Protein AF-A0A9N8PX74-F1 (afdb_monomer_lite)

pLDDT: mean 72.25, std 22.5, range [23.7, 98.75]

Structure (mmCIF, N/CA/C/O backbone):
data_AF-A0A9N8PX74-F1
#
_entry.id   AF-A0A9N8PX74-F1
#
loop_
_atom_site.group_PDB
_atom_site.id
_atom_site.type_symbol
_atom_site.label_atom_id
_atom_site.label_alt_id
_atom_site.label_comp_id
_atom_site.label_asym_id
_atom_site.label_entity_id
_atom_site.label_seq_id
_atom_site.pdbx_PDB_ins_code
_atom_site.Cartn_x
_atom_site.Cartn_y
_atom_site.Cartn_z
_atom_site.occupancy
_atom_site.B_iso_or_equiv
_atom_site.auth_seq_id
_atom_site.auth_comp_id
_atom_site.auth_asym_id
_atom_site.auth_atom_id
_atom_site.pdbx_PDB_model_num
ATOM 1 N N . MET A 1 1 ? -2.919 45.185 1.665 1.00 31.80 1 MET A N 1
ATOM 2 C CA . MET A 1 1 ? -4.069 45.362 0.752 1.00 31.80 1 MET A CA 1
ATOM 3 C C . MET A 1 1 ? -5.081 44.240 0.942 1.00 31.80 1 MET A C 1
ATOM 5 O O . MET A 1 1 ? -6.237 44.562 1.164 1.00 31.80 1 MET A O 1
ATOM 9 N N . GLU A 1 2 ? -4.642 42.977 1.008 1.00 32.75 2 GLU A N 1
ATOM 10 C CA . GLU A 1 2 ? -5.472 41.812 1.395 1.00 32.75 2 GLU A CA 1
ATOM 11 C C . GLU A 1 2 ? -6.277 42.047 2.682 1.00 32.75 2 GLU A C 1
ATOM 13 O O . GLU A 1 2 ? -7.500 42.002 2.663 1.00 32.75 2 GLU A O 1
ATOM 18 N N . ARG A 1 3 ? -5.615 42.475 3.766 1.00 35.84 3 ARG A N 1
ATOM 19 C CA . ARG A 1 3 ? -6.284 42.761 5.052 1.00 35.84 3 ARG A CA 1
ATOM 20 C C . ARG A 1 3 ? -7.354 43.858 5.002 1.00 35.84 3 ARG A C 1
ATOM 22 O O . ARG A 1 3 ? -8.230 43.873 5.848 1.00 35.84 3 ARG A O 1
ATOM 29 N N . PHE A 1 4 ? -7.278 44.791 4.050 1.00 37.41 4 PHE A N 1
ATOM 30 C CA . PHE A 1 4 ? -8.268 45.869 3.921 1.00 37.41 4 PHE A CA 1
ATOM 31 C C . PHE A 1 4 ? -9.503 45.402 3.137 1.00 37.41 4 PHE A C 1
ATOM 33 O O . PHE A 1 4 ? -10.595 45.912 3.358 1.00 37.41 4 PHE A O 1
ATOM 40 N N . CYS A 1 5 ? -9.343 44.415 2.249 1.00 35.28 5 CYS A N 1
ATOM 41 C CA . CYS A 1 5 ? -10.441 43.869 1.454 1.00 35.28 5 CYS A CA 1
ATOM 42 C C . CYS A 1 5 ? -11.320 42.913 2.274 1.00 35.28 5 CYS A C 1
ATOM 44 O O . CYS A 1 5 ? -12.542 43.008 2.165 1.00 35.28 5 CYS A O 1
ATOM 46 N N . CYS A 1 6 ? -10.734 42.092 3.158 1.00 37.28 6 CYS A N 1
ATOM 47 C CA . CYS A 1 6 ? -11.496 41.233 4.077 1.00 37.28 6 CYS A CA 1
ATOM 48 C C . CYS A 1 6 ? -12.407 42.064 4.995 1.00 37.28 6 CYS A C 1
ATOM 50 O O . CYS A 1 6 ? -13.613 41.838 5.050 1.00 37.28 6 CYS A O 1
ATOM 52 N N . SER A 1 7 ? -11.875 43.112 5.634 1.00 38.06 7 SER A N 1
ATOM 53 C CA . SER A 1 7 ? -12.630 43.876 6.637 1.00 38.06 7 SER A CA 1
ATOM 54 C C . SER A 1 7 ? -13.854 44.613 6.075 1.00 38.06 7 SER A C 1
ATOM 56 O O . SER A 1 7 ? -14.869 44.737 6.755 1.00 38.06 7 SER A O 1
ATOM 58 N N . VAL A 1 8 ? -13.794 45.104 4.832 1.00 38.81 8 VAL A N 1
ATOM 59 C CA . VAL A 1 8 ? -14.907 45.845 4.206 1.00 38.81 8 VAL A CA 1
ATOM 60 C C . VAL A 1 8 ? -16.024 44.892 3.750 1.00 38.81 8 VAL A C 1
ATOM 62 O O . VAL A 1 8 ? -17.206 45.238 3.833 1.00 38.81 8 VAL A O 1
ATOM 65 N N . PHE A 1 9 ? -15.670 43.677 3.326 1.00 38.34 9 PHE A N 1
ATOM 66 C CA . PHE A 1 9 ? -16.625 42.632 2.951 1.00 38.34 9 PHE A CA 1
ATOM 67 C C . PHE A 1 9 ? -17.341 42.054 4.184 1.00 38.34 9 PHE A C 1
ATOM 69 O O . PHE A 1 9 ? -18.561 41.916 4.190 1.00 38.34 9 PHE A O 1
ATOM 76 N N . ILE A 1 10 ? -16.613 41.858 5.283 1.00 38.50 10 ILE A N 1
ATOM 77 C CA . ILE A 1 10 ? -17.133 41.285 6.533 1.00 38.50 10 ILE A CA 1
ATOM 78 C C . ILE A 1 10 ? -18.126 42.229 7.228 1.00 38.50 10 ILE A C 1
ATOM 80 O O . ILE A 1 10 ? -19.206 41.803 7.630 1.00 38.50 10 ILE A O 1
ATOM 84 N N . ILE A 1 11 ? -17.851 43.539 7.269 1.00 39.53 11 ILE A N 1
ATOM 85 C CA . ILE A 1 11 ? -18.791 44.542 7.816 1.00 39.53 11 ILE A CA 1
ATOM 86 C C . ILE A 1 11 ? -20.099 44.597 7.004 1.00 39.53 11 ILE A C 1
ATOM 88 O O . ILE A 1 11 ? -21.171 44.856 7.551 1.00 39.53 11 ILE A O 1
ATOM 92 N N . SER A 1 12 ? -20.011 44.331 5.702 1.00 38.03 12 SER A N 1
ATOM 93 C CA . SER A 1 12 ? -21.141 44.346 4.772 1.00 38.03 12 SER A CA 1
ATOM 94 C C . SER A 1 12 ? -22.050 43.121 4.937 1.00 38.03 12 SER A C 1
ATOM 96 O O . SER A 1 12 ? -23.269 43.249 4.837 1.00 38.03 12 SER A O 1
ATOM 98 N N . VAL A 1 13 ? -21.468 41.956 5.238 1.00 37.12 13 VAL A N 1
ATOM 99 C CA . VAL A 1 13 ? -22.177 40.681 5.449 1.00 37.12 13 VAL A CA 1
ATOM 100 C C . VAL A 1 13 ? -22.794 40.602 6.852 1.00 37.12 13 VAL A C 1
ATOM 102 O O . VAL A 1 13 ? -23.963 40.237 6.995 1.00 37.12 13 VAL A O 1
ATOM 105 N N . LEU A 1 14 ? -22.075 41.065 7.881 1.00 34.44 14 LEU A N 1
ATOM 106 C CA . LEU A 1 14 ? -22.550 41.081 9.273 1.00 34.44 14 LEU A CA 1
ATOM 107 C C . LEU A 1 14 ? -23.781 41.981 9.488 1.00 34.44 14 LEU A C 1
ATOM 109 O O . LEU A 1 14 ? -24.584 41.721 10.380 1.00 34.44 14 LEU A O 1
ATOM 113 N N . PHE A 1 15 ? -23.971 43.018 8.663 1.00 34.53 15 PHE A N 1
ATOM 114 C CA . PHE A 1 15 ? -25.145 43.899 8.744 1.00 34.53 15 PHE A CA 1
ATOM 115 C C . PHE A 1 15 ? -26.389 43.345 8.023 1.00 34.53 15 PHE A C 1
ATOM 117 O O . PHE A 1 15 ? -27.497 43.819 8.272 1.00 34.53 15 PHE A O 1
ATOM 124 N N . VAL A 1 16 ? -26.220 42.355 7.137 1.00 37.19 16 VAL A N 1
ATOM 125 C CA . VAL A 1 16 ? -27.307 41.727 6.363 1.00 37.19 16 VAL A CA 1
ATOM 126 C C . VAL A 1 16 ? -27.861 40.478 7.066 1.00 37.19 16 VAL A C 1
ATOM 128 O O . VAL A 1 16 ? -29.045 40.183 6.928 1.00 37.19 16 VAL A O 1
ATOM 131 N N . LEU A 1 17 ? -27.054 39.779 7.874 1.00 32.44 17 LEU A N 1
ATOM 132 C CA . LEU A 1 17 ? -27.395 38.485 8.490 1.00 32.44 17 LEU A CA 1
ATOM 133 C C . LEU A 1 17 ? -28.037 38.565 9.888 1.00 32.44 17 LEU A C 1
ATOM 135 O O . LEU A 1 17 ? -27.903 37.641 10.687 1.00 32.44 17 LEU A O 1
ATOM 139 N N . ASN A 1 18 ? -28.772 39.633 10.203 1.00 35.78 18 ASN A N 1
ATOM 140 C CA . ASN A 1 18 ? -29.476 39.743 11.484 1.00 35.78 18 ASN A CA 1
ATOM 141 C C . ASN A 1 18 ? -30.714 38.812 11.515 1.00 35.78 18 ASN A C 1
ATOM 143 O O . ASN A 1 18 ? -31.849 39.251 11.329 1.00 35.78 18 ASN A O 1
ATOM 147 N N . VAL A 1 19 ? -30.479 37.510 11.714 1.00 32.84 19 VAL A N 1
ATOM 148 C CA . VAL A 1 19 ? -31.488 36.478 11.989 1.00 32.84 19 VAL A CA 1
ATOM 149 C C . VAL A 1 19 ? -31.222 35.907 13.380 1.00 32.84 19 VAL A C 1
ATOM 151 O O . VAL A 1 19 ? -30.162 35.362 13.676 1.00 32.84 19 VAL A O 1
ATOM 154 N N . HIS A 1 20 ? -32.216 36.112 14.236 1.00 29.89 20 HIS A N 1
ATOM 155 C CA . HIS A 1 20 ? -32.304 35.700 15.629 1.00 29.89 20 HIS A CA 1
ATOM 156 C C . HIS A 1 20 ? -32.335 34.161 15.775 1.00 29.89 20 HIS A C 1
ATOM 158 O O . HIS A 1 20 ? -33.000 33.488 14.996 1.00 29.89 20 HIS A O 1
ATOM 164 N N . GLU A 1 21 ? -31.690 33.661 16.838 1.00 29.67 21 GLU A N 1
ATOM 165 C CA . GLU A 1 21 ? -31.829 32.318 17.446 1.00 29.67 21 GLU A CA 1
ATOM 166 C C . GLU A 1 21 ? -31.378 31.074 16.649 1.00 29.67 21 GLU A C 1
ATOM 168 O O . GLU A 1 21 ? -32.186 30.323 16.118 1.00 29.67 21 GLU A O 1
ATOM 173 N N . SER A 1 22 ? -30.082 30.751 16.737 1.00 26.17 22 SER A N 1
ATOM 174 C CA . SER A 1 22 ? -29.598 29.392 17.063 1.00 26.17 22 SER A CA 1
ATOM 175 C C . SER A 1 22 ? -28.087 29.441 17.307 1.00 26.17 22 SER A C 1
ATOM 177 O O . SER A 1 22 ? -27.290 29.552 16.378 1.00 26.17 22 SER A O 1
ATOM 179 N N . VAL A 1 23 ? -27.705 29.428 18.580 1.00 27.89 23 VAL A N 1
ATOM 180 C CA . VAL A 1 23 ? -26.344 29.665 19.071 1.00 27.89 23 VAL A CA 1
ATOM 181 C C . VAL A 1 23 ? -25.590 28.336 19.259 1.00 27.89 23 VAL A C 1
ATOM 183 O O . VAL A 1 23 ? -26.138 27.377 19.795 1.00 27.89 23 VAL A O 1
ATOM 186 N N . GLU A 1 24 ? -24.317 28.353 18.840 1.00 30.34 24 GLU A N 1
ATOM 187 C CA . GLU A 1 24 ? -23.173 27.523 19.275 1.00 30.34 24 GLU A CA 1
ATOM 188 C C . GLU A 1 24 ? -23.105 26.029 18.901 1.00 30.34 24 GLU A C 1
ATOM 190 O O . GLU A 1 24 ? -23.370 25.159 19.726 1.00 30.34 24 GLU A O 1
ATOM 195 N N . ARG A 1 25 ? -22.524 25.714 17.727 1.00 27.33 25 ARG A N 1
ATOM 196 C CA . ARG A 1 25 ? -21.591 24.572 17.561 1.00 27.33 25 ARG A CA 1
ATOM 197 C C . ARG A 1 25 ? -20.491 24.913 16.549 1.00 27.33 25 ARG A C 1
ATOM 199 O O . ARG A 1 25 ? -20.783 25.320 15.432 1.00 27.33 25 ARG A O 1
ATOM 206 N N . ILE A 1 26 ? -19.232 24.745 16.958 1.00 27.89 26 ILE A N 1
ATOM 207 C CA . ILE A 1 26 ? -18.034 24.967 16.130 1.00 27.89 26 ILE A CA 1
ATOM 208 C C . ILE A 1 26 ? -17.554 23.608 15.597 1.00 27.89 26 ILE A C 1
ATOM 210 O O . ILE A 1 26 ? -17.363 22.671 16.378 1.00 27.89 26 ILE A O 1
ATOM 214 N N . TRP A 1 27 ? -17.376 23.513 14.279 1.00 27.97 27 TRP A N 1
ATOM 215 C CA . TRP A 1 27 ? -17.007 22.304 13.532 1.00 27.97 27 TRP A CA 1
ATOM 216 C C . TRP A 1 27 ? -15.508 22.272 13.206 1.00 27.97 27 TRP A C 1
ATOM 218 O O . TRP A 1 27 ? -14.866 23.315 13.134 1.00 27.97 27 TRP A O 1
ATOM 228 N N . VAL A 1 28 ? -14.971 21.072 12.978 1.00 27.69 28 VAL A N 1
ATOM 229 C CA . VAL A 1 28 ? -13.633 20.838 12.411 1.00 27.69 28 VAL A CA 1
ATOM 230 C C . VAL A 1 28 ? -13.795 19.970 11.161 1.00 27.69 28 VAL A C 1
ATOM 232 O O . VAL A 1 28 ? -14.595 19.032 11.174 1.00 27.69 28 VAL A O 1
ATOM 235 N N . THR A 1 29 ? -13.084 20.313 10.085 1.00 34.44 29 THR A N 1
ATOM 236 C CA . THR A 1 29 ? -13.167 19.674 8.764 1.00 34.44 29 THR A CA 1
ATOM 237 C C . THR A 1 29 ? -12.302 18.415 8.671 1.00 34.44 29 THR A C 1
ATOM 239 O O . THR A 1 29 ? -11.352 18.212 9.425 1.00 34.44 29 THR A O 1
ATOM 242 N N . THR A 1 30 ? -12.658 17.538 7.735 1.00 31.67 30 THR A N 1
ATOM 243 C CA . THR A 1 30 ? -12.052 16.219 7.520 1.00 31.67 30 THR A CA 1
ATOM 244 C C . THR A 1 30 ? -10.575 16.261 7.113 1.00 31.67 30 THR A C 1
ATOM 246 O O . THR A 1 30 ? -9.841 15.341 7.465 1.00 31.67 30 THR A O 1
ATOM 249 N N . ASP A 1 31 ? -10.118 17.355 6.498 1.00 30.84 31 ASP 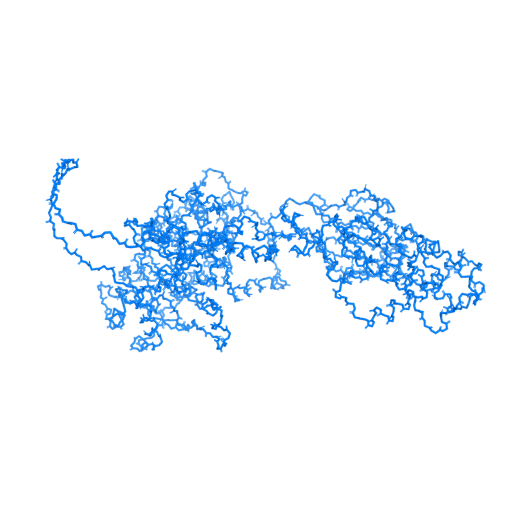A N 1
ATOM 250 C CA . ASP A 1 31 ? -8.719 17.573 6.095 1.00 30.84 31 ASP A CA 1
ATOM 251 C C . ASP A 1 31 ? -7.732 17.549 7.283 1.00 30.84 31 ASP A C 1
ATOM 253 O O . ASP A 1 31 ? -6.542 17.282 7.110 1.00 30.84 31 ASP A O 1
ATOM 257 N N . GLU A 1 32 ? -8.211 17.784 8.514 1.00 33.53 32 GLU A N 1
ATOM 258 C CA . GLU A 1 32 ? -7.386 17.749 9.730 1.00 33.53 32 GLU A CA 1
ATOM 259 C C . GLU A 1 32 ? -7.148 16.326 10.281 1.00 33.53 32 GLU A C 1
ATOM 261 O O . GLU A 1 32 ? -6.253 16.138 11.109 1.00 33.53 32 GLU A O 1
ATOM 266 N N . LEU A 1 33 ? -7.898 15.311 9.819 1.00 32.16 33 LEU A N 1
ATOM 267 C CA . LEU A 1 33 ? -7.675 13.895 10.165 1.00 32.16 33 LEU A CA 1
ATOM 268 C C . LEU A 1 33 ? -6.811 13.148 9.133 1.00 32.16 33 LEU A C 1
ATOM 270 O O . LEU A 1 33 ? -6.265 12.090 9.442 1.00 32.16 33 LEU A O 1
ATOM 274 N N . GLU A 1 34 ? -6.679 13.688 7.920 1.00 31.06 34 GLU A N 1
ATOM 275 C CA . GLU A 1 34 ? -6.103 12.987 6.761 1.00 31.06 34 GLU A CA 1
ATOM 276 C C . GLU A 1 34 ? -4.573 12.997 6.699 1.00 31.06 34 GLU A C 1
ATOM 278 O O . GLU A 1 34 ? -3.979 12.327 5.859 1.00 31.06 34 GLU A O 1
ATOM 283 N N . ASN A 1 35 ? -3.904 13.678 7.629 1.00 32.53 35 ASN A N 1
ATOM 284 C CA . ASN A 1 35 ? -2.449 13.707 7.705 1.00 32.53 35 ASN A CA 1
ATOM 285 C C . ASN A 1 35 ? -1.977 13.454 9.140 1.00 32.53 35 ASN A C 1
ATOM 287 O O . ASN A 1 35 ? -1.768 14.380 9.916 1.00 32.53 35 ASN A O 1
ATOM 291 N N . HIS A 1 36 ? -1.851 12.183 9.518 1.00 34.81 36 HIS A N 1
ATOM 292 C CA . HIS A 1 36 ? -0.575 11.517 9.821 1.00 34.81 36 HIS A CA 1
ATOM 293 C C . HIS A 1 36 ? -0.843 10.213 10.585 1.00 34.81 36 HIS A C 1
ATOM 295 O O . HIS A 1 36 ? -1.468 10.195 11.645 1.00 34.81 36 HIS A O 1
ATOM 301 N N . ILE A 1 37 ? -0.296 9.129 10.045 1.00 34.06 37 ILE A N 1
ATOM 302 C CA . ILE A 1 37 ? -0.317 7.783 10.617 1.00 34.06 37 ILE A CA 1
ATOM 303 C C . ILE A 1 37 ? 0.953 7.608 11.449 1.00 34.06 37 ILE A C 1
ATOM 305 O O . ILE A 1 37 ? 2.027 8.079 11.066 1.00 34.06 37 ILE A O 1
ATOM 309 N N . ASN A 1 38 ? 0.826 6.950 12.597 1.00 38.91 38 ASN A N 1
ATOM 310 C CA . ASN A 1 38 ? 1.926 6.639 13.503 1.00 38.91 38 ASN A CA 1
ATOM 311 C C . ASN A 1 38 ? 3.029 5.823 12.787 1.00 38.91 38 ASN A C 1
ATOM 313 O O . ASN A 1 38 ? 2.722 4.787 12.195 1.00 38.91 38 ASN A O 1
ATOM 317 N N . PRO A 1 39 ? 4.310 6.227 12.866 1.00 35.94 39 PRO A N 1
ATOM 318 C CA . PRO A 1 39 ? 5.424 5.471 12.298 1.00 35.94 39 PRO A CA 1
ATOM 319 C C . PRO A 1 39 ? 5.575 4.062 12.872 1.00 35.94 39 PRO A C 1
ATOM 321 O O . PRO A 1 39 ? 6.116 3.209 12.187 1.00 35.94 39 PRO A O 1
ATOM 324 N N . GLU A 1 40 ? 5.129 3.808 14.106 1.00 39.44 40 GLU A N 1
ATOM 325 C CA . GLU A 1 40 ? 5.239 2.492 14.757 1.00 39.44 40 GLU A CA 1
ATOM 326 C C . GLU A 1 40 ? 4.182 1.506 14.238 1.00 39.44 40 GLU A C 1
ATOM 328 O O . GLU A 1 40 ? 4.522 0.361 13.956 1.00 39.44 40 GLU A O 1
ATOM 333 N N . ASP A 1 41 ? 2.955 1.976 13.986 1.00 38.22 41 ASP A N 1
ATOM 334 C CA . ASP A 1 41 ? 1.903 1.190 13.321 1.00 38.22 41 ASP A CA 1
ATOM 335 C C . ASP A 1 41 ? 2.235 0.990 11.829 1.00 38.22 41 ASP A C 1
ATOM 337 O O . ASP A 1 41 ? 2.017 -0.084 11.270 1.00 38.22 41 ASP A O 1
ATOM 341 N N . LEU A 1 42 ? 2.865 1.992 11.197 1.00 38.34 42 LEU A N 1
ATOM 342 C CA . LEU A 1 42 ? 3.440 1.879 9.855 1.00 38.34 42 LEU A CA 1
ATOM 343 C C . LEU A 1 42 ? 4.642 0.916 9.828 1.00 38.34 42 LEU A C 1
ATOM 345 O O . LEU A 1 42 ? 4.816 0.203 8.852 1.00 38.34 42 LEU A O 1
ATOM 349 N N . LEU A 1 43 ? 5.455 0.849 10.886 1.00 37.78 43 LEU A N 1
ATOM 350 C CA . LEU A 1 43 ? 6.577 -0.088 11.020 1.00 37.78 43 LEU A CA 1
ATOM 351 C C . LEU A 1 43 ? 6.106 -1.514 11.315 1.00 37.78 43 LEU A C 1
ATOM 353 O O . LEU A 1 43 ? 6.722 -2.445 10.810 1.00 37.78 43 LEU A O 1
ATOM 357 N N . GLU A 1 44 ? 5.032 -1.716 12.085 1.00 38.94 44 GLU A N 1
ATOM 358 C CA . GLU A 1 44 ? 4.387 -3.029 12.255 1.00 38.94 44 GLU A CA 1
ATOM 359 C C . GLU A 1 44 ? 3.787 -3.493 10.914 1.00 38.94 44 GLU A C 1
ATOM 361 O O . GLU A 1 44 ? 4.052 -4.614 10.476 1.00 38.94 44 GLU A O 1
ATOM 366 N N . PHE A 1 45 ? 3.123 -2.587 10.185 1.00 34.62 45 PHE A N 1
ATOM 367 C CA . PHE A 1 45 ? 2.651 -2.798 8.812 1.00 34.62 45 PHE A CA 1
ATOM 368 C C . PHE A 1 45 ? 3.796 -3.110 7.820 1.00 34.62 45 PHE A C 1
ATOM 370 O O . PHE A 1 45 ? 3.710 -4.063 7.045 1.00 34.62 45 PHE A O 1
ATOM 377 N N . MET A 1 46 ? 4.913 -2.376 7.871 1.00 33.00 46 MET A N 1
ATOM 378 C CA . MET A 1 46 ? 6.084 -2.583 7.004 1.00 33.00 46 MET A CA 1
ATOM 379 C C . MET A 1 46 ? 6.889 -3.844 7.370 1.00 33.00 46 MET A C 1
ATOM 381 O O . MET A 1 46 ? 7.390 -4.529 6.477 1.00 33.00 46 MET A O 1
ATOM 385 N N . ASN A 1 47 ? 6.997 -4.198 8.656 1.00 37.06 47 ASN A N 1
ATOM 386 C CA . ASN A 1 47 ? 7.719 -5.391 9.120 1.00 37.06 47 ASN A CA 1
ATOM 387 C C . ASN A 1 47 ? 6.976 -6.692 8.800 1.00 37.06 47 ASN A C 1
ATOM 389 O O . ASN A 1 47 ? 7.625 -7.716 8.587 1.00 37.06 47 ASN A O 1
ATOM 393 N N . ILE A 1 48 ? 5.643 -6.676 8.716 1.00 38.22 48 ILE A N 1
ATOM 394 C CA . ILE A 1 48 ? 4.866 -7.823 8.217 1.00 38.22 48 ILE A CA 1
ATOM 395 C C . ILE A 1 48 ? 5.214 -8.095 6.746 1.00 38.22 48 ILE A C 1
ATOM 397 O O . ILE A 1 48 ? 5.406 -9.251 6.364 1.00 38.22 48 ILE A O 1
ATOM 401 N N . HIS A 1 49 ? 5.409 -7.044 5.943 1.00 34.38 49 HIS A N 1
ATOM 402 C CA . HIS A 1 49 ? 5.837 -7.185 4.551 1.00 34.38 49 HIS A CA 1
ATOM 403 C C . HIS A 1 49 ? 7.305 -7.602 4.377 1.00 34.38 49 HIS A C 1
ATOM 405 O O . HIS A 1 49 ? 7.632 -8.204 3.359 1.00 34.38 49 HIS A O 1
ATOM 411 N N . GLN A 1 50 ? 8.177 -7.364 5.364 1.00 32.81 50 GLN A N 1
ATOM 412 C CA . GLN A 1 50 ? 9.569 -7.840 5.336 1.00 32.81 50 GLN A CA 1
ATOM 413 C C . GLN A 1 50 ? 9.767 -9.243 5.945 1.00 32.81 50 GLN A C 1
ATOM 415 O O . GLN A 1 50 ? 10.670 -9.965 5.523 1.00 32.81 50 GLN A O 1
ATOM 420 N N . ASN A 1 51 ? 8.924 -9.677 6.890 1.00 29.22 51 ASN A N 1
ATOM 421 C CA . ASN A 1 51 ? 9.066 -10.982 7.557 1.00 29.22 51 ASN A CA 1
ATOM 422 C C . ASN A 1 51 ? 8.225 -12.113 6.943 1.00 29.22 51 ASN A C 1
ATOM 424 O O . ASN A 1 51 ? 8.445 -13.276 7.283 1.00 29.22 51 ASN A O 1
ATOM 428 N N . ALA A 1 52 ? 7.346 -11.824 5.979 1.00 32.09 52 ALA A N 1
ATOM 429 C CA . ALA A 1 52 ? 6.727 -12.858 5.143 1.00 32.09 52 ALA A CA 1
ATOM 430 C C . ALA A 1 52 ? 7.741 -13.579 4.221 1.00 32.09 52 ALA A C 1
ATOM 432 O O . ALA A 1 52 ? 7.436 -14.637 3.676 1.00 32.09 52 ALA A O 1
ATOM 433 N N . THR A 1 53 ? 8.970 -13.060 4.084 1.00 32.78 53 THR A N 1
ATOM 434 C CA . THR A 1 53 ? 10.035 -13.653 3.254 1.00 32.78 53 THR A CA 1
ATOM 435 C C . THR A 1 53 ? 11.003 -14.598 3.972 1.00 32.78 53 THR A C 1
ATOM 437 O O . THR A 1 53 ? 11.932 -15.093 3.335 1.00 32.78 53 THR A O 1
ATOM 440 N N . THR A 1 54 ? 10.803 -14.952 5.249 1.00 30.73 54 THR A N 1
ATOM 441 C CA . THR A 1 54 ? 11.678 -15.951 5.897 1.00 30.73 54 THR A CA 1
ATOM 442 C C . THR A 1 54 ? 10.950 -16.938 6.812 1.00 30.73 54 THR A C 1
ATOM 444 O O . THR A 1 54 ? 10.669 -16.643 7.967 1.00 30.73 54 THR A O 1
ATOM 447 N N . LYS A 1 55 ? 10.794 -18.163 6.284 1.00 31.06 55 LYS A N 1
ATOM 448 C CA . LYS A 1 55 ? 10.575 -19.463 6.954 1.00 31.06 55 LYS A CA 1
ATOM 449 C C . LYS A 1 55 ? 9.318 -19.627 7.827 1.00 31.06 55 LYS A C 1
ATOM 451 O O . LYS A 1 55 ? 9.367 -19.440 9.037 1.00 31.06 55 LYS A O 1
ATOM 456 N N . ALA A 1 56 ? 8.295 -20.249 7.240 1.00 25.00 56 ALA A N 1
ATOM 457 C CA . ALA A 1 56 ? 7.539 -21.319 7.894 1.00 25.00 56 ALA A CA 1
ATOM 458 C C . ALA A 1 56 ? 7.050 -22.324 6.835 1.00 25.00 56 ALA A C 1
ATOM 460 O O . ALA A 1 56 ? 6.317 -21.972 5.918 1.00 25.00 56 ALA A O 1
ATOM 461 N N . ASP A 1 57 ? 7.514 -23.563 6.957 1.00 30.64 57 ASP A N 1
ATOM 462 C CA . ASP A 1 57 ? 7.062 -24.730 6.205 1.00 30.64 57 ASP A CA 1
ATOM 463 C C . ASP A 1 57 ? 5.752 -25.216 6.839 1.00 30.64 57 ASP A C 1
ATOM 465 O O . ASP A 1 57 ? 5.789 -25.845 7.892 1.00 30.64 57 ASP A O 1
ATOM 469 N N . TYR A 1 58 ? 4.605 -24.841 6.268 1.00 24.06 58 TYR A N 1
ATOM 470 C CA . TYR A 1 58 ? 3.298 -25.440 6.555 1.00 24.06 58 TYR A CA 1
ATOM 471 C C . TYR A 1 58 ? 2.407 -25.323 5.315 1.00 24.06 58 TYR A C 1
ATOM 473 O O . TYR A 1 58 ? 2.071 -24.234 4.857 1.00 24.06 58 TYR A O 1
ATOM 481 N N . THR A 1 59 ? 2.017 -26.472 4.775 1.00 29.78 59 THR A N 1
ATOM 482 C CA . THR A 1 59 ? 0.970 -26.605 3.764 1.00 29.78 59 THR A CA 1
ATOM 483 C C . THR A 1 59 ? -0.386 -26.279 4.399 1.00 29.78 59 THR A C 1
ATOM 485 O O . THR A 1 59 ? -0.826 -26.976 5.311 1.00 29.78 59 THR A O 1
ATOM 488 N N . ALA A 1 60 ? -1.052 -25.221 3.926 1.00 23.88 60 ALA A N 1
ATOM 489 C CA . ALA A 1 60 ? -2.436 -24.895 4.277 1.00 23.88 60 ALA A CA 1
ATOM 490 C C . ALA A 1 60 ? -3.283 -24.682 3.003 1.00 23.88 60 ALA A C 1
ATOM 492 O O . ALA A 1 60 ? -2.735 -24.263 1.980 1.00 23.88 60 ALA A O 1
ATOM 493 N N . PRO A 1 61 ? -4.584 -25.031 3.023 1.00 27.91 61 PRO A N 1
ATOM 494 C CA . PRO A 1 61 ? -5.408 -25.201 1.829 1.00 27.91 61 PRO A CA 1
ATOM 495 C C . PRO A 1 61 ? -5.960 -23.870 1.297 1.00 27.91 61 PRO A C 1
ATOM 497 O O . PRO A 1 61 ? -6.150 -22.919 2.043 1.00 27.91 61 PRO A O 1
ATOM 500 N N . THR A 1 62 ? -6.256 -23.865 -0.001 1.00 29.52 62 THR A N 1
ATOM 501 C CA . THR A 1 62 ? -6.929 -22.830 -0.808 1.00 29.52 62 THR A CA 1
ATOM 502 C C . THR A 1 62 ? -8.029 -22.043 -0.069 1.00 29.52 62 THR A C 1
ATOM 504 O O . THR A 1 62 ? -9.055 -22.622 0.290 1.00 29.52 62 THR A O 1
ATOM 507 N N . GLU A 1 63 ? -7.832 -20.730 0.107 1.00 32.66 63 GLU A N 1
ATOM 508 C CA . GLU A 1 63 ? -8.789 -19.789 0.714 1.00 32.66 63 GLU A CA 1
ATOM 509 C C . GLU A 1 63 ? -9.956 -19.465 -0.240 1.00 32.66 63 GLU A C 1
ATOM 511 O O . GLU A 1 63 ? -9.754 -18.948 -1.339 1.00 32.66 63 GLU A O 1
ATOM 516 N N . ALA A 1 64 ? -11.184 -19.763 0.193 1.00 35.38 64 ALA A N 1
ATOM 517 C CA . ALA A 1 64 ? -12.426 -19.340 -0.452 1.00 35.38 64 ALA A CA 1
ATOM 518 C C . ALA A 1 64 ? -12.833 -17.931 0.028 1.00 35.38 64 ALA A C 1
ATOM 520 O O . ALA A 1 64 ? -12.704 -17.604 1.210 1.00 35.38 64 ALA A O 1
ATOM 521 N N . GLY A 1 65 ? -13.324 -17.091 -0.889 1.00 35.72 65 GLY A N 1
ATOM 522 C CA . GLY A 1 65 ? -13.716 -15.705 -0.616 1.00 35.72 65 GLY A CA 1
ATOM 523 C C . GLY A 1 65 ? -15.083 -15.575 0.071 1.00 35.72 65 GLY A C 1
ATOM 524 O O . GLY A 1 65 ? -16.036 -16.275 -0.259 1.00 35.72 65 GLY A O 1
ATOM 525 N N . TYR A 1 66 ? -15.197 -14.612 0.992 1.00 40.75 66 TYR A N 1
ATOM 526 C CA . TYR A 1 66 ? -16.391 -14.292 1.797 1.00 40.75 66 TYR A CA 1
ATOM 527 C C . TYR A 1 66 ? -17.686 -14.080 0.980 1.00 40.75 66 TYR A C 1
ATOM 529 O O . TYR A 1 66 ? -18.785 -14.381 1.445 1.00 40.75 66 TYR A O 1
ATOM 537 N N . ALA A 1 67 ? -17.563 -13.568 -0.247 1.00 37.62 67 ALA A N 1
ATOM 538 C CA . ALA A 1 67 ? -18.686 -13.199 -1.108 1.00 37.62 67 ALA A CA 1
ATOM 539 C C . ALA A 1 67 ? -19.394 -14.388 -1.780 1.00 37.62 67 ALA A C 1
ATOM 541 O O . ALA A 1 67 ? -20.566 -14.274 -2.133 1.00 37.62 67 ALA A O 1
ATOM 542 N N . GLU A 1 68 ? -18.710 -15.523 -1.956 1.00 38.44 68 GLU A N 1
ATOM 543 C CA . GLU A 1 68 ? -19.260 -16.689 -2.668 1.00 38.44 68 GLU A CA 1
ATOM 544 C C . GLU A 1 68 ? -20.192 -17.545 -1.794 1.00 38.44 68 GLU A C 1
ATOM 546 O O . GLU A 1 68 ? -20.858 -18.448 -2.295 1.00 38.44 68 GLU A O 1
ATOM 551 N N . LEU A 1 69 ? -20.261 -17.262 -0.488 1.00 44.38 69 LEU A N 1
ATOM 552 C CA . LEU A 1 69 ? -20.916 -18.123 0.504 1.00 44.38 69 LEU A CA 1
ATOM 553 C C . LEU A 1 69 ? -22.191 -17.522 1.118 1.00 44.38 69 LEU A C 1
ATOM 555 O O . LEU A 1 69 ? -22.873 -18.203 1.885 1.00 44.38 69 LEU A O 1
ATOM 559 N N . MET A 1 70 ? -22.533 -16.270 0.794 1.00 39.09 70 MET A N 1
ATOM 560 C CA . MET A 1 70 ? -23.721 -15.590 1.322 1.00 39.09 70 MET A CA 1
ATOM 561 C C . MET A 1 70 ? -24.965 -15.867 0.467 1.00 39.09 70 MET A C 1
ATOM 563 O O . MET A 1 70 ? -25.056 -15.416 -0.673 1.00 39.09 70 MET A O 1
ATOM 567 N N . ASP A 1 71 ? -25.971 -16.523 1.052 1.00 38.44 71 ASP A N 1
ATOM 568 C CA . ASP A 1 71 ? -27.319 -16.549 0.479 1.00 38.44 71 ASP A CA 1
ATOM 569 C C . ASP A 1 71 ? -27.974 -15.155 0.611 1.00 38.44 71 ASP A C 1
ATOM 571 O O . ASP A 1 71 ? -28.004 -14.584 1.707 1.00 38.44 71 ASP A O 1
ATOM 575 N N . PRO A 1 72 ? -28.565 -14.591 -0.459 1.00 36.78 72 PRO A N 1
ATOM 576 C CA . PRO A 1 72 ? -29.026 -13.196 -0.516 1.00 36.78 72 PRO A CA 1
ATOM 577 C C . PRO A 1 72 ? -30.229 -12.845 0.387 1.00 36.78 72 PRO A C 1
ATOM 579 O O . PRO A 1 72 ? -30.730 -11.724 0.332 1.00 36.78 72 PRO A O 1
ATOM 582 N N . VAL A 1 73 ? -30.716 -13.766 1.224 1.00 36.00 73 VAL A N 1
ATOM 583 C CA . VAL A 1 73 ? -31.997 -13.638 1.949 1.00 36.00 73 VAL A CA 1
ATOM 584 C C . VAL A 1 73 ? -31.836 -13.122 3.396 1.00 36.00 73 VAL A C 1
ATOM 586 O O . VAL A 1 73 ? -32.825 -12.746 4.020 1.00 36.00 73 VAL A O 1
ATOM 589 N N . THR A 1 74 ? -30.617 -13.045 3.950 1.00 40.59 74 THR A N 1
ATOM 590 C CA . THR A 1 74 ? -30.389 -12.753 5.389 1.00 40.59 74 THR A CA 1
ATOM 591 C C . THR A 1 74 ? -29.721 -11.410 5.716 1.00 40.59 74 THR A C 1
ATOM 593 O O . THR A 1 74 ? -29.656 -11.051 6.896 1.00 40.59 74 THR A O 1
ATOM 596 N N . ALA A 1 75 ? -29.259 -10.640 4.725 1.00 50.22 75 ALA A N 1
ATOM 597 C CA . ALA A 1 75 ? -28.575 -9.367 4.968 1.00 50.22 75 ALA A CA 1
ATOM 598 C C . ALA A 1 75 ? -29.555 -8.268 5.425 1.00 50.22 75 ALA A C 1
ATOM 600 O O . ALA A 1 75 ? -30.566 -8.003 4.772 1.00 50.22 75 ALA A O 1
ATOM 601 N N . LEU A 1 76 ? -29.252 -7.607 6.549 1.00 51.97 76 LEU A N 1
ATOM 602 C CA . LEU A 1 76 ? -30.029 -6.458 7.020 1.00 51.97 76 LEU A CA 1
ATOM 603 C C . LEU A 1 76 ? -29.929 -5.290 6.019 1.00 51.97 76 LEU A C 1
ATOM 605 O O . LEU A 1 76 ? -28.862 -5.074 5.439 1.00 51.97 76 LEU A O 1
ATOM 609 N N . PRO A 1 77 ? -31.002 -4.497 5.834 1.00 50.38 77 PRO A N 1
ATOM 610 C CA . PRO A 1 77 ? -30.912 -3.255 5.081 1.00 50.38 77 PRO A CA 1
ATOM 611 C C . PRO A 1 77 ? -29.936 -2.312 5.792 1.00 50.38 77 PRO A C 1
ATOM 613 O O . PRO A 1 77 ? -30.179 -1.901 6.926 1.00 50.38 77 PRO A O 1
ATOM 616 N N . VAL A 1 78 ? -28.830 -1.975 5.130 1.00 55.97 78 VAL A N 1
ATOM 617 C CA . VAL A 1 78 ? -27.860 -1.002 5.641 1.00 55.97 78 VAL A CA 1
ATOM 618 C C . VAL A 1 78 ? -28.344 0.399 5.244 1.00 55.97 78 VAL A C 1
ATOM 620 O O . VAL A 1 78 ? -28.561 0.632 4.051 1.00 55.97 78 VAL A O 1
ATOM 623 N N . PRO A 1 79 ? -28.535 1.336 6.191 1.00 56.09 79 PRO A N 1
ATOM 624 C CA . PRO A 1 79 ? -28.887 2.715 5.867 1.00 56.09 79 PRO A CA 1
ATOM 625 C C . PRO A 1 79 ? -27.868 3.327 4.897 1.00 56.09 79 PRO A C 1
ATOM 627 O O . PRO A 1 79 ? -26.660 3.190 5.080 1.00 56.09 79 PRO A O 1
ATOM 630 N N . GLY A 1 80 ? -28.354 3.997 3.851 1.00 50.97 80 GLY A N 1
ATOM 631 C CA . GLY A 1 80 ? -27.521 4.498 2.752 1.00 50.97 80 GLY A CA 1
ATOM 632 C C . GLY A 1 80 ? -26.691 5.750 3.061 1.00 50.97 80 GLY A C 1
ATOM 633 O O . GLY A 1 80 ? -26.103 6.300 2.136 1.00 50.97 80 GLY A O 1
ATOM 634 N N . SER A 1 81 ? -26.666 6.241 4.301 1.00 53.81 81 SER A N 1
ATOM 635 C CA . SER A 1 81 ? -25.963 7.473 4.681 1.00 53.81 81 SER A CA 1
ATOM 636 C C . SER A 1 81 ? -25.696 7.520 6.189 1.00 53.81 81 SER A C 1
ATOM 638 O O . SER A 1 81 ? -26.563 7.118 6.962 1.00 53.81 81 SER A O 1
ATOM 640 N N . VAL A 1 82 ? -24.531 8.031 6.605 1.00 55.38 82 VAL A N 1
ATOM 641 C CA . VAL A 1 82 ? -24.198 8.311 8.019 1.00 55.38 82 VAL A CA 1
ATOM 642 C C . VAL A 1 82 ? -24.006 9.813 8.214 1.00 55.38 82 VAL A C 1
ATOM 644 O O . VAL A 1 82 ? -23.203 10.422 7.509 1.00 55.38 82 VAL A O 1
ATOM 647 N N . GLU A 1 83 ? -24.755 10.425 9.135 1.00 54.03 83 GLU A N 1
ATOM 648 C CA . GLU A 1 83 ? -24.821 11.882 9.295 1.00 54.03 83 GLU A CA 1
ATOM 649 C C . GLU A 1 83 ? -23.614 12.451 10.071 1.00 54.03 83 GLU A C 1
ATOM 651 O O . GLU A 1 83 ? -23.681 12.769 11.253 1.00 54.03 83 GLU A O 1
ATOM 656 N N . CYS A 1 84 ? -22.483 12.635 9.385 1.00 52.66 84 CYS A N 1
ATOM 657 C CA . CYS A 1 84 ? -21.256 13.175 9.991 1.00 52.66 84 CYS A CA 1
ATOM 658 C C . CYS A 1 84 ? -21.343 14.649 10.449 1.00 52.66 84 CYS A C 1
ATOM 660 O O . CYS A 1 84 ? -20.539 15.067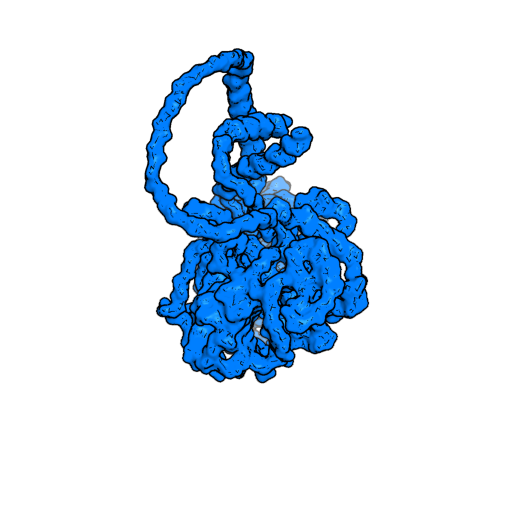 11.285 1.00 52.66 84 CYS A O 1
ATOM 662 N N . PHE A 1 85 ? -22.269 15.447 9.896 1.00 51.28 85 PHE A N 1
ATOM 663 C CA . PHE A 1 85 ? -22.258 16.918 10.007 1.00 51.28 85 PHE A CA 1
ATOM 664 C C . PHE A 1 85 ? -23.444 17.532 10.768 1.00 51.28 85 PHE A C 1
ATOM 666 O O . PHE A 1 85 ? -23.500 18.750 10.892 1.00 51.28 85 PHE A O 1
ATOM 673 N N . GLY A 1 86 ? -24.394 16.735 11.271 1.00 45.28 86 GLY A N 1
ATOM 674 C CA . GLY A 1 86 ? -25.523 17.230 12.079 1.00 45.28 86 GLY A CA 1
ATOM 675 C C . GLY A 1 86 ? -26.398 18.298 11.400 1.00 45.28 86 GLY A C 1
ATOM 676 O O . GLY A 1 86 ? -26.881 19.208 12.072 1.00 45.28 86 GLY A O 1
ATOM 677 N N . LEU A 1 87 ? -26.558 18.221 10.073 1.00 43.75 87 LEU A N 1
ATOM 678 C CA . LEU A 1 87 ? -27.290 19.194 9.246 1.00 43.75 87 LEU A CA 1
ATOM 679 C C . LEU A 1 87 ? -28.761 18.801 8.993 1.00 43.75 87 LEU A C 1
ATOM 681 O O . LEU A 1 87 ? -29.467 19.478 8.240 1.00 43.75 87 LEU A O 1
ATOM 685 N N . GLY A 1 88 ? -29.248 17.715 9.594 1.00 49.56 88 GLY A N 1
ATOM 686 C CA . GLY A 1 88 ? -30.613 17.220 9.443 1.00 49.56 88 GLY A CA 1
ATOM 687 C C . GLY A 1 88 ? -30.976 16.918 7.985 1.00 49.56 88 GLY A C 1
ATOM 688 O O . GLY A 1 88 ? -30.139 16.512 7.183 1.00 49.56 88 GLY A O 1
ATOM 689 N N . SER A 1 89 ? -32.235 17.139 7.598 1.00 40.28 89 SER A N 1
ATOM 690 C CA . SER A 1 89 ? -32.753 16.812 6.252 1.00 40.28 89 SER A CA 1
ATOM 691 C C . SER A 1 89 ? -32.091 17.571 5.085 1.00 40.28 89 SER A C 1
ATOM 693 O O . SER A 1 89 ? -32.121 17.077 3.952 1.00 40.28 89 SER A O 1
ATOM 695 N N . LEU A 1 90 ? -31.424 18.707 5.347 1.00 40.56 90 LEU A N 1
ATOM 696 C CA . LEU A 1 90 ? -30.611 19.429 4.355 1.00 40.56 90 LEU A CA 1
ATOM 697 C C . LEU A 1 90 ? -29.353 18.641 3.938 1.00 40.56 90 LEU A C 1
ATOM 699 O O . LEU A 1 90 ? -28.801 18.885 2.863 1.00 40.56 90 LEU A O 1
ATOM 703 N N . SER A 1 91 ? -28.918 17.679 4.760 1.00 45.31 91 SER A N 1
ATOM 704 C CA . SER A 1 91 ? -27.744 16.839 4.509 1.00 45.31 91 SER A CA 1
ATOM 705 C C . SER A 1 91 ? -27.915 15.923 3.299 1.00 45.31 91 SER A C 1
ATOM 707 O O . SER A 1 91 ? -26.948 15.707 2.583 1.00 45.31 91 SER A O 1
ATOM 709 N N . SER A 1 92 ? -29.125 15.448 2.986 1.00 42.94 92 SER A N 1
ATOM 710 C CA . SER A 1 92 ? -29.350 14.479 1.898 1.00 42.94 92 SER A CA 1
ATOM 711 C C . SER A 1 92 ? -28.834 14.957 0.528 1.00 42.94 92 SER A C 1
ATOM 713 O O . SER A 1 92 ? -28.289 14.166 -0.245 1.00 42.94 92 SER A O 1
ATOM 715 N N . THR A 1 93 ? -28.913 16.263 0.260 1.00 40.62 93 THR A N 1
ATOM 716 C CA . THR A 1 93 ? -28.416 16.889 -0.974 1.00 40.62 93 THR A CA 1
ATOM 717 C C . THR A 1 93 ? -26.890 17.047 -0.963 1.00 40.62 93 THR A C 1
ATOM 719 O O . THR A 1 93 ? -26.237 16.747 -1.962 1.00 40.62 93 THR A O 1
ATOM 722 N N . ILE A 1 94 ? -26.300 17.434 0.176 1.00 41.91 94 ILE A N 1
ATOM 723 C CA . ILE A 1 94 ? -24.847 17.634 0.353 1.00 41.91 94 ILE A CA 1
ATOM 724 C C . ILE A 1 94 ? -24.100 16.289 0.467 1.00 41.91 94 ILE A C 1
ATOM 726 O O . ILE A 1 94 ? -23.004 16.129 -0.054 1.00 41.91 94 ILE A O 1
ATOM 730 N N . MET A 1 95 ? -24.710 15.268 1.069 1.00 43.91 95 MET A N 1
ATOM 731 C CA . MET A 1 95 ? -24.147 13.922 1.242 1.00 43.91 95 MET A CA 1
ATOM 732 C C . MET A 1 95 ? -24.023 13.146 -0.074 1.00 43.91 95 MET A C 1
ATOM 734 O O . MET A 1 95 ? -23.191 12.242 -0.177 1.00 43.91 95 MET A O 1
ATOM 738 N N . SER A 1 96 ? -24.809 13.518 -1.092 1.00 44.91 96 SER A N 1
ATOM 739 C CA . SER A 1 96 ? -24.655 12.988 -2.452 1.00 44.91 96 SER A CA 1
ATOM 740 C C . SER A 1 96 ? -23.339 13.430 -3.112 1.00 44.91 96 SER A C 1
ATOM 742 O O . SER A 1 96 ? -22.774 12.660 -3.886 1.00 44.91 96 SER A O 1
ATOM 744 N N . LEU A 1 97 ? -22.809 14.606 -2.739 1.00 40.78 97 LEU A N 1
ATOM 745 C CA . LEU A 1 97 ? -21.541 15.152 -3.243 1.00 40.78 97 LEU A CA 1
ATOM 746 C C . LEU A 1 97 ? -20.309 14.468 -2.620 1.00 40.78 97 LEU A C 1
ATOM 748 O O . LEU A 1 97 ? -19.301 14.317 -3.297 1.00 40.78 97 LEU A O 1
ATOM 752 N N . PHE A 1 98 ? -20.392 13.989 -1.372 1.00 44.72 98 PHE A N 1
ATOM 753 C CA . PHE A 1 98 ? -19.264 13.367 -0.649 1.00 44.72 98 PHE A CA 1
ATOM 754 C C . PHE A 1 98 ? -19.210 11.826 -0.717 1.00 44.72 98 PHE A C 1
ATOM 756 O O . PHE A 1 98 ? -18.353 11.214 -0.077 1.00 44.72 98 PHE A O 1
ATOM 763 N N . GLN A 1 99 ? -20.122 11.181 -1.462 1.00 51.94 99 GLN A N 1
ATOM 764 C CA . GLN A 1 99 ? -20.254 9.713 -1.549 1.00 51.94 99 GLN A CA 1
ATOM 765 C C . GLN A 1 99 ? -20.232 9.012 -0.171 1.00 51.94 99 GLN A C 1
ATOM 767 O O . GLN A 1 99 ? -19.538 8.018 0.024 1.00 51.94 99 GLN A O 1
ATOM 772 N N . MET A 1 100 ? -21.014 9.499 0.800 1.00 58.69 100 MET A N 1
ATOM 773 C CA . MET A 1 100 ? -21.078 8.946 2.171 1.00 58.69 100 MET A CA 1
ATOM 774 C C . MET A 1 100 ? -21.884 7.636 2.289 1.00 58.69 100 MET A C 1
ATOM 776 O O . MET A 1 100 ? -22.551 7.386 3.295 1.00 58.69 100 MET A O 1
ATOM 780 N N . LYS A 1 101 ? -21.850 6.806 1.243 1.00 67.50 101 LYS A N 1
ATOM 781 C CA . LYS A 1 101 ? -22.485 5.487 1.217 1.00 67.50 101 LYS A CA 1
ATOM 782 C C . LYS A 1 101 ? -21.505 4.437 1.746 1.00 67.50 101 LYS A C 1
ATOM 784 O O . LYS A 1 101 ? -20.338 4.490 1.365 1.00 67.50 101 LYS A O 1
ATOM 789 N N . PRO A 1 102 ? -21.960 3.483 2.578 1.00 73.50 102 PRO A N 1
ATOM 790 C CA . PRO A 1 102 ? -21.140 2.340 2.951 1.00 73.50 102 PRO A CA 1
ATOM 791 C C . PRO A 1 102 ? -20.723 1.550 1.711 1.00 73.50 102 PRO A C 1
ATOM 793 O O . PRO A 1 102 ? -21.504 1.387 0.768 1.00 73.50 102 PRO A O 1
ATOM 796 N N . ASP A 1 103 ? -19.504 1.037 1.742 1.00 77.19 103 ASP A N 1
ATOM 797 C CA . ASP A 1 103 ? -18.958 0.186 0.702 1.00 77.19 103 ASP A CA 1
ATOM 798 C C . ASP A 1 103 ? -19.705 -1.146 0.592 1.00 77.19 103 ASP A C 1
ATOM 800 O O . ASP A 1 103 ? -20.402 -1.603 1.506 1.00 77.19 103 ASP A O 1
ATOM 804 N N . SER A 1 104 ? -19.560 -1.786 -0.569 1.00 77.31 104 SER A N 1
ATOM 805 C CA . SER A 1 104 ? -20.106 -3.126 -0.787 1.00 77.31 104 SER A CA 1
ATOM 806 C C . SER A 1 104 ? -19.458 -4.156 0.147 1.00 77.31 104 SER A C 1
ATOM 808 O O . SER A 1 104 ? -18.327 -3.972 0.597 1.00 77.31 104 SER A O 1
ATOM 810 N N . VAL A 1 105 ? -20.149 -5.280 0.375 1.00 74.12 105 VAL A N 1
ATOM 811 C CA . VAL A 1 105 ? -19.628 -6.428 1.147 1.00 74.12 105 VAL A CA 1
ATOM 812 C C . VAL A 1 105 ? -18.225 -6.821 0.705 1.00 74.12 105 VAL A C 1
ATOM 814 O O . VAL A 1 105 ? -17.348 -7.010 1.537 1.00 74.12 105 VAL A O 1
ATOM 817 N N . ASN A 1 106 ? -18.017 -6.903 -0.609 1.00 72.62 106 ASN A N 1
ATOM 818 C CA . ASN A 1 106 ? -16.771 -7.385 -1.197 1.00 72.62 106 ASN A CA 1
ATOM 819 C C . ASN A 1 106 ? -15.627 -6.385 -1.012 1.00 72.62 106 ASN A C 1
ATOM 821 O O . ASN A 1 106 ? -14.474 -6.787 -0.952 1.00 72.62 106 ASN A O 1
ATOM 825 N N . ALA A 1 107 ? -15.949 -5.093 -0.924 1.00 70.50 107 ALA A N 1
ATOM 826 C CA . ALA A 1 107 ? -14.964 -4.040 -0.707 1.00 70.50 107 ALA A CA 1
ATOM 827 C C . ALA A 1 107 ? -14.572 -3.919 0.775 1.00 70.50 107 ALA A C 1
ATOM 829 O O . ALA A 1 107 ? -13.402 -3.721 1.079 1.00 70.50 107 ALA A O 1
ATOM 830 N N . VAL A 1 108 ? -15.526 -4.077 1.701 1.00 80.88 108 VAL A N 1
ATOM 831 C CA . VAL A 1 108 ? -15.229 -4.092 3.145 1.00 80.88 108 VAL A CA 1
ATOM 832 C C . VAL A 1 108 ? -14.535 -5.392 3.561 1.00 80.88 108 VAL A C 1
ATOM 834 O O . VAL A 1 108 ? -13.616 -5.351 4.377 1.00 80.88 108 VAL A O 1
ATOM 837 N N . ASN A 1 109 ? -14.973 -6.516 2.982 1.00 82.81 109 ASN A N 1
ATOM 838 C CA . ASN A 1 109 ? -14.448 -7.869 3.160 1.00 82.81 109 ASN A CA 1
ATOM 839 C C . ASN A 1 109 ? -14.204 -8.238 4.639 1.00 82.81 109 ASN A C 1
ATOM 841 O O . ASN A 1 109 ? -13.075 -8.456 5.071 1.00 82.81 109 ASN A O 1
ATOM 845 N N . THR A 1 110 ? -15.279 -8.259 5.434 1.00 90.38 110 THR A N 1
ATOM 846 C CA . THR A 1 110 ? -15.209 -8.534 6.878 1.00 90.38 110 THR A CA 1
ATOM 847 C C . THR A 1 110 ? -14.833 -9.998 7.159 1.00 90.38 110 THR A C 1
ATOM 849 O O . THR A 1 110 ? -15.598 -10.901 6.831 1.00 90.38 110 THR A O 1
ATOM 852 N N . HIS A 1 111 ? -13.715 -10.261 7.841 1.00 92.31 111 HIS A N 1
ATOM 853 C CA . HIS A 1 111 ? -13.299 -11.609 8.258 1.00 92.31 111 HIS A CA 1
ATOM 854 C C . HIS A 1 111 ? -13.531 -11.868 9.753 1.00 92.31 111 HIS A C 1
ATOM 856 O O . HIS A 1 111 ? -13.462 -10.958 10.581 1.00 92.31 111 HIS A O 1
ATOM 862 N N . PHE A 1 112 ? -13.746 -13.138 10.115 1.00 94.81 112 PHE A N 1
ATOM 863 C CA . PHE A 1 112 ? -13.931 -13.584 11.498 1.00 94.81 112 PHE A CA 1
ATOM 864 C C . PHE A 1 112 ? -12.901 -14.655 11.858 1.00 94.81 112 PHE A C 1
ATOM 866 O O . PHE A 1 112 ? -12.804 -15.689 11.197 1.00 94.81 112 PHE A O 1
ATOM 873 N N . TYR A 1 113 ? -12.151 -14.432 12.934 1.00 95.12 113 TYR A N 1
ATOM 874 C CA . TYR A 1 113 ? -11.125 -15.358 13.410 1.00 95.12 113 TYR A CA 1
ATOM 875 C C . TYR A 1 113 ? -11.465 -15.869 14.804 1.00 95.12 113 TYR A C 1
ATOM 877 O O . TYR A 1 113 ? -11.568 -15.092 15.750 1.00 95.12 113 TYR A O 1
ATOM 885 N N . PHE A 1 114 ? -11.616 -17.182 14.937 1.00 96.44 114 PHE A N 1
ATOM 886 C CA . PHE A 1 114 ? -11.944 -17.859 16.182 1.00 96.44 114 PHE A CA 1
ATOM 887 C C . PHE A 1 114 ? -10.691 -18.294 16.951 1.00 96.44 114 PHE A C 1
ATOM 889 O O . PHE A 1 114 ? -9.690 -18.707 16.362 1.00 96.44 114 PHE A O 1
ATOM 896 N N . SER A 1 115 ? -10.754 -18.254 18.281 1.00 96.25 115 SER A N 1
ATOM 897 C CA . SER A 1 115 ? -9.759 -18.833 19.188 1.00 96.25 115 SER A CA 1
ATOM 898 C C . SER A 1 115 ? -10.414 -19.365 20.466 1.00 96.25 115 SER A C 1
ATOM 900 O O . SER A 1 115 ? -11.405 -18.819 20.958 1.00 96.25 115 SER A O 1
ATOM 902 N N . SER A 1 116 ? -9.834 -20.422 21.037 1.00 96.38 116 SER A N 1
ATOM 903 C CA . SER A 1 116 ? -10.230 -20.989 22.332 1.00 96.38 116 SER A CA 1
ATOM 904 C C . SER A 1 116 ? -9.002 -21.428 23.130 1.00 96.38 116 SER A C 1
ATOM 906 O O . SER A 1 116 ? -7.884 -21.476 22.622 1.00 96.38 116 SER A O 1
ATOM 908 N N . ARG A 1 117 ? -9.190 -21.812 24.395 1.00 94.31 117 ARG A N 1
ATOM 909 C CA . ARG A 1 117 ? -8.090 -22.320 25.230 1.00 94.31 117 ARG A CA 1
ATOM 910 C C . ARG A 1 117 ? -7.438 -23.582 24.655 1.00 94.31 117 ARG A C 1
ATOM 912 O O . ARG A 1 117 ? -6.242 -23.780 24.836 1.00 94.31 117 ARG A O 1
ATOM 919 N N . ASN A 1 118 ? -8.221 -24.421 23.977 1.00 91.75 118 ASN A N 1
ATOM 920 C CA . ASN A 1 118 ? -7.724 -25.642 23.340 1.00 91.75 118 ASN A CA 1
ATOM 921 C C . ASN A 1 118 ? -7.236 -25.391 21.905 1.00 91.75 118 ASN A C 1
ATOM 923 O O . ASN A 1 118 ? -6.553 -26.237 21.338 1.00 91.75 118 ASN A O 1
ATOM 927 N N . MET A 1 119 ? -7.577 -24.237 21.328 1.00 90.94 119 MET A N 1
ATOM 928 C CA . MET A 1 119 ? -7.217 -23.827 19.975 1.00 90.94 119 MET A CA 1
ATOM 929 C C . MET A 1 119 ? -6.732 -22.375 20.001 1.00 90.94 119 MET A C 1
ATOM 931 O O . MET A 1 119 ? -7.449 -21.448 19.629 1.00 90.94 119 MET A O 1
ATOM 935 N N . ILE A 1 120 ? -5.515 -22.189 20.520 1.00 85.44 120 ILE A N 1
ATOM 936 C CA . ILE A 1 120 ? -4.921 -20.859 20.737 1.00 85.44 120 ILE A CA 1
ATOM 937 C C . ILE A 1 120 ? -4.586 -20.186 19.400 1.00 85.44 120 ILE A C 1
ATOM 939 O O . ILE A 1 120 ? -4.681 -18.968 19.281 1.00 85.44 120 ILE A O 1
ATOM 943 N N . ASN A 1 121 ? -4.206 -20.976 18.391 1.00 85.06 121 ASN A N 1
ATOM 944 C CA . ASN A 1 121 ? -3.969 -20.462 17.049 1.00 85.06 121 ASN A CA 1
ATOM 945 C C . ASN A 1 121 ? -5.297 -20.054 16.415 1.00 85.06 121 ASN A C 1
ATOM 947 O O . ASN A 1 121 ? -6.221 -20.867 16.309 1.00 85.06 121 ASN A O 1
ATOM 951 N N . ARG A 1 122 ? -5.364 -18.798 15.969 1.00 86.00 122 ARG A N 1
ATOM 952 C CA . ARG A 1 122 ? -6.556 -18.257 15.325 1.00 86.00 122 ARG A CA 1
ATOM 953 C C . ARG A 1 122 ? -6.916 -19.071 14.086 1.00 86.00 122 ARG A C 1
ATOM 955 O O . ARG A 1 122 ? -6.054 -19.371 13.264 1.00 86.00 122 ARG A O 1
ATOM 962 N N . THR A 1 123 ? -8.190 -19.404 13.955 1.00 89.69 123 THR A N 1
ATOM 963 C CA . THR A 1 123 ? -8.724 -20.134 12.804 1.00 89.69 123 THR A CA 1
ATOM 964 C C . THR A 1 123 ? -9.844 -19.318 12.201 1.00 89.69 123 THR A C 1
ATOM 966 O O . THR A 1 123 ? -10.734 -18.870 12.922 1.00 89.69 123 THR A O 1
ATOM 969 N N . GLN A 1 124 ? -9.792 -19.087 10.895 1.00 90.75 124 GLN A N 1
ATOM 970 C CA . GLN A 1 124 ? -10.847 -18.345 10.225 1.00 90.75 124 GLN A CA 1
ATOM 971 C C . GLN A 1 124 ? -12.142 -19.161 10.216 1.00 90.75 124 GLN A C 1
ATOM 973 O O . GLN A 1 124 ? -12.142 -20.365 9.954 1.00 90.75 124 GLN A O 1
ATOM 978 N N . VAL A 1 125 ? -13.242 -18.484 10.519 1.00 88.81 125 VAL A N 1
ATOM 979 C CA . VAL A 1 125 ? -14.604 -18.999 10.395 1.00 88.81 125 VAL A CA 1
ATOM 980 C C . VAL A 1 125 ? -15.346 -18.103 9.412 1.00 88.81 125 VAL A C 1
ATOM 982 O O . VAL A 1 125 ? -15.169 -16.883 9.409 1.00 88.81 125 VAL A O 1
ATOM 985 N N . PHE A 1 126 ? -16.139 -18.702 8.535 1.00 84.25 126 PHE A N 1
ATOM 986 C CA . PHE A 1 126 ? -16.841 -17.979 7.477 1.00 84.25 126 PHE A CA 1
ATOM 987 C C . PHE A 1 126 ? -18.323 -17.903 7.830 1.00 84.25 126 PHE A C 1
ATOM 989 O O . PHE A 1 126 ? -18.811 -18.786 8.516 1.00 84.25 126 PHE A O 1
ATOM 996 N N . PRO A 1 127 ? -19.074 -16.880 7.412 1.00 76.19 127 PRO A N 1
ATOM 997 C CA . PRO A 1 127 ? -20.529 -16.975 7.347 1.00 76.19 127 PRO A CA 1
ATOM 998 C C . PRO A 1 127 ? -20.970 -17.836 6.149 1.00 76.19 127 PRO A C 1
ATOM 1000 O O . PRO A 1 127 ? -20.181 -18.129 5.252 1.00 76.19 127 PRO A O 1
ATOM 1003 N N . GLY A 1 128 ? -22.245 -18.223 6.111 1.00 77.00 128 GLY A N 1
ATOM 1004 C CA . GLY A 1 128 ? -22.818 -18.971 4.990 1.00 77.00 128 GLY A CA 1
ATOM 1005 C C . GLY A 1 128 ? -22.682 -20.490 5.108 1.00 77.00 128 GLY A C 1
ATOM 1006 O O . GLY A 1 128 ? -22.563 -21.034 6.205 1.00 77.00 128 GLY A O 1
ATOM 1007 N N . SER A 1 129 ? -22.738 -21.200 3.981 1.00 69.00 129 SER A N 1
ATOM 1008 C CA . SER A 1 129 ? -22.765 -22.675 3.957 1.00 69.00 129 SER A CA 1
ATOM 1009 C C . SER A 1 129 ? -21.489 -23.328 4.507 1.00 69.00 129 SER A C 1
ATOM 1011 O O . SER A 1 129 ? -21.555 -24.408 5.091 1.00 69.00 129 SER A O 1
ATOM 1013 N N . GLN A 1 130 ? -20.339 -22.657 4.396 1.00 65.31 130 GLN A N 1
ATOM 1014 C CA . GLN A 1 130 ? -19.054 -23.103 4.945 1.00 65.31 130 GLN A CA 1
ATOM 1015 C C . GLN A 1 130 ? -18.775 -22.483 6.318 1.00 65.31 130 GLN A C 1
ATOM 1017 O O . GLN A 1 130 ? -17.704 -21.936 6.560 1.00 65.31 130 GLN A O 1
ATOM 1022 N N . PHE A 1 131 ? -19.743 -22.574 7.236 1.00 78.75 131 PHE A N 1
ATOM 1023 C CA . PHE A 1 131 ? -19.694 -21.846 8.508 1.00 78.75 131 PHE A CA 1
ATOM 1024 C C . PHE A 1 131 ? -18.441 -22.146 9.358 1.00 78.75 131 PHE A C 1
ATOM 1026 O O . PHE A 1 131 ? -17.978 -21.325 10.149 1.00 78.75 131 PHE A O 1
ATOM 1033 N N . GLY A 1 132 ? -17.872 -23.343 9.183 1.00 72.25 132 GLY A N 1
ATOM 1034 C CA . GLY A 1 132 ? -16.576 -23.706 9.752 1.00 72.25 132 GLY A CA 1
ATOM 1035 C C . GLY A 1 132 ? -16.575 -23.931 11.261 1.00 72.25 132 GLY A C 1
ATOM 1036 O O . GLY A 1 132 ? -15.515 -24.125 11.849 1.00 72.25 132 GLY A O 1
ATOM 1037 N N . LEU A 1 133 ? -17.742 -23.939 11.915 1.00 80.31 133 LEU A N 1
ATOM 1038 C CA . LEU A 1 133 ? -17.808 -24.218 13.350 1.00 80.31 133 LEU A CA 1
ATOM 1039 C C . LEU A 1 133 ? -17.461 -25.668 13.708 1.00 80.31 133 LEU A C 1
ATOM 1041 O O . LEU A 1 133 ? -17.004 -25.912 14.820 1.00 80.31 133 LEU A O 1
ATOM 1045 N N . ASP A 1 134 ? -17.618 -26.610 12.775 1.00 80.00 134 ASP A N 1
ATOM 1046 C CA . ASP A 1 134 ? -17.348 -28.035 13.010 1.00 80.00 134 ASP A CA 1
ATOM 1047 C C . ASP A 1 134 ? -15.851 -28.353 13.176 1.00 80.00 134 ASP A C 1
ATOM 1049 O O . ASP A 1 134 ? -15.498 -29.374 13.766 1.00 80.00 134 ASP A O 1
ATOM 1053 N N . TRP A 1 135 ? -14.960 -27.492 12.667 1.00 83.00 135 TRP A N 1
ATOM 1054 C CA . TRP A 1 135 ? -13.505 -27.674 12.757 1.00 83.00 135 TRP A CA 1
ATOM 1055 C C . TRP A 1 135 ? -12.841 -26.815 13.841 1.00 83.00 135 TRP A C 1
ATOM 1057 O O . TRP A 1 135 ? -11.616 -26.843 13.977 1.00 83.00 135 TRP A O 1
ATOM 1067 N N . VAL A 1 136 ? -13.620 -26.055 14.617 1.00 90.81 136 VAL A N 1
ATOM 1068 C CA . VAL A 1 136 ? -13.124 -25.260 15.750 1.00 90.81 136 VAL A CA 1
ATOM 1069 C C . VAL A 1 136 ? -13.723 -25.736 17.075 1.00 90.81 136 VAL A C 1
ATOM 1071 O O . VAL A 1 136 ? -14.815 -26.289 17.132 1.00 90.81 136 VAL A O 1
ATOM 1074 N N . ASP A 1 137 ? -13.031 -25.483 18.189 1.00 93.31 137 ASP A N 1
ATOM 1075 C CA . ASP A 1 137 ? -13.506 -25.820 19.545 1.00 93.31 137 ASP A CA 1
ATOM 1076 C C . ASP A 1 137 ? -14.518 -24.782 20.083 1.00 93.31 137 ASP A C 1
ATOM 1078 O O . ASP A 1 137 ? -14.368 -24.262 21.195 1.00 93.31 137 ASP A O 1
ATOM 1082 N N . PHE A 1 138 ? -15.543 -24.438 19.295 1.00 94.56 138 PHE A N 1
ATOM 1083 C CA . PHE A 1 138 ? -16.625 -23.562 19.749 1.00 94.56 138 PHE A CA 1
ATOM 1084 C C . PHE A 1 138 ? -17.566 -24.323 20.689 1.00 94.56 138 PHE A C 1
ATOM 1086 O O . PHE A 1 138 ? -18.047 -25.408 20.364 1.00 94.56 138 PHE A O 1
ATOM 1093 N N . LYS A 1 139 ? -17.894 -23.737 21.849 1.00 94.31 139 LYS A N 1
ATOM 1094 C CA . LYS A 1 139 ? -18.917 -24.300 22.751 1.00 94.31 139 LYS A CA 1
ATOM 1095 C C . LYS A 1 139 ? -19.957 -23.261 23.135 1.00 94.31 139 LYS A C 1
ATOM 1097 O O . LYS A 1 139 ? -19.620 -22.227 23.704 1.00 94.31 139 LYS A O 1
ATOM 1102 N N . ALA A 1 140 ? -21.229 -23.573 22.895 1.00 94.50 140 ALA A N 1
ATOM 1103 C CA . ALA A 1 140 ? -22.354 -22.662 23.122 1.00 94.50 140 ALA A CA 1
ATOM 1104 C C . ALA A 1 140 ? -22.566 -22.259 24.592 1.00 94.50 140 ALA A C 1
ATOM 1106 O O . ALA A 1 140 ? -23.162 -21.223 24.866 1.00 94.50 140 ALA A O 1
ATOM 1107 N N . ASN A 1 141 ? -22.085 -23.070 25.539 1.00 93.94 141 ASN A N 1
ATOM 1108 C CA . ASN A 1 141 ? -22.172 -22.793 26.974 1.00 93.94 141 ASN A CA 1
ATOM 1109 C C . ASN A 1 141 ? -21.024 -21.914 27.505 1.00 93.94 141 ASN A C 1
ATOM 1111 O O . ASN A 1 141 ? -21.044 -21.542 28.680 1.00 93.94 141 ASN A O 1
ATOM 1115 N N . ARG A 1 142 ? -20.016 -21.604 26.678 1.00 95.69 142 ARG A N 1
ATOM 1116 C CA . ARG A 1 142 ? -18.942 -20.664 27.016 1.00 95.69 142 ARG A CA 1
ATOM 1117 C C . ARG A 1 142 ? -19.391 -19.242 26.705 1.00 95.69 142 ARG A C 1
ATOM 1119 O O . ARG A 1 142 ? -20.081 -18.998 25.715 1.00 95.69 142 ARG A O 1
ATOM 1126 N N . LYS A 1 143 ? -18.918 -18.282 27.507 1.00 96.62 143 LYS A N 1
ATOM 1127 C CA . LYS A 1 143 ? -19.028 -16.866 27.134 1.00 96.62 143 LYS A CA 1
ATOM 1128 C C . LYS A 1 143 ? -18.314 -16.647 25.803 1.00 96.62 143 LYS A C 1
ATOM 1130 O O . LYS A 1 143 ? -17.228 -17.192 25.599 1.00 96.62 143 LYS A O 1
ATOM 1135 N N . THR A 1 144 ? -18.916 -15.854 24.924 1.00 98.19 144 THR A N 1
ATOM 1136 C CA . THR A 1 144 ? -18.318 -15.509 23.629 1.00 98.19 144 THR A CA 1
ATOM 1137 C C . THR A 1 144 ? -17.946 -14.038 23.615 1.00 98.19 144 THR A C 1
ATOM 1139 O O . THR A 1 144 ? -18.797 -13.176 23.830 1.00 98.19 144 THR A O 1
ATOM 1142 N N . VAL A 1 145 ? -16.665 -13.766 23.390 1.00 98.50 145 VAL A N 1
ATOM 1143 C CA . VAL A 1 145 ? -16.100 -12.424 23.335 1.00 98.50 145 VAL A CA 1
ATOM 1144 C C . VAL A 1 145 ? -15.850 -12.052 21.883 1.00 98.50 145 VAL A C 1
ATOM 1146 O O . VAL A 1 145 ? -15.135 -12.766 21.183 1.00 98.50 145 VAL A O 1
ATOM 1149 N N . LEU A 1 146 ? -16.422 -10.935 21.440 1.00 98.56 146 LEU A N 1
ATOM 1150 C CA . LEU A 1 146 ? -16.149 -10.357 20.127 1.00 98.56 146 LEU A CA 1
ATOM 1151 C C . LEU A 1 146 ? -15.175 -9.190 20.295 1.00 98.56 146 LEU A C 1
ATOM 1153 O O . LEU A 1 146 ? -15.483 -8.267 21.044 1.00 98.56 146 LEU A O 1
ATOM 1157 N N . ILE A 1 147 ? -14.035 -9.211 19.607 1.00 98.50 147 ILE A N 1
ATOM 1158 C CA . ILE A 1 147 ? -13.057 -8.113 19.611 1.00 98.50 147 ILE A CA 1
ATOM 1159 C C . ILE A 1 147 ? -13.116 -7.407 18.256 1.00 98.50 147 ILE A C 1
ATOM 1161 O O . ILE A 1 147 ? -12.894 -8.038 17.222 1.00 98.50 147 ILE A O 1
ATOM 1165 N N . VAL A 1 148 ? -13.408 -6.105 18.260 1.00 98.19 148 VAL A N 1
ATOM 1166 C CA . VAL A 1 148 ? -13.553 -5.283 17.049 1.00 98.19 148 VAL A CA 1
ATOM 1167 C C . VAL A 1 148 ? -12.563 -4.117 17.084 1.00 98.19 148 VAL A C 1
ATOM 1169 O O . VAL A 1 148 ? -12.614 -3.273 17.983 1.00 98.19 148 VAL A O 1
ATOM 1172 N N . HIS A 1 149 ? -11.656 -4.069 16.106 1.00 92.50 149 HIS A N 1
ATOM 1173 C CA . HIS A 1 149 ? -10.657 -3.002 15.989 1.00 92.50 149 HIS A CA 1
ATOM 1174 C C . HIS A 1 149 ? -11.237 -1.693 15.424 1.00 92.50 149 HIS A C 1
ATOM 1176 O O . HIS A 1 149 ? -12.385 -1.643 14.984 1.00 92.50 149 HIS A O 1
ATOM 1182 N N . GLY A 1 150 ? -10.427 -0.632 15.441 1.00 84.88 150 GLY A N 1
ATOM 1183 C CA . GLY A 1 150 ? -10.783 0.713 14.990 1.00 84.88 150 GLY A CA 1
ATOM 1184 C C . GLY A 1 150 ? -10.289 1.093 13.591 1.00 84.88 150 GLY A C 1
ATOM 1185 O O . GLY A 1 150 ? -9.902 0.234 12.798 1.00 84.88 150 GLY A O 1
ATOM 1186 N N . PHE A 1 151 ? -10.294 2.405 13.330 1.00 74.56 151 PHE A N 1
ATOM 1187 C CA . PHE A 1 151 ? -9.721 3.040 12.137 1.00 74.56 151 PHE A CA 1
ATOM 1188 C C . PHE A 1 151 ? -8.228 2.716 12.004 1.00 74.56 151 PHE A C 1
ATOM 1190 O O . PHE A 1 151 ? -7.514 2.766 13.005 1.00 74.56 151 PHE A O 1
ATOM 1197 N N . MET A 1 152 ? -7.760 2.420 10.787 1.00 66.00 152 MET A N 1
ATOM 1198 C CA . MET A 1 152 ? -6.340 2.143 10.504 1.00 66.00 152 MET A CA 1
ATOM 1199 C C . MET A 1 152 ? -5.724 1.046 11.385 1.00 66.00 152 MET A C 1
ATOM 1201 O O . MET A 1 152 ? -4.592 1.154 11.848 1.00 66.00 152 MET A O 1
ATOM 1205 N N . SER A 1 153 ? -6.491 -0.012 11.635 1.00 72.06 153 SER A N 1
ATOM 1206 C CA . SER A 1 153 ? -6.080 -1.167 12.430 1.00 72.06 153 SER A CA 1
ATOM 1207 C C . SER A 1 153 ? -6.541 -2.459 11.750 1.00 72.06 153 SER A C 1
ATOM 1209 O O . SER A 1 153 ? -7.177 -2.430 10.698 1.00 72.06 153 SER A O 1
ATOM 1211 N N . HIS A 1 154 ? -6.192 -3.607 12.319 1.00 81.50 154 HIS A N 1
ATOM 1212 C CA . HIS A 1 154 ? -6.538 -4.917 11.766 1.00 81.50 154 HIS A CA 1
ATOM 1213 C C . HIS A 1 154 ? -6.544 -5.991 12.855 1.00 81.50 154 HIS A C 1
ATOM 1215 O O . HIS A 1 154 ? -5.905 -5.838 13.900 1.00 81.50 154 HIS A O 1
ATOM 1221 N N . SER A 1 155 ? -7.192 -7.128 12.592 1.00 85.56 155 SER A N 1
ATOM 1222 C CA . SER A 1 155 ? -7.274 -8.238 13.558 1.00 85.56 155 SER A CA 1
ATOM 1223 C C . SER A 1 155 ? -5.916 -8.870 13.892 1.00 85.56 155 SER A C 1
ATOM 1225 O O . SER A 1 155 ? -5.773 -9.523 14.922 1.00 85.56 155 SER A O 1
ATOM 1227 N N . ASN A 1 156 ? -4.910 -8.687 13.029 1.00 81.44 156 ASN A N 1
ATOM 1228 C CA . ASN A 1 156 ? -3.560 -9.208 13.237 1.00 81.44 156 ASN A CA 1
ATOM 1229 C C . ASN A 1 156 ? -2.663 -8.301 14.099 1.00 81.44 156 ASN A C 1
ATOM 1231 O O . ASN A 1 156 ? -1.478 -8.586 14.232 1.00 81.44 156 ASN A O 1
ATOM 1235 N N . ALA A 1 157 ? -3.191 -7.197 14.637 1.00 74.12 157 ALA A N 1
ATOM 1236 C CA . ALA A 1 157 ? -2.393 -6.251 15.408 1.00 74.12 157 ALA A CA 1
ATOM 1237 C C . ALA A 1 157 ? -2.002 -6.874 16.748 1.00 74.12 157 ALA A C 1
ATOM 1239 O O . ALA A 1 157 ? -2.804 -7.593 17.356 1.00 74.12 157 ALA A O 1
ATOM 1240 N N . SER A 1 158 ? -0.791 -6.573 17.215 1.00 79.75 158 SER A N 1
ATOM 1241 C CA . SER A 1 158 ? -0.259 -7.044 18.500 1.00 79.75 158 SER A CA 1
ATOM 1242 C C . SER A 1 158 ? -1.277 -6.947 19.647 1.00 79.75 158 SER A C 1
ATOM 1244 O O . SER A 1 158 ? -1.529 -7.935 20.336 1.00 79.75 158 SER A O 1
ATOM 1246 N N . TRP A 1 159 ? -1.970 -5.814 19.779 1.00 84.88 159 TRP A N 1
ATOM 1247 C CA . TRP A 1 159 ? -2.957 -5.602 20.840 1.00 84.88 159 TRP A CA 1
ATOM 1248 C C . TRP A 1 159 ? -4.177 -6.541 20.776 1.00 84.88 159 TRP A C 1
ATOM 1250 O O . TRP A 1 159 ? -4.698 -6.933 21.822 1.00 84.88 159 TRP A O 1
ATOM 1260 N N . VAL A 1 160 ? -4.635 -6.932 19.578 1.00 90.44 160 VAL A N 1
ATOM 1261 C CA . VAL A 1 160 ? -5.764 -7.868 19.404 1.00 90.44 160 VAL A CA 1
ATOM 1262 C C . VAL A 1 160 ? -5.339 -9.271 19.826 1.00 90.44 160 VAL A C 1
ATOM 1264 O O . VAL A 1 160 ? -6.085 -9.968 20.521 1.00 90.44 160 VAL A O 1
ATOM 1267 N N . HIS A 1 161 ? -4.119 -9.675 19.459 1.00 89.44 161 HIS A N 1
ATOM 1268 C CA . HIS A 1 161 ? -3.524 -10.944 19.886 1.00 89.44 161 HIS A CA 1
ATOM 1269 C C . HIS A 1 161 ? -3.315 -10.991 21.398 1.00 89.44 161 HIS A C 1
ATOM 1271 O O . HIS A 1 161 ? -3.669 -11.978 22.045 1.00 89.44 161 HIS A O 1
ATOM 1277 N N . ASP A 1 162 ? -2.779 -9.921 21.979 1.00 90.38 162 ASP A N 1
ATOM 1278 C CA . ASP A 1 162 ? -2.539 -9.812 23.417 1.00 90.38 162 ASP A CA 1
ATOM 1279 C C . ASP A 1 162 ? -3.841 -9.885 24.207 1.00 90.38 162 ASP A C 1
ATOM 1281 O O . ASP A 1 162 ? -3.949 -10.674 25.149 1.00 90.38 162 ASP A O 1
ATOM 1285 N N . MET A 1 163 ? -4.868 -9.154 23.771 1.00 95.31 163 MET A N 1
ATOM 1286 C CA . MET A 1 163 ? -6.192 -9.202 24.383 1.00 95.31 163 MET A CA 1
ATOM 1287 C C . MET A 1 163 ? -6.849 -10.579 24.229 1.00 95.31 163 MET A C 1
ATOM 1289 O O . MET A 1 163 ? -7.423 -11.097 25.188 1.00 95.31 163 MET A O 1
ATOM 1293 N N . THR A 1 164 ? -6.724 -11.214 23.060 1.00 97.06 164 THR A N 1
ATOM 1294 C CA . THR A 1 164 ? -7.223 -12.579 22.831 1.00 97.06 164 THR A CA 1
ATOM 1295 C C . THR A 1 164 ? -6.582 -13.555 23.813 1.00 97.06 164 THR A C 1
ATOM 1297 O O . THR A 1 164 ? -7.285 -14.265 24.533 1.00 97.06 164 THR A O 1
ATOM 1300 N N . ARG A 1 165 ? -5.248 -13.546 23.926 1.00 95.19 165 ARG A N 1
ATOM 1301 C CA . ARG A 1 165 ? -4.520 -14.385 24.890 1.00 95.19 165 ARG A CA 1
ATOM 1302 C C . ARG A 1 165 ? -4.936 -14.091 26.329 1.00 95.19 165 ARG A C 1
ATOM 1304 O O . ARG A 1 165 ? -5.131 -15.028 27.103 1.00 95.19 165 ARG A O 1
ATOM 1311 N N . ALA A 1 166 ? -5.121 -12.818 26.675 1.00 95.56 166 ALA A N 1
ATOM 1312 C CA . ALA A 1 166 ? -5.574 -12.401 27.996 1.00 95.56 166 ALA A CA 1
ATOM 1313 C C . ALA A 1 166 ? -6.956 -12.976 28.344 1.00 95.56 166 ALA A C 1
ATOM 1315 O O . ALA A 1 166 ? -7.138 -13.512 29.435 1.00 95.56 166 ALA A O 1
ATOM 1316 N N . PHE A 1 167 ? -7.910 -12.949 27.411 1.00 97.38 167 PHE A N 1
ATOM 1317 C CA . PHE A 1 167 ? -9.232 -13.551 27.600 1.00 97.38 167 PHE A CA 1
ATOM 1318 C C . PHE A 1 167 ? -9.177 -15.073 27.775 1.00 97.38 167 PHE A C 1
ATOM 1320 O O . PHE A 1 167 ? -9.825 -15.611 28.676 1.00 97.38 167 PHE A O 1
ATOM 1327 N N . LEU A 1 168 ? -8.375 -15.766 26.960 1.00 96.25 168 LEU A N 1
ATOM 1328 C CA . LEU A 1 168 ? -8.204 -17.222 27.047 1.00 96.25 168 LEU A CA 1
ATOM 1329 C C . LEU A 1 168 ? -7.533 -17.661 28.361 1.00 96.25 168 LEU A C 1
ATOM 1331 O O . LEU A 1 168 ? -7.853 -18.726 28.910 1.00 96.25 168 LEU A O 1
ATOM 1335 N N . ALA A 1 169 ? -6.624 -16.831 28.881 1.00 94.31 169 ALA A N 1
ATOM 1336 C CA . ALA A 1 169 ? -6.011 -17.010 30.193 1.00 94.31 169 ALA A CA 1
ATOM 1337 C C . ALA A 1 169 ? -7.000 -16.715 31.334 1.00 94.31 169 ALA A C 1
ATOM 1339 O O . ALA A 1 169 ? -7.033 -17.444 32.326 1.00 94.31 169 ALA A O 1
ATOM 1340 N N . TRP A 1 170 ? -7.836 -15.686 31.179 1.00 93.50 170 TRP A N 1
ATOM 1341 C CA . TRP A 1 170 ? -8.816 -15.258 32.178 1.00 93.50 170 TRP A CA 1
ATOM 1342 C C . TRP A 1 170 ? -9.939 -16.283 32.403 1.00 93.50 170 TRP A C 1
ATOM 1344 O O . TRP A 1 170 ? -10.321 -16.540 33.546 1.00 93.50 170 TRP A O 1
ATOM 1354 N N . GLY A 1 171 ? -10.460 -16.905 31.341 1.00 92.06 171 GLY A N 1
ATOM 1355 C CA . GLY A 1 171 ? -11.599 -17.823 31.433 1.00 92.06 171 GLY A CA 1
ATOM 1356 C C . GLY A 1 171 ? -11.669 -18.839 30.294 1.00 92.06 171 GLY A C 1
ATOM 1357 O O . GLY A 1 171 ? -10.935 -18.746 29.315 1.00 92.06 171 GLY A O 1
ATOM 1358 N N . ASP A 1 172 ? -12.528 -19.854 30.438 1.00 95.81 172 ASP A N 1
ATOM 1359 C CA . ASP A 1 172 ? -12.854 -20.767 29.333 1.00 95.81 172 ASP A CA 1
ATOM 1360 C C . ASP A 1 172 ? -13.915 -20.095 28.452 1.00 95.81 172 ASP A C 1
ATOM 1362 O O . ASP A 1 172 ? -15.115 -20.176 28.720 1.00 95.81 172 ASP A O 1
ATOM 1366 N N . VAL A 1 173 ? -13.446 -19.342 27.460 1.00 97.44 173 VAL A N 1
ATOM 1367 C CA . VAL A 1 173 ? -14.266 -18.494 26.588 1.00 97.44 173 VAL A CA 1
ATOM 1368 C C . VAL A 1 173 ? -14.024 -18.821 25.117 1.00 97.44 173 VAL A C 1
ATOM 1370 O O . VAL A 1 173 ? -12.970 -19.341 24.746 1.00 97.44 173 VAL A O 1
ATOM 1373 N N . ASN A 1 174 ? -15.007 -18.494 24.285 1.00 97.88 174 ASN A N 1
ATOM 1374 C CA . ASN A 1 174 ? -14.844 -18.388 22.840 1.00 97.88 174 ASN A CA 1
ATOM 1375 C C . ASN A 1 174 ? -14.393 -16.954 22.532 1.00 97.88 174 ASN A C 1
ATOM 1377 O O . ASN A 1 174 ? -15.060 -16.020 22.977 1.00 97.88 174 ASN A O 1
ATOM 1381 N N . VAL A 1 175 ? -13.312 -16.750 21.782 1.00 98.31 175 VAL A N 1
ATOM 1382 C CA . VAL A 1 175 ? -12.916 -15.412 21.309 1.00 98.31 175 VAL A CA 1
ATOM 1383 C C . VAL A 1 175 ? -13.051 -15.352 19.796 1.00 98.31 175 VAL A C 1
ATOM 1385 O O . VAL A 1 175 ? -12.611 -16.264 19.101 1.00 98.31 175 VAL A O 1
ATOM 1388 N N . ILE A 1 176 ? -13.675 -14.287 19.299 1.00 97.88 176 ILE A N 1
ATOM 1389 C CA . ILE A 1 176 ? -13.846 -14.011 17.875 1.00 97.88 176 ILE A CA 1
ATOM 1390 C C . ILE A 1 176 ? -13.283 -12.616 17.600 1.00 97.88 176 ILE A C 1
ATOM 1392 O O . ILE A 1 176 ? -13.827 -11.621 18.076 1.00 97.88 176 ILE A O 1
ATOM 1396 N N . ALA A 1 177 ? -12.191 -12.536 16.847 1.00 97.56 177 ALA A N 1
ATOM 1397 C CA . ALA A 1 177 ? -11.638 -11.274 16.371 1.00 97.56 177 ALA A CA 1
ATOM 1398 C C . ALA A 1 177 ? -12.237 -10.932 15.001 1.00 97.56 177 ALA A C 1
ATOM 1400 O O . ALA A 1 177 ? -12.227 -11.766 14.093 1.00 97.56 177 ALA A O 1
ATOM 1401 N N . VAL A 1 178 ? -12.762 -9.714 14.863 1.00 97.38 178 VAL A N 1
ATOM 1402 C CA . VAL A 1 178 ? -13.338 -9.200 13.614 1.00 97.38 178 VAL A CA 1
ATOM 1403 C C . VAL A 1 178 ? -12.285 -8.381 12.889 1.00 97.38 178 VAL A C 1
ATOM 1405 O O . VAL A 1 178 ? -11.779 -7.405 13.443 1.00 97.38 178 VAL A O 1
ATOM 1408 N N . ASP A 1 179 ? -11.975 -8.764 11.656 1.00 94.94 179 ASP A N 1
ATOM 1409 C CA . ASP A 1 179 ? -11.133 -7.984 10.756 1.00 94.94 179 ASP A CA 1
ATOM 1410 C C . ASP A 1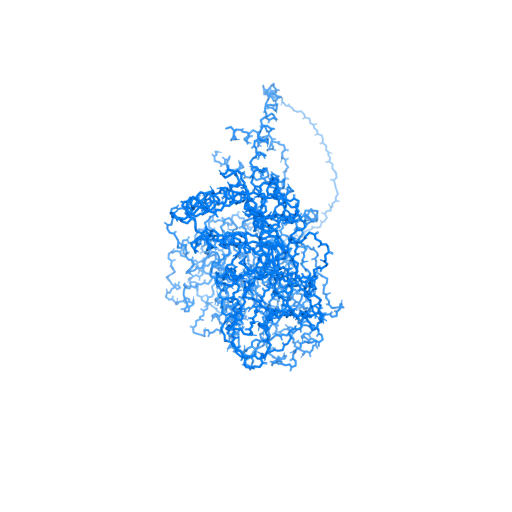 179 ? -12.000 -7.269 9.733 1.00 94.94 179 ASP A C 1
ATOM 1412 O O . ASP A 1 179 ? -12.695 -7.905 8.947 1.00 94.94 179 ASP A O 1
ATOM 1416 N N . TRP A 1 180 ? -11.956 -5.947 9.742 1.00 93.69 180 TRP A N 1
ATOM 1417 C CA . TRP A 1 180 ? -12.621 -5.110 8.750 1.00 93.69 180 TRP A CA 1
ATOM 1418 C C . TRP A 1 180 ? -11.643 -4.099 8.148 1.00 93.69 180 TRP A C 1
ATOM 1420 O O . TRP A 1 180 ? -12.041 -3.029 7.686 1.00 93.69 180 TRP A O 1
ATOM 1430 N N . SER A 1 181 ? -10.347 -4.431 8.152 1.00 85.19 181 SER A N 1
ATOM 1431 C CA . SER A 1 181 ? -9.284 -3.586 7.603 1.00 85.19 181 SER A CA 1
ATOM 1432 C C . SER A 1 181 ? -9.528 -3.179 6.145 1.00 85.19 181 SER A C 1
ATOM 1434 O O . SER A 1 181 ? -9.194 -2.052 5.788 1.00 85.19 181 SER A O 1
ATOM 1436 N N . GLY A 1 182 ? -10.212 -4.006 5.342 1.00 79.50 182 GLY A N 1
ATOM 1437 C CA . GLY A 1 182 ? -10.637 -3.658 3.977 1.00 79.50 182 GLY A CA 1
ATOM 1438 C C . GLY A 1 182 ? -11.539 -2.416 3.899 1.00 79.50 182 GLY A C 1
ATOM 1439 O O . GLY A 1 182 ? -11.381 -1.594 3.002 1.00 79.50 182 GLY A O 1
ATOM 1440 N N . GLY A 1 183 ? -12.428 -2.216 4.879 1.00 77.94 183 GLY A N 1
ATOM 1441 C CA . GLY A 1 183 ? -13.283 -1.025 4.974 1.00 77.94 183 GLY A CA 1
ATOM 1442 C C . GLY A 1 183 ? -12.776 0.067 5.926 1.00 77.94 183 GLY A C 1
ATOM 1443 O O . GLY A 1 183 ? -13.258 1.200 5.856 1.00 77.94 183 GLY A O 1
ATOM 1444 N N . GLY A 1 184 ? -11.849 -0.266 6.831 1.00 67.19 184 GLY A N 1
ATOM 1445 C CA . GLY A 1 184 ? -11.354 0.614 7.897 1.00 67.19 184 GLY A CA 1
ATOM 1446 C C . GLY A 1 184 ? -10.002 1.277 7.632 1.00 67.19 184 GLY A C 1
ATOM 1447 O O . GLY A 1 184 ? -9.717 2.310 8.241 1.00 67.19 184 GLY A O 1
ATOM 1448 N N . ASN A 1 185 ? -9.195 0.740 6.712 1.00 74.44 185 ASN A N 1
ATOM 1449 C CA . ASN A 1 185 ? -7.874 1.273 6.352 1.00 74.44 185 ASN A CA 1
ATOM 1450 C C . ASN A 1 185 ? -7.958 2.143 5.093 1.00 74.44 185 ASN A C 1
ATOM 1452 O O . ASN A 1 185 ? -7.267 1.927 4.101 1.00 74.44 185 ASN A O 1
ATOM 1456 N N . THR A 1 186 ? -8.838 3.138 5.144 1.00 60.34 186 THR A N 1
ATOM 1457 C CA . THR A 1 186 ? -9.020 4.150 4.098 1.00 60.34 186 THR A CA 1
ATOM 1458 C C . THR A 1 186 ? -8.517 5.496 4.601 1.00 60.34 186 THR A C 1
ATOM 1460 O O . THR A 1 186 ? -8.694 5.826 5.768 1.00 60.34 186 THR A O 1
ATOM 1463 N N . TRP A 1 187 ? -7.939 6.310 3.719 1.00 54.06 187 TRP A N 1
ATOM 1464 C CA . TRP A 1 187 ? -7.569 7.686 4.063 1.00 54.06 187 TRP A CA 1
ATOM 1465 C C . TRP A 1 187 ? -8.804 8.560 4.348 1.00 54.06 187 TRP A C 1
ATOM 1467 O O . TRP A 1 187 ? -8.765 9.431 5.209 1.00 54.06 187 TRP A O 1
ATOM 1477 N N . LYS A 1 188 ? -9.937 8.253 3.701 1.00 60.44 188 LYS A N 1
ATOM 1478 C CA . LYS A 1 188 ? -11.222 8.942 3.890 1.00 60.44 188 LYS A CA 1
ATOM 1479 C C . LYS A 1 188 ? -11.894 8.499 5.191 1.00 60.44 188 LYS A C 1
ATOM 1481 O O . LYS A 1 188 ? -12.636 7.512 5.194 1.00 60.44 188 LYS A O 1
ATOM 1486 N N . TYR A 1 189 ? -11.688 9.228 6.286 1.00 60.22 189 TYR A N 1
ATOM 1487 C CA . TYR A 1 189 ? -12.254 8.872 7.597 1.00 60.22 189 TYR A CA 1
ATOM 1488 C C . TYR A 1 189 ? -13.788 8.725 7.582 1.00 60.22 189 TYR A C 1
ATOM 1490 O O . TYR A 1 189 ? -14.329 7.770 8.136 1.00 60.22 189 TYR A O 1
ATOM 1498 N N . TRP A 1 190 ? -14.509 9.612 6.887 1.00 65.50 190 TRP A N 1
ATOM 1499 C CA . TRP A 1 190 ? -15.974 9.530 6.766 1.00 65.50 190 TRP A CA 1
ATOM 1500 C C . TRP A 1 190 ? -16.448 8.260 6.049 1.00 65.50 190 TRP A C 1
ATOM 1502 O O . TRP A 1 190 ? -17.541 7.767 6.321 1.00 65.50 190 TRP A O 1
ATOM 1512 N N . ARG A 1 191 ? -15.626 7.695 5.156 1.00 71.19 191 ARG A N 1
ATOM 1513 C CA . ARG A 1 191 ? -15.914 6.416 4.500 1.00 71.19 191 ARG A CA 1
ATOM 1514 C C . ARG A 1 191 ? -15.739 5.255 5.473 1.00 71.19 191 ARG A C 1
ATOM 1516 O O . ARG A 1 191 ? -16.613 4.399 5.535 1.00 71.19 191 ARG A O 1
ATOM 1523 N N . ALA A 1 192 ? -14.689 5.270 6.298 1.00 72.19 192 ALA A N 1
ATOM 1524 C CA . ALA A 1 192 ? -14.539 4.301 7.386 1.00 72.19 192 ALA A CA 1
ATOM 1525 C C . ALA A 1 192 ? -15.717 4.381 8.375 1.00 72.19 192 ALA A C 1
ATOM 1527 O O . ALA A 1 192 ? -16.248 3.351 8.784 1.00 72.19 192 ALA A O 1
ATOM 1528 N N . VAL A 1 193 ? -16.179 5.597 8.695 1.00 77.12 193 VAL A N 1
ATOM 1529 C CA . VAL A 1 193 ? -17.391 5.826 9.498 1.00 77.12 193 VAL A CA 1
ATOM 1530 C C . VAL A 1 193 ? -18.621 5.216 8.824 1.00 77.12 193 VAL A C 1
ATOM 1532 O O . VAL A 1 193 ? -19.346 4.463 9.471 1.00 77.12 193 VAL A O 1
ATOM 1535 N N . ALA A 1 194 ? -18.850 5.468 7.532 1.00 80.25 194 ALA A N 1
ATOM 1536 C CA . ALA A 1 194 ? -19.961 4.864 6.794 1.00 80.25 194 ALA A CA 1
ATOM 1537 C C . ALA A 1 194 ? -19.885 3.324 6.803 1.00 80.25 194 ALA A C 1
ATOM 1539 O O . ALA A 1 194 ? -20.884 2.642 7.053 1.00 80.25 194 ALA A O 1
ATOM 1540 N N . ASN A 1 195 ? -18.682 2.775 6.627 1.00 86.25 195 ASN A N 1
ATOM 1541 C CA . ASN A 1 195 ? -18.420 1.339 6.637 1.00 86.25 195 ASN A CA 1
ATOM 1542 C C . ASN A 1 195 ? -18.714 0.681 7.991 1.00 86.25 195 ASN A C 1
ATOM 1544 O O . ASN A 1 195 ? -19.061 -0.498 8.003 1.00 86.25 195 ASN A O 1
ATOM 1548 N N . THR A 1 196 ? -18.707 1.413 9.114 1.00 87.62 196 THR A N 1
ATOM 1549 C CA . THR A 1 196 ? -19.098 0.840 10.419 1.00 87.62 196 THR A CA 1
ATOM 1550 C C . THR A 1 196 ? -20.495 0.212 10.399 1.00 87.62 196 THR A C 1
ATOM 1552 O O . THR A 1 196 ? -20.707 -0.835 11.010 1.00 87.62 196 THR A O 1
ATOM 1555 N N . ARG A 1 197 ? -21.445 0.783 9.643 1.00 86.25 197 ARG A N 1
ATOM 1556 C CA . ARG A 1 197 ? -22.802 0.231 9.495 1.00 86.25 197 ARG A CA 1
ATOM 1557 C C . ARG A 1 197 ? -22.803 -1.061 8.677 1.00 86.25 197 ARG A C 1
ATOM 1559 O O . ARG A 1 197 ? -23.508 -2.008 9.024 1.00 86.25 197 ARG A O 1
ATOM 1566 N N . ARG A 1 198 ? -21.990 -1.120 7.616 1.00 87.50 198 ARG A N 1
ATOM 1567 C CA . ARG A 1 198 ? -21.808 -2.326 6.789 1.00 87.50 198 ARG A CA 1
ATOM 1568 C C . ARG A 1 198 ? -21.191 -3.455 7.609 1.00 87.50 198 ARG A C 1
ATOM 1570 O O . ARG A 1 198 ? -21.786 -4.525 7.686 1.00 87.50 198 ARG A O 1
ATOM 1577 N N . VAL A 1 199 ? -20.070 -3.187 8.278 1.00 92.62 199 VAL A N 1
ATOM 1578 C CA . VAL A 1 199 ? -19.390 -4.161 9.146 1.00 92.62 199 VAL A CA 1
ATOM 1579 C C . VAL A 1 199 ? -20.319 -4.612 10.268 1.00 92.62 199 VAL A C 1
ATOM 1581 O O . VAL A 1 199 ? -20.432 -5.801 10.541 1.00 92.62 199 VAL A O 1
ATOM 1584 N N . GLY A 1 200 ? -21.052 -3.684 10.886 1.00 91.81 200 GLY A N 1
ATOM 1585 C CA . GLY A 1 200 ? -22.055 -4.014 11.891 1.00 91.81 200 GLY A CA 1
ATOM 1586 C C . GLY A 1 200 ? -23.117 -4.986 11.364 1.00 91.81 200 GLY A C 1
ATOM 1587 O O . GLY A 1 200 ? -23.445 -5.958 12.040 1.00 91.81 200 GLY A O 1
ATOM 1588 N N . SER A 1 201 ? -23.609 -4.791 10.137 1.00 89.50 201 SER A N 1
ATOM 1589 C CA . SER A 1 201 ? -24.535 -5.728 9.484 1.00 89.50 201 SER A CA 1
ATOM 1590 C C . SER A 1 201 ? -23.899 -7.097 9.210 1.00 89.50 201 SER A C 1
ATOM 1592 O O . SER A 1 201 ? -24.550 -8.129 9.408 1.00 89.50 201 SER A O 1
ATOM 1594 N N . ASP A 1 202 ? -22.639 -7.133 8.780 1.00 90.75 202 ASP A N 1
ATOM 1595 C CA . ASP A 1 202 ? -21.895 -8.378 8.550 1.00 90.75 202 ASP A CA 1
ATOM 1596 C C . ASP A 1 202 ? -21.729 -9.167 9.862 1.00 90.75 202 ASP A C 1
ATOM 1598 O O . ASP A 1 202 ? -22.011 -10.367 9.913 1.00 90.75 202 ASP A O 1
ATOM 1602 N N . VAL A 1 203 ? -21.374 -8.478 10.954 1.00 95.00 203 VAL A N 1
ATOM 1603 C CA . VAL A 1 203 ? -21.292 -9.048 12.307 1.00 95.00 203 VAL A CA 1
ATOM 1604 C C . VAL A 1 203 ? -22.649 -9.598 12.745 1.00 95.00 203 VAL A C 1
ATOM 1606 O O . VAL A 1 203 ? -22.718 -10.723 13.232 1.00 95.00 203 VAL A O 1
ATOM 1609 N N . VAL A 1 204 ? -23.748 -8.860 12.555 1.00 94.12 204 VAL A N 1
ATOM 1610 C CA . VAL A 1 204 ? -25.092 -9.346 12.923 1.00 94.12 204 VAL A CA 1
ATOM 1611 C C . VAL A 1 204 ? -25.444 -10.617 12.164 1.00 94.12 204 VAL A C 1
ATOM 1613 O O . VAL A 1 204 ? -25.979 -11.555 12.755 1.00 94.12 204 VAL A O 1
ATOM 1616 N N . THR A 1 205 ? -25.140 -10.658 10.869 1.00 90.81 205 THR A N 1
ATOM 1617 C CA . THR A 1 205 ? -25.419 -11.814 10.010 1.00 90.81 205 THR A CA 1
ATOM 1618 C C . THR A 1 205 ? -24.670 -13.045 10.515 1.00 90.81 205 THR A C 1
ATOM 1620 O O . THR A 1 205 ? -25.291 -14.073 10.798 1.00 90.81 205 THR A O 1
ATOM 1623 N N . PHE A 1 206 ? -23.361 -12.909 10.741 1.00 93.69 206 PHE A N 1
ATOM 1624 C CA . PHE A 1 206 ? -22.523 -13.967 11.299 1.00 93.69 206 PHE A CA 1
ATOM 1625 C C . PHE A 1 206 ? -23.012 -14.427 12.684 1.00 93.69 206 PHE A C 1
ATOM 1627 O O . PHE A 1 206 ? -23.203 -15.620 12.922 1.00 93.69 206 PHE A O 1
ATOM 1634 N N . MET A 1 207 ? -23.296 -13.491 13.594 1.00 95.12 207 MET A N 1
ATOM 1635 C CA . MET A 1 207 ? -23.719 -13.814 14.960 1.00 95.12 207 MET A CA 1
ATOM 1636 C C . MET A 1 207 ? -25.108 -14.465 15.011 1.00 95.12 207 MET A C 1
ATOM 1638 O O . MET A 1 207 ? -25.3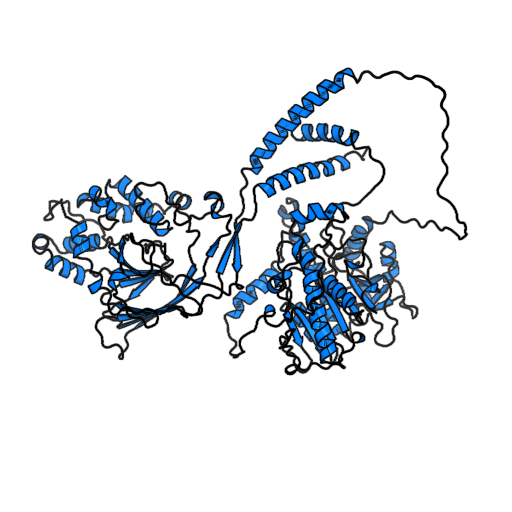28 -15.362 15.823 1.00 95.12 207 MET A O 1
ATOM 1642 N N . ARG A 1 208 ? -26.048 -14.078 14.136 1.00 93.69 208 ARG A N 1
ATOM 1643 C CA . ARG A 1 208 ? -27.359 -14.747 14.020 1.00 93.69 208 ARG A CA 1
ATOM 1644 C C . ARG A 1 208 ? -27.210 -16.190 13.568 1.00 93.69 208 ARG A C 1
ATOM 1646 O O . ARG A 1 208 ? -27.842 -17.069 14.151 1.00 93.69 208 ARG A O 1
ATOM 1653 N N . GLN A 1 209 ? -26.358 -16.437 12.576 1.00 91.88 209 GLN A N 1
ATOM 1654 C CA . GLN A 1 209 ? -26.055 -17.793 12.137 1.00 91.88 209 GLN A CA 1
ATOM 1655 C C . GLN A 1 209 ? -25.387 -18.607 13.253 1.00 91.88 209 GLN A C 1
ATOM 1657 O O . GLN A 1 209 ? -25.770 -19.756 13.482 1.00 91.88 209 GLN A O 1
ATOM 1662 N N . LEU A 1 210 ? -24.465 -17.998 14.006 1.00 93.69 210 LEU A N 1
ATOM 1663 C CA . LEU A 1 210 ? -23.813 -18.615 15.162 1.00 93.69 210 LEU A CA 1
ATOM 1664 C C . LEU A 1 210 ? -24.828 -19.049 16.220 1.00 93.69 210 LEU A C 1
ATOM 1666 O O . LEU A 1 210 ? -24.808 -20.199 16.658 1.00 93.69 210 LEU A O 1
ATOM 1670 N N . ILE A 1 211 ? -25.747 -18.157 16.594 1.00 93.75 211 ILE A N 1
ATOM 1671 C CA . ILE A 1 211 ? -26.826 -18.444 17.549 1.00 93.75 211 ILE A CA 1
ATOM 1672 C C . ILE A 1 211 ? -27.717 -19.574 17.025 1.00 93.75 211 ILE A C 1
ATOM 1674 O O . ILE A 1 211 ? -27.973 -20.532 17.750 1.00 93.75 211 ILE A O 1
ATOM 1678 N N . ALA A 1 212 ? -28.166 -19.481 15.770 1.00 91.69 212 ALA A N 1
ATOM 1679 C CA . ALA A 1 212 ? -29.075 -20.455 15.172 1.00 91.69 212 ALA A CA 1
ATOM 1680 C C . ALA A 1 212 ? -28.456 -21.859 15.088 1.00 91.69 212 ALA A C 1
ATOM 1682 O O . ALA A 1 212 ? -29.136 -22.846 15.351 1.00 91.69 212 ALA A O 1
ATOM 1683 N N . THR A 1 213 ? -27.164 -21.942 14.764 1.00 89.94 213 THR A N 1
ATOM 1684 C CA . THR A 1 213 ? -26.454 -23.217 14.574 1.00 89.94 213 THR A CA 1
ATOM 1685 C C . THR A 1 213 ? -26.074 -23.867 15.903 1.00 89.94 213 THR A C 1
ATOM 1687 O O . THR A 1 213 ? -26.119 -25.086 16.036 1.00 89.94 213 THR A O 1
ATOM 1690 N N . THR A 1 214 ? -25.697 -23.069 16.904 1.00 92.00 214 THR A N 1
ATOM 1691 C CA . THR A 1 214 ? -25.094 -23.590 18.144 1.00 92.00 214 THR A CA 1
ATOM 1692 C C . THR A 1 214 ? -26.034 -23.569 19.345 1.00 92.00 214 THR A C 1
ATOM 1694 O O . THR A 1 214 ? -25.764 -24.228 20.348 1.00 92.00 214 THR A O 1
ATOM 1697 N N . GLY A 1 215 ? -27.115 -22.788 19.287 1.00 92.50 215 GLY A N 1
ATOM 1698 C CA . GLY A 1 215 ? -27.974 -22.515 20.438 1.00 92.50 215 GLY A CA 1
ATOM 1699 C C . GLY A 1 215 ? -27.333 -21.601 21.491 1.00 92.50 215 GLY A C 1
ATOM 1700 O O . GLY A 1 215 ? -27.848 -21.514 22.608 1.00 92.50 215 GLY A O 1
ATOM 1701 N N . ALA A 1 216 ? -26.217 -20.930 21.176 1.00 94.62 216 ALA A N 1
ATOM 1702 C CA . ALA A 1 216 ? -25.590 -19.965 22.076 1.00 94.62 216 ALA A CA 1
ATOM 1703 C C . ALA A 1 216 ? -26.569 -18.839 22.438 1.00 94.62 216 ALA A C 1
ATOM 1705 O O . ALA A 1 216 ? -27.280 -18.306 21.584 1.00 94.62 216 ALA A O 1
ATOM 1706 N N . ARG A 1 217 ? -26.613 -18.452 23.715 1.00 95.56 217 ARG A N 1
ATOM 1707 C CA . ARG A 1 217 ? -27.530 -17.401 24.167 1.00 95.56 217 ARG A CA 1
ATOM 1708 C C . ARG A 1 217 ? -26.886 -16.039 23.941 1.00 95.56 217 ARG A C 1
ATOM 1710 O O . ARG A 1 217 ? -25.755 -15.809 24.351 1.00 95.56 217 ARG A O 1
ATOM 1717 N N . ILE A 1 218 ? -27.655 -15.089 23.410 1.00 94.62 218 ILE A N 1
ATOM 1718 C CA . ILE A 1 218 ? -27.229 -13.685 23.234 1.00 94.62 218 ILE A CA 1
ATOM 1719 C C . ILE A 1 218 ? -26.726 -13.071 24.556 1.00 94.62 218 ILE A C 1
ATOM 1721 O O . ILE A 1 218 ? -25.822 -12.238 24.576 1.00 94.62 218 ILE A O 1
ATOM 1725 N N . LYS A 1 219 ? -27.278 -13.529 25.686 1.00 95.69 219 LYS A N 1
ATOM 1726 C CA . LYS A 1 219 ? -26.902 -13.107 27.043 1.00 95.69 219 LYS A CA 1
ATOM 1727 C C . LYS A 1 219 ? -25.594 -13.719 27.569 1.00 95.69 219 LYS A C 1
ATOM 1729 O O . LYS A 1 219 ? -25.215 -13.442 28.700 1.00 95.69 219 LYS A O 1
ATOM 1734 N N . ASP A 1 220 ? -24.890 -14.505 26.758 1.00 96.25 220 ASP A N 1
ATOM 1735 C CA . ASP A 1 220 ? -23.531 -14.982 27.040 1.00 96.25 220 ASP A CA 1
ATOM 1736 C C . ASP A 1 220 ? -22.468 -14.221 26.215 1.00 96.25 220 ASP A C 1
ATOM 1738 O O . ASP A 1 220 ? -21.283 -14.568 26.256 1.00 96.25 220 ASP A O 1
ATOM 1742 N N . PHE A 1 221 ? -22.868 -13.184 25.465 1.00 98.12 221 PHE A N 1
ATOM 1743 C CA . PHE A 1 221 ? -21.979 -12.418 24.588 1.00 98.12 221 PHE A CA 1
ATOM 1744 C C . PHE A 1 221 ? -21.454 -11.133 25.235 1.00 98.12 221 PHE A C 1
ATOM 1746 O O . PHE A 1 221 ? -22.212 -10.358 25.828 1.00 98.12 221 PHE A O 1
ATOM 1753 N N . HIS A 1 222 ? -20.150 -10.898 25.072 1.00 98.38 222 HIS A N 1
ATOM 1754 C CA . HIS A 1 222 ? -19.447 -9.678 25.469 1.00 98.38 222 HIS A CA 1
ATOM 1755 C C . HIS A 1 222 ? -18.736 -9.091 24.252 1.00 98.38 222 HIS A C 1
ATOM 1757 O O . HIS A 1 222 ? -17.814 -9.699 23.717 1.00 98.38 222 HIS A O 1
ATOM 1763 N N . PHE A 1 223 ? -19.163 -7.922 23.791 1.00 98.62 223 PHE A N 1
ATOM 1764 C CA . PHE A 1 223 ? -18.505 -7.238 22.681 1.00 98.62 223 PHE A CA 1
ATOM 1765 C C . PHE A 1 223 ? -17.521 -6.196 23.209 1.00 98.62 223 PHE A C 1
ATOM 1767 O O . PHE A 1 223 ? -17.852 -5.413 24.094 1.00 98.62 223 PHE A O 1
ATOM 1774 N N . VAL A 1 224 ? -16.309 -6.181 22.669 1.00 98.75 224 VAL A N 1
ATOM 1775 C CA . VAL A 1 224 ? -15.240 -5.244 23.010 1.00 98.75 224 VAL A CA 1
ATOM 1776 C C . VAL A 1 224 ? -14.841 -4.522 21.733 1.00 98.75 224 VAL A C 1
ATOM 1778 O O . VAL A 1 224 ? -14.366 -5.148 20.788 1.00 98.75 224 VAL A O 1
ATOM 1781 N N . GLY A 1 225 ? -15.058 -3.212 21.689 1.00 97.94 225 GLY A N 1
ATOM 1782 C CA . GLY A 1 225 ? -14.782 -2.401 20.506 1.00 97.94 225 GLY A CA 1
ATOM 1783 C C . GLY A 1 225 ? -13.861 -1.235 20.830 1.00 97.94 225 GLY A C 1
ATOM 1784 O O . GLY A 1 225 ? -14.120 -0.502 21.783 1.00 97.94 225 GLY A O 1
ATOM 1785 N N . HIS A 1 226 ? -12.803 -1.050 20.039 1.00 95.62 226 HIS A N 1
ATOM 1786 C CA . HIS A 1 226 ? -11.892 0.097 20.150 1.00 95.62 226 HIS A CA 1
ATOM 1787 C C . HIS A 1 226 ? -12.170 1.135 19.064 1.00 95.62 226 HIS A C 1
ATOM 1789 O O . HIS A 1 226 ? -12.361 0.767 17.904 1.00 95.62 226 HIS A O 1
ATOM 1795 N N . SER A 1 227 ? -12.177 2.426 19.417 1.00 90.94 227 SER A N 1
ATOM 1796 C CA . SER A 1 227 ? -12.376 3.523 18.456 1.00 90.94 227 SER A CA 1
ATOM 1797 C C . SER A 1 227 ? -13.677 3.347 17.642 1.00 90.94 227 SER A C 1
ATOM 1799 O O . SER A 1 227 ? -14.745 3.181 18.232 1.00 90.94 227 SER A O 1
ATOM 1801 N N . LEU A 1 228 ? -13.620 3.327 16.300 1.00 89.94 228 LEU A N 1
ATOM 1802 C CA . LEU A 1 228 ? -14.764 3.005 15.424 1.00 89.94 228 LEU A CA 1
ATOM 1803 C C . LEU A 1 228 ? -15.391 1.625 15.714 1.00 89.94 228 LEU A C 1
ATOM 1805 O O . LEU A 1 228 ? -16.601 1.452 15.559 1.00 89.94 228 LEU A O 1
ATOM 1809 N N . GLY A 1 229 ? -14.605 0.661 16.200 1.00 95.44 229 GLY A N 1
ATOM 1810 C CA . GLY A 1 229 ? -15.071 -0.669 16.591 1.00 95.44 229 GLY A CA 1
ATOM 1811 C C . GLY A 1 229 ? -16.082 -0.656 17.738 1.00 95.44 229 GLY A C 1
ATOM 1812 O O . GLY A 1 229 ? -16.937 -1.537 17.810 1.00 95.44 229 GLY A O 1
ATOM 1813 N N . ALA A 1 230 ? -16.050 0.364 18.604 1.00 96.12 230 ALA A N 1
ATOM 1814 C CA . ALA A 1 230 ? -17.040 0.542 19.668 1.00 96.12 230 ALA A CA 1
ATOM 1815 C C . ALA A 1 230 ? -18.449 0.789 19.099 1.00 96.12 230 ALA A C 1
ATOM 1817 O O . ALA A 1 230 ? -19.432 0.225 19.584 1.00 96.12 230 ALA A O 1
ATOM 1818 N N . HIS A 1 231 ? -18.543 1.575 18.023 1.00 94.25 231 HIS A N 1
ATOM 1819 C CA . HIS A 1 231 ? -19.802 1.854 17.331 1.00 94.25 231 HIS A CA 1
ATOM 1820 C C . HIS A 1 231 ? -20.288 0.654 16.508 1.00 94.25 231 HIS A C 1
ATOM 1822 O O . HIS A 1 231 ? -21.486 0.383 16.470 1.00 94.25 231 HIS A O 1
ATOM 1828 N N . ILE A 1 232 ? -19.370 -0.128 15.929 1.00 95.50 232 ILE A N 1
ATOM 1829 C CA . ILE A 1 232 ? -19.697 -1.402 15.265 1.00 95.50 232 ILE A CA 1
ATOM 1830 C C . ILE A 1 232 ? -20.300 -2.397 16.271 1.00 95.50 232 ILE A C 1
ATOM 1832 O O . ILE A 1 232 ? -21.326 -3.019 15.988 1.00 95.50 232 ILE A O 1
ATOM 1836 N N . ALA A 1 233 ? -19.698 -2.524 17.459 1.00 96.81 233 ALA A N 1
ATOM 1837 C CA . ALA A 1 233 ? -20.196 -3.385 18.531 1.00 96.81 233 ALA A CA 1
ATOM 1838 C C . ALA A 1 233 ? -21.595 -2.962 19.019 1.00 96.81 233 ALA A C 1
ATOM 1840 O O . ALA A 1 233 ? -22.467 -3.817 19.189 1.00 96.81 233 ALA A O 1
ATOM 1841 N N . SER A 1 234 ? -21.817 -1.655 19.195 1.00 94.06 234 SER A N 1
ATOM 1842 C CA . SER A 1 234 ? -23.130 -1.063 19.500 1.00 94.06 234 SER A CA 1
ATOM 1843 C C . SER A 1 234 ? -24.176 -1.444 18.452 1.00 94.06 234 SER A C 1
ATOM 1845 O O . SER A 1 234 ? -25.164 -2.106 18.783 1.00 94.06 234 SER A O 1
ATOM 1847 N N . TYR A 1 235 ? -23.904 -1.144 17.177 1.00 93.06 235 TYR A N 1
ATOM 1848 C CA . TYR A 1 235 ? -24.807 -1.452 16.070 1.00 93.06 235 TYR A CA 1
ATOM 1849 C C . TYR A 1 235 ? -25.165 -2.940 16.031 1.00 93.06 235 TYR A C 1
ATOM 1851 O O . TYR A 1 235 ? -26.338 -3.312 15.941 1.00 93.06 235 TYR A O 1
ATOM 1859 N N . ALA A 1 236 ? -24.160 -3.810 16.147 1.00 94.88 236 ALA A N 1
ATOM 1860 C CA . ALA A 1 236 ? -24.384 -5.243 16.111 1.00 94.88 236 ALA A CA 1
ATOM 1861 C C . ALA A 1 236 ? -25.246 -5.724 17.287 1.00 94.88 236 ALA A C 1
ATOM 1863 O O . ALA A 1 236 ? -26.190 -6.491 17.093 1.00 94.88 236 ALA A O 1
ATOM 1864 N N . SER A 1 237 ? -24.965 -5.252 18.502 1.00 95.50 237 SER A N 1
ATOM 1865 C CA . SER A 1 237 ? -25.741 -5.613 19.690 1.00 95.50 237 SER A CA 1
ATOM 1866 C C . SER A 1 237 ? -27.198 -5.163 19.595 1.00 95.50 237 SER A C 1
ATOM 1868 O O . SER A 1 237 ? -28.107 -5.957 19.865 1.00 95.50 237 SER A O 1
ATOM 1870 N N . PHE A 1 238 ? -27.429 -3.922 19.160 1.00 89.69 238 PHE A N 1
ATOM 1871 C CA . PHE A 1 238 ? -28.766 -3.369 18.968 1.00 89.69 238 PHE A CA 1
ATOM 1872 C C . PHE A 1 238 ? -29.608 -4.272 18.053 1.00 89.69 238 PHE A C 1
ATOM 1874 O O . PHE A 1 238 ? -30.703 -4.704 18.423 1.00 89.69 238 PHE A O 1
ATOM 1881 N N . HIS A 1 239 ? -29.056 -4.670 16.903 1.00 89.56 239 HIS A N 1
ATOM 1882 C CA . HIS A 1 239 ? -29.746 -5.517 15.925 1.00 89.56 239 HIS A CA 1
ATOM 1883 C C . HIS A 1 239 ? -29.824 -7.013 16.293 1.00 89.56 239 HIS A C 1
ATOM 1885 O O . HIS A 1 239 ? -30.616 -7.751 15.690 1.00 89.56 239 HIS A O 1
ATOM 1891 N N . LEU A 1 240 ? -29.046 -7.478 17.274 1.00 90.94 240 LEU A N 1
ATOM 1892 C CA . LEU A 1 240 ? -29.132 -8.835 17.830 1.00 90.94 240 LEU A CA 1
ATOM 1893 C C . LEU A 1 240 ? -30.157 -8.961 18.967 1.00 90.94 240 LEU A C 1
ATOM 1895 O O . LEU A 1 240 ? -30.460 -10.079 19.373 1.00 90.94 240 LEU A O 1
ATOM 1899 N N . GLY A 1 241 ? -30.709 -7.852 19.472 1.00 88.62 241 GLY A N 1
ATOM 1900 C CA . GLY A 1 241 ? -31.612 -7.865 20.628 1.00 88.62 241 GLY A CA 1
ATOM 1901 C C . GLY A 1 241 ? -30.892 -7.743 21.976 1.00 88.62 241 GLY A C 1
ATOM 1902 O O . GLY A 1 241 ? -31.338 -8.334 22.960 1.00 88.62 241 GLY A O 1
ATOM 1903 N N . LYS A 1 242 ? -29.811 -6.949 22.017 1.00 92.81 242 LYS A N 1
ATOM 1904 C CA . LYS A 1 242 ? -28.973 -6.604 23.181 1.00 92.81 242 LYS A CA 1
ATOM 1905 C C . LYS A 1 242 ? -28.168 -7.764 23.762 1.00 92.81 242 LYS A C 1
ATOM 1907 O O . LYS A 1 242 ? -28.710 -8.643 24.441 1.00 92.81 242 LYS A O 1
ATOM 1912 N N . VAL A 1 243 ? -26.852 -7.707 23.584 1.00 97.19 243 VAL A N 1
ATOM 1913 C CA . VAL A 1 243 ? -25.906 -8.614 24.249 1.00 97.19 243 VAL A CA 1
ATOM 1914 C C . VAL A 1 243 ? -25.808 -8.332 25.751 1.00 97.19 243 VAL A C 1
ATOM 1916 O O . VAL A 1 243 ? -26.362 -7.355 26.260 1.00 97.19 243 VAL A O 1
ATOM 1919 N N . ALA A 1 244 ? -25.102 -9.199 26.479 1.00 97.00 244 ALA A N 1
ATOM 1920 C CA . ALA A 1 244 ? -24.929 -9.041 27.921 1.00 97.00 244 ALA A CA 1
ATOM 1921 C C . ALA A 1 244 ? -24.056 -7.835 28.272 1.00 97.00 244 ALA A C 1
ATOM 1923 O O . ALA A 1 244 ? -24.353 -7.103 29.213 1.00 97.00 244 ALA A O 1
ATOM 1924 N N . ARG A 1 245 ? -22.964 -7.635 27.525 1.00 97.94 245 ARG A N 1
ATOM 1925 C CA . ARG A 1 245 ? -22.012 -6.564 27.808 1.00 97.94 245 ARG A CA 1
ATOM 1926 C C . ARG A 1 245 ? -21.391 -5.979 26.548 1.00 97.94 245 ARG A C 1
ATOM 1928 O O . ARG A 1 245 ? -20.972 -6.734 25.673 1.00 97.94 245 ARG A O 1
ATOM 1935 N N . ILE A 1 246 ? -21.256 -4.657 26.507 1.00 98.69 246 ILE A N 1
ATOM 1936 C CA . ILE A 1 246 ? -20.371 -3.959 25.570 1.00 98.69 246 ILE A CA 1
ATOM 1937 C C . ILE A 1 246 ? -19.313 -3.207 26.370 1.00 98.69 246 ILE A C 1
ATOM 1939 O O . ILE A 1 246 ? -19.652 -2.460 27.282 1.00 98.69 246 ILE A O 1
ATOM 1943 N N . THR A 1 247 ? -18.045 -3.373 26.008 1.00 98.62 247 THR A N 1
ATOM 1944 C CA . THR A 1 247 ? -16.964 -2.523 26.502 1.00 98.62 247 THR A CA 1
ATOM 1945 C C . THR A 1 247 ? -16.455 -1.630 25.375 1.00 98.62 247 THR A C 1
ATOM 1947 O O . THR A 1 247 ? -15.911 -2.122 24.385 1.00 98.62 247 THR A O 1
ATOM 1950 N N . GLY A 1 248 ? -16.640 -0.319 25.529 1.00 98.00 248 GLY A N 1
ATOM 1951 C CA . GLY A 1 248 ? -16.130 0.699 24.613 1.00 98.00 248 GLY A CA 1
ATOM 1952 C C . GLY A 1 248 ? -14.737 1.161 25.034 1.00 98.00 248 GLY A C 1
ATOM 1953 O O . GLY A 1 248 ? -14.565 1.741 26.104 1.00 98.00 248 GLY A O 1
ATOM 1954 N N . LEU A 1 249 ? -13.732 0.915 24.201 1.00 97.25 249 LEU A N 1
ATOM 1955 C CA . LEU A 1 249 ? -12.352 1.322 24.448 1.00 97.25 249 LEU A CA 1
ATOM 1956 C C . LEU A 1 249 ? -12.069 2.594 23.649 1.00 97.25 249 LEU A C 1
ATOM 1958 O O . LEU A 1 249 ? -11.852 2.531 22.442 1.00 97.25 249 LEU A O 1
ATOM 1962 N N . ASP A 1 250 ? -12.121 3.734 24.333 1.00 93.31 250 ASP A N 1
ATOM 1963 C CA . ASP A 1 250 ? -11.998 5.087 23.781 1.00 93.31 250 ASP A CA 1
ATOM 1964 C C . ASP A 1 250 ? -12.807 5.276 22.473 1.00 93.31 250 ASP A C 1
ATOM 1966 O O . ASP A 1 250 ? -12.214 5.446 21.407 1.00 93.31 250 ASP A O 1
ATOM 1970 N N . PRO A 1 251 ? -14.158 5.180 22.513 1.00 91.69 251 PRO A N 1
ATOM 1971 C CA . PRO A 1 251 ? -15.017 5.259 21.323 1.00 91.69 251 PRO A CA 1
ATOM 1972 C C . PRO A 1 251 ? -14.742 6.516 20.495 1.00 91.69 251 PRO A C 1
ATOM 1974 O O . PRO A 1 251 ? -14.464 7.565 21.065 1.00 91.69 251 PRO A O 1
ATOM 1977 N N . ALA A 1 252 ? -14.821 6.442 19.168 1.00 81.06 252 ALA A N 1
ATOM 1978 C CA . ALA A 1 252 ? -14.429 7.560 18.310 1.00 81.06 252 ALA A CA 1
ATOM 1979 C C . ALA A 1 252 ? -15.360 8.784 18.441 1.00 81.06 252 ALA A C 1
ATOM 1981 O O . ALA A 1 252 ? -16.581 8.666 18.494 1.00 81.06 252 ALA A O 1
ATOM 1982 N N . GLN A 1 253 ? -14.785 9.989 18.452 1.00 71.62 253 GLN A N 1
ATOM 1983 C CA . GLN A 1 253 ? -15.544 11.239 18.545 1.00 71.62 253 GLN A CA 1
ATOM 1984 C C . GLN A 1 253 ? -16.067 11.784 17.205 1.00 71.62 253 GLN A C 1
ATOM 1986 O O . GLN A 1 253 ? -17.239 12.178 17.145 1.00 71.62 253 GLN A O 1
ATOM 1991 N N . PRO A 1 254 ? -15.236 11.915 16.150 1.00 66.81 254 PRO A N 1
ATOM 1992 C CA . PRO A 1 254 ? -15.663 12.571 14.915 1.00 66.81 254 PRO A CA 1
ATOM 1993 C C . PRO A 1 254 ? -16.791 11.785 14.228 1.00 66.81 254 PRO A C 1
ATOM 1995 O O . PRO A 1 254 ? -16.776 10.562 14.229 1.00 66.81 254 PRO A O 1
ATOM 1998 N N . CYS A 1 255 ? -17.783 12.486 13.669 1.00 67.56 255 CYS A N 1
ATOM 1999 C CA . CYS A 1 255 ? -19.026 11.926 13.109 1.00 67.56 255 CYS A CA 1
ATOM 2000 C C . CYS A 1 255 ? -19.989 11.211 14.080 1.00 67.56 255 CYS A C 1
ATOM 2002 O O . CYS A 1 255 ? -21.080 10.851 13.657 1.00 67.56 255 CYS A O 1
ATOM 2004 N N . PHE A 1 256 ? -19.649 11.042 15.364 1.00 69.62 256 PHE A N 1
ATOM 2005 C CA . PHE A 1 256 ? -20.525 10.396 16.359 1.00 69.62 256 PHE A CA 1
ATOM 2006 C C . PHE A 1 256 ? -21.077 11.372 17.408 1.00 69.62 256 PHE A C 1
ATOM 2008 O O . PHE A 1 256 ? -21.773 10.970 18.336 1.00 69.62 256 PHE A O 1
ATOM 2015 N N . ARG A 1 257 ? -20.824 12.683 17.259 1.00 65.06 257 ARG A N 1
ATOM 2016 C CA . ARG A 1 257 ? -21.467 13.763 18.042 1.00 65.06 257 ARG A CA 1
ATOM 2017 C C . ARG A 1 257 ? -22.880 14.070 17.540 1.00 65.06 257 ARG A C 1
ATOM 2019 O O . ARG A 1 257 ? -23.213 15.209 17.214 1.00 65.06 257 ARG A O 1
ATOM 2026 N N . THR A 1 258 ? -23.703 13.035 17.492 1.00 60.78 258 THR A N 1
ATOM 2027 C CA . THR A 1 258 ? -25.089 13.077 17.031 1.00 60.78 258 THR A CA 1
ATOM 2028 C C . THR A 1 258 ? -26.028 13.200 18.236 1.00 60.78 258 THR A C 1
ATOM 2030 O O . THR A 1 258 ? -25.710 12.776 19.353 1.00 60.78 258 THR A O 1
ATOM 2033 N N . SER A 1 259 ? -27.193 13.824 18.042 1.00 56.00 259 SER A N 1
ATOM 2034 C CA . SER A 1 259 ? -28.269 13.801 19.046 1.00 56.00 259 SER A CA 1
ATOM 2035 C C . SER A 1 259 ? -29.030 12.475 19.054 1.00 56.00 259 SER A C 1
ATOM 2037 O O . SER A 1 259 ? -29.696 12.166 20.038 1.00 56.00 259 SER A O 1
ATOM 2039 N N . ASP A 1 260 ? -28.935 11.702 17.971 1.00 68.56 260 ASP A N 1
ATOM 2040 C CA . ASP A 1 260 ? -29.543 10.383 17.852 1.00 68.56 260 ASP A CA 1
ATOM 2041 C C . ASP A 1 260 ? -28.611 9.310 18.436 1.00 68.56 260 ASP A C 1
ATOM 2043 O O . ASP A 1 260 ? -27.535 9.022 17.906 1.00 68.56 260 ASP A O 1
ATOM 2047 N N . SER A 1 261 ? -29.030 8.711 19.552 1.00 74.19 261 SER A N 1
ATOM 2048 C CA . SER A 1 261 ? -28.273 7.663 20.238 1.00 74.19 261 SER A CA 1
ATOM 2049 C C . SER A 1 261 ? -28.180 6.363 19.439 1.00 74.19 261 SER A C 1
ATOM 2051 O O . SER A 1 261 ? -27.297 5.569 19.725 1.00 74.19 261 SER A O 1
ATOM 2053 N N . THR A 1 262 ? -29.025 6.142 18.425 1.00 73.56 262 THR A N 1
ATOM 2054 C CA . THR A 1 262 ? -28.954 4.952 17.550 1.00 73.56 262 THR A CA 1
ATOM 2055 C C . THR A 1 262 ? -27.770 4.994 16.575 1.00 73.56 262 THR A C 1
ATOM 2057 O O . THR A 1 262 ? -27.464 4.017 15.877 1.00 73.56 262 THR A O 1
ATOM 2060 N N . GLU A 1 263 ? -27.086 6.136 16.504 1.00 70.00 263 GLU A N 1
ATOM 2061 C CA . GLU A 1 263 ? -25.943 6.335 15.622 1.00 70.00 263 GLU A CA 1
ATOM 2062 C C . GLU A 1 263 ? -24.587 6.140 16.276 1.00 70.00 263 GLU A C 1
ATOM 2064 O O . GLU A 1 263 ? -23.589 6.025 15.570 1.00 70.00 263 GLU A O 1
ATOM 2069 N N . ARG A 1 264 ? -24.543 6.038 17.602 1.00 83.75 264 ARG A N 1
ATOM 2070 C CA . ARG A 1 264 ? -23.314 5.933 18.386 1.00 83.75 264 ARG A CA 1
ATOM 2071 C C . ARG A 1 264 ? -23.467 4.875 19.474 1.00 83.75 264 ARG A C 1
ATOM 2073 O O . ARG A 1 264 ? -24.543 4.339 19.677 1.00 83.75 264 ARG A O 1
ATOM 2080 N N . LEU A 1 265 ? -22.378 4.604 20.192 1.00 90.62 265 LEU A N 1
ATOM 2081 C CA . LEU A 1 265 ? -22.443 3.740 21.367 1.00 90.62 265 LEU A CA 1
ATOM 2082 C C . LEU A 1 265 ? -23.270 4.436 22.453 1.00 90.62 265 LEU A C 1
ATOM 2084 O O . LEU A 1 265 ? -23.057 5.622 22.734 1.00 90.62 265 LEU A O 1
ATOM 2088 N N . ASP A 1 266 ? -24.191 3.691 23.052 1.00 92.56 266 ASP A N 1
ATOM 2089 C CA . ASP A 1 266 ? -25.064 4.168 24.111 1.00 92.56 266 ASP A CA 1
ATOM 2090 C C . ASP A 1 266 ? -25.351 3.073 25.151 1.00 92.56 266 ASP A C 1
ATOM 2092 O O . ASP A 1 266 ? -25.333 1.874 24.864 1.00 92.56 266 ASP A O 1
ATOM 2096 N N . ALA A 1 267 ? -25.657 3.481 26.384 1.00 94.19 267 ALA A N 1
ATOM 2097 C CA . ALA A 1 267 ? -25.999 2.584 27.480 1.00 94.19 267 ALA A CA 1
ATOM 2098 C C . ALA A 1 267 ? -27.165 1.651 27.124 1.00 94.19 267 ALA A C 1
ATOM 2100 O O . ALA A 1 267 ? -27.238 0.532 27.622 1.00 94.19 267 ALA A O 1
ATOM 2101 N N . THR A 1 268 ? -28.069 2.078 26.242 1.00 93.75 268 THR A N 1
ATOM 2102 C CA . THR A 1 268 ? -29.222 1.275 25.830 1.00 93.75 268 THR A CA 1
ATOM 2103 C C . THR A 1 268 ? -28.880 0.068 24.948 1.00 93.75 268 THR A C 1
ATOM 2105 O O . THR A 1 268 ? -29.741 -0.809 24.806 1.00 93.75 268 THR A O 1
ATOM 2108 N N . ASP A 1 269 ? -27.656 -0.044 24.423 1.00 94.25 269 ASP A N 1
ATOM 2109 C CA . ASP A 1 269 ? -27.273 -1.061 23.432 1.00 94.25 269 ASP A CA 1
ATOM 2110 C C . ASP A 1 269 ? -27.016 -2.459 24.011 1.00 94.25 269 ASP A C 1
ATOM 2112 O O . ASP A 1 269 ? -27.048 -3.443 23.271 1.00 94.25 269 ASP A O 1
ATOM 2116 N N . ALA A 1 270 ? -26.791 -2.593 25.320 1.00 97.06 270 ALA A N 1
ATOM 2117 C CA . ALA A 1 270 ? -26.584 -3.876 26.000 1.00 97.06 270 ALA A CA 1
ATOM 2118 C C . ALA A 1 270 ? -27.127 -3.853 27.433 1.00 97.06 270 ALA A C 1
ATOM 2120 O O . ALA A 1 270 ? -27.502 -2.800 27.943 1.00 97.06 270 ALA A O 1
ATOM 2121 N N . ASP A 1 271 ? -27.161 -5.009 28.103 1.00 96.12 271 ASP A N 1
ATOM 2122 C CA . ASP A 1 271 ? -27.576 -5.061 29.516 1.00 96.12 271 ASP A CA 1
ATOM 2123 C C . ASP A 1 271 ? -26.583 -4.318 30.429 1.00 96.12 271 ASP A C 1
ATOM 2125 O O . ASP A 1 271 ? -26.963 -3.782 31.471 1.00 96.12 271 ASP A O 1
ATOM 2129 N N . PHE A 1 272 ? -25.311 -4.262 30.022 1.00 97.44 272 PHE A N 1
ATOM 2130 C CA . PHE A 1 272 ? -24.268 -3.480 30.669 1.00 97.44 272 PHE A CA 1
ATOM 2131 C C . PHE A 1 272 ? -23.308 -2.889 29.630 1.00 97.44 272 PHE A C 1
ATOM 2133 O O . PHE A 1 272 ? -22.846 -3.587 28.731 1.00 97.44 272 PHE A O 1
ATOM 2140 N N . VAL A 1 273 ? -22.998 -1.598 29.748 1.00 98.12 273 VAL A N 1
ATOM 2141 C CA . VAL A 1 273 ? -22.090 -0.888 28.834 1.00 98.12 273 VAL A CA 1
ATOM 2142 C C . VAL A 1 273 ? -21.068 -0.148 29.675 1.00 98.12 273 VAL A C 1
ATOM 2144 O O . VAL A 1 273 ? -21.447 0.734 30.443 1.00 98.12 273 VAL A O 1
ATOM 2147 N N . ASP A 1 274 ? -19.796 -0.506 29.554 1.00 97.94 274 ASP A N 1
ATOM 2148 C CA . ASP A 1 274 ? -18.702 0.162 30.252 1.00 97.94 274 ASP A CA 1
ATOM 2149 C C . ASP A 1 274 ? -17.714 0.786 29.266 1.00 97.94 274 ASP A C 1
ATOM 2151 O O . ASP A 1 274 ? -17.297 0.148 28.303 1.00 97.94 274 ASP A O 1
ATOM 2155 N N . ILE A 1 275 ? -17.353 2.047 29.490 1.00 97.81 275 ILE A N 1
ATOM 2156 C CA . ILE A 1 275 ? -16.513 2.816 28.571 1.00 97.81 275 ILE A CA 1
ATOM 2157 C C . ILE A 1 275 ? -15.237 3.254 29.281 1.00 97.81 275 ILE A C 1
ATOM 2159 O O . ILE A 1 275 ? -15.280 3.719 30.419 1.00 97.81 275 ILE A O 1
ATOM 2163 N N . ILE A 1 276 ? -14.095 3.105 28.613 1.00 97.69 276 ILE A N 1
ATOM 2164 C CA . ILE A 1 276 ? -12.794 3.585 29.085 1.00 97.69 276 ILE A CA 1
ATOM 2165 C C . ILE A 1 276 ? -12.356 4.738 28.186 1.00 97.69 276 ILE A C 1
ATOM 2167 O O . ILE A 1 276 ? -11.982 4.522 27.037 1.00 97.69 276 ILE A O 1
ATOM 2171 N N . HIS A 1 277 ? -12.381 5.952 28.728 1.00 94.25 277 HIS A N 1
ATOM 2172 C CA . HIS A 1 277 ? -12.023 7.197 28.052 1.00 94.25 277 HIS A CA 1
ATOM 2173 C C . HIS A 1 277 ? -10.555 7.519 28.296 1.00 94.25 277 HIS A C 1
ATOM 2175 O O . HIS A 1 277 ? -10.162 7.754 29.438 1.00 94.25 277 HIS A O 1
ATOM 2181 N N . THR A 1 278 ? -9.726 7.560 27.258 1.00 87.31 278 THR A N 1
ATOM 2182 C CA . THR A 1 278 ? -8.289 7.846 27.395 1.00 87.31 278 THR A CA 1
ATOM 2183 C C . THR A 1 278 ? -7.806 9.015 26.544 1.00 87.31 278 THR A C 1
ATOM 2185 O O . THR A 1 278 ? -6.770 9.600 26.894 1.00 87.31 278 THR A O 1
ATOM 2188 N N . ASN A 1 279 ? -8.558 9.416 25.509 1.00 80.56 279 ASN A N 1
ATOM 2189 C CA . ASN A 1 279 ? -8.238 10.553 24.643 1.00 80.56 279 ASN A CA 1
ATOM 2190 C C . ASN A 1 279 ? -9.438 11.469 24.304 1.00 80.56 279 ASN A C 1
ATOM 2192 O O . ASN A 1 279 ? -9.513 12.035 23.214 1.00 80.56 279 ASN A O 1
ATOM 2196 N N . GLY A 1 280 ? -10.330 11.703 25.267 1.00 61.59 280 GLY A N 1
ATOM 2197 C CA . GLY A 1 280 ? -11.506 12.578 25.170 1.00 61.59 280 GLY A CA 1
ATOM 2198 C C . GLY A 1 280 ? -11.223 14.087 25.216 1.00 61.59 280 GLY A C 1
ATOM 2199 O O . GLY A 1 280 ? -11.868 14.825 25.960 1.00 61.59 280 GLY A O 1
ATOM 2200 N N . ARG A 1 281 ? -10.220 14.597 24.491 1.00 63.59 281 ARG A N 1
ATOM 2201 C CA . ARG A 1 281 ? -9.997 16.055 24.389 1.00 63.59 281 ARG A CA 1
ATOM 2202 C C . ARG A 1 281 ? -10.952 16.678 23.359 1.00 63.59 281 ARG A C 1
ATOM 2204 O O . ARG A 1 281 ? -11.152 16.123 22.290 1.00 63.59 281 ARG A O 1
ATOM 2211 N N . LEU A 1 282 ? -11.495 17.867 23.655 1.00 48.91 282 LEU A N 1
ATOM 2212 C CA . LEU A 1 282 ? -12.261 18.674 22.687 1.00 48.91 282 LEU A CA 1
ATOM 2213 C C . LEU A 1 282 ? -11.438 18.924 21.410 1.00 48.91 282 LEU A C 1
ATOM 2215 O O . LEU A 1 282 ? -10.243 19.180 21.507 1.00 48.91 282 LEU A O 1
ATOM 2219 N N . LEU A 1 283 ? -12.096 18.929 20.242 1.00 42.25 283 LEU A N 1
ATOM 2220 C CA . LEU A 1 283 ? -11.482 19.038 18.902 1.00 42.25 283 LEU A CA 1
ATOM 2221 C C . LEU A 1 283 ? -10.470 20.189 18.741 1.00 42.25 283 LEU A C 1
ATOM 2223 O O . LEU A 1 283 ? -9.477 20.025 18.044 1.00 42.25 283 LEU A O 1
ATOM 2227 N N . SER A 1 284 ? -10.623 21.300 19.473 1.00 37.28 284 SER A N 1
ATOM 2228 C CA . SER A 1 284 ? -9.631 22.393 19.526 1.00 37.28 284 SER A CA 1
ATOM 2229 C C . SER A 1 284 ? -8.254 21.981 20.094 1.00 37.28 284 SER A C 1
ATOM 2231 O O . SER A 1 284 ? -7.288 22.748 20.056 1.00 37.28 284 SER A O 1
ATOM 2233 N N . ARG A 1 285 ? -8.136 20.761 20.635 1.00 48.09 285 ARG A N 1
ATOM 2234 C CA . ARG A 1 285 ? -6.915 20.088 21.088 1.00 48.09 285 ARG A CA 1
ATOM 2235 C C . ARG A 1 285 ? -7.001 18.596 20.730 1.00 48.09 285 ARG A C 1
ATOM 2237 O O . ARG A 1 285 ? -7.451 17.841 21.575 1.00 48.09 285 ARG A O 1
ATOM 2244 N N . ILE A 1 286 ? -6.531 18.192 19.542 1.00 50.97 286 ILE A N 1
ATOM 2245 C CA . ILE A 1 286 ? -6.445 16.801 19.015 1.00 50.97 286 ILE A CA 1
ATOM 2246 C C . ILE A 1 286 ? -6.794 15.716 20.061 1.00 50.97 286 ILE A C 1
ATOM 2248 O O . ILE A 1 286 ? -5.961 15.350 20.902 1.00 50.97 286 ILE A O 1
ATOM 2252 N N . GLY A 1 287 ? -8.048 15.263 20.020 1.00 54.84 287 GLY A N 1
ATOM 2253 C CA . GLY A 1 287 ? -8.608 14.185 20.830 1.00 54.84 287 GLY A CA 1
ATOM 2254 C C . GLY A 1 287 ? -9.516 13.318 19.966 1.00 54.84 287 GLY A C 1
ATOM 2255 O O . GLY A 1 287 ? -10.375 13.841 19.256 1.00 54.84 287 GLY A O 1
ATOM 2256 N N . PHE A 1 288 ? -9.277 12.011 19.987 1.00 64.44 288 PHE A N 1
ATOM 2257 C CA . PHE A 1 288 ? -9.980 11.035 19.158 1.00 64.44 288 PHE A CA 1
ATOM 2258 C C . PHE A 1 288 ? -11.159 10.376 19.868 1.00 64.44 288 PHE A C 1
ATOM 2260 O O . PHE A 1 288 ? -12.076 9.922 19.189 1.00 64.44 288 PHE A O 1
ATOM 2267 N N . GLY A 1 289 ? -11.145 10.338 21.203 1.00 67.00 289 GLY A N 1
ATOM 2268 C CA . GLY A 1 289 ? -12.164 9.681 22.022 1.00 67.00 289 GLY A CA 1
ATOM 2269 C C . GLY A 1 289 ? -13.395 10.555 22.279 1.00 67.00 289 GLY A C 1
ATOM 2270 O O . GLY A 1 289 ? -13.286 11.774 22.400 1.00 67.00 289 GLY A O 1
ATOM 2271 N N . PHE A 1 290 ? -14.573 9.943 22.382 1.00 75.12 290 PHE A N 1
ATOM 2272 C CA . PHE A 1 290 ? -15.843 10.594 22.689 1.00 75.12 290 PHE A CA 1
ATOM 2273 C C . PHE A 1 290 ? -15.896 10.961 24.181 1.00 75.12 290 PHE A C 1
ATOM 2275 O O . PHE A 1 290 ? -15.936 10.060 25.001 1.00 75.12 290 PHE A O 1
ATOM 2282 N N . PRO A 1 291 ? -15.889 12.246 24.578 1.00 75.25 291 PRO A N 1
ATOM 2283 C CA . PRO A 1 291 ? -15.637 12.632 25.970 1.00 75.25 291 PRO A CA 1
ATOM 2284 C C . PRO A 1 291 ? -16.847 12.482 26.895 1.00 75.25 291 PRO A C 1
ATOM 2286 O O . PRO A 1 291 ? -16.690 12.424 28.120 1.00 75.25 291 PRO A O 1
ATOM 2289 N N . ASP A 1 292 ? -18.051 12.488 26.328 1.00 82.50 292 ASP A N 1
ATOM 2290 C CA . ASP A 1 292 ? -19.279 12.505 27.109 1.00 82.50 292 ASP A CA 1
ATOM 2291 C C . ASP A 1 292 ? -19.597 11.102 27.650 1.00 82.50 292 ASP A C 1
ATOM 2293 O O . ASP A 1 292 ? -19.386 10.106 26.947 1.00 82.50 292 ASP A O 1
ATOM 2297 N N . PRO A 1 293 ? -20.109 11.003 28.891 1.00 87.69 293 PRO A N 1
ATOM 2298 C CA . PRO A 1 293 ? -20.453 9.720 29.478 1.00 87.69 293 PRO A CA 1
ATOM 2299 C C . PRO A 1 293 ? -21.667 9.137 28.752 1.00 87.69 293 PRO A C 1
ATOM 2301 O O . PRO A 1 293 ? -22.752 9.722 28.773 1.00 87.69 293 PRO A O 1
ATOM 2304 N N . THR A 1 294 ? -21.474 8.003 28.086 1.00 89.25 294 THR A N 1
ATOM 2305 C CA . THR A 1 294 ? -22.501 7.368 27.237 1.00 89.25 294 THR A CA 1
ATOM 2306 C C . THR A 1 294 ? -22.781 5.924 27.623 1.00 89.25 294 THR A C 1
ATOM 2308 O O . THR A 1 294 ? -23.692 5.320 27.065 1.00 89.25 294 THR A O 1
ATOM 2311 N N . GLY A 1 295 ? -22.047 5.367 28.588 1.00 93.38 295 GLY A N 1
ATOM 2312 C CA . GLY A 1 295 ? -22.242 4.013 29.080 1.00 93.38 295 GLY A CA 1
ATOM 2313 C C . GLY A 1 295 ? -23.143 3.943 30.312 1.00 93.38 295 GLY A C 1
ATOM 2314 O O . GLY A 1 295 ? -23.611 4.937 30.866 1.00 93.38 295 GLY A O 1
ATOM 2315 N N . HIS A 1 296 ? -23.351 2.719 30.792 1.00 96.25 296 HIS A N 1
ATOM 2316 C CA . HIS A 1 296 ? -23.801 2.512 32.164 1.00 96.25 296 HIS A CA 1
ATOM 2317 C C . HIS A 1 296 ? -22.715 2.932 33.154 1.00 96.25 296 HIS A C 1
ATOM 2319 O O . HIS A 1 296 ? -23.048 3.470 34.208 1.00 96.25 296 HIS A O 1
ATOM 2325 N N . ALA A 1 297 ? -21.444 2.693 32.819 1.00 96.00 297 ALA A N 1
ATOM 2326 C CA . ALA A 1 297 ? -20.273 3.132 33.566 1.00 96.00 297 ALA A CA 1
ATOM 2327 C C . ALA A 1 297 ? -19.240 3.763 32.628 1.00 96.00 297 ALA A C 1
ATOM 2329 O O . ALA A 1 297 ? -18.915 3.191 31.591 1.00 96.00 297 ALA A O 1
ATOM 2330 N N . ASP A 1 298 ? -18.672 4.895 33.031 1.00 95.88 298 ASP A N 1
ATOM 2331 C CA . ASP A 1 298 ? -17.681 5.625 32.241 1.00 95.88 298 ASP A CA 1
ATOM 2332 C C . ASP A 1 298 ? -16.444 5.878 33.097 1.00 95.88 298 ASP A C 1
ATOM 2334 O O . ASP A 1 298 ? -16.493 6.573 34.112 1.00 95.88 298 ASP A O 1
ATOM 2338 N N . PHE A 1 299 ? -15.319 5.297 32.708 1.00 96.56 299 PHE A N 1
ATOM 2339 C CA . PHE A 1 299 ? -14.058 5.406 33.421 1.00 96.56 299 PHE A CA 1
ATOM 2340 C C . PHE A 1 299 ? -13.127 6.365 32.693 1.00 96.56 299 PHE A C 1
ATOM 2342 O O . PHE A 1 299 ? -12.881 6.223 31.499 1.00 96.56 299 PHE A O 1
ATOM 2349 N N . TYR A 1 300 ? -12.548 7.301 33.439 1.00 93.69 300 TYR A N 1
ATOM 2350 C CA . TYR A 1 300 ? -11.649 8.328 32.927 1.00 93.69 300 TYR A CA 1
ATOM 2351 C C . TYR A 1 300 ? -10.251 8.193 33.554 1.00 93.69 300 TYR A C 1
ATOM 2353 O O . TYR A 1 300 ? -9.900 8.968 34.456 1.00 93.69 300 TYR A O 1
ATOM 2361 N N . PRO A 1 301 ? -9.428 7.220 33.108 1.00 92.88 301 PRO A N 1
ATOM 2362 C CA . PRO A 1 301 ? -8.009 7.143 33.435 1.00 92.88 301 PRO A CA 1
ATOM 2363 C C . PRO A 1 301 ? -7.307 8.485 33.288 1.00 92.88 301 PRO A C 1
ATOM 2365 O O . PRO A 1 301 ? -7.256 9.065 32.202 1.00 92.88 301 PRO A O 1
ATOM 2368 N N . ASN A 1 302 ? -6.764 8.992 34.390 1.00 89.06 302 ASN A N 1
ATOM 2369 C CA . ASN A 1 302 ? -6.021 10.246 34.448 1.00 89.06 302 ASN A CA 1
ATOM 2370 C C . ASN A 1 302 ? -6.840 11.446 33.930 1.00 89.06 302 ASN A C 1
ATOM 2372 O O . ASN A 1 302 ? -6.298 12.381 33.342 1.00 89.06 302 ASN A O 1
ATOM 2376 N N . GLY A 1 303 ? -8.164 11.400 34.118 1.00 83.31 303 GLY A N 1
ATOM 2377 C CA . GLY A 1 303 ? -9.124 12.385 33.611 1.00 83.31 303 GLY A CA 1
ATOM 2378 C C . GLY A 1 303 ? -9.531 12.191 32.152 1.00 83.31 303 GLY A C 1
ATOM 2379 O O . GLY A 1 303 ? -10.216 13.043 31.603 1.00 83.31 303 GLY A O 1
ATOM 2380 N N . GLY A 1 304 ? -9.096 11.099 31.523 1.00 83.50 304 GLY A N 1
ATOM 2381 C CA . GLY A 1 304 ? -9.546 10.626 30.217 1.00 83.50 304 GLY A CA 1
ATOM 2382 C C . GLY A 1 304 ? -9.137 11.462 29.011 1.00 83.50 304 GLY A C 1
ATOM 2383 O O . GLY A 1 304 ? -9.731 11.334 27.951 1.00 83.50 304 GLY A O 1
ATOM 2384 N N . MET A 1 305 ? -8.113 12.310 29.145 1.00 78.56 305 MET A N 1
ATOM 2385 C CA . MET A 1 305 ? -7.666 13.214 28.074 1.00 78.56 305 MET A CA 1
ATOM 2386 C C . MET A 1 305 ? -6.285 12.862 27.513 1.00 78.56 305 MET A C 1
ATOM 2388 O O . MET A 1 305 ? -6.077 12.846 26.300 1.00 78.56 305 MET A O 1
ATOM 2392 N N . LYS A 1 306 ? -5.301 12.679 28.395 1.00 82.62 306 LYS A N 1
ATOM 2393 C CA . LYS A 1 306 ? -3.915 12.366 28.039 1.00 82.62 306 LYS A CA 1
ATOM 2394 C C . LYS A 1 306 ? -3.351 11.431 29.081 1.00 82.62 306 LYS A C 1
ATOM 2396 O O . LYS A 1 306 ? -3.474 11.688 30.276 1.00 82.62 306 LYS A O 1
ATOM 2401 N N . GLN A 1 307 ? -2.682 10.397 28.601 1.00 85.44 307 GLN A N 1
ATOM 2402 C CA . GLN A 1 307 ? -2.221 9.320 29.455 1.00 85.44 307 GLN A CA 1
ATOM 2403 C C . GLN A 1 307 ? -0.744 9.503 29.835 1.00 85.44 307 GLN A C 1
ATOM 2405 O O . GLN A 1 307 ? 0.052 9.974 29.011 1.00 85.44 307 GLN A O 1
ATOM 2410 N N . PRO A 1 308 ? -0.349 9.156 31.074 1.00 85.19 308 PRO A N 1
ATOM 2411 C CA . PRO A 1 308 ? 1.053 9.085 31.465 1.00 85.19 308 PRO A CA 1
ATOM 2412 C C . PRO A 1 308 ? 1.848 8.197 30.493 1.00 85.19 308 PRO A C 1
ATOM 2414 O O . PRO A 1 308 ? 1.332 7.210 29.963 1.00 85.19 308 PRO A O 1
ATOM 2417 N N . GLY A 1 309 ? 3.095 8.575 30.202 1.00 79.62 309 GLY A N 1
ATOM 2418 C CA . GLY A 1 309 ? 3.930 7.884 29.208 1.00 79.62 309 GLY A CA 1
ATOM 2419 C C . GLY A 1 309 ? 3.792 8.416 27.779 1.00 79.62 309 GLY A C 1
ATOM 2420 O O . GLY A 1 309 ? 4.724 8.278 26.993 1.00 79.62 309 GLY A O 1
ATOM 2421 N N . CYS A 1 310 ? 2.696 9.107 27.450 1.00 77.50 310 CYS A N 1
ATOM 2422 C CA . CYS A 1 310 ? 2.477 9.696 26.126 1.00 77.50 310 CYS A CA 1
ATOM 2423 C C . CYS A 1 310 ? 3.034 11.135 26.055 1.00 77.50 310 CYS A C 1
ATOM 2425 O O . CYS A 1 310 ? 2.296 12.124 26.166 1.00 77.50 310 CYS A O 1
ATOM 2427 N N . TYR A 1 311 ? 4.359 11.279 25.923 1.00 70.38 311 TYR A N 1
ATOM 2428 C CA . TYR A 1 311 ? 5.067 12.571 25.968 1.00 70.38 311 TYR A CA 1
ATOM 2429 C C . TYR A 1 311 ? 5.346 13.189 24.582 1.00 70.38 311 TYR A C 1
ATOM 2431 O O . TYR A 1 311 ? 5.538 12.488 23.596 1.00 70.38 311 TYR A O 1
ATOM 2439 N N . ASN A 1 312 ? 5.457 14.526 24.521 1.00 58.78 312 ASN A N 1
ATOM 2440 C CA . ASN A 1 312 ? 5.882 15.260 23.318 1.00 58.78 312 ASN A CA 1
ATOM 2441 C C . ASN A 1 312 ? 7.416 15.311 23.251 1.00 58.78 312 ASN A C 1
ATOM 2443 O O . ASN A 1 312 ? 8.016 16.305 23.664 1.00 58.78 312 ASN A O 1
ATOM 2447 N N . ASN A 1 313 ? 8.076 14.267 22.756 1.00 46.72 313 ASN A N 1
ATOM 2448 C CA . ASN A 1 313 ? 9.538 14.260 22.678 1.00 46.72 313 ASN A CA 1
ATOM 2449 C C . ASN A 1 313 ? 10.068 14.810 21.345 1.00 46.72 313 ASN A C 1
ATOM 2451 O O . ASN A 1 313 ? 10.696 14.097 20.578 1.00 46.72 313 ASN A O 1
ATOM 2455 N N . THR A 1 314 ? 9.907 16.118 21.109 1.00 40.94 314 THR A N 1
ATOM 2456 C CA . THR A 1 314 ? 10.880 16.869 20.291 1.00 40.94 314 THR A CA 1
ATOM 2457 C C . THR A 1 314 ? 11.059 18.285 20.838 1.00 40.94 314 THR A C 1
ATOM 2459 O O . THR A 1 314 ? 10.089 19.030 20.962 1.00 40.94 314 THR A O 1
ATOM 2462 N N . LYS A 1 315 ? 12.302 18.696 21.116 1.00 37.75 315 LYS A N 1
ATOM 2463 C CA . LYS A 1 315 ? 12.670 20.093 21.434 1.00 37.75 315 LYS A CA 1
ATOM 2464 C C . LYS A 1 315 ? 13.093 20.872 20.178 1.00 37.75 315 LYS A C 1
ATOM 2466 O O . LYS A 1 315 ? 13.975 21.723 20.242 1.00 37.75 315 LYS A O 1
ATOM 2471 N N . SER A 1 316 ? 12.509 20.559 19.020 1.00 37.91 316 SER A N 1
ATOM 2472 C CA . SER A 1 316 ? 12.839 21.248 17.770 1.00 37.91 316 SER A CA 1
ATOM 2473 C C . SER A 1 316 ? 12.145 22.608 17.716 1.00 37.91 316 SER A C 1
ATOM 2475 O O . SER A 1 316 ? 10.921 22.683 17.843 1.00 37.91 316 SER A O 1
ATOM 2477 N N . LEU A 1 317 ? 12.913 23.679 17.492 1.00 39.84 317 LEU A N 1
ATOM 2478 C CA . LEU A 1 317 ? 12.393 25.035 17.271 1.00 39.84 317 LEU A CA 1
ATOM 2479 C C . LEU A 1 317 ? 11.396 25.076 16.092 1.00 39.84 317 LEU A C 1
ATOM 2481 O O . LEU A 1 317 ? 10.430 25.833 16.132 1.00 39.84 317 LEU A O 1
ATOM 2485 N N . TRP A 1 318 ? 11.586 24.197 15.100 1.00 31.78 318 TRP A N 1
ATOM 2486 C CA . TRP A 1 318 ? 10.749 24.061 13.904 1.00 31.78 318 TRP A CA 1
ATOM 2487 C C . TRP A 1 318 ? 9.338 23.526 14.196 1.00 31.78 318 TRP A C 1
ATOM 2489 O O . TRP A 1 318 ? 8.395 23.869 13.493 1.00 31.78 318 TRP A O 1
ATOM 2499 N N . SER A 1 319 ? 9.151 22.773 15.288 1.00 37.50 319 SER A N 1
ATOM 2500 C CA . SER A 1 319 ? 7.836 22.238 15.695 1.00 37.50 319 SER A CA 1
ATOM 2501 C C . SER A 1 319 ? 6.835 23.305 16.168 1.00 37.50 319 SER A C 1
ATOM 2503 O O . SER A 1 319 ? 5.653 23.001 16.323 1.00 37.50 319 SER A O 1
ATOM 2505 N N . LYS A 1 320 ? 7.304 24.541 16.410 1.00 36.75 320 LYS A N 1
ATOM 2506 C CA . LYS A 1 320 ? 6.483 25.714 16.761 1.00 36.75 320 LYS A CA 1
ATOM 2507 C C . LYS A 1 320 ? 6.067 26.556 15.549 1.00 36.75 320 LYS A C 1
ATOM 2509 O O . LYS A 1 320 ? 5.237 27.441 15.719 1.00 36.75 320 LYS A O 1
ATOM 2514 N N . LEU A 1 321 ? 6.667 26.327 14.378 1.00 32.88 321 LEU A N 1
ATOM 2515 C CA . LEU A 1 321 ? 6.501 27.176 13.193 1.00 32.88 321 LEU A CA 1
ATOM 2516 C C . LEU A 1 321 ? 5.466 26.630 12.186 1.00 32.88 321 LEU A C 1
ATOM 2518 O O . LEU A 1 321 ? 5.142 27.319 11.228 1.00 32.88 321 LEU A O 1
ATOM 2522 N N . LEU A 1 322 ? 4.952 25.412 12.403 1.00 31.62 322 LEU A N 1
ATOM 2523 C CA . LEU A 1 322 ? 3.914 24.770 11.587 1.00 31.62 322 LEU A CA 1
ATOM 2524 C C . LEU A 1 322 ? 2.542 24.844 12.293 1.00 31.62 322 LEU A C 1
ATOM 2526 O O . LEU A 1 322 ? 2.502 24.704 13.520 1.00 31.62 322 LEU A O 1
ATOM 2530 N N . PRO A 1 323 ? 1.423 25.022 11.558 1.00 33.12 323 PRO A N 1
ATOM 2531 C CA . PRO A 1 323 ? 0.079 25.151 12.140 1.00 33.12 323 PRO A CA 1
ATOM 2532 C C . PRO A 1 323 ? -0.413 23.886 12.871 1.00 33.12 323 PRO A C 1
ATOM 2534 O O . PRO A 1 323 ? -1.266 23.989 13.750 1.00 33.12 323 PRO A O 1
ATOM 2537 N N . PHE A 1 324 ? 0.199 22.720 12.624 1.00 41.41 324 PHE A N 1
ATOM 2538 C CA . PHE A 1 324 ? -0.014 21.485 13.385 1.00 41.41 324 PHE A CA 1
ATOM 2539 C C . PHE A 1 324 ? 1.331 20.829 13.728 1.00 41.41 324 PHE A C 1
ATOM 2541 O O . PHE A 1 324 ? 2.262 20.824 12.926 1.00 41.41 324 PHE A O 1
ATOM 2548 N N . SER A 1 325 ? 1.463 20.298 14.949 1.00 43.59 325 SER A N 1
ATOM 2549 C CA . SER A 1 325 ? 2.699 19.650 15.406 1.00 43.59 325 SER A CA 1
ATOM 2550 C C . SER A 1 325 ? 2.548 18.126 15.326 1.00 43.59 325 SER A C 1
ATOM 2552 O O . SER A 1 325 ? 1.723 17.597 16.077 1.00 43.59 325 SER A O 1
ATOM 2554 N N . PRO A 1 326 ? 3.376 17.406 14.539 1.00 49.44 326 PRO A N 1
ATOM 2555 C CA . PRO A 1 326 ? 3.385 15.935 14.475 1.00 49.44 326 PRO A CA 1
ATOM 2556 C C . PRO A 1 326 ? 3.465 15.273 15.861 1.00 49.44 326 PRO A C 1
ATOM 2558 O O . PRO A 1 326 ? 2.901 14.215 16.114 1.00 49.44 326 PRO A O 1
ATOM 2561 N N . THR A 1 327 ? 4.102 15.955 16.817 1.00 56.22 327 THR A N 1
ATOM 2562 C CA . THR A 1 327 ? 4.231 15.485 18.202 1.00 56.22 327 THR A CA 1
ATOM 2563 C C . THR A 1 327 ? 2.924 15.448 18.993 1.00 56.22 327 THR A C 1
ATOM 2565 O O . THR A 1 327 ? 2.781 14.617 19.886 1.00 56.22 327 THR A O 1
ATOM 2568 N N . LYS A 1 328 ? 1.965 16.336 18.694 1.00 56.81 328 LYS A N 1
ATOM 2569 C CA . LYS A 1 328 ? 0.650 16.333 19.355 1.00 56.81 328 LYS A CA 1
ATOM 2570 C C . LYS A 1 328 ? -0.217 15.182 18.851 1.00 56.81 328 LYS A C 1
ATOM 2572 O O . LYS A 1 328 ? -0.979 14.626 19.636 1.00 56.81 328 LYS A O 1
ATOM 2577 N N . LEU A 1 329 ? -0.060 14.821 17.581 1.00 57.66 329 LEU A N 1
ATOM 2578 C CA . LEU A 1 329 ? -0.755 13.709 16.947 1.00 57.66 329 LEU A CA 1
ATOM 2579 C C . LEU A 1 329 ? -0.230 12.359 17.456 1.00 57.66 329 LEU A C 1
ATOM 2581 O O . LEU A 1 329 ? -1.019 11.553 17.937 1.00 57.66 329 LEU A O 1
ATOM 2585 N N . GLN A 1 330 ? 1.094 12.178 17.534 1.00 57.31 330 GLN A N 1
ATOM 2586 C CA . GLN A 1 330 ? 1.695 10.989 18.162 1.00 57.31 330 GLN A CA 1
ATOM 2587 C C . GLN A 1 330 ? 1.225 10.791 19.615 1.00 57.31 330 GLN A C 1
ATOM 2589 O O . GLN A 1 330 ? 0.916 9.682 20.048 1.00 57.31 330 GLN A O 1
ATOM 2594 N N . GLN A 1 331 ? 1.131 11.881 20.384 1.00 65.12 331 GLN A N 1
ATOM 2595 C CA . GLN A 1 331 ? 0.597 11.839 21.747 1.00 65.12 331 GLN A CA 1
ATOM 2596 C C . GLN A 1 331 ? -0.878 11.413 21.792 1.00 65.12 331 GLN A C 1
ATOM 2598 O O . GLN A 1 331 ? -1.267 10.708 22.730 1.00 65.12 331 GLN A O 1
ATOM 2603 N N . ALA A 1 332 ? -1.692 11.863 20.834 1.00 63.28 332 ALA A N 1
ATOM 2604 C CA . ALA A 1 332 ? -3.101 11.501 20.743 1.00 63.28 332 ALA A CA 1
ATOM 2605 C C . ALA A 1 332 ? -3.268 10.013 20.406 1.00 63.28 332 ALA A C 1
ATOM 2607 O O . ALA A 1 332 ? -3.998 9.336 21.118 1.00 63.28 332 ALA A O 1
ATOM 2608 N N . ILE A 1 333 ? -2.502 9.476 19.447 1.00 64.88 333 ILE A N 1
ATOM 2609 C CA . ILE A 1 333 ? -2.512 8.043 19.091 1.00 64.88 333 ILE A CA 1
ATOM 2610 C C . ILE A 1 333 ? -2.099 7.177 20.292 1.00 64.88 333 ILE A C 1
ATOM 2612 O O . ILE A 1 333 ? -2.832 6.268 20.677 1.00 64.88 333 ILE A O 1
ATOM 2616 N N . CYS A 1 334 ? -0.997 7.522 20.970 1.00 75.56 334 CYS A N 1
ATOM 2617 C CA . CYS A 1 334 ? -0.569 6.837 22.198 1.00 75.56 334 CYS A CA 1
ATOM 2618 C C . CYS A 1 334 ? -1.651 6.868 23.291 1.00 75.56 334 CYS A C 1
ATOM 2620 O O . CYS A 1 334 ? -1.921 5.862 23.949 1.00 75.56 334 CYS A O 1
ATOM 2622 N N . SER A 1 335 ? -2.297 8.024 23.492 1.00 79.50 335 SER A N 1
ATOM 2623 C CA . SER A 1 335 ? -3.360 8.158 24.497 1.00 79.50 335 SER A CA 1
ATOM 2624 C C . SER A 1 335 ? -4.622 7.389 24.095 1.00 79.50 335 SER A C 1
ATOM 2626 O O . SER A 1 335 ? -5.279 6.839 24.969 1.00 79.50 335 SER A O 1
ATOM 2628 N N . HIS A 1 336 ? -4.939 7.312 22.802 1.00 81.00 336 HIS A N 1
ATOM 2629 C CA . HIS A 1 336 ? -6.082 6.579 22.253 1.00 81.00 336 HIS A CA 1
ATOM 2630 C C . HIS A 1 336 ? -5.899 5.058 22.370 1.00 81.00 336 HIS A C 1
ATOM 2632 O O . HIS A 1 336 ? -6.824 4.340 22.747 1.00 81.00 336 HIS A O 1
ATOM 2638 N N . GLY A 1 337 ? -4.680 4.559 22.141 1.00 81.69 337 GLY A N 1
ATOM 2639 C CA . GLY A 1 337 ? -4.349 3.142 22.313 1.00 81.69 337 GLY A CA 1
ATOM 2640 C C . GLY A 1 337 ? -4.251 2.685 23.774 1.00 81.69 337 GLY A C 1
ATOM 2641 O O . GLY A 1 337 ? -4.359 1.498 24.080 1.00 81.69 337 GLY A O 1
ATOM 2642 N N . ARG A 1 338 ? -4.117 3.614 24.731 1.00 89.75 338 ARG A N 1
ATOM 2643 C CA . ARG A 1 338 ? -4.021 3.260 26.155 1.00 89.75 338 ARG A CA 1
ATOM 2644 C C . ARG A 1 338 ? -5.259 2.510 26.666 1.00 89.75 338 ARG A C 1
ATOM 2646 O O . ARG A 1 338 ? -5.110 1.679 27.559 1.00 89.75 338 ARG A O 1
ATOM 2653 N N . ALA A 1 339 ? -6.451 2.754 26.115 1.00 93.56 339 ALA A N 1
ATOM 2654 C CA . ALA A 1 339 ? -7.677 2.090 26.560 1.00 93.56 339 ALA A CA 1
ATOM 2655 C C . ALA A 1 339 ? -7.611 0.559 26.435 1.00 93.56 339 ALA A C 1
ATOM 2657 O O . ALA A 1 339 ? -7.932 -0.138 27.401 1.00 93.56 339 ALA A O 1
ATOM 2658 N N . TYR A 1 340 ? -7.140 0.021 25.300 1.00 92.94 340 TYR A N 1
ATOM 2659 C CA . TYR A 1 340 ? -7.027 -1.432 25.132 1.00 92.94 340 TYR A CA 1
ATOM 2660 C C . TYR A 1 340 ? -5.915 -2.037 25.993 1.00 92.94 340 TYR A C 1
ATOM 2662 O O . TYR A 1 340 ? -6.077 -3.160 26.470 1.00 92.94 340 TYR A O 1
ATOM 2670 N N . LEU A 1 341 ? -4.832 -1.298 26.266 1.00 92.06 341 LEU A N 1
ATOM 2671 C CA . LEU A 1 341 ? -3.758 -1.755 27.158 1.00 92.06 341 LEU A CA 1
ATOM 2672 C C . LEU A 1 341 ? -4.262 -1.898 28.597 1.00 92.06 341 LEU A C 1
ATOM 2674 O O . LEU A 1 341 ? -4.080 -2.943 29.218 1.00 92.06 341 LEU A O 1
ATOM 2678 N N . LEU A 1 342 ? -4.961 -0.879 29.108 1.00 94.69 342 LEU A N 1
ATOM 2679 C CA . LEU A 1 342 ? -5.526 -0.899 30.460 1.00 94.69 342 LEU A CA 1
ATOM 2680 C C . LEU A 1 342 ? -6.579 -2.004 30.617 1.00 94.69 342 LEU A C 1
ATOM 2682 O O . LEU A 1 342 ? -6.596 -2.711 31.626 1.00 94.69 342 LEU A O 1
ATOM 2686 N N . PHE A 1 343 ? -7.438 -2.192 29.611 1.00 96.75 343 PHE A N 1
ATOM 2687 C CA . PHE A 1 343 ? -8.416 -3.276 29.633 1.00 96.75 343 PHE A CA 1
ATOM 2688 C C . PHE A 1 343 ? -7.743 -4.656 29.599 1.00 96.75 343 PHE A C 1
ATOM 2690 O O . PHE A 1 343 ? -8.097 -5.530 30.392 1.00 96.75 343 PHE A O 1
ATOM 2697 N N . THR A 1 344 ? -6.734 -4.841 28.743 1.00 95.38 344 THR A N 1
ATOM 2698 C CA . THR A 1 344 ? -5.970 -6.095 28.641 1.00 95.38 344 THR A CA 1
ATOM 2699 C C . THR A 1 344 ? -5.257 -6.422 29.950 1.00 95.38 344 THR A C 1
ATOM 2701 O O . THR A 1 344 ? -5.343 -7.549 30.432 1.00 95.38 344 THR A O 1
ATOM 2704 N N . GLU A 1 345 ? -4.632 -5.440 30.602 1.00 93.88 345 GLU A N 1
ATOM 2705 C CA . GLU A 1 345 ? -3.988 -5.661 31.899 1.00 93.88 345 GLU A CA 1
ATOM 2706 C C . GLU A 1 345 ? -4.998 -6.079 32.982 1.00 93.88 345 GLU A C 1
ATOM 2708 O O . GLU A 1 345 ? -4.699 -6.956 33.797 1.00 93.88 345 GLU A O 1
ATOM 2713 N N . SER A 1 346 ? -6.223 -5.534 32.945 1.00 94.00 346 SER A N 1
ATOM 2714 C CA . SER A 1 346 ? -7.289 -5.893 33.894 1.00 94.00 346 SER A CA 1
ATOM 2715 C C . SER A 1 346 ? -7.697 -7.375 33.831 1.00 94.00 346 SER A C 1
ATOM 2717 O O . SER A 1 346 ? -8.216 -7.912 34.812 1.00 94.00 346 SER A O 1
ATOM 2719 N N . LEU A 1 347 ? -7.446 -8.047 32.698 1.00 92.88 347 LEU A N 1
ATOM 2720 C CA . LEU A 1 347 ? -7.684 -9.483 32.513 1.00 92.88 347 LEU A CA 1
ATOM 2721 C C . LEU A 1 347 ? -6.569 -10.346 33.117 1.00 92.88 347 LEU A C 1
ATOM 2723 O O . LEU A 1 347 ? -6.847 -11.433 33.625 1.00 92.88 347 LEU A O 1
ATOM 2727 N N . ILE A 1 348 ? -5.320 -9.878 33.051 1.00 88.81 348 ILE A N 1
ATOM 2728 C CA . ILE A 1 348 ? -4.128 -10.686 33.350 1.00 88.81 348 ILE A CA 1
ATOM 2729 C C . ILE A 1 348 ? -3.689 -10.518 34.809 1.00 88.81 348 ILE A C 1
ATOM 2731 O O . ILE A 1 348 ? -3.309 -11.492 35.466 1.00 88.81 348 ILE A O 1
ATOM 2735 N N . ASN A 1 349 ? -3.724 -9.295 35.345 1.00 82.12 349 ASN A N 1
ATOM 2736 C CA . ASN A 1 349 ? -3.082 -8.996 36.619 1.00 82.12 349 ASN A CA 1
ATOM 2737 C C . ASN A 1 349 ? -4.071 -8.995 37.796 1.00 82.12 349 ASN A C 1
ATOM 2739 O O . ASN A 1 349 ? -4.746 -8.013 38.086 1.00 82.12 349 ASN A O 1
ATOM 2743 N N . ASN A 1 350 ? -4.119 -10.099 38.546 1.00 76.94 350 ASN A N 1
ATOM 2744 C CA . ASN A 1 350 ? -4.974 -10.206 39.736 1.00 76.94 350 ASN A CA 1
ATOM 2745 C C . ASN A 1 350 ? -4.491 -9.378 40.941 1.00 76.94 350 ASN A C 1
ATOM 2747 O O . ASN A 1 350 ? -5.290 -9.124 41.842 1.00 76.94 350 ASN A O 1
ATOM 2751 N N . ASN A 1 351 ? -3.222 -8.959 40.962 1.00 81.88 351 ASN A N 1
ATOM 2752 C CA . ASN A 1 351 ? -2.631 -8.174 42.053 1.00 81.88 351 ASN A CA 1
ATOM 2753 C C . ASN A 1 351 ? -2.678 -6.662 41.787 1.00 81.88 351 ASN A C 1
ATOM 2755 O O . ASN A 1 351 ? -2.235 -5.873 42.618 1.00 81.88 351 ASN A O 1
ATOM 2759 N N . CYS A 1 352 ? -3.200 -6.268 40.630 1.00 82.88 352 CYS A N 1
ATOM 2760 C CA . CYS A 1 352 ? -3.258 -4.899 40.160 1.00 82.88 352 CYS A CA 1
ATOM 2761 C C . CYS A 1 352 ? -4.709 -4.556 39.846 1.00 82.88 352 CYS A C 1
ATOM 2763 O O . CYS A 1 352 ? -5.335 -5.175 38.991 1.00 82.88 352 CYS A O 1
ATOM 2765 N N . THR A 1 353 ? -5.272 -3.608 40.591 1.00 85.75 353 THR A N 1
ATOM 2766 C CA . THR A 1 353 ? -6.686 -3.240 40.470 1.00 85.75 353 THR A CA 1
ATOM 2767 C C . THR A 1 353 ? -6.809 -1.799 40.017 1.00 85.75 353 THR A C 1
ATOM 2769 O O . THR A 1 353 ? -6.304 -0.897 40.692 1.00 85.75 353 THR A O 1
ATOM 2772 N N . PHE A 1 354 ? -7.528 -1.558 38.924 1.00 91.69 354 PHE A N 1
ATOM 2773 C CA . PHE A 1 354 ? -7.827 -0.206 38.457 1.00 91.69 354 PHE A CA 1
ATOM 2774 C C . PHE A 1 354 ? -9.012 0.371 39.231 1.00 91.69 354 PHE A C 1
ATOM 2776 O O . PHE A 1 354 ? -10.147 0.411 38.754 1.00 91.69 354 PHE A O 1
ATOM 2783 N N . ARG A 1 355 ? -8.752 0.784 40.472 1.00 89.56 355 ARG A N 1
ATOM 2784 C CA . ARG A 1 355 ? -9.770 1.356 41.353 1.00 89.56 355 ARG A CA 1
ATOM 2785 C C . ARG A 1 355 ? -10.203 2.730 40.839 1.00 89.56 355 ARG A C 1
ATOM 2787 O O . ARG A 1 355 ? -9.431 3.684 40.856 1.00 89.56 355 ARG A O 1
ATOM 2794 N N . GLY A 1 356 ? -11.451 2.813 40.396 1.00 90.50 356 GLY A N 1
ATOM 2795 C CA . GLY A 1 356 ? -12.121 4.050 40.035 1.00 90.50 356 GLY A CA 1
ATOM 2796 C C . GLY A 1 356 ? -12.905 4.621 41.204 1.00 90.50 356 GLY A C 1
ATOM 2797 O O . GLY A 1 356 ? -13.581 3.889 41.926 1.00 90.50 356 GLY A O 1
ATOM 2798 N N . HIS A 1 357 ? -12.849 5.938 41.354 1.00 89.50 357 HIS A N 1
ATOM 2799 C CA . HIS A 1 357 ? -13.604 6.702 42.340 1.00 89.50 357 HIS A CA 1
ATOM 2800 C C . HIS A 1 357 ? -14.668 7.520 41.627 1.00 89.50 357 HIS A C 1
ATOM 2802 O O . HIS A 1 357 ? -14.375 8.147 40.609 1.00 89.50 357 HIS A O 1
ATOM 2808 N N . LYS A 1 358 ? -15.896 7.519 42.151 1.00 89.75 358 LYS A N 1
ATOM 2809 C CA . LYS A 1 358 ? -16.990 8.331 41.609 1.00 89.75 358 LYS A CA 1
ATOM 2810 C C . LYS A 1 358 ? -16.536 9.765 41.377 1.00 89.75 358 LYS A C 1
ATOM 2812 O O . LYS A 1 358 ? -15.872 10.356 42.232 1.00 89.75 358 LYS A O 1
ATOM 2817 N N . TRP A 1 359 ? -16.899 10.310 40.225 1.00 86.50 359 TRP A N 1
ATOM 2818 C CA . TRP A 1 359 ? -16.442 11.623 39.805 1.00 86.50 359 TRP A CA 1
ATOM 2819 C C . TRP A 1 359 ? -17.559 12.394 39.118 1.00 86.50 359 TRP A C 1
ATOM 2821 O O . TRP A 1 359 ? -18.285 11.842 38.309 1.00 86.50 359 TRP A O 1
ATOM 2831 N N . ASP A 1 360 ? -17.701 13.675 39.424 1.00 84.06 360 ASP A N 1
ATOM 2832 C CA . ASP A 1 360 ? -18.721 14.564 38.851 1.00 84.06 360 ASP A CA 1
ATOM 2833 C C . ASP A 1 360 ? -18.295 15.202 37.511 1.00 84.06 360 ASP A C 1
ATOM 2835 O O . ASP A 1 360 ? -19.009 16.044 36.958 1.00 84.06 360 ASP A O 1
ATOM 2839 N N . LEU A 1 361 ? -17.138 14.788 36.976 1.00 80.50 361 LEU A N 1
ATOM 2840 C CA . LEU A 1 361 ? -16.508 15.345 35.777 1.00 80.50 361 LEU A CA 1
ATOM 2841 C C . LEU A 1 361 ? -16.128 16.828 35.937 1.00 80.50 361 LEU A C 1
ATOM 2843 O O . LEU A 1 361 ? -16.144 17.585 34.967 1.00 80.50 361 LEU A O 1
ATOM 2847 N N . THR A 1 362 ? -15.797 17.261 37.157 1.00 78.31 362 THR A N 1
ATOM 2848 C CA . THR A 1 362 ? -15.271 18.603 37.438 1.00 78.31 362 THR A CA 1
ATOM 2849 C C . THR A 1 362 ? -13.836 18.547 37.958 1.00 78.31 362 THR A C 1
ATOM 2851 O O . THR A 1 362 ? -13.393 17.557 38.546 1.00 78.31 362 THR A O 1
ATOM 2854 N N . TYR A 1 363 ? -13.089 19.640 37.779 1.00 73.00 363 TYR A N 1
ATOM 2855 C CA . TYR A 1 363 ? -11.733 19.752 38.323 1.00 73.00 363 TYR A CA 1
ATOM 2856 C C . TYR A 1 363 ? -11.702 19.642 39.854 1.00 73.00 363 TYR A C 1
ATOM 2858 O O . TYR A 1 363 ? -10.843 18.956 40.405 1.00 73.00 363 TYR A O 1
ATOM 2866 N N . GLU A 1 364 ? -12.639 20.302 40.540 1.00 72.06 364 GLU A N 1
ATOM 2867 C CA . GLU A 1 364 ? -12.747 20.258 42.004 1.00 72.06 364 GLU A CA 1
ATOM 2868 C C . GLU A 1 364 ? -13.084 18.844 42.487 1.00 72.06 364 GLU A C 1
ATOM 2870 O O . GLU A 1 364 ? -12.488 18.353 43.451 1.00 72.06 364 GLU A O 1
ATOM 2875 N N . GLY A 1 365 ? -13.947 18.153 41.739 1.00 76.06 365 GLY A N 1
ATOM 2876 C CA . GLY A 1 365 ? -14.310 16.765 41.963 1.00 76.06 365 GLY A CA 1
ATOM 2877 C C . GLY A 1 365 ? -13.131 15.801 41.927 1.00 76.06 365 GLY A C 1
ATOM 2878 O O . GLY A 1 365 ? -13.153 14.841 42.684 1.00 76.06 365 GLY A O 1
ATOM 2879 N N . VAL A 1 366 ? -12.061 16.062 41.162 1.00 77.44 366 VAL A N 1
ATOM 2880 C CA . VAL A 1 366 ? -10.878 15.174 41.126 1.00 77.44 366 VAL A CA 1
ATOM 2881 C C . VAL A 1 366 ? -10.247 15.034 42.512 1.00 77.44 366 VAL A C 1
ATOM 2883 O O . VAL A 1 366 ? -9.935 13.928 42.948 1.00 77.44 366 VAL A O 1
ATOM 2886 N N . ASN A 1 367 ? -10.042 16.147 43.221 1.00 74.56 367 ASN A N 1
ATOM 2887 C CA . ASN A 1 367 ? -9.409 16.125 44.543 1.00 74.56 367 ASN A CA 1
ATOM 2888 C C . ASN A 1 367 ? -10.302 15.421 45.574 1.00 74.56 367 ASN A C 1
ATOM 2890 O O . ASN A 1 367 ? -9.796 14.754 46.476 1.00 74.56 367 ASN A O 1
ATOM 2894 N N . THR A 1 368 ? -11.621 15.552 45.419 1.00 76.31 368 THR A N 1
ATOM 2895 C CA . THR A 1 368 ? -12.611 14.825 46.218 1.00 76.31 368 THR A CA 1
ATOM 2896 C C . THR A 1 368 ? -12.566 13.330 45.904 1.00 76.31 368 THR A C 1
ATOM 2898 O O . THR A 1 368 ? -12.467 12.532 46.829 1.00 76.31 368 THR A O 1
ATOM 2901 N N . SER A 1 369 ? -12.539 12.943 44.625 1.00 80.00 369 SER A N 1
ATOM 2902 C CA . SER A 1 369 ? -12.447 11.550 44.176 1.00 80.00 369 SER A CA 1
ATOM 2903 C C . SER A 1 369 ? -11.162 10.875 44.661 1.00 80.00 369 SER A C 1
ATOM 2905 O O . SER A 1 369 ? -11.229 9.773 45.191 1.00 80.00 369 SER A O 1
ATOM 2907 N N . LEU A 1 370 ? -10.009 11.549 44.576 1.00 75.75 370 LEU A N 1
ATOM 2908 C CA . LEU A 1 370 ? -8.715 11.029 45.046 1.00 75.75 370 LEU A CA 1
ATOM 2909 C C . LEU A 1 370 ? -8.654 10.792 46.564 1.00 75.75 370 LEU A C 1
ATOM 2911 O O . LEU A 1 370 ? -7.862 9.977 47.026 1.00 75.75 370 LEU A O 1
ATOM 2915 N N . LYS A 1 371 ? -9.467 11.510 47.347 1.00 75.00 371 LYS A N 1
ATOM 2916 C CA . LYS A 1 371 ? -9.528 11.387 48.814 1.00 75.00 371 LYS A CA 1
ATOM 2917 C C . LYS A 1 371 ? -10.724 10.567 49.300 1.00 75.00 371 LYS A C 1
ATOM 2919 O O . LYS A 1 371 ? -10.828 10.302 50.497 1.00 75.00 371 LYS A O 1
ATOM 2924 N N . ALA A 1 372 ? -11.643 10.208 48.406 1.00 76.69 372 ALA A N 1
ATOM 2925 C CA . ALA A 1 372 ? -12.873 9.520 48.757 1.00 76.69 372 ALA A CA 1
ATOM 2926 C C . ALA A 1 372 ? -12.583 8.084 49.208 1.00 76.69 372 ALA A C 1
ATOM 2928 O O . ALA A 1 372 ? -11.935 7.311 48.502 1.00 76.69 372 ALA A O 1
ATOM 2929 N N . ILE A 1 373 ? -13.114 7.714 50.374 1.00 77.19 373 ILE A N 1
ATOM 2930 C CA . ILE A 1 373 ? -13.038 6.346 50.887 1.00 77.19 373 ILE A CA 1
ATOM 2931 C C . ILE A 1 373 ? -14.038 5.478 50.115 1.00 77.19 373 ILE A C 1
ATOM 2933 O O . ILE A 1 373 ? -15.204 5.846 49.942 1.00 77.19 373 ILE A O 1
ATOM 2937 N N . CYS A 1 374 ? -13.582 4.308 49.673 1.00 77.88 374 CYS A N 1
ATOM 2938 C CA . CYS A 1 374 ? -14.451 3.316 49.057 1.00 77.88 374 CYS A CA 1
ATOM 2939 C C . CYS A 1 374 ? -15.410 2.735 50.095 1.00 77.88 374 CYS A C 1
ATOM 2941 O O . CYS A 1 374 ? -14.979 2.150 51.088 1.00 77.88 374 CYS A O 1
ATOM 2943 N N . ASP A 1 375 ? -16.707 2.879 49.860 1.00 71.94 375 ASP A N 1
ATOM 2944 C CA . ASP A 1 375 ? -17.759 2.348 50.708 1.00 71.94 375 ASP A CA 1
ATOM 2945 C C . ASP A 1 375 ? -18.518 1.216 50.002 1.00 71.94 375 ASP A C 1
ATOM 2947 O O . ASP A 1 375 ? -18.331 0.928 48.817 1.00 71.94 375 ASP A O 1
ATOM 2951 N N . ARG A 1 376 ? -19.398 0.545 50.748 1.00 60.84 376 ARG A N 1
ATOM 2952 C CA . ARG A 1 376 ? -20.266 -0.505 50.192 1.00 60.84 376 ARG A CA 1
ATOM 2953 C C . ARG A 1 376 ? -21.445 0.056 49.384 1.00 60.84 376 ARG A C 1
ATOM 2955 O O . ARG A 1 376 ? -22.227 -0.735 48.870 1.00 60.84 376 ARG A O 1
ATOM 2962 N N . SER A 1 377 ? -21.592 1.382 49.292 1.00 60.81 377 SER A N 1
ATOM 2963 C CA . SER A 1 377 ? -22.707 2.053 48.609 1.00 60.81 377 SER A CA 1
ATOM 2964 C C . SER A 1 377 ? -22.409 2.377 47.138 1.00 60.81 377 SER A C 1
ATOM 2966 O O . SER A 1 377 ? -23.292 2.833 46.414 1.00 60.81 377 SER A O 1
ATOM 2968 N N . GLY A 1 378 ? -21.195 2.064 46.671 1.00 63.19 378 GLY A N 1
ATOM 2969 C CA . GLY A 1 378 ? -20.795 2.213 45.272 1.00 63.19 378 GLY A CA 1
ATOM 2970 C C . GLY A 1 378 ? -19.943 3.453 45.001 1.00 63.19 378 GLY A C 1
ATOM 2971 O O . GLY A 1 378 ? -19.860 3.885 43.848 1.00 63.19 378 GLY A O 1
ATOM 2972 N N . SER A 1 379 ? -19.296 4.029 46.027 1.00 77.56 379 SER A N 1
ATOM 2973 C CA . SER A 1 379 ? -18.376 5.163 45.849 1.00 77.56 379 SER A CA 1
ATOM 2974 C C . SER A 1 379 ? -17.128 4.816 45.022 1.00 77.56 379 SER A C 1
ATOM 2976 O O . SER A 1 379 ? -16.537 5.704 44.402 1.00 77.56 379 SER A O 1
ATOM 2978 N N . CYS A 1 380 ? -16.775 3.528 44.941 1.00 87.75 380 CYS A N 1
ATOM 2979 C CA . CYS A 1 380 ? -15.718 3.012 44.078 1.00 87.75 380 CYS A CA 1
ATOM 2980 C C . CYS A 1 380 ? -16.194 1.833 43.232 1.00 87.75 380 CYS A C 1
ATOM 2982 O O . CYS A 1 380 ? -17.082 1.071 43.619 1.00 87.75 380 CYS A O 1
ATOM 2984 N N . SER A 1 381 ? -15.564 1.651 42.080 1.00 90.44 381 SER A N 1
ATOM 2985 C CA . SER A 1 381 ? -15.743 0.474 41.232 1.00 90.44 381 SER A CA 1
ATOM 2986 C C . SER A 1 381 ? -14.454 0.177 40.489 1.00 90.44 381 SER A C 1
ATOM 2988 O O . SER A 1 381 ? -13.582 1.035 40.379 1.00 90.44 381 SER A O 1
ATOM 2990 N N . GLU A 1 382 ? -14.300 -1.050 40.015 1.00 91.12 382 GLU A N 1
ATOM 2991 C CA . GLU A 1 382 ? -13.097 -1.441 39.300 1.00 91.12 382 GLU A CA 1
ATOM 2992 C C . GLU A 1 382 ? -13.277 -1.286 37.792 1.00 91.12 382 GLU A C 1
ATOM 2994 O O . GLU A 1 382 ? -14.225 -1.815 37.220 1.00 91.12 382 GLU A O 1
ATOM 2999 N N . MET A 1 383 ? -12.360 -0.564 37.155 1.00 94.69 383 MET A N 1
ATOM 3000 C CA . MET A 1 383 ? -12.322 -0.417 35.704 1.00 94.69 383 MET A CA 1
ATOM 3001 C C . MET A 1 383 ? -11.802 -1.696 35.037 1.00 94.69 383 MET A C 1
ATOM 3003 O O . MET A 1 383 ? -10.887 -2.347 35.543 1.00 94.69 383 MET A O 1
ATOM 3007 N N . GLY A 1 384 ? -12.338 -2.019 33.858 1.00 94.50 384 GLY A N 1
ATOM 3008 C CA . GLY A 1 384 ? -11.911 -3.163 33.054 1.00 94.50 384 GLY A CA 1
ATOM 3009 C C . GLY A 1 384 ? -12.830 -4.368 33.230 1.00 94.50 384 GLY A C 1
ATOM 3010 O O . GLY A 1 384 ? -14.035 -4.219 33.441 1.00 94.50 384 GLY A O 1
ATOM 3011 N N . ILE A 1 385 ? -12.298 -5.590 33.158 1.00 93.75 385 ILE A N 1
ATOM 3012 C CA . ILE A 1 385 ? -13.135 -6.801 33.126 1.00 93.75 385 ILE A CA 1
ATOM 3013 C C . ILE A 1 385 ? -14.057 -6.946 34.351 1.00 93.75 385 ILE A C 1
ATOM 3015 O O . ILE A 1 385 ? -15.137 -7.515 34.223 1.00 93.75 385 ILE A O 1
ATOM 3019 N N . ARG A 1 386 ? -13.692 -6.377 35.509 1.00 91.75 386 ARG A N 1
ATOM 3020 C CA . ARG A 1 386 ? -14.483 -6.438 36.754 1.00 91.75 386 ARG A CA 1
ATOM 3021 C C . ARG A 1 386 ? -15.518 -5.316 36.933 1.00 91.75 386 ARG A C 1
ATOM 3023 O O . ARG A 1 386 ? -16.193 -5.277 37.959 1.00 91.75 386 ARG A O 1
ATOM 3030 N N . ALA A 1 387 ? -15.697 -4.443 35.939 1.00 93.81 387 ALA A N 1
ATOM 3031 C CA . ALA A 1 387 ? -16.680 -3.354 35.997 1.00 93.81 387 ALA A CA 1
ATOM 3032 C C . ALA A 1 387 ? -18.137 -3.837 36.124 1.00 93.81 387 ALA A C 1
ATOM 3034 O O . ALA A 1 387 ? -18.989 -3.111 36.632 1.00 93.81 387 ALA A O 1
ATOM 3035 N N . ASP A 1 388 ? -18.417 -5.076 35.715 1.00 90.12 388 ASP A N 1
ATOM 3036 C CA . ASP A 1 388 ? -19.733 -5.717 35.801 1.00 90.12 388 ASP A CA 1
ATOM 3037 C C . ASP A 1 388 ? -20.139 -6.147 37.224 1.00 90.12 388 ASP A C 1
ATOM 3039 O O . ASP A 1 388 ? -21.231 -6.679 37.414 1.00 90.12 388 ASP A O 1
ATOM 3043 N N . GLY A 1 389 ? -19.285 -5.933 38.232 1.00 81.88 389 GLY A N 1
ATOM 3044 C CA . GLY A 1 389 ? -19.559 -6.345 39.611 1.00 81.88 389 GLY A CA 1
ATOM 3045 C C . GLY A 1 389 ? -19.226 -7.815 39.902 1.00 81.88 389 GLY A C 1
ATOM 3046 O O . GLY A 1 389 ? -19.624 -8.378 40.929 1.00 81.88 389 GLY A O 1
ATOM 3047 N N . SER A 1 390 ? -18.476 -8.474 39.017 1.00 74.75 390 SER A N 1
ATOM 3048 C CA . SER A 1 390 ? -17.977 -9.829 39.259 1.00 74.75 390 SER A CA 1
ATOM 3049 C C . SER A 1 390 ? -17.256 -9.948 40.618 1.00 74.75 390 SER A C 1
ATOM 3051 O O . SER A 1 390 ? -16.544 -9.050 41.060 1.00 74.75 390 SER A O 1
ATOM 3053 N N . ARG A 1 391 ? -17.456 -11.088 41.307 1.00 68.69 391 ARG A N 1
ATOM 3054 C CA . ARG A 1 391 ? -17.032 -11.371 42.704 1.00 68.69 391 ARG A CA 1
ATOM 3055 C C . ARG A 1 391 ? -17.823 -10.659 43.820 1.00 68.69 391 ARG A C 1
ATOM 3057 O O . ARG A 1 391 ? -17.339 -10.577 44.945 1.00 68.69 391 ARG A O 1
ATOM 3064 N N . GLY A 1 392 ? -19.061 -10.241 43.551 1.00 69.44 392 GLY A N 1
ATOM 3065 C CA . GLY A 1 392 ? -20.008 -9.803 44.589 1.00 69.44 392 GLY A CA 1
ATOM 3066 C C . GLY A 1 392 ? -20.008 -8.299 44.869 1.00 69.44 392 GLY A C 1
ATOM 3067 O O . GLY A 1 392 ? -20.573 -7.872 45.875 1.00 69.44 392 GLY A O 1
ATOM 3068 N N . ALA A 1 393 ? -19.392 -7.503 43.991 1.00 77.38 393 ALA A N 1
ATOM 3069 C CA . ALA A 1 393 ? -19.523 -6.051 43.985 1.00 77.38 393 ALA A CA 1
ATOM 3070 C C . ALA A 1 393 ? -20.761 -5.633 43.162 1.00 77.38 393 ALA A C 1
ATOM 3072 O O . ALA A 1 393 ? -21.179 -6.367 42.268 1.00 77.38 393 ALA A O 1
ATOM 3073 N N . PRO A 1 394 ? -21.382 -4.473 43.432 1.00 82.94 394 PRO A N 1
ATOM 3074 C CA . PRO A 1 394 ? -22.392 -3.938 42.525 1.00 82.94 394 PRO A CA 1
ATOM 3075 C C . PRO A 1 394 ? -21.753 -3.574 41.168 1.00 82.94 394 PRO A C 1
ATOM 3077 O O . PRO A 1 394 ? -20.606 -3.118 41.155 1.00 82.94 394 PRO A O 1
ATOM 3080 N N . PRO A 1 395 ? -22.472 -3.732 40.037 1.00 88.88 395 PRO A N 1
ATOM 3081 C CA . PRO A 1 395 ? -22.015 -3.225 38.747 1.00 88.88 395 PRO A CA 1
ATOM 3082 C C . PRO A 1 395 ? -21.733 -1.723 38.822 1.00 88.88 395 PRO A C 1
ATOM 3084 O O . PRO A 1 395 ? -22.501 -0.974 39.439 1.00 88.88 395 PRO A O 1
ATOM 3087 N N . ALA A 1 396 ? -20.651 -1.283 38.182 1.00 92.44 396 ALA A N 1
ATOM 3088 C CA . ALA A 1 396 ? -20.289 0.126 38.128 1.00 92.44 396 ALA A CA 1
ATOM 3089 C C . ALA A 1 396 ? -21.421 0.943 37.489 1.00 92.44 396 ALA A C 1
ATOM 3091 O O . ALA A 1 396 ? -22.069 0.490 36.545 1.00 92.44 396 ALA A O 1
ATOM 3092 N N . ARG A 1 397 ? -21.682 2.153 37.992 1.00 92.06 397 ARG A N 1
ATOM 3093 C CA . ARG A 1 397 ? -22.675 3.053 37.388 1.00 92.06 397 ARG A CA 1
ATOM 3094 C C . ARG A 1 397 ? -22.179 4.483 37.356 1.00 92.06 397 ARG A C 1
ATOM 3096 O O . ARG A 1 397 ? -21.713 4.968 38.375 1.00 92.06 397 ARG A O 1
ATOM 3103 N N . GLY A 1 398 ? -22.357 5.192 36.253 1.00 91.44 398 GLY A N 1
ATOM 3104 C CA . GLY A 1 398 ? -21.954 6.584 36.079 1.00 91.44 398 GLY A CA 1
ATOM 3105 C C . GLY A 1 398 ? -20.436 6.797 35.949 1.00 91.44 398 GLY A C 1
ATOM 3106 O O . GLY A 1 398 ? -19.687 5.837 35.770 1.00 91.44 398 GLY A O 1
ATOM 3107 N N . PRO A 1 399 ? -19.991 8.061 36.030 1.00 92.38 399 PRO A N 1
ATOM 3108 C CA . PRO A 1 399 ? -18.598 8.449 35.812 1.00 92.38 399 PRO A CA 1
ATOM 3109 C C . PRO A 1 399 ? -17.656 8.155 36.994 1.00 92.38 399 PRO A C 1
ATOM 3111 O O . PRO A 1 399 ? -17.974 8.427 38.158 1.00 92.38 399 PRO A O 1
ATOM 3114 N N . TYR A 1 400 ? -16.458 7.659 36.675 1.00 92.25 400 TYR A N 1
ATOM 3115 C CA . TYR A 1 400 ? -15.372 7.364 37.610 1.00 92.25 400 TYR A CA 1
ATOM 3116 C C . TYR A 1 400 ? -14.045 7.965 37.141 1.00 92.25 400 TYR A C 1
ATOM 3118 O O . TYR A 1 400 ? -13.631 7.794 35.997 1.00 92.25 400 TYR A O 1
ATOM 3126 N N . PHE A 1 401 ? -13.323 8.600 38.057 1.00 91.19 401 PHE A N 1
ATOM 3127 C CA . PHE A 1 401 ? -11.919 8.947 37.882 1.00 91.19 401 PHE A CA 1
ATOM 3128 C C . PHE A 1 401 ? -11.047 7.752 38.278 1.00 91.19 401 PHE A C 1
ATOM 3130 O O . PHE A 1 401 ? -11.223 7.187 39.358 1.00 91.19 401 PHE A O 1
ATOM 3137 N N . VAL A 1 402 ? -10.091 7.379 37.428 1.00 91.94 402 VAL A N 1
ATOM 3138 C CA . VAL A 1 402 ? -9.151 6.276 37.686 1.00 91.94 402 VAL A CA 1
ATOM 3139 C C . VAL A 1 402 ? -7.735 6.826 37.586 1.00 91.94 402 VAL A C 1
ATOM 3141 O O . VAL A 1 402 ? -7.419 7.515 36.622 1.00 91.94 402 VAL A O 1
ATOM 3144 N N . LEU A 1 403 ? -6.864 6.537 38.550 1.00 90.25 403 LEU A N 1
ATOM 3145 C CA . LEU A 1 403 ? -5.451 6.910 38.453 1.00 90.25 403 LEU A CA 1
ATOM 3146 C C . LEU A 1 403 ? -4.638 5.741 37.882 1.00 90.25 403 LEU A C 1
ATOM 3148 O O . LEU A 1 403 ? -4.732 4.625 38.395 1.00 90.25 403 LEU A O 1
ATOM 3152 N N . THR A 1 404 ? -3.823 5.995 36.856 1.00 91.75 404 THR A N 1
ATOM 3153 C CA . THR A 1 404 ? -2.897 4.996 36.292 1.00 91.75 404 THR A CA 1
ATOM 3154 C C . THR A 1 404 ? -1.491 5.580 36.148 1.00 91.75 404 THR A C 1
ATOM 3156 O O . THR A 1 404 ? -1.283 6.791 36.243 1.00 91.75 404 THR A O 1
ATOM 3159 N N . THR A 1 405 ? -0.500 4.720 35.948 1.00 89.81 405 THR A N 1
ATOM 3160 C CA . THR A 1 405 ? 0.913 5.082 35.778 1.00 89.81 405 THR A CA 1
ATOM 3161 C C . THR A 1 405 ? 1.307 5.072 34.295 1.00 89.81 405 THR A C 1
ATOM 3163 O O . THR A 1 405 ? 0.473 4.850 33.415 1.00 89.81 405 THR A O 1
ATOM 3166 N N . ASP A 1 406 ? 2.570 5.381 33.993 1.00 85.50 406 ASP A N 1
ATOM 3167 C CA . ASP A 1 406 ? 3.106 5.444 32.628 1.00 85.50 406 ASP A CA 1
ATOM 3168 C C . ASP A 1 406 ? 3.678 4.118 32.107 1.00 85.50 406 ASP A C 1
ATOM 3170 O O . ASP A 1 406 ? 4.012 4.035 30.922 1.00 85.50 406 ASP A O 1
ATOM 3174 N N . LYS A 1 407 ? 3.783 3.092 32.962 1.00 84.75 407 LYS A N 1
ATOM 3175 C CA . LYS A 1 407 ? 4.384 1.785 32.658 1.00 84.75 407 LYS A CA 1
ATOM 3176 C C . LYS A 1 407 ? 3.640 0.646 33.345 1.00 84.75 407 LYS A C 1
ATOM 3178 O O . LYS A 1 407 ? 3.064 0.851 34.406 1.00 84.75 407 LYS A O 1
ATOM 3183 N N . GLU A 1 408 ? 3.738 -0.547 32.768 1.00 82.94 408 GLU A N 1
ATOM 3184 C CA . GLU A 1 408 ? 3.174 -1.773 33.335 1.00 82.94 408 GLU A CA 1
ATOM 3185 C C . GLU A 1 408 ? 3.878 -2.191 34.642 1.00 82.94 408 GLU A C 1
ATOM 3187 O O . GLU A 1 408 ? 5.108 -2.094 34.732 1.00 82.94 408 GLU A O 1
ATOM 3192 N N . PRO A 1 409 ? 3.135 -2.706 35.640 1.00 88.69 409 PRO A N 1
ATOM 3193 C CA . PRO A 1 409 ? 1.673 -2.686 35.713 1.00 88.69 409 PRO A CA 1
ATOM 3194 C C . PRO A 1 409 ? 1.133 -1.251 35.865 1.00 88.69 409 PRO A C 1
ATOM 3196 O O . PRO A 1 409 ? 1.621 -0.481 36.696 1.00 88.69 409 PRO A O 1
ATOM 3199 N N . TYR A 1 410 ? 0.133 -0.890 35.056 1.00 90.88 410 TYR A N 1
ATOM 3200 C CA . TYR A 1 410 ? -0.383 0.476 34.957 1.00 90.88 410 TYR A CA 1
ATOM 3201 C C . TYR A 1 410 ? -1.216 0.915 36.171 1.00 90.88 410 TYR A C 1
ATOM 3203 O O . TYR A 1 410 ? -1.533 2.102 36.290 1.00 90.88 410 TYR A O 1
ATOM 3211 N N . CYS A 1 411 ? -1.633 0.015 37.067 1.00 89.94 411 CYS A N 1
ATOM 3212 C CA . CYS A 1 411 ? -2.367 0.437 38.264 1.00 89.94 411 CYS A CA 1
ATOM 3213 C C . CYS A 1 411 ? -1.500 1.299 39.187 1.00 89.94 411 CYS A C 1
ATOM 3215 O O . CYS A 1 411 ? -0.320 1.036 39.424 1.00 89.94 411 CYS A O 1
ATOM 3217 N N . ALA A 1 412 ? -2.121 2.321 39.770 1.00 86.75 412 ALA A N 1
ATOM 3218 C CA . ALA A 1 412 ? -1.484 3.120 40.801 1.00 86.75 412 ALA A CA 1
ATOM 3219 C C . ALA A 1 412 ? -1.411 2.355 42.133 1.00 86.75 412 ALA A C 1
ATOM 3221 O O . ALA A 1 412 ? -2.372 1.719 42.568 1.00 86.75 412 ALA A O 1
ATOM 3222 N N . THR A 1 413 ? -0.274 2.473 42.816 1.00 84.62 413 THR A N 1
ATOM 3223 C CA . THR A 1 413 ? -0.134 2.072 44.224 1.00 84.62 413 THR A CA 1
ATOM 3224 C C . THR A 1 413 ? -0.888 3.032 45.149 1.00 84.62 413 THR A C 1
ATOM 3226 O O . THR A 1 413 ? -1.117 4.191 44.801 1.00 84.62 413 THR A O 1
ATOM 3229 N N . GLU A 1 414 ? -1.195 2.593 46.375 1.00 79.25 414 GLU A N 1
ATOM 3230 C CA . GLU A 1 414 ? -1.814 3.448 47.406 1.00 79.25 414 GLU A CA 1
ATOM 3231 C C . GLU A 1 414 ? -1.005 4.737 47.645 1.00 79.25 414 GLU A C 1
ATOM 3233 O O . GLU A 1 414 ? -1.554 5.824 47.805 1.00 79.25 414 GLU A O 1
ATOM 3238 N N . TRP A 1 415 ? 0.328 4.642 47.588 1.00 81.12 415 TRP A N 1
ATOM 3239 C CA . TRP A 1 415 ? 1.199 5.806 47.729 1.00 81.12 415 TRP A CA 1
ATOM 3240 C C . TRP A 1 415 ? 1.046 6.797 46.566 1.00 81.12 415 TRP A C 1
ATOM 3242 O O . TRP A 1 415 ? 0.982 8.002 46.805 1.00 81.12 415 TRP A O 1
ATOM 3252 N N . GLN A 1 416 ? 0.957 6.310 45.323 1.00 82.50 416 GLN A N 1
ATOM 3253 C CA . GLN A 1 416 ? 0.769 7.150 44.133 1.00 82.50 416 GLN A CA 1
ATOM 3254 C C . GLN A 1 416 ? -0.629 7.781 44.078 1.00 82.50 416 GLN A C 1
ATOM 3256 O O . GLN A 1 416 ? -0.754 8.912 43.618 1.00 82.50 416 GLN A O 1
ATOM 3261 N N . LEU A 1 417 ? -1.658 7.090 44.585 1.00 74.75 417 LEU A N 1
ATOM 3262 C CA . LEU A 1 417 ? -3.008 7.642 44.770 1.00 74.75 417 LEU A CA 1
ATOM 3263 C C . LEU A 1 417 ? -3.003 8.850 45.714 1.00 74.75 417 LEU A C 1
ATOM 3265 O O . LEU A 1 417 ? -3.611 9.874 45.409 1.00 74.75 417 LEU A O 1
ATOM 3269 N N . LEU A 1 418 ? -2.257 8.758 46.819 1.00 72.31 418 LEU A N 1
ATOM 3270 C CA . LEU A 1 418 ? -2.096 9.855 47.779 1.00 72.31 418 LEU A CA 1
ATOM 3271 C C . LEU A 1 418 ? -1.182 10.986 47.267 1.00 72.31 418 LEU A C 1
ATOM 3273 O O . LEU A 1 418 ? -1.274 12.111 47.760 1.00 72.31 418 LEU A O 1
ATOM 3277 N N . HIS A 1 419 ? -0.321 10.709 46.282 1.00 77.44 419 HIS A N 1
ATOM 3278 C CA . HIS A 1 419 ? 0.673 11.649 45.746 1.00 77.44 419 HIS A CA 1
ATOM 3279 C C . HIS A 1 419 ? 0.648 11.694 44.205 1.00 77.44 419 HIS A C 1
ATOM 3281 O O . HIS A 1 419 ? 1.617 11.287 43.553 1.00 77.44 419 HIS A O 1
ATOM 3287 N N . PRO A 1 420 ? -0.443 12.190 43.591 1.00 72.56 420 PRO A N 1
ATOM 3288 C CA . PRO A 1 420 ? -0.549 12.288 42.139 1.00 72.56 420 PRO A CA 1
ATOM 3289 C C . PRO A 1 420 ? 0.518 13.228 41.561 1.00 72.56 420 PRO A C 1
ATOM 3291 O O . PRO A 1 420 ? 0.879 14.247 42.155 1.00 72.56 420 PRO A O 1
ATOM 3294 N N . GLN A 1 421 ? 1.006 12.905 40.361 1.00 75.25 421 GLN A N 1
ATOM 3295 C CA . GLN A 1 421 ? 2.058 13.676 39.695 1.00 75.25 421 GLN A CA 1
ATOM 3296 C C . GLN A 1 421 ? 1.623 15.135 39.428 1.00 75.25 421 GLN A C 1
ATOM 3298 O O . GLN A 1 421 ? 0.509 15.361 38.942 1.00 75.25 421 GLN A O 1
ATOM 3303 N N . PRO A 1 422 ? 2.497 16.141 39.642 1.00 73.12 422 PRO A N 1
ATOM 3304 C CA . PRO A 1 422 ? 2.160 17.549 39.403 1.00 73.12 422 PRO A CA 1
ATOM 3305 C C . PRO A 1 422 ? 1.718 17.845 37.963 1.00 73.12 422 PRO A C 1
ATOM 3307 O O . PRO A 1 422 ? 0.852 18.690 37.728 1.00 73.12 422 PRO A O 1
ATOM 3310 N N . ASP A 1 423 ? 2.292 17.132 36.990 1.00 70.44 423 ASP A N 1
ATOM 3311 C CA . ASP A 1 423 ? 1.950 17.274 35.575 1.00 70.44 423 ASP A CA 1
ATOM 3312 C C . ASP A 1 423 ? 0.516 16.821 35.270 1.00 70.44 423 ASP A C 1
ATOM 3314 O O . ASP A 1 423 ? -0.166 17.482 34.486 1.00 70.44 423 ASP A O 1
ATOM 3318 N N . LEU A 1 424 ? 0.038 15.760 35.930 1.00 73.69 424 LEU A N 1
ATOM 3319 C CA . LEU A 1 424 ? -1.345 15.297 35.825 1.00 73.69 424 LEU A CA 1
ATOM 3320 C C . LEU A 1 424 ? -2.308 16.361 36.360 1.00 73.69 424 LEU A C 1
ATOM 3322 O O . LEU A 1 424 ? -3.244 16.749 35.669 1.00 73.69 424 LEU A O 1
ATOM 3326 N N . LEU A 1 425 ? -2.040 16.898 37.554 1.00 71.75 425 LEU A N 1
ATOM 3327 C CA . LEU A 1 425 ? -2.863 17.955 38.154 1.00 71.75 425 LEU A CA 1
ATOM 3328 C C . LEU A 1 425 ? -2.911 19.214 37.271 1.00 71.75 425 LEU A C 1
ATOM 3330 O O . LEU A 1 425 ? -3.964 19.837 37.120 1.00 71.75 425 LEU A O 1
ATOM 3334 N N . ARG A 1 426 ? -1.789 19.573 36.635 1.00 71.19 426 ARG A N 1
ATOM 3335 C CA . ARG A 1 426 ? -1.720 20.687 35.677 1.00 71.19 426 ARG A CA 1
ATOM 3336 C C . ARG A 1 426 ? -2.538 20.416 34.415 1.00 71.19 426 ARG A C 1
ATOM 3338 O O . ARG A 1 426 ? -3.219 21.327 33.939 1.00 71.19 426 ARG A O 1
ATOM 3345 N N . ASP A 1 427 ? -2.447 19.211 33.860 1.00 68.44 427 ASP A N 1
ATOM 3346 C CA . ASP A 1 427 ? -3.173 18.826 32.647 1.00 68.44 427 ASP A CA 1
ATOM 3347 C C . ASP A 1 427 ? -4.688 18.767 32.917 1.00 68.44 427 ASP A C 1
ATOM 3349 O O . ASP A 1 427 ? -5.455 19.324 32.130 1.00 68.44 427 ASP A O 1
ATOM 3353 N N . LEU A 1 428 ? -5.110 18.248 34.077 1.00 69.88 428 LEU A N 1
ATOM 3354 C CA . LEU A 1 428 ? -6.501 18.286 34.545 1.00 69.88 428 LEU A CA 1
ATOM 3355 C C . LEU A 1 428 ? -7.002 19.728 34.684 1.00 69.88 428 LEU A C 1
ATOM 3357 O O . LEU A 1 428 ? -8.032 20.083 34.116 1.00 69.88 428 LEU A O 1
ATOM 3361 N N . ARG A 1 429 ? -6.236 20.609 35.343 1.00 66.62 429 ARG A N 1
ATOM 3362 C CA . ARG A 1 429 ? -6.609 22.028 35.481 1.00 66.62 429 ARG A CA 1
ATOM 3363 C C . ARG A 1 429 ? -6.811 22.693 34.120 1.00 66.62 429 ARG A C 1
ATOM 3365 O O . ARG A 1 429 ? -7.781 23.411 33.919 1.00 66.62 429 ARG A O 1
ATOM 3372 N N . LYS A 1 430 ? -5.916 22.441 33.161 1.00 63.62 430 LYS A N 1
ATOM 3373 C CA . LYS A 1 430 ? -5.995 23.002 31.800 1.00 63.62 430 LYS A CA 1
ATOM 3374 C C . LYS A 1 430 ? -7.085 22.382 30.927 1.00 63.62 430 LYS A C 1
ATOM 3376 O O . LYS A 1 430 ? -7.450 23.010 29.933 1.00 63.62 430 LYS A O 1
ATOM 3381 N N . GLY A 1 431 ? -7.504 21.152 31.212 1.00 59.16 431 GLY A N 1
ATOM 3382 C CA . GLY A 1 431 ? -8.575 20.461 30.500 1.00 59.16 431 GLY A CA 1
ATOM 3383 C C . GLY A 1 431 ? -9.953 20.970 30.911 1.00 59.16 431 GLY A C 1
ATOM 3384 O O . GLY A 1 431 ? -10.748 21.330 30.052 1.00 59.16 431 GLY A O 1
ATOM 3385 N N . PHE A 1 432 ? -10.182 21.104 32.220 1.00 53.72 432 PHE A N 1
ATOM 3386 C CA . PHE A 1 432 ? -11.464 21.530 32.793 1.00 53.72 432 PHE A CA 1
ATOM 3387 C C . PHE A 1 432 ? -11.721 23.039 32.752 1.00 53.72 432 PHE A C 1
ATOM 3389 O O . PHE A 1 432 ? -12.874 23.454 32.748 1.00 53.72 432 PHE A O 1
ATOM 3396 N N . LEU A 1 433 ? -10.677 23.873 32.653 1.00 45.66 433 LEU A N 1
ATOM 3397 C CA . LEU A 1 433 ? -10.831 25.320 32.429 1.00 45.66 433 LEU A CA 1
ATOM 3398 C C . LEU A 1 433 ? -11.493 25.665 31.080 1.00 45.66 433 LEU A C 1
ATOM 3400 O O . LEU A 1 433 ? -11.799 26.830 30.849 1.00 45.66 433 LEU A O 1
ATOM 3404 N N . LEU A 1 434 ? -11.683 24.685 30.188 1.00 39.28 434 LEU A N 1
ATOM 3405 C CA . LEU A 1 434 ? -12.137 24.903 28.817 1.00 39.28 434 LEU A CA 1
ATOM 3406 C C . LEU A 1 434 ? -13.576 24.472 28.502 1.00 39.28 434 LEU A C 1
ATOM 3408 O O . LEU A 1 434 ? -13.915 24.597 27.335 1.00 39.28 434 LEU A O 1
ATOM 3412 N N . ASN A 1 435 ? -14.414 24.011 29.452 1.00 41.16 435 ASN A N 1
ATOM 3413 C CA . ASN A 1 435 ? -15.890 24.062 29.310 1.00 41.16 435 ASN A CA 1
ATOM 3414 C C . ASN A 1 435 ? -16.672 23.497 30.515 1.00 41.16 435 ASN A C 1
ATOM 3416 O O . ASN A 1 435 ? -16.539 22.311 30.808 1.00 41.16 435 ASN A O 1
ATOM 3420 N N . ARG A 1 436 ? -17.548 24.324 31.127 1.00 44.03 436 ARG A N 1
ATOM 3421 C CA . ARG A 1 436 ? -18.876 23.951 31.701 1.00 44.03 436 ARG A CA 1
ATOM 3422 C C . ARG A 1 436 ? -19.675 25.141 32.301 1.00 44.03 436 ARG A C 1
ATOM 3424 O O . ARG A 1 436 ? -20.406 24.972 33.269 1.00 44.03 436 ARG A O 1
ATOM 3431 N N . PHE A 1 437 ? -19.612 26.345 31.718 1.00 34.56 437 PHE A N 1
ATOM 3432 C CA . PHE A 1 437 ? -20.501 27.472 32.090 1.00 34.56 437 PHE A CA 1
ATOM 3433 C C . PHE A 1 437 ? -21.905 27.381 31.452 1.00 34.56 437 PHE A C 1
ATOM 3435 O O . PHE A 1 437 ? -22.492 28.387 31.074 1.00 34.56 437 PHE A O 1
ATOM 3442 N N . GLN A 1 438 ? -22.476 26.180 31.351 1.00 38.78 438 GLN A N 1
ATOM 3443 C CA . GLN A 1 438 ? -23.889 25.996 31.015 1.00 38.78 438 GLN A CA 1
ATOM 3444 C C . GLN A 1 438 ? -24.399 24.705 31.655 1.00 38.78 438 GLN A C 1
ATOM 3446 O O . GLN A 1 438 ? -24.207 23.606 31.145 1.00 38.78 438 GLN A O 1
ATOM 3451 N N . ASN A 1 439 ? -24.944 24.865 32.859 1.00 32.66 439 ASN A N 1
ATOM 3452 C CA . ASN A 1 439 ? -26.197 24.267 33.322 1.00 32.66 439 ASN A CA 1
ATOM 3453 C C . ASN A 1 439 ? -26.364 24.640 34.796 1.00 32.66 439 ASN A C 1
ATOM 3455 O O . ASN A 1 439 ? -26.107 23.844 35.696 1.00 32.66 439 ASN A O 1
ATOM 3459 N N . ASN A 1 440 ? -26.802 25.877 35.044 1.00 27.70 440 ASN A N 1
ATOM 3460 C CA . ASN A 1 440 ? -27.467 26.163 36.306 1.00 27.70 440 ASN A CA 1
ATOM 3461 C C . ASN A 1 440 ? -28.848 25.511 36.242 1.00 27.70 440 ASN A C 1
ATOM 3463 O O . ASN A 1 440 ? -29.724 25.940 35.497 1.00 27.70 440 ASN A O 1
ATOM 3467 N N . THR A 1 441 ? -29.005 24.456 37.031 1.00 29.83 441 THR A N 1
ATOM 3468 C CA . THR A 1 441 ? -30.278 23.862 37.431 1.00 29.83 441 THR A CA 1
ATOM 3469 C C . THR A 1 441 ? -31.255 24.938 37.900 1.00 29.83 441 THR A C 1
ATOM 3471 O O . THR A 1 441 ? -31.077 25.506 38.978 1.00 29.83 441 THR A O 1
ATOM 3474 N N . THR A 1 442 ? -32.318 25.179 37.137 1.00 27.64 442 THR A N 1
ATOM 3475 C CA . THR A 1 442 ? -33.563 25.738 37.666 1.00 27.64 442 THR A CA 1
ATOM 3476 C C . THR A 1 442 ? -34.453 24.585 38.105 1.00 27.64 442 THR A C 1
ATOM 3478 O O . THR A 1 442 ? -34.961 23.796 37.314 1.00 27.64 442 THR A O 1
ATOM 3481 N N . THR A 1 443 ? -34.605 24.468 39.417 1.00 30.20 443 THR A N 1
ATOM 3482 C CA . THR A 1 443 ? -35.638 23.669 40.063 1.00 30.20 443 THR A CA 1
ATOM 3483 C C . THR A 1 443 ? -37.012 24.241 39.711 1.00 30.20 443 THR A C 1
ATOM 3485 O O . THR A 1 443 ? -37.273 25.418 39.947 1.00 30.20 443 THR A O 1
ATOM 3488 N N . VAL A 1 444 ? -37.915 23.411 39.185 1.00 27.67 444 VAL A N 1
ATOM 3489 C CA . VAL A 1 444 ? -39.342 23.748 39.057 1.00 27.67 444 VAL A CA 1
ATOM 3490 C C . VAL A 1 444 ? -40.152 22.690 39.818 1.00 27.67 444 VAL A C 1
ATOM 3492 O O . VAL A 1 444 ? -39.978 21.499 39.549 1.00 27.67 444 VAL A O 1
ATOM 3495 N N . PRO A 1 445 ? -40.989 23.076 40.801 1.00 28.72 445 PRO A N 1
ATOM 3496 C CA . PRO A 1 445 ? -41.902 22.165 41.487 1.00 28.72 445 PRO A CA 1
ATOM 3497 C C . PRO A 1 445 ? -43.173 21.911 40.649 1.00 28.72 445 PRO A C 1
ATOM 3499 O O . PRO A 1 445 ? -43.447 22.650 39.702 1.00 28.72 445 PRO A O 1
ATOM 3502 N N . PRO A 1 446 ? -43.958 20.866 40.968 1.00 37.16 446 PRO A N 1
ATOM 3503 C CA . PRO A 1 446 ? -44.986 20.357 40.074 1.00 37.16 446 PRO A CA 1
ATOM 3504 C C . PRO A 1 446 ? -46.303 21.113 40.255 1.00 37.16 446 PRO A C 1
ATOM 3506 O O . PRO A 1 446 ? -46.724 21.337 41.388 1.00 37.16 446 PRO A O 1
ATOM 3509 N N . ASN A 1 447 ? -46.976 21.442 39.151 1.00 26.84 447 ASN A N 1
ATOM 3510 C CA . ASN A 1 447 ? -48.398 21.139 38.976 1.00 26.84 447 ASN A CA 1
ATOM 3511 C C . ASN A 1 447 ? -48.921 21.553 37.593 1.00 26.84 447 ASN A C 1
ATOM 3513 O O . ASN A 1 447 ? -48.704 22.667 37.133 1.00 26.84 447 ASN A O 1
ATOM 3517 N N . THR A 1 448 ? -49.595 20.581 36.974 1.00 27.56 448 THR A N 1
ATOM 3518 C CA . THR A 1 448 ? -50.876 20.673 36.256 1.00 27.56 448 THR A CA 1
ATOM 3519 C C . THR A 1 448 ? -51.284 22.040 35.700 1.00 27.56 448 THR A C 1
ATOM 3521 O O . THR A 1 448 ? -51.644 22.918 36.470 1.00 27.56 448 THR A O 1
ATOM 3524 N N . GLU A 1 449 ? -51.402 22.163 34.378 1.00 26.23 449 GLU A N 1
ATOM 3525 C CA . GLU A 1 449 ? -52.700 22.262 33.691 1.00 26.23 449 GLU A CA 1
ATOM 3526 C C . GLU A 1 449 ? -52.527 22.418 32.175 1.00 26.23 449 GLU A C 1
ATOM 3528 O O . GLU A 1 449 ? -51.458 22.709 31.651 1.00 26.23 449 GLU A O 1
ATOM 3533 N N . TYR A 1 450 ? -53.612 22.072 31.502 1.00 24.48 450 TYR A N 1
ATOM 3534 C CA . TYR A 1 450 ? -53.820 21.853 30.079 1.00 24.48 450 TYR A CA 1
ATOM 3535 C C . TYR A 1 450 ? -54.191 23.167 29.356 1.00 24.48 450 TYR A C 1
ATOM 3537 O O . TYR A 1 450 ? -54.489 24.152 30.025 1.00 24.48 450 TYR A O 1
ATOM 3545 N N . ALA A 1 451 ? -54.332 23.088 28.020 1.00 23.70 451 ALA A N 1
ATOM 3546 C CA . ALA A 1 451 ? -55.017 24.034 27.108 1.00 23.70 451 ALA A CA 1
ATOM 3547 C C . ALA A 1 451 ? -54.203 25.282 26.680 1.00 23.70 451 ALA A C 1
ATOM 3549 O O . ALA A 1 451 ? -53.502 25.874 27.485 1.00 23.70 451 ALA A O 1
ATOM 3550 N N . ASP A 1 452 ? -54.239 25.801 25.450 1.00 25.55 452 ASP A N 1
ATOM 3551 C CA . ASP A 1 452 ? -54.953 25.517 24.191 1.00 25.55 452 ASP A CA 1
ATOM 3552 C C . ASP A 1 452 ? -54.332 26.457 23.123 1.00 25.55 452 ASP A C 1
ATOM 3554 O O . ASP A 1 452 ? -54.060 27.622 23.439 1.00 25.55 452 ASP A O 1
ATOM 3558 N N . PRO A 1 453 ? -54.042 26.011 21.886 1.00 30.22 453 PRO A N 1
ATOM 3559 C CA . PRO A 1 453 ? -53.529 26.879 20.838 1.00 30.22 453 PRO A CA 1
ATOM 3560 C C . PRO A 1 453 ? -54.680 27.511 20.047 1.00 30.22 453 PRO A C 1
ATOM 3562 O O . PRO A 1 453 ? -55.155 26.901 19.101 1.00 30.22 453 PRO A O 1
ATOM 3565 N N . MET A 1 454 ? -55.084 28.747 20.371 1.00 30.88 454 MET A N 1
ATOM 3566 C CA . MET A 1 454 ? -55.645 29.729 19.419 1.00 30.88 454 MET A CA 1
ATOM 3567 C C . MET A 1 454 ? -56.105 31.011 20.128 1.00 30.88 454 MET A C 1
ATOM 3569 O O . MET A 1 454 ? -56.989 30.987 20.975 1.00 30.88 454 MET A O 1
ATOM 3573 N N . GLY A 1 455 ? -55.571 32.161 19.707 1.00 26.42 455 GLY A N 1
ATOM 3574 C CA . GLY A 1 455 ? -56.059 33.471 20.141 1.00 26.42 455 GLY A CA 1
ATOM 3575 C C . GLY A 1 455 ? -55.308 34.615 19.470 1.00 26.42 455 GLY A C 1
ATOM 3576 O O . GLY A 1 455 ? -54.255 35.031 19.939 1.00 26.42 455 GLY A O 1
ATOM 3577 N N . ARG A 1 456 ? -55.841 35.095 18.341 1.00 30.92 456 ARG A N 1
ATOM 3578 C CA . ARG A 1 456 ? -55.498 36.400 17.754 1.00 30.92 456 ARG A CA 1
ATOM 3579 C C . ARG A 1 456 ? -55.984 37.508 18.687 1.00 30.92 456 ARG A C 1
ATOM 3581 O O . ARG A 1 456 ? -57.090 37.375 19.189 1.00 30.92 456 ARG A O 1
ATOM 3588 N N . GLU A 1 457 ? -55.239 38.610 18.771 1.00 26.09 457 GLU A N 1
ATOM 3589 C CA . GLU A 1 457 ? -55.756 39.976 18.569 1.00 26.09 457 GLU A CA 1
ATOM 3590 C C . GLU A 1 457 ? -54.622 41.019 18.660 1.00 26.09 457 GLU A C 1
ATOM 3592 O O . GLU A 1 457 ? -53.905 41.122 19.651 1.00 26.09 457 GLU A O 1
ATOM 3597 N N . GLU A 1 458 ? -54.467 41.788 17.581 1.00 29.11 458 GLU A N 1
ATOM 3598 C CA . GLU A 1 458 ? -53.947 43.165 17.579 1.00 29.11 458 GLU A CA 1
ATOM 3599 C C . GLU A 1 458 ? -54.988 44.077 18.268 1.00 29.11 458 GLU A C 1
ATOM 3601 O O . GLU A 1 458 ? -56.177 43.749 18.181 1.00 29.11 458 GLU A O 1
ATOM 3606 N N . PRO A 1 459 ? -54.631 45.233 18.885 1.00 37.16 459 PRO A N 1
ATOM 3607 C CA . PRO A 1 459 ? -54.478 46.436 18.054 1.00 37.16 459 PRO A CA 1
ATOM 3608 C C . PRO A 1 459 ? -53.611 47.611 18.581 1.00 37.16 459 PRO A C 1
ATOM 3610 O O . PRO A 1 459 ? -53.443 47.866 19.770 1.00 37.16 459 PRO A O 1
ATOM 3613 N N . THR A 1 460 ? -53.270 48.459 17.603 1.00 27.23 460 THR A N 1
ATOM 3614 C CA . THR A 1 460 ? -53.246 49.940 17.616 1.00 27.23 460 THR A CA 1
ATOM 3615 C C . THR A 1 460 ? -52.085 50.735 18.224 1.00 27.23 460 THR A C 1
ATOM 3617 O O . THR A 1 460 ? -51.792 50.735 19.414 1.00 27.23 460 THR A O 1
ATOM 3620 N N . ALA A 1 461 ? -51.520 51.545 17.325 1.00 27.92 461 ALA A N 1
ATOM 3621 C CA . ALA A 1 461 ? -50.567 52.626 17.511 1.00 27.92 461 ALA A CA 1
ATOM 3622 C C . ALA A 1 461 ? -51.210 53.931 18.022 1.00 27.92 461 ALA A C 1
ATOM 3624 O O . ALA A 1 461 ? -52.368 54.192 17.723 1.00 27.92 461 ALA A O 1
ATOM 3625 N N . THR A 1 462 ? -50.411 54.811 18.646 1.00 27.38 462 THR A N 1
ATOM 3626 C CA . THR A 1 462 ? -50.244 56.220 18.206 1.00 27.38 462 THR A CA 1
ATOM 3627 C C . THR A 1 462 ? -49.025 56.900 18.857 1.00 27.38 462 THR A C 1
ATOM 3629 O O . THR A 1 462 ? -48.856 56.841 20.067 1.00 27.38 462 THR A O 1
ATOM 3632 N N . SER A 1 463 ? -48.215 57.530 17.986 1.00 27.95 463 SER A N 1
ATOM 3633 C CA . SER A 1 463 ? -47.361 58.744 18.090 1.00 27.95 463 SER A CA 1
ATOM 3634 C C . SER A 1 463 ? -46.774 59.183 19.445 1.00 27.95 463 SER A C 1
ATOM 3636 O O . SER A 1 463 ? -47.504 59.344 20.409 1.00 27.95 463 SER A O 1
ATOM 3638 N N . GLY A 1 464 ? -45.516 59.609 19.581 1.00 26.22 464 GLY A N 1
ATOM 3639 C CA . GLY A 1 464 ? -44.467 59.943 18.617 1.00 26.22 464 GLY A CA 1
ATOM 3640 C C . GLY A 1 464 ? -43.603 61.087 19.175 1.00 26.22 464 GLY A C 1
ATOM 3641 O O . GLY A 1 464 ? -44.149 62.048 19.702 1.00 26.22 464 GLY A O 1
ATOM 3642 N N . THR A 1 465 ? -42.280 61.015 19.016 1.00 27.27 465 THR A N 1
ATOM 3643 C CA . THR A 1 465 ? -41.381 62.182 18.962 1.00 27.27 465 THR A CA 1
ATOM 3644 C C . THR A 1 465 ? -40.159 61.859 18.098 1.00 27.27 465 THR A C 1
ATOM 3646 O O . THR A 1 465 ? -39.545 60.801 18.181 1.00 27.27 465 THR A O 1
ATOM 3649 N N . THR A 1 466 ? -39.865 62.803 17.212 1.00 32.47 466 THR A N 1
ATOM 3650 C CA . THR A 1 466 ? -38.798 62.877 16.207 1.00 32.47 466 THR A CA 1
ATOM 3651 C C . THR A 1 466 ? -37.381 62.937 16.782 1.00 32.47 466 THR A C 1
ATOM 3653 O O . THR A 1 466 ? -37.119 63.750 17.666 1.00 32.47 466 THR A O 1
ATOM 3656 N N . THR A 1 467 ? -36.435 62.244 16.138 1.00 32.69 467 THR A N 1
ATOM 3657 C CA . THR A 1 467 ? -35.002 62.595 16.121 1.00 32.69 467 THR A CA 1
ATOM 3658 C C . THR A 1 467 ? -34.414 62.457 14.709 1.00 32.69 467 THR A C 1
ATOM 3660 O O . THR A 1 467 ? -34.897 61.706 13.866 1.00 32.69 467 THR A O 1
ATOM 3663 N N . GLN A 1 468 ? -33.425 63.309 14.441 1.00 36.94 468 GLN A N 1
ATOM 3664 C CA . GLN A 1 468 ? -32.875 63.715 13.146 1.00 36.94 468 GLN A CA 1
ATOM 3665 C C . GLN A 1 468 ? -32.325 62.580 12.260 1.00 36.94 468 GLN A C 1
ATOM 3667 O O . GLN A 1 468 ? -31.722 61.627 12.747 1.00 36.94 468 GLN A O 1
ATOM 3672 N N . GLN A 1 469 ? -32.436 62.743 10.933 1.00 40.03 469 GLN A N 1
ATOM 3673 C CA . GLN A 1 469 ? -31.713 61.905 9.968 1.00 40.03 469 GLN A CA 1
ATOM 3674 C C . GLN A 1 469 ? -30.205 62.211 9.975 1.00 40.03 469 GLN A C 1
ATOM 3676 O O . GLN A 1 469 ? -29.842 63.386 9.874 1.00 40.03 469 GLN A O 1
ATOM 3681 N N . PRO A 1 470 ? -29.316 61.198 9.987 1.00 40.22 470 PRO A N 1
ATOM 3682 C CA . PRO A 1 470 ? -27.882 61.454 9.992 1.00 40.22 470 PRO A CA 1
ATOM 3683 C C . PRO A 1 470 ? -27.263 61.478 8.580 1.00 40.22 470 PRO A C 1
ATOM 3685 O O . PRO A 1 470 ? -27.703 60.825 7.634 1.00 40.22 470 PRO A O 1
ATOM 3688 N N . TRP A 1 471 ? -26.183 62.246 8.487 1.00 43.75 471 TRP A N 1
ATOM 3689 C CA . TRP A 1 471 ? -25.359 62.644 7.339 1.00 43.75 471 TRP A CA 1
ATOM 3690 C C . TRP A 1 471 ? -24.692 61.515 6.516 1.00 43.75 471 TRP A C 1
ATOM 3692 O O . TRP A 1 471 ? -24.073 61.796 5.489 1.00 43.75 471 TRP A O 1
ATOM 3702 N N . TYR A 1 472 ? -24.822 60.242 6.903 1.00 48.38 472 TYR A N 1
ATOM 3703 C CA . TYR A 1 472 ? -24.101 59.123 6.273 1.00 48.38 472 TYR A CA 1
ATOM 3704 C C . TYR A 1 472 ? -24.700 58.638 4.938 1.00 48.38 472 TYR A C 1
ATOM 3706 O O . TYR A 1 472 ? -24.028 57.945 4.174 1.00 48.38 472 TYR A O 1
ATOM 3714 N N . LYS A 1 473 ? -25.938 59.024 4.591 1.00 42.53 473 LYS A N 1
ATOM 3715 C CA . LYS A 1 473 ? -26.629 58.524 3.381 1.00 42.53 473 LYS A CA 1
ATOM 3716 C C . LYS A 1 473 ? -25.979 58.916 2.045 1.00 42.53 473 LYS A C 1
ATOM 3718 O O . LYS A 1 473 ? -26.262 58.277 1.039 1.00 42.53 473 LYS A O 1
ATOM 3723 N N . ARG A 1 474 ? -25.100 59.926 2.008 1.00 45.97 474 ARG A N 1
ATOM 3724 C CA . ARG A 1 474 ? -24.395 60.335 0.773 1.00 45.97 474 ARG A CA 1
ATOM 3725 C C . ARG A 1 474 ? -23.122 59.535 0.475 1.00 45.97 474 ARG A C 1
ATOM 3727 O O . ARG A 1 474 ? -22.671 59.550 -0.663 1.00 45.97 474 ARG A O 1
ATOM 3734 N N . TRP A 1 475 ? -22.581 58.815 1.456 1.00 46.12 475 TRP A N 1
ATOM 3735 C CA . TRP A 1 475 ? -21.335 58.047 1.313 1.00 46.12 475 TRP A CA 1
ATOM 3736 C C . TRP A 1 475 ? -21.560 56.545 1.112 1.00 46.12 475 TRP A C 1
ATOM 3738 O O . TRP A 1 475 ? -20.654 55.837 0.681 1.00 46.12 475 TRP A O 1
ATOM 3748 N N . PHE A 1 476 ? -22.791 56.077 1.337 1.00 44.91 476 PHE A N 1
ATOM 3749 C CA . PHE A 1 476 ? -23.169 54.670 1.209 1.00 44.91 476 PHE A CA 1
ATOM 3750 C C . PHE A 1 476 ? -22.945 54.118 -0.208 1.00 44.91 476 PHE A C 1
ATOM 3752 O O . PHE A 1 476 ? -22.356 53.057 -0.358 1.00 44.91 476 PHE A O 1
ATOM 3759 N N . GLY A 1 477 ? -23.337 54.843 -1.262 1.00 45.50 477 GLY A N 1
ATOM 3760 C CA . GLY A 1 477 ? -23.200 54.351 -2.642 1.00 45.50 477 GLY A CA 1
ATOM 3761 C C . GLY A 1 477 ? -21.751 54.251 -3.139 1.00 45.50 477 GLY A C 1
ATOM 3762 O O . GLY A 1 477 ? -21.415 53.326 -3.873 1.00 45.50 477 GLY A O 1
ATOM 3763 N N . LEU A 1 478 ? -20.881 55.176 -2.715 1.00 51.69 478 LEU A N 1
ATOM 3764 C CA . LEU A 1 478 ? -19.470 55.186 -3.118 1.00 51.69 478 LEU A CA 1
ATOM 3765 C C . LEU A 1 478 ? -18.675 54.078 -2.415 1.00 51.69 478 LEU A C 1
ATOM 3767 O O . LEU A 1 478 ? -17.787 53.481 -3.016 1.00 51.69 478 LEU A O 1
ATOM 3771 N N . PHE A 1 479 ? -19.030 53.789 -1.160 1.00 48.66 479 PHE A N 1
ATOM 3772 C CA . PHE A 1 479 ? -18.461 52.693 -0.385 1.00 48.66 479 PHE A CA 1
ATOM 3773 C C . PHE A 1 479 ? -18.710 51.350 -1.082 1.00 48.66 479 PHE A C 1
ATOM 3775 O O . PHE A 1 479 ? -17.753 50.658 -1.403 1.00 48.66 479 PHE A O 1
ATOM 3782 N N . TRP A 1 480 ? -19.960 51.045 -1.453 1.00 46.53 480 TRP A N 1
ATOM 3783 C CA . TRP A 1 480 ? -20.306 49.780 -2.114 1.00 46.53 480 TRP A CA 1
ATOM 3784 C C . TRP A 1 480 ? -19.624 49.571 -3.469 1.00 46.53 480 TRP A C 1
ATOM 3786 O O . TRP A 1 480 ? -19.197 48.457 -3.761 1.00 46.53 480 TRP A O 1
ATOM 3796 N N . LEU A 1 481 ? -19.466 50.622 -4.282 1.00 55.59 481 LEU A N 1
ATOM 3797 C CA . LEU A 1 481 ? -18.796 50.507 -5.583 1.00 55.59 481 LEU A CA 1
ATOM 3798 C C . LEU A 1 481 ? -17.301 50.167 -5.427 1.00 55.59 481 LEU A C 1
ATOM 3800 O O . LEU A 1 481 ? -16.763 49.357 -6.180 1.00 55.59 481 LEU A O 1
ATOM 3804 N N . VAL A 1 482 ? -16.641 50.754 -4.423 1.00 59.97 482 VAL A N 1
ATOM 3805 C CA . VAL A 1 482 ? -15.230 50.483 -4.109 1.00 59.97 482 VAL A CA 1
ATOM 3806 C C . VAL A 1 482 ? -15.063 49.078 -3.528 1.00 59.97 482 VAL A C 1
ATOM 3808 O O . VAL A 1 482 ? -14.126 48.379 -3.908 1.00 59.97 482 VAL A O 1
ATOM 3811 N N . THR A 1 483 ? -15.996 48.614 -2.693 1.00 52.81 483 THR A N 1
ATOM 3812 C CA . THR A 1 483 ? -15.989 47.244 -2.157 1.00 52.81 483 THR A CA 1
ATOM 3813 C C . THR A 1 483 ? -16.162 46.194 -3.254 1.00 52.81 483 THR A C 1
ATOM 3815 O O . THR A 1 483 ? -15.508 45.151 -3.232 1.00 52.81 483 THR A O 1
ATOM 3818 N N . LEU A 1 484 ? -17.011 46.463 -4.249 1.00 53.81 484 LEU A N 1
ATOM 3819 C CA . LEU A 1 484 ? -17.307 45.522 -5.333 1.00 53.81 484 LEU A CA 1
ATOM 3820 C C . LEU A 1 484 ? -16.141 45.406 -6.328 1.00 53.81 484 LEU A C 1
ATOM 3822 O O . LEU A 1 484 ? -15.826 44.313 -6.792 1.00 53.81 484 LEU A O 1
ATOM 3826 N N . LEU A 1 485 ? -15.436 46.511 -6.591 1.00 56.94 485 LEU A N 1
ATOM 3827 C CA . LEU A 1 485 ? -14.211 46.520 -7.402 1.00 56.94 485 LEU A CA 1
ATOM 3828 C C . LEU A 1 485 ? -13.008 45.911 -6.659 1.00 56.94 485 LEU A C 1
ATOM 3830 O O . LEU A 1 485 ? -12.184 45.230 -7.267 1.00 56.94 485 LEU A O 1
ATOM 3834 N N . ALA A 1 486 ? -12.916 46.107 -5.341 1.00 53.47 486 ALA A N 1
ATOM 3835 C CA . ALA A 1 486 ? -11.862 45.514 -4.518 1.00 53.47 486 ALA A CA 1
ATOM 3836 C C . ALA A 1 486 ? -12.034 43.993 -4.348 1.00 53.47 486 ALA A C 1
ATOM 3838 O O . ALA A 1 486 ? -11.061 43.250 -4.451 1.00 53.47 486 ALA A O 1
ATOM 3839 N N . SER A 1 487 ? -13.268 43.515 -4.157 1.00 52.75 487 SER A N 1
ATOM 3840 C CA . SER A 1 487 ? -13.575 42.079 -4.035 1.00 52.75 487 SER A CA 1
ATOM 3841 C C . SER A 1 487 ? -13.363 41.317 -5.346 1.00 52.75 487 SER A C 1
ATOM 3843 O O . SER A 1 487 ? -12.772 40.239 -5.334 1.00 52.75 487 SER A O 1
ATOM 3845 N N . SER A 1 488 ? -13.744 41.895 -6.488 1.00 49.56 488 SER A N 1
ATOM 3846 C CA . SER A 1 488 ? -13.482 41.293 -7.806 1.00 49.56 488 SER A CA 1
ATOM 3847 C C . SER A 1 488 ? -11.987 41.271 -8.168 1.00 49.56 488 SER A C 1
ATOM 3849 O O . SER A 1 488 ? -11.515 40.288 -8.739 1.00 49.56 488 SER A O 1
ATOM 3851 N N . GLY A 1 489 ? -11.210 42.281 -7.758 1.00 55.69 489 GLY A N 1
ATOM 3852 C CA . GLY A 1 489 ? -9.745 42.265 -7.870 1.00 55.69 489 GLY A CA 1
ATOM 3853 C C . GLY A 1 489 ? -9.065 41.233 -6.958 1.00 55.69 489 GLY A C 1
ATOM 3854 O O . GLY A 1 489 ? -8.113 40.576 -7.375 1.00 55.69 489 GLY A O 1
ATOM 3855 N N . CYS A 1 490 ? -9.574 41.038 -5.737 1.00 50.41 490 CYS A N 1
ATOM 3856 C CA . CYS A 1 490 ? -9.083 40.008 -4.816 1.00 50.41 490 CYS A CA 1
ATOM 3857 C C . CYS A 1 490 ? -9.388 38.588 -5.307 1.00 50.41 490 CYS A C 1
ATOM 3859 O O . CYS A 1 490 ? -8.518 37.727 -5.218 1.00 50.41 490 CYS A O 1
ATOM 3861 N N . LEU A 1 491 ? -10.571 38.350 -5.884 1.00 48.69 491 LEU A N 1
ATOM 3862 C CA . LEU A 1 491 ? -10.929 37.052 -6.462 1.00 48.69 491 LEU A CA 1
ATOM 3863 C C . LEU A 1 491 ? -10.009 36.684 -7.639 1.00 48.69 491 LEU A C 1
ATOM 3865 O O . LEU A 1 491 ? -9.548 35.551 -7.732 1.00 48.69 491 LEU A O 1
ATOM 3869 N N . TYR A 1 492 ? -9.676 37.655 -8.496 1.00 56.78 492 TYR A N 1
ATOM 3870 C CA . TYR A 1 492 ? -8.741 37.461 -9.608 1.00 56.78 492 TYR A CA 1
ATOM 3871 C C . TYR A 1 492 ? -7.321 37.096 -9.132 1.00 56.78 492 TYR A C 1
ATOM 3873 O O . TYR A 1 492 ? -6.677 36.224 -9.710 1.00 56.78 492 TYR A O 1
ATOM 3881 N N . LEU A 1 493 ? -6.849 37.716 -8.045 1.00 48.78 493 LEU A N 1
ATOM 3882 C CA . LEU A 1 493 ? -5.526 37.444 -7.468 1.00 48.78 493 LEU A CA 1
ATOM 3883 C C . LEU A 1 493 ? -5.473 36.144 -6.644 1.00 48.78 493 LEU A C 1
ATOM 3885 O O . LEU A 1 493 ? -4.420 35.517 -6.590 1.00 48.78 493 LEU A O 1
ATOM 3889 N N . MET A 1 494 ? -6.588 35.710 -6.043 1.00 46.47 494 MET A N 1
ATOM 3890 C CA . MET A 1 494 ? -6.697 34.427 -5.327 1.00 46.47 494 MET A CA 1
ATOM 3891 C C . MET A 1 494 ? -6.800 33.219 -6.270 1.00 46.47 494 MET A C 1
ATOM 3893 O O . MET A 1 494 ? -6.363 32.127 -5.917 1.00 46.47 494 MET A O 1
ATOM 3897 N N . LEU A 1 495 ? -7.345 33.402 -7.477 1.00 46.72 495 LEU A N 1
ATOM 3898 C CA . LEU A 1 495 ? -7.458 32.334 -8.475 1.00 46.72 495 LEU A CA 1
ATOM 3899 C C . LEU A 1 495 ? -6.136 32.047 -9.209 1.00 46.72 495 LEU A C 1
ATOM 3901 O O . LEU A 1 495 ? -5.951 30.932 -9.689 1.00 46.72 495 LEU A O 1
ATOM 3905 N N . GLN A 1 496 ? -5.190 32.995 -9.261 1.00 45.44 496 GLN A N 1
ATOM 3906 C CA . GLN A 1 496 ? -3.895 32.779 -9.928 1.00 45.44 496 GLN A CA 1
ATOM 3907 C C . GLN A 1 496 ? -3.056 31.637 -9.309 1.00 45.44 496 GLN A C 1
ATOM 3909 O O . GLN A 1 496 ? -2.611 30.775 -10.061 1.00 45.44 496 GLN A O 1
ATOM 3914 N N . PRO A 1 497 ? -2.860 31.550 -7.976 1.00 41.12 497 PRO A N 1
ATOM 3915 C CA . PRO A 1 497 ? -2.039 30.493 -7.376 1.00 41.12 497 PRO A CA 1
ATOM 3916 C C . PRO A 1 497 ? -2.729 29.123 -7.301 1.00 41.12 497 PRO A C 1
ATOM 3918 O O . PRO A 1 497 ? -2.049 28.109 -7.152 1.00 41.12 497 PRO A O 1
ATOM 3921 N N . ALA A 1 498 ? -4.066 29.083 -7.358 1.00 41.19 498 ALA A N 1
ATOM 3922 C CA . ALA A 1 498 ? -4.853 27.851 -7.267 1.00 41.19 498 ALA A CA 1
ATOM 3923 C C . ALA A 1 498 ? -4.812 27.041 -8.577 1.00 41.19 498 ALA A C 1
ATOM 3925 O O . ALA A 1 498 ? -4.857 25.818 -8.544 1.00 41.19 498 ALA A O 1
ATOM 3926 N N . VAL A 1 499 ? -4.646 27.714 -9.719 1.00 45.41 499 VAL A N 1
ATOM 3927 C CA . VAL A 1 499 ? -4.436 27.074 -11.030 1.00 45.41 499 VAL A CA 1
ATOM 3928 C C . VAL A 1 499 ? -2.999 26.540 -11.185 1.00 45.41 499 VAL A C 1
ATOM 3930 O O . VAL A 1 499 ? -2.763 25.637 -11.980 1.00 45.41 499 VAL A O 1
ATOM 3933 N N . GLU A 1 500 ? -2.037 27.047 -10.404 1.00 41.69 500 GLU A N 1
ATOM 3934 C CA . GLU A 1 500 ? -0.612 26.685 -10.510 1.00 41.69 500 GLU A CA 1
ATOM 3935 C C . GLU A 1 500 ? -0.148 25.574 -9.543 1.00 41.69 500 GLU A C 1
ATOM 3937 O O . GLU A 1 500 ? 0.955 25.053 -9.710 1.00 41.69 500 GLU A O 1
ATOM 3942 N N . ARG A 1 501 ? -0.944 25.169 -8.538 1.00 43.72 501 ARG A N 1
ATOM 3943 C CA . ARG A 1 501 ? -0.587 24.052 -7.635 1.00 43.72 501 ARG A CA 1
ATOM 3944 C C . ARG A 1 501 ? -1.367 22.795 -8.001 1.00 43.72 501 ARG A C 1
ATOM 3946 O O . ARG A 1 501 ? -2.549 22.678 -7.701 1.00 43.72 501 ARG A O 1
ATOM 3953 N N . GLY A 1 502 ? -0.652 21.910 -8.688 1.00 45.44 502 GLY A N 1
ATOM 3954 C CA . GLY A 1 502 ? -1.161 20.793 -9.466 1.00 45.44 502 GLY A CA 1
ATOM 3955 C C . GLY A 1 502 ? -1.845 19.669 -8.697 1.00 45.44 502 GLY A C 1
ATOM 3956 O O . GLY A 1 502 ? -1.823 19.560 -7.474 1.00 45.44 502 GLY A O 1
ATOM 3957 N N . VAL A 1 503 ? -2.489 18.843 -9.504 1.00 50.69 503 VAL A N 1
ATOM 3958 C CA . VAL A 1 503 ? -3.189 17.619 -9.154 1.00 50.69 503 VAL A CA 1
ATOM 3959 C C . VAL A 1 503 ? -2.171 16.529 -8.792 1.00 50.69 503 VAL A C 1
ATOM 3961 O O . VAL A 1 503 ? -1.320 16.200 -9.608 1.00 50.69 503 VAL A O 1
ATOM 3964 N N . ASP A 1 504 ? -2.236 15.955 -7.590 1.00 56.69 504 ASP A N 1
ATOM 3965 C CA . ASP A 1 504 ? -1.274 14.923 -7.169 1.00 56.69 504 ASP A CA 1
ATOM 3966 C C . ASP A 1 504 ? -1.673 13.522 -7.673 1.00 56.69 504 ASP A C 1
ATOM 3968 O O . ASP A 1 504 ? -2.857 13.202 -7.808 1.00 56.69 504 ASP A O 1
ATOM 3972 N N . VAL A 1 505 ? -0.685 12.659 -7.923 1.00 62.84 505 VAL A N 1
ATOM 3973 C CA . VAL A 1 505 ? -0.873 11.281 -8.408 1.00 62.84 505 VAL A CA 1
ATOM 3974 C C . VAL A 1 505 ? -0.311 10.278 -7.395 1.00 62.84 505 VAL A C 1
ATOM 3976 O O . VAL A 1 505 ? 0.806 10.444 -6.915 1.00 62.84 505 VAL A O 1
ATOM 3979 N N . ASN A 1 506 ? -1.064 9.221 -7.066 1.00 73.94 506 ASN A N 1
ATOM 3980 C CA . ASN A 1 506 ? -0.670 8.205 -6.076 1.00 73.94 506 ASN A CA 1
ATOM 3981 C C . ASN A 1 506 ? -0.802 6.769 -6.612 1.00 73.94 506 ASN A C 1
ATOM 3983 O O . ASN A 1 506 ? -1.721 6.483 -7.373 1.00 73.94 506 ASN A O 1
ATOM 3987 N N . PHE A 1 507 ? 0.064 5.852 -6.172 1.00 72.69 507 PHE A N 1
ATOM 3988 C CA . PHE A 1 507 ? -0.011 4.427 -6.509 1.00 72.69 507 PHE A CA 1
ATOM 3989 C C . PHE A 1 507 ? -0.590 3.618 -5.347 1.00 72.69 507 PHE A C 1
ATOM 3991 O O . PHE A 1 507 ? -0.102 3.689 -4.221 1.00 72.69 507 PHE A O 1
ATOM 3998 N N . THR A 1 508 ? -1.602 2.801 -5.624 1.00 76.69 508 THR A N 1
ATOM 3999 C CA . THR A 1 508 ? -2.197 1.878 -4.652 1.00 76.69 508 THR A CA 1
ATOM 4000 C C . THR A 1 508 ? -2.034 0.437 -5.124 1.00 76.69 508 THR A C 1
ATOM 4002 O O . THR A 1 508 ? -2.358 0.156 -6.278 1.00 76.69 508 THR A O 1
ATOM 4005 N N . PRO A 1 509 ? -1.556 -0.489 -4.277 1.00 78.00 509 PRO A N 1
ATOM 4006 C CA . PRO A 1 509 ? -1.552 -1.905 -4.617 1.00 78.00 509 PRO A CA 1
ATOM 4007 C C . PRO A 1 509 ? -2.992 -2.431 -4.678 1.00 78.00 509 PRO A C 1
ATOM 4009 O O . PRO A 1 509 ? -3.785 -2.184 -3.771 1.00 78.00 509 PRO A O 1
ATOM 4012 N N . ASP A 1 510 ? -3.319 -3.170 -5.732 1.00 73.19 510 ASP A N 1
ATOM 4013 C CA . ASP A 1 510 ? -4.583 -3.881 -5.895 1.00 73.19 510 ASP A CA 1
ATOM 4014 C C . ASP A 1 510 ? -4.310 -5.386 -6.012 1.00 73.19 510 ASP A C 1
ATOM 4016 O O . ASP A 1 510 ? -3.694 -5.866 -6.968 1.00 73.19 510 ASP A O 1
ATOM 4020 N N . THR A 1 511 ? -4.760 -6.126 -5.001 1.00 76.50 511 THR A N 1
ATOM 4021 C CA . THR A 1 511 ? -4.702 -7.593 -4.918 1.00 76.50 511 THR A CA 1
ATOM 4022 C C . THR A 1 511 ? -6.072 -8.242 -5.143 1.00 76.50 511 THR A C 1
ATOM 4024 O O . THR A 1 511 ? -6.184 -9.465 -5.151 1.00 76.50 511 THR A O 1
ATOM 4027 N N . SER A 1 512 ? -7.125 -7.442 -5.353 1.00 61.72 512 SER A N 1
ATOM 4028 C CA . SER A 1 512 ? -8.519 -7.889 -5.503 1.00 61.72 512 SER A CA 1
ATOM 4029 C C . SER A 1 512 ? -8.889 -8.283 -6.941 1.00 61.72 512 SER A C 1
ATOM 4031 O O . SER A 1 512 ? -10.045 -8.571 -7.257 1.00 61.72 512 SER A O 1
ATOM 4033 N N . TYR A 1 513 ? -7.903 -8.308 -7.835 1.00 63.00 513 TYR A N 1
ATOM 4034 C CA . TYR A 1 513 ? -8.090 -8.491 -9.264 1.00 63.00 513 TYR A CA 1
ATOM 4035 C C . TYR A 1 513 ? -8.180 -9.973 -9.662 1.00 63.00 513 TYR A C 1
ATOM 4037 O O . TYR A 1 513 ? -7.183 -10.690 -9.741 1.00 63.00 513 TYR A O 1
ATOM 4045 N N . ILE A 1 514 ? -9.409 -10.439 -9.901 1.00 50.78 514 ILE A N 1
ATOM 4046 C CA . ILE A 1 514 ? -9.722 -11.853 -10.174 1.00 50.78 514 ILE A CA 1
ATOM 4047 C C . ILE A 1 514 ? -9.679 -12.174 -11.681 1.00 50.78 514 ILE A C 1
ATOM 4049 O O . ILE A 1 514 ? -9.168 -13.233 -12.052 1.00 50.78 514 ILE A O 1
ATOM 4053 N N . ASP A 1 515 ? -10.143 -11.255 -12.537 1.00 56.50 515 ASP A N 1
ATOM 4054 C CA . ASP A 1 515 ? -10.260 -11.442 -13.991 1.00 56.50 515 ASP A CA 1
ATOM 4055 C C . ASP A 1 515 ? -9.233 -10.610 -14.761 1.00 56.50 515 ASP A C 1
ATOM 4057 O O . ASP A 1 515 ? -9.508 -9.485 -15.189 1.00 56.50 515 ASP A O 1
ATOM 4061 N N . TRP A 1 516 ? -8.047 -11.181 -14.976 1.00 71.19 516 TRP A N 1
ATOM 4062 C CA . TRP A 1 516 ? -7.037 -10.573 -15.833 1.00 71.19 516 TRP A CA 1
ATOM 4063 C C . TRP A 1 516 ? -6.703 -11.299 -17.104 1.00 71.19 516 TRP A C 1
ATOM 4065 O O . TRP A 1 516 ? -6.715 -12.523 -17.204 1.00 71.19 516 TRP A O 1
ATOM 4075 N N . THR A 1 517 ? -6.241 -10.469 -18.032 1.00 83.69 517 THR A N 1
ATOM 4076 C CA . THR A 1 517 ? -5.362 -10.853 -19.118 1.00 83.69 517 THR A CA 1
ATOM 4077 C C . THR A 1 517 ? -4.124 -9.964 -19.039 1.00 83.69 517 THR A C 1
ATOM 4079 O O . THR A 1 517 ? -4.199 -8.792 -19.390 1.00 83.69 517 THR A O 1
ATOM 4082 N N . THR A 1 518 ? -3.013 -10.515 -18.550 1.00 87.81 518 THR A N 1
ATOM 4083 C CA . THR A 1 518 ? -1.738 -9.795 -18.429 1.00 87.81 518 THR A CA 1
ATOM 4084 C C . THR A 1 518 ? -0.894 -10.091 -19.652 1.00 87.81 518 THR A C 1
ATOM 4086 O O . THR A 1 518 ? -0.833 -11.230 -20.121 1.00 87.81 518 THR A O 1
ATOM 4089 N N . THR A 1 519 ? -0.226 -9.081 -20.189 1.00 90.00 519 THR A N 1
ATOM 4090 C CA . THR A 1 519 ? 0.610 -9.276 -21.376 1.00 90.00 519 THR A CA 1
ATOM 4091 C C . THR A 1 519 ? 1.914 -9.981 -20.995 1.00 90.00 519 THR A C 1
ATOM 4093 O O . THR A 1 519 ? 2.569 -9.616 -20.022 1.00 90.00 519 THR A O 1
ATOM 4096 N N . PHE A 1 520 ? 2.308 -11.015 -21.742 1.00 93.25 520 PHE A N 1
ATOM 4097 C CA . PHE A 1 520 ? 3.617 -11.644 -21.555 1.00 93.25 520 PHE A CA 1
ATOM 4098 C C . PHE A 1 520 ? 4.719 -10.617 -21.896 1.00 93.25 520 PHE A C 1
ATOM 4100 O O . PHE A 1 520 ? 4.553 -9.872 -22.859 1.00 93.25 520 PHE A O 1
ATOM 4107 N N . PRO A 1 521 ? 5.835 -10.518 -21.159 1.00 94.56 521 PRO A N 1
ATOM 4108 C CA . PRO A 1 521 ? 6.845 -9.500 -21.451 1.00 94.56 521 PRO A CA 1
ATOM 4109 C C . PRO A 1 521 ? 7.485 -9.699 -22.830 1.00 94.56 521 PRO A C 1
ATOM 4111 O O . PRO A 1 521 ? 7.455 -10.791 -23.408 1.00 94.56 521 PRO A O 1
ATOM 4114 N N . ALA A 1 522 ? 8.100 -8.640 -23.349 1.00 94.69 522 ALA A N 1
ATOM 4115 C CA . ALA A 1 522 ? 8.956 -8.755 -24.514 1.00 94.69 522 ALA A CA 1
ATOM 4116 C C . ALA A 1 522 ? 10.267 -9.459 -24.143 1.00 94.69 522 ALA A C 1
ATOM 4118 O O . ALA A 1 522 ? 10.846 -9.212 -23.082 1.00 94.69 522 ALA A O 1
ATOM 4119 N N . VAL A 1 523 ? 10.733 -10.330 -25.040 1.00 96.31 523 VAL A N 1
ATOM 4120 C CA . VAL A 1 523 ? 12.022 -11.022 -24.922 1.00 96.31 523 VAL A CA 1
ATOM 4121 C C . VAL A 1 523 ? 12.872 -10.649 -26.125 1.00 96.31 523 VAL A C 1
ATOM 4123 O O . VAL A 1 523 ? 12.548 -11.023 -27.253 1.00 96.31 523 VAL A O 1
ATOM 4126 N N . THR A 1 524 ? 13.949 -9.902 -25.892 1.00 95.44 524 THR A N 1
ATOM 4127 C CA . THR A 1 524 ? 14.813 -9.380 -26.956 1.00 95.44 524 THR A CA 1
ATOM 4128 C C . THR A 1 524 ? 16.165 -10.081 -26.956 1.00 95.44 524 THR A C 1
ATOM 4130 O O . THR A 1 524 ? 16.812 -10.204 -25.921 1.00 95.44 524 THR A O 1
ATOM 4133 N N . LEU A 1 525 ? 16.587 -10.531 -28.137 1.00 95.56 525 LEU A N 1
ATOM 4134 C CA . LEU A 1 525 ? 17.851 -11.211 -28.398 1.00 95.56 525 LEU A CA 1
ATOM 4135 C C . LEU A 1 525 ? 18.768 -10.279 -29.192 1.00 95.56 525 LEU A C 1
ATOM 4137 O O . LEU A 1 525 ? 18.465 -9.935 -30.337 1.00 95.56 525 LEU A O 1
ATOM 4141 N N . CYS A 1 526 ? 19.895 -9.892 -28.605 1.00 92.62 526 CYS A N 1
ATOM 4142 C CA . CYS A 1 526 ? 20.923 -9.094 -29.269 1.00 92.62 526 CYS A CA 1
ATOM 4143 C C . CYS A 1 526 ? 22.223 -9.899 -29.388 1.00 92.62 526 CYS A C 1
ATOM 4145 O O . CYS A 1 526 ? 22.718 -10.409 -28.384 1.00 92.62 526 CYS A O 1
ATOM 4147 N N . GLU A 1 527 ? 22.798 -9.992 -30.592 1.00 92.12 527 GLU A N 1
ATOM 4148 C CA . GLU A 1 527 ? 24.066 -10.704 -30.813 1.00 92.12 527 GLU A CA 1
ATOM 4149 C C . GLU A 1 527 ? 25.201 -10.092 -29.976 1.00 92.12 527 GLU A C 1
ATOM 4151 O O . GLU A 1 527 ? 25.414 -8.873 -29.954 1.00 92.12 527 GLU A O 1
ATOM 4156 N N . LEU A 1 528 ? 25.963 -10.949 -29.292 1.00 89.31 528 LEU A N 1
ATOM 4157 C CA . LEU A 1 528 ? 27.162 -10.526 -28.583 1.00 89.31 528 LEU A CA 1
ATOM 4158 C C . LEU A 1 528 ? 28.343 -10.430 -29.542 1.00 89.31 528 LEU A C 1
ATOM 4160 O O . LEU A 1 528 ? 28.706 -11.377 -30.236 1.00 89.31 528 LEU A O 1
ATOM 4164 N N . HIS A 1 529 ? 29.002 -9.274 -29.524 1.00 84.62 529 HIS A N 1
ATOM 4165 C CA . HIS A 1 529 ? 30.215 -9.067 -30.301 1.00 84.62 529 HIS A CA 1
ATOM 4166 C C . HIS A 1 529 ? 31.322 -10.045 -29.878 1.00 84.62 529 HIS A C 1
ATOM 4168 O O . HIS A 1 529 ? 31.789 -10.015 -28.736 1.00 84.62 529 HIS A O 1
ATOM 4174 N N . ASN A 1 530 ? 31.817 -10.832 -30.833 1.00 84.12 530 ASN A N 1
ATOM 4175 C CA . ASN A 1 530 ? 33.016 -11.643 -30.678 1.00 84.12 530 ASN A CA 1
ATOM 4176 C C . ASN A 1 530 ? 34.004 -11.298 -31.790 1.00 84.12 530 ASN A C 1
ATOM 4178 O O . ASN A 1 530 ? 33.823 -11.637 -32.958 1.00 84.12 530 ASN A O 1
ATOM 4182 N N . THR A 1 531 ? 35.102 -10.652 -31.402 1.00 75.75 531 THR A N 1
ATOM 4183 C CA . THR A 1 531 ? 36.082 -10.102 -32.339 1.00 75.75 531 THR A CA 1
ATOM 4184 C C . THR A 1 531 ? 36.602 -11.141 -33.335 1.00 75.75 531 THR A C 1
ATOM 4186 O O . THR A 1 531 ? 36.777 -10.816 -34.503 1.00 75.75 531 THR A O 1
ATOM 4189 N N . LYS A 1 532 ? 36.815 -12.403 -32.934 1.00 78.12 532 LYS A N 1
ATOM 4190 C CA . LYS A 1 532 ? 37.375 -13.428 -33.834 1.00 78.12 532 LYS A CA 1
ATOM 4191 C C . LYS A 1 532 ? 36.357 -13.913 -34.865 1.00 78.12 532 LYS A C 1
ATOM 4193 O O . LYS A 1 532 ? 36.692 -14.032 -36.042 1.00 78.12 532 LYS A O 1
ATOM 4198 N N . THR A 1 533 ? 35.134 -14.214 -34.432 1.00 80.81 533 THR A N 1
ATOM 4199 C CA . THR A 1 533 ? 34.074 -14.714 -35.322 1.00 80.81 533 THR A CA 1
ATOM 4200 C C . THR A 1 533 ? 33.584 -13.612 -36.252 1.00 80.81 533 THR A C 1
ATOM 4202 O O . THR A 1 533 ? 33.449 -13.851 -37.448 1.00 80.81 533 THR A O 1
ATOM 4205 N N . THR A 1 534 ? 33.414 -12.393 -35.734 1.00 81.88 534 THR A N 1
ATOM 4206 C CA . THR A 1 534 ? 33.029 -11.220 -36.523 1.00 81.88 534 THR A CA 1
ATOM 4207 C C . THR A 1 534 ? 34.100 -10.865 -37.554 1.00 81.88 534 THR A C 1
ATOM 4209 O O . THR A 1 534 ? 33.762 -10.636 -38.710 1.00 81.88 534 THR A O 1
ATOM 4212 N N . GLN A 1 535 ? 35.391 -10.875 -37.191 1.00 79.44 535 GLN A N 1
ATOM 4213 C CA . GLN A 1 535 ? 36.472 -10.630 -38.158 1.00 79.44 535 GLN A CA 1
ATOM 4214 C C . GLN A 1 535 ? 36.528 -11.693 -39.252 1.00 79.44 535 GLN A C 1
ATOM 4216 O O . GLN A 1 535 ? 36.725 -11.345 -40.416 1.00 79.44 535 GLN A O 1
ATOM 4221 N N . ARG A 1 536 ? 36.348 -12.973 -38.899 1.00 82.56 536 ARG A N 1
ATOM 4222 C CA . ARG A 1 536 ? 36.294 -14.060 -39.884 1.00 82.56 536 ARG A CA 1
ATOM 4223 C C . ARG A 1 536 ? 35.124 -13.850 -40.846 1.00 82.56 536 ARG A C 1
ATOM 4225 O O . ARG A 1 536 ? 35.359 -13.745 -42.039 1.00 82.56 536 ARG A O 1
ATOM 4232 N N . ARG A 1 537 ? 33.906 -13.665 -40.328 1.00 85.38 537 ARG A N 1
ATOM 4233 C CA . ARG A 1 537 ? 32.700 -13.441 -41.144 1.00 85.38 537 ARG A CA 1
ATOM 4234 C C . ARG A 1 537 ? 32.819 -12.198 -42.029 1.00 85.38 537 ARG A C 1
ATOM 4236 O O . ARG A 1 537 ? 32.472 -12.254 -43.200 1.00 85.38 537 ARG A O 1
ATOM 4243 N N . PHE A 1 538 ? 33.364 -11.099 -41.505 1.00 84.19 538 PHE A N 1
ATOM 4244 C CA . PHE A 1 538 ? 33.643 -9.897 -42.296 1.00 84.19 538 PHE A CA 1
ATOM 4245 C C . PHE A 1 538 ? 34.637 -10.174 -43.433 1.00 84.19 538 PHE A C 1
ATOM 4247 O O . PHE A 1 538 ? 34.414 -9.735 -44.555 1.00 84.19 538 PHE A O 1
ATOM 4254 N N . THR A 1 539 ? 35.700 -10.935 -43.160 1.00 83.00 539 THR A N 1
ATOM 4255 C CA . THR A 1 539 ? 36.701 -11.310 -44.172 1.00 83.00 539 THR A CA 1
ATOM 4256 C C . THR A 1 539 ? 36.125 -12.234 -45.240 1.00 83.00 539 THR A C 1
ATOM 4258 O O . THR A 1 539 ? 36.444 -12.069 -46.412 1.00 83.00 539 THR A O 1
ATOM 4261 N N . ASP A 1 540 ? 35.264 -13.171 -44.845 1.00 83.38 540 ASP A N 1
ATOM 4262 C CA . ASP A 1 540 ? 34.638 -14.128 -45.758 1.00 83.38 540 ASP A CA 1
ATOM 4263 C C . ASP A 1 540 ? 33.625 -13.445 -46.694 1.00 83.38 540 ASP A C 1
ATOM 4265 O O . ASP A 1 540 ? 33.525 -13.804 -47.865 1.00 83.38 540 ASP A O 1
ATOM 4269 N N . LEU A 1 541 ? 32.887 -12.448 -46.189 1.00 83.69 541 LEU A N 1
ATOM 4270 C CA . LEU A 1 541 ? 31.880 -11.706 -46.957 1.00 83.69 541 LEU A CA 1
ATOM 4271 C C . LEU A 1 541 ? 32.471 -10.580 -47.815 1.00 83.69 541 LEU A C 1
ATOM 4273 O O . LEU A 1 541 ? 31.902 -10.262 -48.856 1.00 83.69 541 LEU A O 1
ATOM 4277 N N . TYR A 1 542 ? 33.579 -9.974 -47.377 1.00 81.38 542 TYR A N 1
ATOM 4278 C CA . TYR A 1 542 ? 34.176 -8.787 -48.001 1.00 81.38 542 TYR A CA 1
ATOM 4279 C C . TYR A 1 542 ? 35.701 -8.911 -48.154 1.00 81.38 542 TYR A C 1
ATOM 4281 O O . TYR A 1 542 ? 36.451 -8.085 -47.615 1.00 81.38 542 TYR A O 1
ATOM 4289 N N . PRO A 1 543 ? 36.198 -9.926 -48.883 1.00 75.94 543 PRO A N 1
ATOM 4290 C CA . PRO A 1 543 ? 37.631 -10.155 -49.038 1.00 75.94 543 PRO A CA 1
ATOM 4291 C C . PRO A 1 543 ? 38.351 -8.954 -49.675 1.00 75.94 543 PRO A C 1
ATOM 4293 O O . PRO A 1 543 ? 39.474 -8.639 -49.275 1.00 75.94 543 PRO A O 1
ATOM 4296 N N . GLU A 1 544 ? 37.694 -8.212 -50.577 1.00 71.75 544 GLU A N 1
ATOM 4297 C CA . GLU A 1 544 ? 38.269 -7.025 -51.226 1.00 71.75 544 GLU A CA 1
ATOM 4298 C C . GLU A 1 544 ? 38.557 -5.849 -50.274 1.00 71.75 544 GLU A C 1
ATOM 4300 O O . GLU A 1 544 ? 39.439 -5.035 -50.548 1.00 71.75 544 GLU A O 1
ATOM 4305 N N . PHE A 1 545 ? 37.855 -5.758 -49.138 1.00 67.38 545 PHE A N 1
ATOM 4306 C CA . PHE A 1 545 ? 38.076 -4.710 -48.135 1.00 67.38 545 PHE A CA 1
ATOM 4307 C C . PHE A 1 545 ? 39.204 -5.057 -47.155 1.00 67.38 545 PHE A C 1
ATOM 4309 O O . PHE A 1 545 ? 39.723 -4.163 -46.486 1.00 67.38 545 PHE A O 1
ATOM 4316 N N . VAL A 1 546 ? 39.585 -6.335 -47.051 1.00 66.75 546 VAL A N 1
ATOM 4317 C CA . VAL A 1 546 ? 40.500 -6.837 -46.014 1.00 66.75 546 VAL A CA 1
ATOM 4318 C C . VAL A 1 546 ? 41.964 -6.839 -46.443 1.00 66.75 546 VAL A C 1
ATOM 4320 O O . VAL A 1 546 ? 42.827 -6.582 -45.601 1.00 66.75 546 VAL A O 1
ATOM 4323 N N . GLU A 1 547 ? 42.263 -7.071 -47.725 1.00 63.38 547 GLU A N 1
ATOM 4324 C CA . GLU A 1 547 ? 43.644 -7.082 -48.236 1.00 63.38 547 GLU A CA 1
ATOM 4325 C C . GLU A 1 547 ? 44.484 -5.835 -47.871 1.00 63.38 547 GLU A C 1
ATOM 4327 O O . GLU A 1 547 ? 45.650 -6.009 -47.503 1.00 63.38 547 GLU A O 1
ATOM 4332 N N . PRO A 1 548 ? 43.947 -4.596 -47.879 1.00 63.28 548 PRO A N 1
ATOM 4333 C CA . PRO A 1 548 ? 44.719 -3.409 -47.508 1.00 63.28 548 PRO A CA 1
ATOM 4334 C C . PRO A 1 548 ? 44.739 -3.094 -45.995 1.00 63.28 548 PRO A C 1
ATOM 4336 O O . PRO A 1 548 ? 45.441 -2.168 -45.582 1.00 63.28 548 PRO A O 1
ATOM 4339 N N . MET A 1 549 ? 43.998 -3.823 -45.142 1.00 68.81 549 MET A N 1
ATOM 4340 C CA . MET A 1 549 ? 43.814 -3.476 -43.721 1.00 68.81 549 MET A CA 1
ATOM 4341 C C . MET A 1 549 ? 44.773 -4.205 -42.760 1.00 68.81 549 MET A C 1
ATOM 4343 O O . MET A 1 549 ? 44.833 -5.440 -42.678 1.00 68.81 549 MET A O 1
ATOM 4347 N N . ASN A 1 550 ? 45.451 -3.439 -41.896 1.00 72.00 550 ASN A N 1
ATOM 4348 C CA . ASN A 1 550 ? 46.187 -4.002 -40.757 1.00 72.00 550 ASN A CA 1
ATOM 4349 C C . ASN A 1 550 ? 45.227 -4.584 -39.683 1.00 72.00 550 ASN A C 1
ATOM 4351 O O . ASN A 1 550 ? 44.015 -4.356 -39.707 1.00 72.00 550 ASN A O 1
ATOM 4355 N N . ASN A 1 551 ? 45.751 -5.365 -38.731 1.00 74.00 551 ASN A N 1
ATOM 4356 C CA . ASN A 1 551 ? 44.927 -6.029 -37.704 1.00 74.00 551 ASN A CA 1
ATOM 4357 C C . ASN A 1 551 ? 44.195 -5.046 -36.768 1.00 74.00 551 ASN A C 1
ATOM 4359 O O . ASN A 1 551 ? 43.095 -5.348 -36.305 1.00 74.00 551 ASN A O 1
ATOM 4363 N N . ASN A 1 552 ? 44.779 -3.873 -36.504 1.00 73.56 552 ASN A N 1
ATOM 4364 C CA . ASN A 1 552 ? 44.168 -2.846 -35.652 1.00 73.56 552 ASN A CA 1
ATOM 4365 C C . ASN A 1 552 ? 42.941 -2.226 -36.330 1.00 73.56 552 ASN A C 1
ATOM 4367 O O . ASN A 1 552 ? 41.909 -2.031 -35.696 1.00 73.56 552 ASN A O 1
ATOM 4371 N N . LEU A 1 553 ? 43.041 -1.990 -37.635 1.00 73.44 553 LEU A N 1
ATOM 4372 C CA . LEU A 1 553 ? 41.985 -1.428 -38.462 1.00 73.44 553 LEU A CA 1
ATOM 4373 C C . LEU A 1 553 ? 40.844 -2.422 -38.675 1.00 73.44 553 LEU A C 1
ATOM 4375 O O . LEU A 1 553 ? 39.684 -2.049 -38.553 1.00 73.44 553 LEU A O 1
ATOM 4379 N N . ARG A 1 554 ? 41.160 -3.711 -38.864 1.00 75.44 554 ARG A N 1
ATOM 4380 C CA . ARG A 1 554 ? 40.152 -4.785 -38.867 1.00 75.44 554 ARG A CA 1
ATOM 4381 C C . ARG A 1 554 ? 39.361 -4.837 -37.567 1.00 75.44 554 ARG A C 1
ATOM 4383 O O . ARG A 1 554 ? 38.141 -4.927 -37.606 1.00 75.44 554 ARG A O 1
ATOM 4390 N N . ARG A 1 555 ? 40.043 -4.756 -36.421 1.00 76.31 555 ARG A N 1
ATOM 4391 C CA . ARG A 1 555 ? 39.392 -4.705 -35.105 1.00 76.31 555 ARG A CA 1
ATOM 4392 C C . ARG A 1 555 ? 38.485 -3.485 -34.973 1.00 76.31 555 ARG A C 1
ATOM 4394 O O . ARG A 1 555 ? 37.335 -3.641 -34.581 1.00 76.31 555 ARG A O 1
ATOM 4401 N N . TYR A 1 556 ? 38.976 -2.312 -35.366 1.00 77.38 556 TYR A N 1
ATOM 4402 C CA . TYR A 1 556 ? 38.194 -1.081 -35.335 1.00 77.38 556 TYR A CA 1
ATOM 4403 C C . TYR A 1 556 ? 36.917 -1.184 -36.180 1.00 77.38 556 TYR A C 1
ATOM 4405 O O . TYR A 1 556 ? 35.825 -0.950 -35.673 1.00 77.38 556 TYR A O 1
ATOM 4413 N N . VAL A 1 557 ? 37.037 -1.622 -37.438 1.00 77.62 557 VAL A N 1
ATOM 4414 C CA . VAL A 1 557 ? 35.900 -1.817 -38.350 1.00 77.62 557 VAL A CA 1
ATOM 4415 C C . VAL A 1 557 ? 34.881 -2.783 -37.749 1.00 77.62 557 VAL A C 1
ATOM 4417 O O . VAL A 1 557 ? 33.696 -2.469 -37.720 1.00 77.62 557 VAL A O 1
ATOM 4420 N N . THR A 1 558 ? 35.312 -3.921 -37.195 1.00 78.75 558 THR A N 1
ATOM 4421 C CA . THR A 1 558 ? 34.379 -4.868 -36.565 1.00 78.75 558 THR A CA 1
ATOM 4422 C C . THR A 1 558 ? 33.723 -4.332 -35.297 1.00 78.75 558 THR A C 1
ATOM 4424 O O . THR A 1 558 ? 32.573 -4.674 -35.028 1.00 78.75 558 THR A O 1
ATOM 4427 N N . ASP A 1 559 ? 34.406 -3.476 -34.537 1.00 79.56 559 ASP A N 1
ATOM 4428 C CA . ASP A 1 559 ? 33.821 -2.847 -33.355 1.00 79.56 559 ASP A CA 1
ATOM 4429 C C . ASP A 1 559 ? 32.798 -1.758 -33.740 1.00 79.56 559 ASP A C 1
ATOM 4431 O O . ASP A 1 559 ? 31.813 -1.563 -33.026 1.00 79.56 559 ASP A O 1
ATOM 4435 N N . VAL A 1 560 ? 32.989 -1.070 -34.875 1.00 80.00 560 VAL A N 1
ATOM 4436 C CA . VAL A 1 560 ? 32.009 -0.127 -35.454 1.00 80.00 560 VAL A CA 1
ATOM 4437 C C . VAL A 1 560 ? 30.727 -0.854 -35.857 1.00 80.00 560 VAL A C 1
ATOM 4439 O O . VAL A 1 560 ? 29.634 -0.371 -35.564 1.00 80.00 560 VAL A O 1
ATOM 4442 N N . LEU A 1 561 ? 30.833 -2.048 -36.452 1.00 83.62 561 LEU A N 1
ATOM 4443 C CA . LEU A 1 561 ? 29.659 -2.833 -36.859 1.00 83.62 561 LEU A CA 1
ATOM 4444 C C . LEU A 1 561 ? 28.743 -3.208 -35.680 1.00 83.62 561 LEU A C 1
ATOM 4446 O O . LEU A 1 561 ? 27.544 -3.375 -35.877 1.00 83.62 561 LEU A O 1
ATOM 4450 N N . PHE A 1 562 ? 29.282 -3.293 -34.461 1.00 85.06 562 PHE A N 1
ATOM 4451 C CA . PHE A 1 562 ? 28.534 -3.567 -33.223 1.00 85.06 562 PHE A CA 1
ATOM 4452 C C . PHE A 1 562 ? 28.367 -2.321 -32.331 1.00 85.06 562 PHE A C 1
ATOM 4454 O O . PHE A 1 562 ? 27.960 -2.436 -31.176 1.00 85.06 562 PHE A O 1
ATOM 4461 N N . ALA A 1 563 ? 28.710 -1.131 -32.840 1.00 79.81 563 ALA A N 1
ATOM 4462 C CA . ALA A 1 563 ? 28.668 0.149 -32.127 1.00 79.81 563 ALA A CA 1
ATOM 4463 C C . ALA A 1 563 ? 29.460 0.183 -30.790 1.00 79.81 563 ALA A C 1
ATOM 4465 O O . ALA A 1 563 ? 29.069 0.872 -29.849 1.00 79.81 563 ALA A O 1
ATOM 4466 N N . ARG A 1 564 ? 30.596 -0.534 -30.688 1.00 75.12 564 ARG A N 1
ATOM 4467 C CA . ARG A 1 564 ? 31.457 -0.620 -29.476 1.00 75.12 564 ARG A CA 1
ATOM 4468 C C . ARG A 1 564 ? 32.844 0.047 -29.600 1.00 75.12 564 ARG A C 1
ATOM 4470 O O . ARG A 1 564 ? 33.534 0.185 -28.595 1.00 75.12 564 ARG A O 1
ATOM 4477 N N . GLY A 1 565 ? 33.272 0.459 -30.795 1.00 64.31 565 GLY A N 1
ATOM 4478 C CA . GLY A 1 565 ? 34.675 0.777 -31.147 1.00 64.31 565 GLY A CA 1
ATOM 4479 C C . GLY A 1 565 ? 35.400 2.025 -30.600 1.00 64.31 565 GLY A C 1
ATOM 4480 O O . GLY A 1 565 ? 35.373 3.098 -31.177 1.00 64.31 565 GLY A O 1
ATOM 4481 N N . TYR A 1 566 ? 36.279 1.809 -29.625 1.00 63.88 566 TYR A N 1
ATOM 4482 C CA . TYR A 1 566 ? 37.518 2.556 -29.307 1.00 63.88 566 TYR A CA 1
ATOM 4483 C C . TYR A 1 566 ? 38.208 3.372 -30.429 1.00 63.88 566 TYR A C 1
ATOM 4485 O O . TYR A 1 566 ? 39.054 2.799 -31.111 1.00 63.88 566 TYR A O 1
ATOM 4493 N N . CYS A 1 567 ? 37.990 4.689 -30.573 1.00 64.06 567 CYS A N 1
ATOM 4494 C CA . CYS A 1 567 ? 38.852 5.536 -31.417 1.00 64.06 567 CYS A CA 1
ATOM 4495 C C . CYS A 1 567 ? 39.970 6.197 -30.575 1.00 64.06 567 CYS A C 1
ATOM 4497 O O . CYS A 1 567 ? 39.763 7.248 -29.967 1.00 64.06 567 CYS A O 1
ATOM 4499 N N . THR A 1 568 ? 41.165 5.589 -30.520 1.00 59.75 568 THR A N 1
ATOM 4500 C CA . THR A 1 568 ? 42.345 6.149 -29.822 1.00 59.75 568 THR A CA 1
ATOM 4501 C C . THR A 1 568 ? 43.636 5.992 -30.633 1.00 59.75 568 THR A C 1
ATOM 4503 O O . THR A 1 568 ? 43.991 4.875 -31.010 1.00 59.75 568 THR A O 1
ATOM 4506 N N . GLY A 1 569 ? 44.388 7.082 -30.836 1.00 61.25 569 GLY A N 1
ATOM 4507 C CA . GLY A 1 569 ? 45.729 7.044 -31.439 1.00 61.25 569 GLY A CA 1
ATOM 4508 C C . GLY A 1 569 ? 45.747 6.462 -32.860 1.00 61.25 569 GLY A C 1
ATOM 4509 O O . GLY A 1 569 ? 44.981 6.892 -33.715 1.00 61.25 569 GLY A O 1
ATOM 4510 N N . GLU A 1 570 ? 46.605 5.467 -33.105 1.00 53.75 570 GLU A N 1
ATOM 4511 C CA . GLU A 1 570 ? 46.795 4.812 -34.415 1.00 53.75 570 GLU A CA 1
ATOM 4512 C C . GLU A 1 570 ? 45.591 3.973 -34.904 1.00 53.75 570 GLU A C 1
ATOM 4514 O O . GLU A 1 570 ? 45.590 3.536 -36.053 1.00 53.75 570 GLU A O 1
ATOM 4519 N N . LEU A 1 571 ? 44.559 3.746 -34.072 1.00 58.28 571 LEU A N 1
ATOM 4520 C CA . LEU A 1 571 ? 43.320 3.062 -34.490 1.00 58.28 571 LEU A CA 1
ATOM 4521 C C . LEU A 1 571 ? 42.408 3.949 -35.358 1.00 58.28 571 LEU A C 1
ATOM 4523 O O . LEU A 1 571 ? 41.649 3.427 -36.169 1.00 58.28 571 LEU A O 1
ATOM 4527 N N . CYS A 1 572 ? 42.506 5.275 -35.228 1.00 61.31 572 CYS A N 1
ATOM 4528 C CA . CYS A 1 572 ? 41.721 6.249 -35.992 1.00 61.31 572 CYS A CA 1
ATOM 4529 C C . CYS A 1 572 ? 42.472 6.677 -37.263 1.00 61.31 572 CYS A C 1
ATOM 4531 O O . CYS A 1 572 ? 42.807 7.851 -37.426 1.00 61.31 572 CYS A O 1
ATOM 4533 N N . ALA A 1 573 ? 42.806 5.743 -38.153 1.00 60.00 573 ALA A N 1
ATOM 4534 C CA . ALA A 1 573 ? 43.458 6.121 -39.406 1.00 60.00 573 ALA A CA 1
ATOM 4535 C C . ALA A 1 573 ? 42.513 7.030 -40.224 1.00 60.00 573 ALA A C 1
ATOM 4537 O O . ALA A 1 573 ? 41.335 6.689 -40.348 1.00 60.00 573 ALA A O 1
ATOM 4538 N N . PRO A 1 574 ? 42.966 8.176 -40.770 1.00 61.69 574 PRO A N 1
ATOM 4539 C CA . PRO A 1 574 ? 42.146 8.969 -41.678 1.00 61.69 574 PRO A CA 1
ATOM 4540 C C . PRO A 1 574 ? 41.841 8.143 -42.930 1.00 61.69 574 PRO A C 1
ATOM 4542 O O . PRO A 1 574 ? 42.664 7.340 -43.383 1.00 61.69 574 PRO A O 1
ATOM 4545 N N . CYS A 1 575 ? 40.649 8.325 -43.494 1.00 64.19 575 CYS A N 1
ATOM 4546 C CA . CYS A 1 575 ? 40.293 7.612 -44.711 1.00 64.19 575 CYS A CA 1
ATOM 4547 C C . CYS A 1 575 ? 41.289 7.960 -45.841 1.00 64.19 575 CYS A C 1
ATOM 4549 O O . CYS A 1 575 ? 41.780 9.087 -45.918 1.00 64.19 575 CYS A O 1
ATOM 4551 N N . GLY A 1 576 ? 41.672 6.968 -46.653 1.00 59.69 576 GLY A N 1
ATOM 4552 C CA . GLY A 1 576 ? 42.810 7.056 -47.585 1.00 59.69 576 GLY A CA 1
ATOM 4553 C C . GLY A 1 576 ? 44.085 6.319 -47.137 1.00 59.69 576 GLY A C 1
ATOM 4554 O O . GLY A 1 576 ? 44.927 6.014 -47.978 1.00 59.69 576 GLY A O 1
ATOM 4555 N N . ALA A 1 577 ? 44.209 5.927 -45.862 1.00 63.69 577 ALA A N 1
ATOM 4556 C CA . ALA A 1 577 ? 45.288 5.063 -45.356 1.00 63.69 577 ALA A CA 1
ATOM 4557 C C . ALA A 1 577 ? 44.986 3.555 -45.550 1.00 63.69 577 ALA A C 1
ATOM 4559 O O . ALA A 1 577 ? 45.042 2.775 -44.602 1.00 63.69 577 ALA A O 1
ATOM 4560 N N . GLY A 1 578 ? 44.607 3.149 -46.769 1.00 61.62 578 GLY A N 1
ATOM 4561 C CA . GLY A 1 578 ? 44.220 1.762 -47.091 1.00 61.62 578 GLY A CA 1
ATOM 4562 C C . GLY A 1 578 ? 42.738 1.425 -46.864 1.00 61.62 578 GLY A C 1
ATOM 4563 O O . GLY A 1 578 ? 42.351 0.270 -47.001 1.00 61.62 578 GLY A O 1
ATOM 4564 N N . VAL A 1 579 ? 41.897 2.419 -46.550 1.00 63.12 579 VAL A N 1
ATOM 4565 C CA . VAL A 1 579 ? 40.438 2.261 -46.384 1.00 63.12 579 VAL A CA 1
ATOM 4566 C C . VAL A 1 579 ? 39.705 3.321 -47.192 1.00 63.12 579 VAL A C 1
ATOM 4568 O O . VAL A 1 579 ? 40.049 4.506 -47.119 1.00 63.12 579 VAL A O 1
ATOM 4571 N N . ALA A 1 580 ? 38.695 2.896 -47.953 1.00 67.62 580 ALA A N 1
ATOM 4572 C CA . ALA A 1 580 ? 37.814 3.791 -48.692 1.00 67.62 580 ALA A CA 1
ATOM 4573 C C . ALA A 1 580 ? 37.044 4.711 -47.727 1.00 67.62 580 ALA A C 1
ATOM 4575 O O . ALA A 1 580 ? 36.565 4.267 -46.691 1.00 67.62 580 ALA A O 1
ATOM 4576 N N . CYS A 1 581 ? 36.913 6.000 -48.053 1.00 68.56 581 CYS A N 1
ATOM 4577 C CA . CYS A 1 581 ? 36.147 6.947 -47.228 1.00 68.56 581 CYS A CA 1
ATOM 4578 C C . CYS A 1 581 ? 34.630 6.689 -47.272 1.00 68.56 581 CYS A C 1
ATOM 4580 O O . CYS A 1 581 ? 33.917 7.033 -46.326 1.00 68.56 581 CYS A O 1
ATOM 4582 N N . ASP A 1 582 ? 34.158 6.092 -48.366 1.00 71.19 582 ASP A N 1
ATOM 4583 C CA . ASP A 1 582 ? 32.752 5.808 -48.647 1.00 71.19 582 ASP A CA 1
ATOM 4584 C C . ASP A 1 582 ? 32.444 4.329 -48.380 1.00 71.19 582 ASP A C 1
ATOM 4586 O O . ASP A 1 582 ? 32.314 3.507 -49.285 1.00 71.19 582 ASP A O 1
ATOM 4590 N N . VAL A 1 583 ? 32.451 3.963 -47.098 1.00 74.12 583 VAL A N 1
ATOM 4591 C CA . VAL A 1 583 ? 32.138 2.599 -46.663 1.00 74.12 583 VAL A CA 1
ATOM 4592 C C . VAL A 1 583 ? 30.617 2.462 -46.522 1.00 74.12 583 VAL A C 1
ATOM 4594 O O . VAL A 1 583 ? 30.013 3.259 -45.797 1.00 74.12 583 VAL A O 1
ATOM 4597 N N . PRO A 1 584 ? 29.978 1.443 -47.132 1.00 79.00 584 PRO A N 1
ATOM 4598 C CA . PRO A 1 584 ? 28.536 1.217 -47.034 1.00 79.00 584 PRO A CA 1
ATOM 4599 C C . PRO A 1 584 ? 28.165 0.575 -45.688 1.00 79.00 584 PRO A C 1
ATOM 4601 O O . PRO A 1 584 ? 27.681 -0.554 -45.620 1.00 79.00 584 PRO A O 1
ATOM 4604 N N . TRP A 1 585 ? 28.400 1.299 -44.593 1.00 80.94 585 TRP A N 1
ATOM 4605 C CA . TRP A 1 585 ? 28.313 0.793 -43.224 1.00 80.94 585 TRP A CA 1
ATOM 4606 C C . TRP A 1 585 ? 27.004 0.085 -42.891 1.00 80.94 585 TRP A C 1
ATOM 4608 O O . TRP A 1 585 ? 27.033 -0.953 -42.239 1.00 80.94 585 TRP A O 1
ATOM 4618 N N . ARG A 1 586 ? 25.861 0.600 -43.357 1.00 83.62 586 ARG A N 1
ATOM 4619 C CA . ARG A 1 586 ? 24.565 -0.035 -43.092 1.00 83.62 586 ARG A CA 1
ATOM 4620 C C . ARG A 1 586 ? 24.477 -1.435 -43.703 1.00 83.62 586 ARG A C 1
ATOM 4622 O O . ARG A 1 586 ? 24.099 -2.368 -43.006 1.00 83.62 586 ARG A O 1
ATOM 4629 N N . SER A 1 587 ? 24.871 -1.586 -44.966 1.00 83.19 587 SER A N 1
ATOM 4630 C CA . SER A 1 587 ? 24.866 -2.885 -45.647 1.00 83.19 587 SER A CA 1
ATOM 4631 C C . SER A 1 587 ? 25.843 -3.864 -44.995 1.00 83.19 587 SER A C 1
ATOM 4633 O O . SER A 1 587 ? 25.551 -5.051 -44.896 1.00 83.19 587 SER A O 1
ATOM 4635 N N . LEU A 1 588 ? 26.992 -3.371 -44.517 1.00 85.44 588 LEU A N 1
ATOM 4636 C CA . LEU A 1 588 ? 27.939 -4.194 -43.764 1.00 85.44 588 LEU A CA 1
ATOM 4637 C C . LEU A 1 588 ? 27.332 -4.677 -42.441 1.00 85.44 588 LEU A C 1
ATOM 4639 O O . LEU A 1 588 ? 27.464 -5.850 -42.117 1.00 85.44 588 LEU A O 1
ATOM 4643 N N . ILE A 1 589 ? 26.648 -3.804 -41.695 1.00 85.81 589 ILE A N 1
ATOM 4644 C CA . ILE A 1 589 ? 25.984 -4.169 -40.435 1.00 85.81 589 ILE A CA 1
ATOM 4645 C C . ILE A 1 589 ? 24.926 -5.249 -40.685 1.00 85.81 589 ILE A C 1
ATOM 4647 O O . ILE A 1 589 ? 24.947 -6.272 -40.013 1.00 85.81 589 ILE A O 1
ATOM 4651 N N . GLU A 1 590 ? 24.051 -5.069 -41.675 1.00 83.00 590 GLU A N 1
ATOM 4652 C CA . GLU A 1 590 ? 22.965 -6.019 -41.963 1.00 83.00 590 GLU A CA 1
ATOM 4653 C C . GLU A 1 590 ? 23.457 -7.409 -42.392 1.00 83.00 590 GLU A C 1
ATOM 4655 O O . GLU A 1 590 ? 22.804 -8.400 -42.080 1.00 83.00 590 GLU A O 1
ATOM 4660 N N . ASN A 1 591 ? 24.604 -7.496 -43.074 1.00 85.69 591 ASN A N 1
ATOM 4661 C CA . ASN A 1 591 ? 25.143 -8.770 -43.562 1.00 85.69 591 ASN A CA 1
ATOM 4662 C C . ASN A 1 591 ? 26.104 -9.449 -42.571 1.00 85.69 591 ASN A C 1
ATOM 4664 O O . ASN A 1 591 ? 26.214 -10.679 -42.539 1.00 85.69 591 ASN A O 1
ATOM 4668 N N . VAL A 1 592 ? 26.848 -8.657 -41.791 1.00 88.19 592 VAL A N 1
ATOM 4669 C CA . VAL A 1 592 ? 27.820 -9.183 -40.822 1.00 88.19 592 VAL A CA 1
ATOM 4670 C C . VAL A 1 592 ? 27.134 -9.645 -39.544 1.00 88.19 592 VAL A C 1
ATOM 4672 O O . VAL A 1 592 ? 27.558 -10.665 -38.999 1.00 88.19 592 VAL A O 1
ATOM 4675 N N . HIS A 1 593 ? 26.092 -8.944 -39.084 1.00 88.81 593 HIS A N 1
ATOM 4676 C CA . HIS A 1 593 ? 25.238 -9.454 -38.009 1.00 88.81 593 HIS A CA 1
ATOM 4677 C C . HIS A 1 593 ? 24.530 -10.731 -38.457 1.00 88.81 593 HIS A C 1
ATOM 4679 O O . HIS A 1 593 ? 24.257 -10.948 -39.642 1.00 88.81 593 HIS A O 1
ATOM 4685 N N . ARG A 1 594 ? 24.246 -11.603 -37.496 1.00 90.12 594 ARG A N 1
ATOM 4686 C CA . ARG A 1 594 ? 23.498 -12.832 -37.754 1.00 90.12 594 ARG A CA 1
ATOM 4687 C C . ARG A 1 594 ? 22.051 -12.527 -38.110 1.00 90.12 594 ARG A C 1
ATOM 4689 O O . ARG A 1 594 ? 21.388 -11.693 -37.495 1.00 90.12 594 ARG A O 1
ATOM 4696 N N . SER A 1 595 ? 21.542 -13.260 -39.093 1.00 92.19 595 SER A N 1
ATOM 4697 C CA . SER A 1 595 ? 20.116 -13.269 -39.405 1.00 92.19 595 SER A CA 1
ATOM 4698 C C . SER A 1 595 ? 19.322 -13.984 -38.304 1.00 92.19 595 SER A C 1
ATOM 4700 O O . SER A 1 595 ? 19.877 -14.752 -37.518 1.00 92.19 595 SER A O 1
ATOM 4702 N N . CYS A 1 596 ? 18.002 -13.784 -38.262 1.00 93.62 596 CYS A N 1
ATOM 4703 C CA . CYS A 1 596 ? 17.152 -14.414 -37.245 1.00 93.62 596 CYS A CA 1
ATOM 4704 C C . CYS A 1 596 ? 17.316 -15.946 -37.194 1.00 93.62 596 CYS A C 1
ATOM 4706 O O . CYS A 1 596 ? 17.465 -16.507 -36.112 1.00 93.62 596 CYS A O 1
ATOM 4708 N N . GLY A 1 597 ? 17.362 -16.617 -38.352 1.00 94.12 597 GLY A N 1
ATOM 4709 C CA . GLY A 1 597 ? 17.502 -18.078 -38.418 1.00 94.12 597 GLY A CA 1
ATOM 4710 C C . GLY A 1 597 ? 18.866 -18.599 -37.954 1.00 94.12 597 GLY A C 1
ATOM 4711 O O . GLY A 1 597 ? 18.993 -19.776 -37.645 1.00 94.12 597 GLY A O 1
ATOM 4712 N N . GLU A 1 598 ? 19.875 -17.730 -37.877 1.00 92.62 598 GLU A N 1
ATOM 4713 C CA . GLU A 1 598 ? 21.196 -18.041 -37.316 1.00 92.62 598 GLU A CA 1
ATOM 4714 C C . GLU A 1 598 ? 21.297 -17.708 -35.820 1.00 92.62 598 GLU A C 1
ATOM 4716 O O . GLU A 1 598 ? 22.313 -18.015 -35.197 1.00 92.62 598 GLU A O 1
ATOM 4721 N N . MET A 1 599 ? 20.281 -17.047 -35.257 1.00 94.19 599 MET A N 1
ATOM 4722 C CA . MET A 1 599 ? 20.216 -16.659 -33.848 1.00 94.19 599 MET A CA 1
ATOM 4723 C C . MET A 1 599 ? 19.290 -17.577 -33.058 1.00 94.19 599 MET A C 1
ATOM 4725 O O . MET A 1 599 ? 19.637 -17.983 -31.951 1.00 94.19 599 MET A O 1
ATOM 4729 N N . VAL A 1 600 ? 18.118 -17.900 -33.607 1.00 96.00 600 VAL A N 1
ATOM 4730 C CA . VAL A 1 600 ? 17.050 -18.579 -32.873 1.00 96.00 600 VAL A CA 1
ATOM 4731 C C . VAL A 1 600 ? 16.343 -19.635 -33.726 1.00 96.00 600 VAL A C 1
ATOM 4733 O O . VAL A 1 600 ? 16.025 -19.417 -34.895 1.00 96.00 600 VAL A O 1
ATOM 4736 N N . SER A 1 601 ? 16.083 -20.790 -33.120 1.00 95.75 601 SER A N 1
ATOM 4737 C CA . SER A 1 601 ? 15.368 -21.926 -33.711 1.00 95.75 601 SER A CA 1
ATOM 4738 C C . SER A 1 601 ? 14.479 -22.614 -32.665 1.00 95.75 601 SER A C 1
ATOM 4740 O O . SER A 1 601 ? 14.509 -22.242 -31.496 1.00 95.75 601 SER A O 1
ATOM 4742 N N . GLU A 1 602 ? 13.660 -23.587 -33.082 1.00 95.44 602 GLU A N 1
ATOM 4743 C CA . GLU A 1 602 ? 12.846 -24.427 -32.178 1.00 95.44 602 GLU A CA 1
ATOM 4744 C C . GLU A 1 602 ? 11.971 -23.636 -31.181 1.00 95.44 602 GLU A C 1
ATOM 4746 O O . GLU A 1 602 ? 11.997 -23.885 -29.978 1.00 95.44 602 GLU A O 1
ATOM 4751 N N . CYS A 1 603 ? 11.205 -22.654 -31.667 1.00 97.19 603 CYS A N 1
ATOM 4752 C CA . CYS A 1 603 ? 10.393 -21.802 -30.800 1.00 97.19 603 CYS A CA 1
ATOM 4753 C C . CYS A 1 603 ? 9.061 -22.445 -30.410 1.00 97.19 603 CYS A C 1
ATOM 4755 O O . CYS A 1 603 ? 8.301 -22.922 -31.256 1.00 97.19 603 CYS A O 1
ATOM 4757 N N . GLU A 1 604 ? 8.752 -22.374 -29.122 1.00 96.31 604 GLU A N 1
ATOM 4758 C CA . GLU A 1 604 ? 7.542 -22.910 -28.516 1.00 96.31 604 GLU A CA 1
ATOM 4759 C C . GLU A 1 604 ? 7.017 -21.932 -27.460 1.00 96.31 604 GLU A C 1
ATOM 4761 O O . GLU A 1 604 ? 7.778 -21.397 -26.654 1.00 96.31 604 GLU A O 1
ATOM 4766 N N . TYR A 1 605 ? 5.705 -21.710 -27.436 1.00 95.06 605 TYR A N 1
ATOM 4767 C CA . TYR A 1 605 ? 5.031 -20.983 -26.364 1.00 95.06 605 TYR A CA 1
ATOM 4768 C C . TYR A 1 605 ? 3.940 -21.868 -25.764 1.00 95.06 605 TYR A C 1
ATOM 4770 O O . TYR A 1 605 ? 3.039 -22.306 -26.477 1.00 95.06 605 TYR A O 1
ATOM 4778 N N . ASN A 1 606 ? 4.016 -22.150 -24.461 1.00 93.44 606 ASN A N 1
ATOM 4779 C CA . ASN A 1 606 ? 3.068 -23.012 -23.741 1.00 93.44 606 ASN A CA 1
ATOM 4780 C C . ASN A 1 606 ? 2.798 -24.372 -24.427 1.00 93.44 606 ASN A C 1
ATOM 4782 O O . ASN A 1 606 ? 1.657 -24.828 -24.475 1.00 93.44 606 ASN A O 1
ATOM 4786 N N . GLY A 1 607 ? 3.822 -25.029 -24.985 1.00 91.69 607 GLY A N 1
ATOM 4787 C CA . GLY A 1 607 ? 3.657 -26.303 -25.700 1.00 91.69 607 GLY A CA 1
ATOM 4788 C C . GLY A 1 607 ? 3.309 -26.175 -27.186 1.00 91.69 607 GLY A C 1
ATOM 4789 O O . GLY A 1 607 ? 3.372 -27.170 -27.907 1.00 91.69 607 GLY A O 1
ATOM 4790 N N . ALA A 1 608 ? 2.951 -24.982 -27.671 1.00 93.62 608 ALA A N 1
ATOM 4791 C CA . ALA A 1 608 ? 2.627 -24.748 -29.074 1.00 93.62 608 ALA A CA 1
ATOM 4792 C C . ALA A 1 608 ? 3.854 -24.250 -29.849 1.00 93.62 608 ALA A C 1
ATOM 4794 O O . ALA A 1 608 ? 4.388 -23.176 -29.570 1.00 93.62 608 ALA A O 1
ATOM 4795 N N . VAL A 1 609 ? 4.283 -25.026 -30.845 1.00 96.38 609 VAL A N 1
ATOM 4796 C CA . VAL A 1 609 ? 5.408 -24.684 -31.727 1.00 96.38 609 VAL A CA 1
ATOM 4797 C C . VAL A 1 609 ? 4.990 -23.610 -32.731 1.00 96.38 609 VAL A C 1
ATOM 4799 O O . VAL A 1 609 ? 3.921 -23.712 -33.337 1.00 96.38 609 VAL A O 1
ATOM 4802 N N . PHE A 1 610 ? 5.844 -22.607 -32.948 1.00 94.62 610 PHE A N 1
ATOM 4803 C CA . PHE A 1 610 ? 5.610 -21.541 -33.925 1.00 94.62 610 PHE A CA 1
ATOM 4804 C C . PHE A 1 610 ? 6.882 -21.178 -34.717 1.00 94.62 610 PHE A C 1
ATOM 4806 O O . PHE A 1 610 ? 8.000 -21.417 -34.252 1.00 94.62 610 PHE A O 1
ATOM 4813 N N . PRO A 1 611 ? 6.757 -20.570 -35.914 1.00 95.31 611 PRO A N 1
ATOM 4814 C CA . PRO A 1 611 ? 7.915 -20.134 -36.692 1.00 95.31 611 PRO A CA 1
ATOM 4815 C C . PRO A 1 611 ? 8.669 -18.993 -35.991 1.00 95.31 611 PRO A C 1
ATOM 4817 O O . PRO A 1 611 ? 8.171 -17.871 -35.910 1.00 95.31 611 PRO A O 1
ATOM 4820 N N . CYS A 1 612 ? 9.893 -19.250 -35.517 1.00 95.25 612 CYS A N 1
ATOM 4821 C CA . CYS A 1 612 ? 10.672 -18.281 -34.735 1.00 95.25 612 CYS A CA 1
ATOM 4822 C C . CYS A 1 612 ? 10.722 -16.885 -35.364 1.00 95.25 612 CYS A C 1
ATOM 4824 O O . CYS A 1 612 ? 10.332 -15.912 -34.729 1.00 95.25 612 CYS A O 1
ATOM 4826 N N . CYS A 1 613 ? 11.138 -16.783 -36.628 1.00 93.56 613 CYS A N 1
ATOM 4827 C CA . CYS A 1 613 ? 11.371 -15.498 -37.294 1.00 93.56 613 CYS A CA 1
ATOM 4828 C C . CYS A 1 613 ? 10.102 -14.759 -37.734 1.00 93.56 613 CYS A C 1
ATOM 4830 O O . CYS A 1 613 ? 10.181 -13.617 -38.183 1.00 93.56 613 CYS A O 1
ATOM 4832 N N . GLU A 1 614 ? 8.928 -15.373 -37.583 1.00 91.38 614 GLU A N 1
ATOM 4833 C CA . GLU A 1 614 ? 7.658 -14.662 -37.725 1.00 91.38 614 GLU A CA 1
ATOM 4834 C C . GLU A 1 614 ? 7.357 -13.813 -36.481 1.00 91.38 614 GLU A C 1
ATOM 4836 O O . GLU A 1 614 ? 6.783 -12.727 -36.602 1.00 91.38 614 GLU A O 1
ATOM 4841 N N . TYR A 1 615 ? 7.808 -14.265 -35.305 1.00 91.69 615 TYR A N 1
ATOM 4842 C CA . TYR A 1 615 ? 7.513 -13.648 -34.011 1.00 91.69 615 TYR A CA 1
ATOM 4843 C C . TYR A 1 615 ? 8.714 -12.924 -33.383 1.00 91.69 615 TYR A C 1
ATOM 4845 O O . TYR A 1 615 ? 8.527 -11.841 -32.831 1.00 91.69 615 TYR A O 1
ATOM 4853 N N . PHE A 1 616 ? 9.934 -13.447 -33.521 1.00 93.12 616 PHE A N 1
ATOM 4854 C CA . PHE A 1 616 ? 11.194 -12.765 -33.209 1.00 93.12 616 PHE A CA 1
ATOM 4855 C C . PHE A 1 616 ? 11.601 -11.875 -34.386 1.00 93.12 616 PHE A C 1
ATOM 4857 O O . PHE A 1 616 ? 12.375 -12.271 -35.258 1.00 93.12 616 PHE A O 1
ATOM 4864 N N . ARG A 1 617 ? 11.043 -10.664 -34.439 1.00 90.38 617 ARG A N 1
ATOM 4865 C CA . ARG A 1 617 ? 11.305 -9.722 -35.538 1.00 90.38 617 ARG A CA 1
ATOM 4866 C C . ARG A 1 617 ? 12.368 -8.708 -35.157 1.00 90.38 617 ARG A C 1
ATOM 4868 O O . ARG A 1 617 ? 12.526 -8.385 -33.982 1.00 90.38 617 ARG A O 1
ATOM 4875 N N . ALA A 1 618 ? 13.055 -8.196 -36.171 1.00 88.75 618 ALA A N 1
ATOM 4876 C CA . ALA A 1 618 ? 14.054 -7.157 -35.997 1.00 88.75 618 ALA A CA 1
ATOM 4877 C C . ALA A 1 618 ? 13.443 -5.897 -35.358 1.00 88.75 618 ALA A C 1
ATOM 4879 O O . ALA A 1 618 ? 12.407 -5.400 -35.806 1.00 88.75 618 ALA A O 1
ATOM 4880 N N . VAL A 1 619 ? 14.111 -5.394 -34.328 1.00 88.38 619 VAL A N 1
ATOM 4881 C CA . VAL A 1 619 ? 13.892 -4.100 -33.690 1.00 88.38 619 VAL A CA 1
ATOM 4882 C C . VAL A 1 619 ? 15.224 -3.362 -33.735 1.00 88.38 619 VAL A C 1
ATOM 4884 O O . VAL A 1 619 ? 16.273 -3.926 -33.403 1.00 88.38 619 VAL A O 1
ATOM 4887 N N . ASP A 1 620 ? 15.190 -2.114 -34.191 1.00 78.19 620 ASP A N 1
ATOM 4888 C CA . ASP A 1 620 ? 16.387 -1.287 -34.279 1.00 78.19 620 ASP A CA 1
ATOM 4889 C C . ASP A 1 620 ? 16.856 -0.911 -32.865 1.00 78.19 620 ASP A C 1
ATOM 4891 O O . ASP A 1 620 ? 16.112 -0.325 -32.079 1.00 78.19 620 ASP A O 1
ATOM 4895 N N . SER A 1 621 ? 18.098 -1.269 -32.532 1.00 80.56 621 SER A N 1
ATOM 4896 C CA . SER A 1 621 ? 18.712 -0.981 -31.233 1.00 80.56 621 SER A CA 1
ATOM 4897 C C . SER A 1 621 ? 19.909 -0.049 -31.383 1.00 80.56 621 SER A C 1
ATOM 4899 O O . SER A 1 621 ? 20.353 0.294 -32.480 1.00 80.56 621 SER A O 1
ATOM 4901 N N . GLU A 1 622 ? 20.505 0.344 -30.262 1.00 79.38 622 GLU A N 1
ATOM 4902 C CA . GLU A 1 622 ? 21.710 1.163 -30.308 1.00 79.38 622 GLU A CA 1
ATOM 4903 C C . GLU A 1 622 ? 22.975 0.395 -30.756 1.00 79.38 622 GLU A C 1
ATOM 4905 O O . GLU A 1 622 ? 23.977 1.034 -31.084 1.00 79.38 622 GLU A O 1
ATOM 4910 N N . ARG A 1 623 ? 22.932 -0.947 -30.753 1.00 77.06 623 ARG A N 1
ATOM 4911 C CA . ARG A 1 623 ? 24.051 -1.858 -31.067 1.00 77.06 623 ARG A CA 1
ATOM 4912 C C . ARG A 1 623 ? 23.922 -2.529 -32.442 1.00 77.06 623 ARG A C 1
ATOM 4914 O O . ARG A 1 623 ? 24.821 -3.264 -32.841 1.00 77.06 623 ARG A O 1
ATOM 4921 N N . GLY A 1 624 ? 22.830 -2.270 -33.163 1.00 80.00 624 GLY A N 1
ATOM 4922 C CA . GLY A 1 624 ? 22.478 -2.941 -34.417 1.00 80.00 624 GLY A CA 1
ATOM 4923 C C . GLY A 1 624 ? 21.120 -3.651 -34.337 1.00 80.00 624 GLY A C 1
ATOM 4924 O O . GLY A 1 624 ? 20.342 -3.379 -33.418 1.00 80.00 624 GLY A O 1
ATOM 4925 N N . PRO A 1 625 ? 20.798 -4.535 -35.294 1.00 82.69 625 PRO A N 1
ATOM 4926 C CA . PRO A 1 625 ? 19.529 -5.254 -35.298 1.00 82.69 625 PRO A CA 1
ATOM 4927 C C . PRO A 1 625 ? 19.470 -6.273 -34.150 1.00 82.69 625 PRO A C 1
ATOM 4929 O O . PRO A 1 625 ? 20.326 -7.146 -34.042 1.00 82.69 625 PRO A O 1
ATOM 4932 N N . CYS A 1 626 ? 18.438 -6.185 -33.311 1.00 91.06 626 CYS A N 1
ATOM 4933 C CA . CYS A 1 626 ? 18.103 -7.221 -32.330 1.00 91.06 626 CYS A CA 1
ATOM 4934 C C . CYS A 1 626 ? 16.765 -7.864 -32.692 1.00 91.06 626 CYS A C 1
ATOM 4936 O O . CYS A 1 626 ? 15.936 -7.232 -33.338 1.00 91.06 626 CYS A O 1
ATOM 4938 N N . PHE A 1 627 ? 16.517 -9.098 -32.261 1.00 93.38 627 PHE A N 1
ATOM 4939 C CA . PHE A 1 627 ? 15.263 -9.798 -32.542 1.00 93.38 627 PHE A CA 1
ATOM 4940 C C . PHE A 1 627 ? 14.398 -9.858 -31.291 1.00 93.38 627 PHE A C 1
ATOM 4942 O O . PHE A 1 627 ? 14.807 -10.434 -30.289 1.00 93.38 627 PHE A O 1
ATOM 4949 N N . SER A 1 628 ? 13.203 -9.273 -31.343 1.00 93.75 628 SER A N 1
ATOM 4950 C CA . SER A 1 628 ? 12.315 -9.174 -30.186 1.00 93.75 628 SER A CA 1
ATOM 4951 C C . SER A 1 628 ? 11.017 -9.945 -30.391 1.00 93.75 628 SER A C 1
ATOM 4953 O O . SER A 1 628 ? 10.317 -9.772 -31.396 1.00 93.75 628 SER A O 1
ATOM 4955 N N . PHE A 1 629 ? 10.705 -10.797 -29.420 1.00 94.50 629 PHE A N 1
ATOM 4956 C CA . PHE A 1 629 ? 9.418 -11.454 -29.251 1.00 94.50 629 PHE A CA 1
ATOM 4957 C C . PHE A 1 629 ? 8.493 -10.567 -28.413 1.00 94.50 629 PHE A C 1
ATOM 4959 O O . PHE A 1 629 ? 8.927 -9.969 -27.436 1.00 94.50 629 PHE A O 1
ATOM 4966 N N . ASN A 1 630 ? 7.214 -10.504 -28.787 1.00 93.38 630 ASN A N 1
ATOM 4967 C CA . ASN A 1 630 ? 6.156 -9.767 -28.082 1.00 93.38 630 ASN A CA 1
ATOM 4968 C C . ASN A 1 630 ? 6.401 -8.263 -27.829 1.00 93.38 630 ASN A C 1
ATOM 4970 O O . ASN A 1 630 ? 5.884 -7.710 -26.865 1.00 93.38 630 ASN A O 1
ATOM 4974 N N . SER A 1 631 ? 7.164 -7.585 -28.694 1.00 92.12 631 SER A N 1
ATOM 4975 C CA . SER A 1 631 ? 7.403 -6.138 -28.583 1.00 92.12 631 SER A CA 1
ATOM 4976 C C . SER A 1 631 ? 6.474 -5.298 -29.470 1.00 92.12 631 SER A C 1
ATOM 4978 O O . SER A 1 631 ? 6.210 -5.648 -30.626 1.00 92.12 631 SER A O 1
ATOM 4980 N N . LEU A 1 632 ? 6.027 -4.160 -28.933 1.00 91.12 632 LEU A N 1
ATOM 4981 C CA . LEU A 1 632 ? 5.276 -3.100 -29.614 1.00 91.12 632 LEU A CA 1
ATOM 4982 C C . LEU A 1 632 ? 6.174 -2.152 -30.421 1.00 91.12 632 LEU A C 1
ATOM 4984 O O . LEU A 1 632 ? 5.678 -1.417 -31.267 1.00 91.12 632 LEU A O 1
ATOM 4988 N N . GLN A 1 633 ? 7.497 -2.206 -30.240 1.00 88.44 633 GLN A N 1
ATOM 4989 C CA . GLN A 1 633 ? 8.455 -1.409 -31.023 1.00 88.44 633 GLN A CA 1
ATOM 4990 C C . GLN A 1 633 ? 8.647 -1.929 -32.460 1.00 88.44 633 GLN A C 1
ATOM 4992 O O . GLN A 1 633 ? 9.508 -1.466 -33.209 1.00 88.44 633 GLN A O 1
ATOM 4997 N N . ARG A 1 634 ? 7.831 -2.903 -32.873 1.00 80.69 634 ARG A N 1
ATOM 4998 C CA . ARG A 1 634 ? 7.806 -3.465 -34.223 1.00 80.69 634 ARG A CA 1
ATOM 4999 C C . ARG A 1 634 ? 6.824 -2.672 -35.087 1.00 80.69 634 ARG A C 1
ATOM 5001 O O . ARG A 1 634 ? 5.705 -2.405 -34.674 1.00 80.69 634 ARG A O 1
ATOM 5008 N N . LYS A 1 635 ? 7.191 -2.376 -36.335 1.00 66.19 635 LYS A N 1
ATOM 5009 C CA . LYS A 1 635 ? 6.351 -1.635 -37.304 1.00 66.19 635 LYS A CA 1
ATOM 5010 C C . LYS A 1 635 ? 5.147 -2.447 -37.860 1.00 66.19 635 LYS A C 1
ATOM 5012 O O . LYS A 1 635 ? 4.695 -2.150 -38.959 1.00 66.19 635 LYS A O 1
ATOM 5017 N N . ALA A 1 636 ? 4.663 -3.500 -37.181 1.00 59.38 636 ALA A N 1
ATOM 5018 C CA . ALA A 1 636 ? 3.639 -4.420 -37.712 1.00 59.38 636 ALA A CA 1
ATOM 5019 C C . ALA A 1 636 ? 2.665 -4.995 -36.654 1.00 59.38 636 ALA A C 1
ATOM 5021 O O . ALA A 1 636 ? 3.094 -5.402 -35.574 1.00 59.38 636 ALA A O 1
ATOM 5022 N N . ASP A 1 637 ? 1.387 -5.121 -37.040 1.00 57.81 637 ASP A N 1
ATOM 5023 C CA . ASP A 1 637 ? 0.230 -5.543 -36.226 1.00 57.81 637 ASP A CA 1
ATOM 5024 C C . ASP A 1 637 ? 0.149 -7.068 -35.998 1.00 57.81 637 ASP A C 1
ATOM 5026 O O . ASP A 1 637 ? -0.570 -7.787 -36.693 1.00 57.81 637 ASP A O 1
ATOM 5030 N N . LEU A 1 638 ? 0.876 -7.595 -35.012 1.00 66.56 638 LEU A N 1
ATOM 5031 C CA . LEU A 1 638 ? 0.632 -8.938 -34.466 1.00 66.56 638 LEU A CA 1
ATOM 5032 C C . LEU A 1 638 ? 0.072 -8.807 -33.051 1.00 66.56 638 LEU A C 1
ATOM 5034 O O . LEU A 1 638 ? 0.631 -8.071 -32.238 1.00 66.56 638 LEU A O 1
ATOM 5038 N N . ALA A 1 639 ? -1.004 -9.543 -32.758 1.00 78.56 639 ALA A N 1
ATOM 5039 C CA . ALA A 1 639 ? -1.579 -9.603 -31.418 1.00 78.56 639 ALA A CA 1
ATOM 5040 C C . ALA A 1 639 ? -0.528 -10.074 -30.401 1.00 78.56 639 ALA A C 1
ATOM 5042 O O . ALA A 1 639 ? 0.234 -11.007 -30.672 1.00 78.56 639 ALA A O 1
ATOM 5043 N N . LEU A 1 640 ? -0.485 -9.413 -29.243 1.00 87.44 640 LEU A N 1
ATOM 5044 C CA . LEU A 1 640 ? 0.454 -9.755 -28.182 1.00 87.44 640 LEU A CA 1
ATOM 5045 C C . LEU A 1 640 ? 0.053 -11.069 -27.502 1.00 87.44 640 LEU A C 1
ATOM 5047 O O . LEU A 1 640 ? -1.130 -11.378 -27.353 1.00 87.44 640 LEU A O 1
ATOM 5051 N N . PHE A 1 641 ? 1.050 -11.829 -27.060 1.00 91.12 641 PHE A N 1
ATOM 5052 C CA . PHE A 1 641 ? 0.843 -13.004 -26.222 1.00 91.12 641 PHE A CA 1
ATOM 5053 C C . PHE A 1 641 ? 0.469 -12.573 -24.810 1.00 91.12 641 PHE A C 1
ATOM 5055 O O . PHE A 1 641 ? 1.065 -11.651 -24.249 1.00 91.12 641 PHE A O 1
ATOM 5062 N N . VAL A 1 642 ? -0.502 -13.273 -24.234 1.00 90.19 642 VAL A N 1
ATOM 5063 C CA . VAL A 1 642 ? -1.078 -12.953 -22.931 1.00 90.19 642 VAL A CA 1
ATOM 5064 C C . VAL A 1 642 ? -1.117 -14.180 -22.030 1.00 90.19 642 VAL A C 1
ATOM 5066 O O . VAL A 1 642 ? -1.274 -15.317 -22.483 1.00 90.19 642 VAL A O 1
ATOM 5069 N N . VAL A 1 643 ? -1.006 -13.934 -20.734 1.00 88.62 643 VAL A N 1
ATOM 5070 C CA . VAL A 1 643 ? -1.129 -14.921 -19.669 1.00 88.62 643 VAL A CA 1
ATOM 5071 C C . VAL A 1 643 ? -2.383 -14.630 -18.855 1.00 88.62 643 VAL A C 1
ATOM 5073 O O . VAL A 1 643 ? -2.720 -13.480 -18.574 1.00 88.62 643 VAL A O 1
ATOM 5076 N N . ASN A 1 644 ? -3.110 -15.685 -18.511 1.00 88.25 644 ASN A N 1
ATOM 5077 C CA . ASN A 1 644 ? -4.304 -15.626 -17.681 1.00 88.25 644 ASN A CA 1
ATOM 5078 C C . ASN A 1 644 ? -4.519 -16.986 -16.999 1.00 88.25 644 ASN A C 1
ATOM 5080 O O . ASN A 1 644 ? -3.751 -17.932 -17.185 1.00 88.25 644 ASN A O 1
ATOM 5084 N N . ARG A 1 645 ? -5.597 -17.116 -16.224 1.00 81.06 645 ARG A N 1
ATOM 5085 C CA . ARG A 1 645 ? -5.920 -18.359 -15.503 1.00 81.06 645 ARG A CA 1
ATOM 5086 C C . ARG A 1 645 ? -6.133 -19.573 -16.414 1.00 81.06 645 ARG A C 1
ATOM 5088 O O . ARG A 1 645 ? -5.913 -20.694 -15.972 1.00 81.06 645 ARG A O 1
ATOM 5095 N N . THR A 1 646 ? -6.559 -19.361 -17.660 1.00 82.88 646 THR A N 1
ATOM 5096 C CA . THR A 1 646 ? -6.798 -20.444 -18.627 1.00 82.88 646 THR A CA 1
ATOM 5097 C C . THR A 1 646 ? -5.523 -20.891 -19.333 1.00 82.88 646 THR A C 1
ATOM 5099 O O . THR A 1 646 ? -5.349 -22.082 -19.569 1.00 82.88 646 THR A O 1
ATOM 5102 N N . THR A 1 647 ? -4.618 -19.957 -19.641 1.00 83.38 647 THR A N 1
ATOM 5103 C CA . THR A 1 647 ? -3.348 -20.254 -20.316 1.00 83.38 647 THR A CA 1
ATOM 5104 C C . THR A 1 647 ? -2.250 -20.675 -19.341 1.00 83.38 647 THR A C 1
ATOM 5106 O O . THR A 1 647 ? -1.302 -21.341 -19.752 1.00 83.38 647 THR A O 1
ATOM 5109 N N . GLY A 1 648 ? -2.395 -20.347 -18.053 1.00 84.38 648 GLY A N 1
ATOM 5110 C CA . GLY A 1 648 ? -1.412 -20.642 -17.017 1.00 84.38 648 GLY A CA 1
ATOM 5111 C C . GLY A 1 648 ? -0.199 -19.701 -17.066 1.00 84.38 648 GLY A C 1
ATOM 5112 O O . GLY A 1 648 ? -0.177 -18.738 -17.838 1.00 84.38 648 GLY A O 1
ATOM 5113 N N . PRO A 1 649 ? 0.810 -19.928 -16.206 1.00 82.75 649 PRO A N 1
ATOM 5114 C CA . PRO A 1 649 ? 2.036 -19.140 -16.225 1.00 82.75 649 PRO A CA 1
ATOM 5115 C C . PRO A 1 649 ? 2.757 -19.375 -17.556 1.00 82.75 649 PRO A C 1
ATOM 5117 O O . PRO A 1 649 ? 3.135 -20.502 -17.869 1.00 82.75 649 PRO A O 1
ATOM 5120 N N . GLY A 1 650 ? 2.907 -18.316 -18.351 1.00 90.50 650 GLY A N 1
ATOM 5121 C CA . GLY A 1 650 ? 3.488 -18.397 -19.689 1.00 90.50 650 GLY A CA 1
ATOM 5122 C C . GLY A 1 650 ? 4.920 -18.940 -19.681 1.00 90.50 650 GLY A C 1
ATOM 5123 O O . GLY A 1 650 ? 5.737 -18.552 -18.839 1.00 90.50 650 GLY A O 1
ATOM 5124 N N . VAL A 1 651 ? 5.219 -19.811 -20.642 1.00 95.38 651 VAL A N 1
ATOM 5125 C CA . VAL A 1 651 ? 6.534 -20.417 -20.866 1.00 95.38 651 VAL A CA 1
ATOM 5126 C C . VAL A 1 651 ? 6.909 -20.243 -22.331 1.00 95.38 651 VAL A C 1
ATOM 5128 O O . VAL A 1 651 ? 6.270 -20.820 -23.210 1.00 95.38 651 VAL A O 1
ATOM 5131 N N . LEU A 1 652 ? 7.957 -19.464 -22.584 1.00 97.44 652 LEU A N 1
ATOM 5132 C CA . LEU A 1 652 ? 8.576 -19.323 -23.895 1.00 97.44 652 LEU A CA 1
ATOM 5133 C C . LEU A 1 652 ? 9.850 -20.167 -23.926 1.00 97.44 652 LEU A C 1
ATOM 5135 O O . LEU A 1 652 ? 10.743 -19.974 -23.102 1.00 97.44 652 LEU A O 1
ATOM 5139 N N . LYS A 1 653 ? 9.944 -21.078 -24.889 1.00 97.25 653 LYS A N 1
ATOM 5140 C CA . LYS A 1 653 ? 11.134 -21.890 -25.136 1.00 97.25 653 LYS A CA 1
ATOM 5141 C C . LYS A 1 653 ? 11.657 -21.636 -26.534 1.00 97.25 653 LYS A C 1
ATOM 5143 O O . LYS A 1 653 ? 10.878 -21.446 -27.466 1.00 97.25 653 LYS A O 1
ATOM 5148 N N . PHE A 1 654 ? 12.971 -21.625 -26.669 1.00 97.06 654 PHE A N 1
ATOM 5149 C CA . PHE A 1 654 ? 13.644 -21.558 -27.959 1.00 97.06 654 PHE A CA 1
ATOM 5150 C C . PHE A 1 654 ? 15.073 -22.072 -27.836 1.00 97.06 654 PHE A C 1
ATOM 5152 O O . PHE A 1 654 ? 15.653 -22.108 -26.751 1.00 97.06 654 PHE A O 1
ATOM 5159 N N . ARG A 1 655 ? 15.667 -22.438 -28.966 1.00 95.75 655 ARG A N 1
ATOM 5160 C CA . ARG A 1 655 ? 17.072 -22.816 -29.069 1.00 95.75 655 ARG A CA 1
ATOM 5161 C C . ARG A 1 655 ? 17.881 -21.648 -29.617 1.00 95.75 655 ARG A C 1
ATOM 5163 O O . ARG A 1 655 ? 17.657 -21.192 -30.739 1.00 95.75 655 ARG A O 1
ATOM 5170 N N . LEU A 1 656 ? 18.814 -21.164 -28.807 1.00 96.50 656 LEU A N 1
ATOM 5171 C CA . LEU A 1 656 ? 19.732 -20.081 -29.132 1.00 96.50 656 LEU A CA 1
ATOM 5172 C C . LEU A 1 656 ? 20.977 -20.644 -29.830 1.00 96.50 656 LEU A C 1
ATOM 5174 O O . LEU A 1 656 ? 21.692 -21.460 -29.255 1.00 96.50 656 LEU A O 1
ATOM 5178 N N . LEU A 1 657 ? 21.248 -20.200 -31.056 1.00 94.31 657 LEU A N 1
ATOM 5179 C CA . LEU A 1 657 ? 22.302 -20.752 -31.921 1.00 94.31 657 LEU A CA 1
ATOM 5180 C C . LEU A 1 657 ? 23.611 -19.945 -31.905 1.00 94.31 657 LEU A C 1
ATOM 5182 O O . LEU A 1 657 ? 24.623 -20.387 -32.448 1.00 94.31 657 LEU A O 1
ATOM 5186 N N . ALA A 1 658 ? 23.606 -18.764 -31.289 1.00 91.94 658 ALA A N 1
ATOM 5187 C CA . ALA A 1 658 ? 24.777 -17.908 -31.162 1.00 91.94 658 ALA A CA 1
ATOM 5188 C C . ALA A 1 658 ? 24.763 -17.135 -29.841 1.00 91.94 658 ALA A C 1
ATOM 5190 O O . ALA A 1 658 ? 23.703 -16.892 -29.267 1.00 91.94 658 ALA A O 1
ATOM 5191 N N . ASP A 1 659 ? 25.945 -16.726 -29.379 1.00 93.25 659 ASP A N 1
ATOM 5192 C CA . ASP A 1 659 ? 26.103 -15.930 -28.161 1.00 93.25 659 ASP A CA 1
ATOM 5193 C C . ASP A 1 659 ? 25.255 -14.651 -28.221 1.00 93.25 659 ASP A C 1
ATOM 5195 O O . ASP A 1 659 ? 25.382 -13.844 -29.149 1.00 93.25 659 ASP A O 1
ATOM 5199 N N . ALA A 1 660 ? 24.405 -14.453 -27.214 1.00 94.12 660 ALA A N 1
ATOM 5200 C CA . ALA A 1 660 ? 23.453 -13.351 -27.194 1.00 94.12 660 ALA A CA 1
ATOM 5201 C C . ALA A 1 660 ? 23.228 -12.786 -25.788 1.00 94.12 660 ALA A C 1
ATOM 5203 O O . ALA A 1 660 ? 23.322 -13.484 -24.776 1.00 94.12 660 ALA A O 1
ATOM 5204 N N . GLU A 1 661 ? 22.900 -11.496 -25.749 1.00 94.50 661 GLU A N 1
ATOM 5205 C CA . GLU A 1 661 ? 22.271 -10.842 -24.608 1.00 94.50 661 GLU A CA 1
ATOM 5206 C C . GLU A 1 661 ? 20.755 -11.001 -24.759 1.00 94.50 661 GLU A C 1
ATOM 5208 O O . GLU A 1 661 ? 20.174 -10.581 -25.762 1.00 94.50 661 GLU A O 1
ATOM 5213 N N . ILE A 1 662 ? 20.135 -11.638 -23.770 1.00 95.88 662 ILE A N 1
ATOM 5214 C CA . ILE A 1 662 ? 18.699 -11.875 -23.667 1.00 95.88 662 ILE A CA 1
ATOM 5215 C C . ILE A 1 662 ? 18.142 -10.904 -22.635 1.00 95.88 662 ILE A C 1
ATOM 5217 O O . ILE A 1 662 ? 18.500 -10.982 -21.457 1.00 95.88 662 ILE A O 1
ATOM 5221 N N . SER A 1 663 ? 17.256 -10.007 -23.056 1.00 95.31 663 SER A N 1
ATOM 5222 C CA . SER A 1 663 ? 16.577 -9.083 -22.153 1.00 95.31 663 SER A CA 1
ATOM 5223 C C . SER A 1 663 ? 15.085 -9.370 -22.041 1.00 95.31 663 SER A C 1
ATOM 5225 O O . SER A 1 663 ? 14.431 -9.677 -23.037 1.00 95.31 663 SER A O 1
ATOM 5227 N N . VAL A 1 664 ? 14.552 -9.282 -20.819 1.00 95.81 664 VAL A N 1
ATOM 5228 C CA . VAL A 1 664 ? 13.119 -9.451 -20.525 1.00 95.81 664 VAL A CA 1
ATOM 5229 C C . VAL A 1 664 ? 12.576 -8.129 -19.993 1.00 95.81 664 VAL A C 1
ATOM 5231 O O . VAL A 1 664 ? 13.005 -7.669 -18.939 1.00 95.81 664 VAL A O 1
ATOM 5234 N N . HIS A 1 665 ? 11.670 -7.492 -20.729 1.00 94.38 665 HIS A N 1
ATOM 5235 C CA . HIS A 1 665 ? 11.198 -6.136 -20.428 1.00 94.38 665 HIS A CA 1
ATOM 5236 C C . HIS A 1 665 ? 9.740 -5.919 -20.859 1.00 94.38 665 HIS A C 1
ATOM 5238 O O . HIS A 1 665 ? 9.149 -6.759 -21.538 1.00 94.38 665 HIS A O 1
ATOM 5244 N N . SER A 1 666 ? 9.146 -4.788 -20.468 1.00 93.00 666 SER A N 1
ATOM 5245 C CA . SER A 1 666 ? 7.800 -4.382 -20.902 1.00 93.00 666 SER A CA 1
ATOM 5246 C C . SER A 1 666 ? 7.693 -4.314 -22.426 1.00 93.00 666 SER A C 1
ATOM 5248 O O . SER A 1 666 ? 8.679 -4.051 -23.118 1.00 93.00 666 SER A O 1
ATOM 5250 N N . THR A 1 667 ? 6.504 -4.580 -22.968 1.00 92.19 667 THR A N 1
ATOM 5251 C CA . THR A 1 667 ? 6.317 -4.794 -24.415 1.00 92.19 667 THR A CA 1
ATOM 5252 C C . THR A 1 667 ? 6.631 -3.573 -25.277 1.00 92.19 667 THR A C 1
ATOM 5254 O O . THR A 1 667 ? 7.126 -3.710 -26.395 1.00 92.19 667 THR A O 1
ATOM 5257 N N . GLU A 1 668 ? 6.378 -2.378 -24.761 1.00 91.31 668 GLU A N 1
ATOM 5258 C CA . GLU A 1 668 ? 6.716 -1.104 -25.382 1.00 91.31 668 GLU A CA 1
ATOM 5259 C C . GLU A 1 668 ? 8.175 -0.709 -25.187 1.00 91.31 668 GLU A C 1
ATOM 5261 O O . GLU A 1 668 ? 8.668 0.133 -25.928 1.00 91.31 668 GLU A O 1
ATOM 5266 N N . GLU A 1 669 ? 8.880 -1.276 -24.209 1.00 92.25 669 GLU A N 1
ATOM 5267 C CA . GLU A 1 669 ? 10.238 -0.842 -23.906 1.00 92.25 669 GLU A CA 1
ATOM 5268 C C . GLU A 1 669 ? 11.240 -1.360 -24.949 1.00 92.25 669 GLU A C 1
ATOM 5270 O O . GLU A 1 669 ? 11.043 -2.390 -25.597 1.00 92.25 669 GLU A O 1
ATOM 5275 N N . LEU A 1 670 ? 12.326 -0.612 -25.128 1.00 90.00 670 LEU A N 1
ATOM 5276 C CA . LEU A 1 670 ? 13.418 -0.917 -26.032 1.00 90.00 670 LEU A CA 1
ATOM 5277 C C . LEU A 1 670 ? 14.651 -1.342 -25.227 1.00 90.00 670 LEU A C 1
ATOM 5279 O O . LEU A 1 670 ? 15.102 -0.631 -24.325 1.00 90.00 670 LEU A O 1
ATOM 5283 N N . SER A 1 671 ? 15.248 -2.476 -25.599 1.00 89.75 671 SER A N 1
ATOM 5284 C CA . SER A 1 671 ? 16.470 -2.996 -24.974 1.00 89.75 671 SER A CA 1
ATOM 5285 C C . SER A 1 671 ? 17.697 -2.135 -25.307 1.00 89.75 671 SER A C 1
ATOM 5287 O O . SER A 1 671 ? 18.499 -2.462 -26.179 1.00 89.75 671 SER A O 1
ATOM 5289 N N . THR A 1 672 ? 17.834 -1.015 -24.601 1.00 87.44 672 THR A N 1
ATOM 5290 C CA . THR A 1 672 ? 18.965 -0.077 -24.686 1.00 87.44 672 THR A CA 1
ATOM 5291 C C . THR A 1 672 ? 19.903 -0.236 -23.491 1.00 87.44 672 THR A C 1
ATOM 5293 O O . THR A 1 672 ? 19.600 -0.929 -22.525 1.00 87.44 672 THR A O 1
ATOM 5296 N N . ASN A 1 673 ? 21.032 0.460 -23.486 1.00 81.75 673 ASN A N 1
ATOM 5297 C CA . ASN A 1 673 ? 22.041 0.485 -22.437 1.00 81.75 673 ASN A CA 1
ATOM 5298 C C . ASN A 1 673 ? 21.461 1.062 -21.141 1.00 81.75 673 ASN A C 1
ATOM 5300 O O . ASN A 1 673 ? 21.946 0.713 -20.071 1.00 81.75 673 ASN A O 1
ATOM 5304 N N . ASN A 1 674 ? 20.402 1.874 -21.243 1.00 81.00 674 ASN A N 1
ATOM 5305 C CA . ASN A 1 674 ? 19.680 2.449 -20.110 1.00 81.00 674 ASN A CA 1
ATOM 5306 C C . ASN A 1 674 ? 18.684 1.475 -19.461 1.00 81.00 674 ASN A C 1
ATOM 5308 O O . ASN A 1 674 ? 18.242 1.741 -18.348 1.00 81.00 674 ASN A O 1
ATOM 5312 N N . LEU A 1 675 ? 18.332 0.365 -20.126 1.00 87.75 675 LEU A N 1
ATOM 5313 C CA . LEU A 1 675 ? 17.529 -0.693 -19.510 1.00 87.75 675 LEU A CA 1
ATOM 5314 C C . LEU A 1 675 ? 18.313 -1.314 -18.343 1.00 87.75 675 LEU A C 1
ATOM 5316 O O . LEU A 1 675 ? 19.511 -1.589 -18.498 1.00 87.75 675 LEU A O 1
ATOM 5320 N N . ASP A 1 676 ? 17.639 -1.552 -17.212 1.00 85.75 676 ASP A N 1
ATOM 5321 C CA . ASP A 1 676 ? 18.246 -2.113 -15.998 1.00 85.75 676 ASP A CA 1
ATOM 5322 C C . ASP A 1 676 ? 19.054 -3.382 -16.324 1.00 85.75 676 ASP A C 1
ATOM 5324 O O . ASP A 1 676 ? 18.585 -4.302 -16.999 1.00 85.75 676 ASP A O 1
ATOM 5328 N N . GLY A 1 677 ? 20.298 -3.427 -15.842 1.00 85.00 677 GLY A N 1
ATOM 5329 C CA . GLY A 1 677 ? 21.194 -4.563 -16.030 1.00 85.00 677 GLY A CA 1
ATOM 5330 C C . GLY A 1 677 ? 20.647 -5.874 -15.460 1.00 85.00 677 GLY A C 1
ATOM 5331 O O . GLY A 1 677 ? 20.984 -6.928 -15.982 1.00 85.00 677 GLY A O 1
ATOM 5332 N N . LYS A 1 678 ? 19.762 -5.833 -14.453 1.00 87.19 678 LYS A N 1
ATOM 5333 C CA . LYS A 1 678 ? 19.103 -7.030 -13.888 1.00 87.19 678 LYS A CA 1
ATOM 5334 C C . LYS A 1 678 ? 18.146 -7.723 -14.861 1.00 87.19 678 LYS A C 1
ATOM 5336 O O . LYS A 1 678 ? 17.792 -8.885 -14.665 1.00 87.19 678 LYS A O 1
ATOM 5341 N N . LEU A 1 679 ? 17.707 -7.007 -15.891 1.00 89.75 679 LEU A N 1
ATOM 5342 C CA . LEU A 1 679 ? 16.819 -7.530 -16.923 1.00 89.75 679 LEU A CA 1
ATOM 5343 C C . LEU A 1 679 ? 17.586 -8.126 -18.103 1.00 89.75 679 LEU A C 1
ATOM 5345 O O . LEU A 1 679 ? 16.957 -8.687 -18.993 1.00 89.75 679 LEU A O 1
ATOM 5349 N N . LYS A 1 680 ? 18.921 -8.014 -18.118 1.00 92.88 680 LYS A N 1
ATOM 5350 C CA . LYS A 1 680 ? 19.801 -8.472 -19.198 1.00 92.88 680 LYS A CA 1
ATOM 5351 C C . LYS A 1 680 ? 20.615 -9.672 -18.744 1.00 92.88 680 LYS A C 1
ATOM 5353 O O . LYS A 1 680 ? 21.383 -9.589 -17.790 1.00 92.88 680 LYS A O 1
ATOM 5358 N N . ASN A 1 681 ? 20.495 -10.767 -19.478 1.00 93.94 681 ASN A N 1
ATOM 5359 C CA . ASN A 1 681 ? 21.184 -12.016 -19.200 1.00 93.94 681 ASN A CA 1
ATOM 5360 C C . ASN A 1 681 ? 22.035 -12.404 -20.407 1.00 93.94 681 ASN A C 1
ATOM 5362 O O . ASN A 1 681 ? 21.564 -12.384 -21.539 1.00 93.94 681 ASN A O 1
ATOM 5366 N N . VAL A 1 682 ? 23.298 -12.745 -20.179 1.00 94.50 682 VAL A N 1
ATOM 5367 C CA . VAL A 1 682 ? 24.231 -13.139 -21.239 1.00 94.50 682 VAL A CA 1
ATOM 5368 C C . VAL A 1 682 ? 24.316 -14.657 -21.285 1.00 94.50 682 VAL A C 1
ATOM 5370 O O . VAL A 1 682 ? 24.514 -15.277 -20.244 1.00 94.50 682 VAL A O 1
ATOM 5373 N N . VAL A 1 683 ? 24.183 -15.233 -22.482 1.00 94.75 683 VAL A N 1
ATOM 5374 C CA . VAL A 1 683 ? 24.327 -16.675 -22.714 1.00 94.75 683 VAL A CA 1
ATOM 5375 C C . VAL A 1 683 ? 25.440 -16.923 -23.729 1.00 94.75 683 VAL A C 1
ATOM 5377 O O . VAL A 1 683 ? 25.419 -16.378 -24.837 1.00 94.75 683 VAL A O 1
ATOM 5380 N N . HIS A 1 684 ? 26.402 -17.763 -23.350 1.00 93.62 684 HIS A N 1
ATOM 5381 C CA . HIS A 1 684 ? 27.529 -18.179 -24.182 1.00 93.62 684 HIS A CA 1
ATOM 5382 C C . HIS A 1 684 ? 27.338 -19.620 -24.659 1.00 93.62 684 HIS A C 1
ATOM 5384 O O . HIS A 1 684 ? 27.657 -20.581 -23.958 1.00 93.62 684 HIS A O 1
ATOM 5390 N N . THR A 1 685 ? 26.878 -19.773 -25.897 1.00 90.44 685 THR A N 1
ATOM 5391 C CA . THR A 1 685 ? 26.474 -21.049 -26.517 1.00 90.44 685 THR A CA 1
ATOM 5392 C C . THR A 1 685 ? 27.598 -22.084 -26.648 1.00 90.44 685 THR A C 1
ATOM 5394 O O . THR A 1 685 ? 27.335 -23.271 -26.821 1.00 90.44 685 THR A O 1
ATOM 5397 N N . LEU A 1 686 ? 28.864 -21.663 -26.542 1.00 85.44 686 LEU A N 1
ATOM 5398 C CA . LEU A 1 686 ? 30.022 -22.566 -26.549 1.00 85.44 686 LEU A CA 1
ATOM 5399 C C . LEU A 1 686 ? 30.281 -23.246 -25.197 1.00 85.44 686 LEU A C 1
ATOM 5401 O O . LEU A 1 686 ? 30.887 -24.316 -25.161 1.00 85.44 686 LEU A O 1
ATOM 5405 N N . SER A 1 687 ? 29.885 -22.617 -24.090 1.00 86.94 687 SER A N 1
ATOM 5406 C CA . SER A 1 687 ? 30.105 -23.121 -22.726 1.00 86.94 687 SER A CA 1
ATOM 5407 C C . SER A 1 687 ? 28.818 -23.546 -22.030 1.00 86.94 687 SER A C 1
ATOM 5409 O O . SER A 1 687 ? 28.868 -24.291 -21.055 1.00 86.94 687 SER A O 1
ATOM 5411 N N . GLU A 1 688 ? 27.673 -23.080 -22.516 1.00 91.12 688 GLU A N 1
ATOM 5412 C CA . GLU A 1 688 ? 26.359 -23.266 -21.919 1.00 91.12 688 GLU A CA 1
ATOM 5413 C C . GLU A 1 688 ? 25.430 -23.829 -22.990 1.00 91.12 688 GLU A C 1
ATOM 5415 O O . GLU A 1 688 ? 25.300 -23.254 -24.066 1.00 91.12 688 GLU A O 1
ATOM 5420 N N . ASN A 1 689 ? 24.782 -24.957 -22.702 1.00 92.75 689 ASN A N 1
ATOM 5421 C CA . ASN A 1 689 ? 23.791 -25.561 -23.598 1.00 92.75 689 ASN A CA 1
ATOM 5422 C C . ASN A 1 689 ? 22.367 -25.495 -23.023 1.00 92.75 689 ASN A C 1
ATOM 5424 O O . ASN A 1 689 ? 21.425 -25.966 -23.658 1.00 92.75 689 ASN A O 1
ATOM 5428 N N . ARG A 1 690 ? 22.201 -24.899 -21.836 1.00 94.50 690 ARG A N 1
ATOM 5429 C CA . ARG A 1 690 ? 20.907 -24.636 -21.213 1.00 94.50 690 ARG A CA 1
ATOM 5430 C C . ARG A 1 690 ? 20.925 -23.314 -20.450 1.00 94.50 690 ARG A C 1
ATOM 5432 O O . ARG A 1 690 ? 21.848 -23.074 -19.669 1.00 94.50 690 ARG A O 1
ATOM 5439 N N . ALA A 1 691 ? 19.882 -22.507 -20.625 1.00 95.50 691 ALA A N 1
ATOM 5440 C CA . ALA A 1 691 ? 19.648 -21.286 -19.865 1.00 95.50 691 ALA A CA 1
ATOM 5441 C C . ALA A 1 691 ? 18.186 -21.199 -19.401 1.00 95.50 691 ALA A C 1
ATOM 5443 O O . ALA A 1 691 ? 17.264 -21.235 -20.209 1.00 95.50 691 ALA A O 1
ATOM 5444 N N . ASP A 1 692 ? 17.977 -21.060 -18.095 1.00 95.50 692 ASP A N 1
ATOM 5445 C CA . ASP A 1 692 ? 16.654 -20.928 -17.487 1.00 95.50 692 ASP A CA 1
ATOM 5446 C C . ASP A 1 692 ? 16.511 -19.490 -16.923 1.00 95.50 692 ASP A C 1
ATOM 5448 O O . ASP A 1 692 ? 17.302 -19.073 -16.069 1.00 95.50 692 ASP A O 1
ATOM 5452 N N . ILE A 1 693 ? 15.523 -18.722 -17.399 1.00 96.06 693 ILE A N 1
ATOM 5453 C CA . ILE A 1 693 ? 15.189 -17.362 -16.935 1.00 96.06 693 ILE A CA 1
ATOM 5454 C C . ILE A 1 693 ? 13.813 -17.399 -16.267 1.00 96.06 693 ILE A C 1
ATOM 5456 O O . ILE A 1 693 ? 12.794 -17.623 -16.921 1.00 96.06 693 ILE A O 1
ATOM 5460 N N . LEU A 1 694 ? 13.780 -17.146 -14.959 1.00 93.81 694 LEU A N 1
ATOM 5461 C CA . LEU A 1 694 ? 12.554 -17.068 -14.170 1.00 93.81 694 LEU A CA 1
ATOM 5462 C C . LEU A 1 694 ? 12.223 -15.615 -13.850 1.00 93.81 694 LEU A C 1
ATOM 5464 O O . LEU A 1 694 ? 13.057 -14.907 -13.284 1.00 93.81 694 LEU A O 1
ATOM 5468 N N . PHE A 1 695 ? 11.000 -15.185 -14.153 1.00 93.12 695 PHE A N 1
ATOM 5469 C CA . PHE A 1 695 ? 10.566 -13.808 -13.916 1.00 93.12 695 PHE A CA 1
ATOM 5470 C C . PHE A 1 695 ? 9.185 -13.717 -13.250 1.00 93.12 695 PHE A C 1
ATOM 5472 O O . PHE A 1 695 ? 8.381 -14.653 -13.300 1.00 93.12 695 PHE A O 1
ATOM 5479 N N . SER A 1 696 ? 8.912 -12.567 -12.639 1.00 90.94 696 SER A N 1
ATOM 5480 C CA . SER A 1 696 ? 7.584 -12.135 -12.191 1.00 90.94 696 SER A CA 1
ATOM 5481 C C . SER A 1 696 ? 7.234 -10.794 -12.832 1.00 90.94 696 SER A C 1
ATOM 5483 O O . SER A 1 696 ? 8.128 -10.005 -13.140 1.00 90.94 696 SER A O 1
ATOM 5485 N N . ILE A 1 697 ? 5.942 -10.535 -13.024 1.00 89.44 697 ILE A N 1
ATOM 5486 C CA . ILE A 1 697 ? 5.433 -9.280 -13.584 1.00 89.44 697 ILE A CA 1
ATOM 5487 C C . ILE A 1 697 ? 4.370 -8.692 -12.656 1.00 89.44 697 ILE A C 1
ATOM 5489 O O . ILE A 1 697 ? 3.568 -9.440 -12.098 1.00 89.44 697 ILE A O 1
ATOM 5493 N N . VAL A 1 698 ? 4.370 -7.371 -12.502 1.00 87.25 698 VAL A N 1
ATOM 5494 C CA . VAL A 1 698 ? 3.331 -6.598 -11.812 1.00 87.25 698 VAL A CA 1
ATOM 5495 C C . VAL A 1 698 ? 2.888 -5.479 -12.755 1.00 87.25 698 VAL A C 1
ATOM 5497 O O . VAL A 1 698 ? 3.699 -4.663 -13.183 1.00 87.25 698 VAL A O 1
ATOM 5500 N N . GLU A 1 699 ? 1.610 -5.455 -13.128 1.00 86.25 699 GLU A N 1
ATOM 5501 C CA . GLU A 1 699 ? 1.087 -4.456 -14.070 1.00 86.25 699 GLU A CA 1
ATOM 5502 C C . GLU A 1 699 ? 0.776 -3.126 -13.376 1.00 86.25 699 GLU A C 1
ATOM 5504 O O . GLU A 1 699 ? 0.398 -3.097 -12.203 1.00 86.25 699 GLU A O 1
ATOM 5509 N N . VAL A 1 700 ? 0.879 -2.027 -14.128 1.00 85.56 700 VAL A N 1
ATOM 5510 C CA . VAL A 1 700 ? 0.447 -0.694 -13.697 1.00 85.56 700 VAL A CA 1
ATOM 5511 C C . VAL A 1 700 ? -0.809 -0.302 -14.472 1.00 85.56 700 VAL A C 1
ATOM 5513 O O . VAL A 1 700 ? -0.788 -0.152 -15.692 1.00 85.56 700 VAL A O 1
ATOM 5516 N N . VAL A 1 701 ? -1.916 -0.113 -13.758 1.00 85.62 701 VAL A N 1
ATOM 5517 C CA . VAL A 1 701 ? -3.198 0.347 -14.302 1.00 85.62 701 VAL A CA 1
ATOM 5518 C C . VAL A 1 701 ? -3.399 1.806 -13.920 1.00 85.62 701 VAL A C 1
ATOM 5520 O O . VAL A 1 701 ? -3.146 2.198 -12.786 1.00 85.62 701 VAL A O 1
ATOM 5523 N N . ASN A 1 702 ? -3.865 2.627 -14.853 1.00 86.25 702 ASN A N 1
ATOM 5524 C CA . ASN A 1 702 ? -4.100 4.048 -14.606 1.00 86.25 702 ASN A CA 1
ATOM 5525 C C . ASN A 1 702 ? -5.593 4.324 -14.415 1.00 86.25 702 ASN A C 1
ATOM 5527 O O . ASN A 1 702 ? -6.430 3.685 -15.055 1.00 86.25 702 ASN A O 1
ATOM 5531 N N . ASP A 1 703 ? -5.918 5.300 -13.569 1.00 81.25 703 ASP A N 1
ATOM 5532 C CA . ASP A 1 703 ? -7.261 5.869 -13.488 1.00 81.25 703 ASP A CA 1
ATOM 5533 C C . ASP A 1 703 ? -7.699 6.433 -14.854 1.00 81.25 703 ASP A C 1
ATOM 5535 O O . ASP A 1 703 ? -6.888 6.975 -15.612 1.00 81.25 703 ASP A O 1
ATOM 5539 N N . GLN A 1 704 ? -8.991 6.313 -15.172 1.00 77.12 704 GLN A N 1
ATOM 5540 C CA . GLN A 1 704 ? -9.550 6.720 -16.465 1.00 77.12 704 GLN A CA 1
ATOM 5541 C C . GLN A 1 704 ? -9.344 8.213 -16.762 1.00 77.12 704 GLN A C 1
ATOM 5543 O O . GLN A 1 704 ? -9.212 8.590 -17.926 1.00 77.12 704 GLN A O 1
ATOM 5548 N N . LEU A 1 705 ? -9.292 9.064 -15.734 1.00 72.25 705 LEU A N 1
ATOM 5549 C CA . LEU A 1 705 ? -9.127 10.511 -15.889 1.00 72.25 705 LEU A CA 1
ATOM 5550 C C . LEU A 1 705 ? -7.659 10.931 -16.060 1.00 72.25 705 LEU A C 1
ATOM 5552 O O . LEU A 1 705 ? -7.384 12.026 -16.558 1.00 72.25 705 LEU A O 1
ATOM 5556 N N . LEU A 1 706 ? -6.708 10.048 -15.733 1.00 79.38 706 LEU A N 1
ATOM 5557 C CA . LEU A 1 706 ? -5.274 10.337 -15.789 1.00 79.38 706 LEU A CA 1
ATOM 5558 C C . LEU A 1 706 ? -4.781 10.586 -17.225 1.00 79.38 706 LEU A C 1
ATOM 5560 O O . LEU A 1 706 ? -3.850 11.359 -17.439 1.00 79.38 706 LEU A O 1
ATOM 5564 N N . ALA A 1 707 ? -5.410 9.955 -18.221 1.00 79.12 707 ALA A N 1
ATOM 5565 C CA . ALA A 1 707 ? -5.075 10.144 -19.636 1.00 79.12 707 ALA A CA 1
ATOM 5566 C C . ALA A 1 707 ? -5.287 11.587 -20.120 1.00 79.12 707 ALA A C 1
ATOM 5568 O O . ALA A 1 707 ? -4.549 12.059 -20.979 1.00 79.12 707 ALA A O 1
ATOM 5569 N N . ASN A 1 708 ? -6.248 12.299 -19.525 1.00 79.31 708 ASN A N 1
ATOM 5570 C CA . ASN A 1 708 ? -6.585 13.675 -19.892 1.00 79.31 708 ASN A CA 1
ATOM 5571 C C . ASN A 1 708 ? -5.805 14.719 -19.077 1.00 79.31 708 ASN A C 1
ATOM 5573 O O . ASN A 1 708 ? -5.982 15.918 -19.281 1.00 79.31 708 ASN A O 1
ATOM 5577 N N . THR A 1 709 ? -4.970 14.275 -18.135 1.00 79.75 709 THR A N 1
ATOM 5578 C CA . THR A 1 709 ? -4.147 15.156 -17.304 1.00 79.75 709 THR A CA 1
ATOM 5579 C C . THR A 1 709 ? -2.831 15.476 -18.010 1.00 79.75 709 THR A C 1
ATOM 5581 O O . THR A 1 709 ? -2.253 14.619 -18.689 1.00 79.75 709 THR A O 1
ATOM 5584 N N . ASP A 1 710 ? -2.349 16.707 -17.828 1.00 81.81 710 ASP A N 1
ATOM 5585 C CA . ASP A 1 710 ? -1.083 17.166 -18.397 1.00 81.81 710 ASP A CA 1
ATOM 5586 C C . ASP A 1 710 ? 0.101 16.284 -17.956 1.00 81.81 710 ASP A C 1
ATOM 5588 O O . ASP A 1 710 ? 0.177 15.824 -16.814 1.00 81.81 710 ASP A O 1
ATOM 5592 N N . ILE A 1 711 ? 1.040 16.054 -18.875 1.00 85.50 711 ILE A N 1
ATOM 5593 C CA . ILE A 1 711 ? 2.214 15.192 -18.676 1.00 85.50 711 ILE A CA 1
ATOM 5594 C C . ILE A 1 711 ? 3.076 15.671 -17.498 1.00 85.50 711 ILE A C 1
ATOM 5596 O O . ILE A 1 711 ? 3.611 14.841 -16.764 1.00 85.50 711 ILE A O 1
ATOM 5600 N N . SER A 1 712 ? 3.192 16.988 -17.289 1.00 77.81 712 SER A N 1
ATOM 5601 C CA . SER A 1 712 ? 3.972 17.569 -16.185 1.00 77.81 712 SER A CA 1
ATOM 5602 C C . SER A 1 712 ? 3.408 17.231 -14.805 1.00 77.81 712 SER A C 1
ATOM 5604 O O . SER A 1 712 ? 4.145 17.223 -13.826 1.00 77.81 712 SER A O 1
ATOM 5606 N N . VAL A 1 713 ? 2.115 16.922 -14.741 1.00 76.12 713 VAL A N 1
ATOM 5607 C CA . VAL A 1 713 ? 1.385 16.632 -13.508 1.00 76.12 713 VAL A CA 1
ATOM 5608 C C . VAL A 1 713 ? 1.429 15.140 -13.186 1.00 76.12 713 VAL A C 1
ATOM 5610 O O . VAL A 1 713 ? 1.649 14.757 -12.042 1.00 76.12 713 VAL A O 1
ATOM 5613 N N . ARG A 1 714 ? 1.255 14.273 -14.193 1.00 83.25 714 ARG A N 1
ATOM 5614 C CA . ARG A 1 714 ? 1.290 12.811 -13.992 1.00 83.25 714 ARG A CA 1
ATOM 5615 C C . ARG A 1 714 ? 2.672 12.171 -14.088 1.00 83.25 714 ARG A C 1
ATOM 5617 O O . ARG A 1 714 ? 2.782 10.965 -13.884 1.00 83.25 714 ARG A O 1
ATOM 5624 N N . GLU A 1 715 ? 3.693 12.952 -14.436 1.00 86.19 715 GLU A N 1
ATOM 5625 C CA . GLU A 1 715 ? 5.108 12.556 -14.508 1.00 86.19 715 GLU A CA 1
ATOM 5626 C C . GLU A 1 715 ? 5.388 11.278 -15.333 1.00 86.19 715 GLU A C 1
ATOM 5628 O O . GLU A 1 715 ? 6.392 10.593 -15.139 1.00 86.19 715 GLU A O 1
ATOM 5633 N N . CYS A 1 716 ? 4.519 10.946 -16.290 1.00 88.81 716 CYS A N 1
ATOM 5634 C CA . CYS A 1 716 ? 4.657 9.794 -17.181 1.00 88.81 716 CYS A CA 1
ATOM 5635 C C . CYS A 1 716 ? 4.028 10.083 -18.549 1.00 88.81 716 CYS A C 1
ATOM 5637 O O . CYS A 1 716 ? 3.166 10.958 -18.671 1.00 88.81 716 CYS A O 1
ATOM 5639 N N . ARG A 1 717 ? 4.412 9.317 -19.576 1.00 91.44 717 ARG A N 1
ATOM 5640 C CA . ARG A 1 717 ? 3.861 9.417 -20.942 1.00 91.44 717 ARG A CA 1
ATOM 5641 C C . ARG A 1 717 ? 3.205 8.112 -21.393 1.00 91.44 717 ARG A C 1
ATOM 5643 O O . ARG A 1 717 ? 3.735 7.030 -21.155 1.00 91.44 717 ARG A O 1
ATOM 5650 N N . TYR A 1 718 ? 2.061 8.203 -22.060 1.00 91.88 718 TYR A N 1
ATOM 5651 C CA . TYR A 1 718 ? 1.416 7.069 -22.721 1.00 91.88 718 TYR A CA 1
ATOM 5652 C C . TYR A 1 718 ? 2.089 6.751 -24.059 1.00 91.88 718 TYR A C 1
ATOM 5654 O O . TYR A 1 718 ? 2.784 7.581 -24.639 1.00 91.88 718 TYR A O 1
ATOM 5662 N N . LEU A 1 719 ? 1.813 5.558 -24.591 1.00 91.62 719 LEU A N 1
ATOM 5663 C CA . LEU A 1 719 ? 2.410 5.027 -25.825 1.00 91.62 719 LEU A CA 1
ATOM 5664 C C . LEU A 1 719 ? 2.298 5.955 -27.047 1.00 91.62 719 LEU A C 1
ATOM 5666 O O . LEU A 1 719 ? 3.160 5.924 -27.917 1.00 91.62 719 LEU A O 1
ATOM 5670 N N . HIS A 1 720 ? 1.247 6.770 -27.126 1.00 90.06 720 HIS A N 1
ATOM 5671 C CA . HIS A 1 720 ? 1.004 7.689 -28.243 1.00 90.06 720 HIS A CA 1
ATOM 5672 C C . HIS A 1 720 ? 1.602 9.089 -28.022 1.00 90.06 720 HIS A C 1
ATOM 5674 O O . HIS A 1 720 ? 1.597 9.909 -28.935 1.00 90.06 720 HIS A O 1
ATOM 5680 N N . GLU A 1 721 ? 2.127 9.382 -26.830 1.00 90.38 721 GLU A N 1
ATOM 5681 C CA . GLU A 1 721 ? 2.645 10.702 -26.448 1.00 90.38 721 GLU A CA 1
ATOM 5682 C C . GLU A 1 721 ? 4.131 10.839 -26.758 1.00 90.38 721 GLU A C 1
ATOM 5684 O O . GLU A 1 721 ? 4.965 11.176 -25.904 1.00 90.38 721 GLU A O 1
ATOM 5689 N N . THR A 1 722 ? 4.457 10.554 -28.013 1.00 85.38 722 THR A N 1
ATOM 5690 C CA . THR A 1 722 ? 5.806 10.678 -28.547 1.00 85.38 722 THR A CA 1
ATOM 5691 C C . THR A 1 722 ? 6.279 12.124 -28.487 1.00 85.38 722 THR A C 1
ATOM 5693 O O . THR A 1 722 ? 5.491 13.071 -28.508 1.00 85.38 722 THR A O 1
ATOM 5696 N N . ILE A 1 723 ? 7.591 12.307 -28.410 1.00 84.81 723 ILE A N 1
ATOM 5697 C CA . ILE A 1 723 ? 8.178 13.643 -28.412 1.00 84.81 723 ILE A CA 1
ATOM 5698 C C . ILE A 1 723 ? 8.189 14.155 -29.845 1.00 84.81 723 ILE A C 1
ATOM 5700 O O . ILE A 1 723 ? 8.567 13.418 -30.755 1.00 84.81 723 ILE A O 1
ATOM 5704 N N . ASP A 1 724 ? 7.805 15.417 -30.025 1.00 83.81 724 ASP A N 1
ATOM 5705 C CA . ASP A 1 724 ? 7.960 16.130 -31.291 1.00 83.81 724 ASP A CA 1
ATOM 5706 C C . ASP A 1 724 ? 9.449 16.399 -31.549 1.00 83.81 724 ASP A C 1
ATOM 5708 O O . ASP A 1 724 ? 10.001 17.448 -31.219 1.00 83.81 724 AS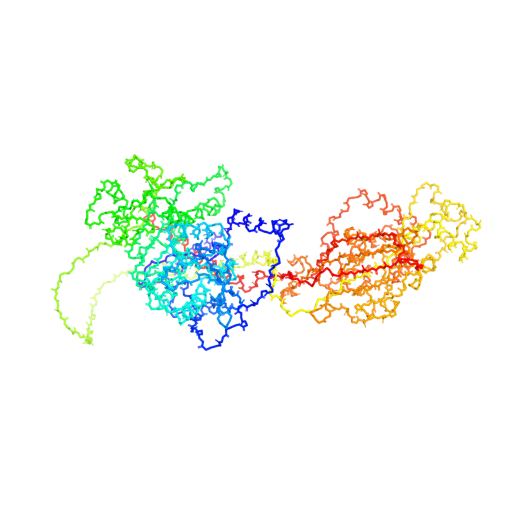P A O 1
ATOM 5712 N N . ASN A 1 725 ? 10.134 15.366 -32.029 1.00 82.44 725 ASN A N 1
ATOM 5713 C CA . ASN A 1 725 ? 11.554 15.368 -32.320 1.00 82.44 725 ASN A CA 1
ATOM 5714 C C . ASN A 1 725 ? 11.781 14.626 -33.646 1.00 82.44 725 ASN A C 1
ATOM 5716 O O . ASN A 1 725 ? 11.369 13.470 -33.770 1.00 82.44 725 ASN A O 1
ATOM 5720 N N . PRO A 1 726 ? 12.471 15.230 -34.632 1.00 84.81 726 PRO A N 1
ATOM 5721 C CA . PRO A 1 726 ? 12.737 14.588 -35.922 1.00 84.81 726 PRO A CA 1
ATOM 5722 C C . PRO A 1 726 ? 13.612 13.323 -35.821 1.00 84.81 726 PRO A C 1
ATOM 5724 O O . PRO A 1 726 ? 13.658 12.534 -36.763 1.00 84.81 726 PRO A O 1
ATOM 5727 N N . PHE A 1 727 ? 14.296 13.122 -34.691 1.00 87.62 727 PHE A N 1
ATOM 5728 C CA . PHE A 1 727 ? 15.069 11.928 -34.341 1.00 87.62 727 PHE A CA 1
ATOM 5729 C C . PHE A 1 727 ? 14.287 10.936 -33.465 1.00 87.62 727 PHE A C 1
ATOM 5731 O O . PHE A 1 727 ? 14.869 10.020 -32.882 1.00 87.62 727 PHE A O 1
ATOM 5738 N N . TYR A 1 728 ? 12.970 11.088 -33.339 1.00 89.62 728 TYR A N 1
ATOM 5739 C CA . TYR A 1 728 ? 12.112 10.075 -32.738 1.00 89.62 728 TYR A CA 1
ATOM 5740 C C . TYR A 1 728 ? 11.410 9.273 -33.840 1.00 89.62 728 TYR A C 1
ATOM 5742 O O . TYR A 1 728 ? 10.468 9.748 -34.465 1.00 89.62 728 TYR A O 1
ATOM 5750 N N . THR A 1 729 ? 11.882 8.051 -34.104 1.00 88.06 729 THR A N 1
ATOM 5751 C CA . THR A 1 729 ? 11.436 7.231 -35.254 1.00 88.06 729 THR A CA 1
ATOM 5752 C C . THR A 1 729 ? 10.823 5.887 -34.854 1.00 88.06 729 THR A C 1
ATOM 5754 O O . THR A 1 729 ? 10.515 5.051 -35.707 1.00 88.06 729 THR A O 1
ATOM 5757 N N . TYR A 1 730 ? 10.619 5.693 -33.552 1.00 87.88 730 TYR A N 1
ATOM 5758 C CA . TYR A 1 730 ? 10.083 4.472 -32.959 1.00 87.88 730 TYR A CA 1
ATOM 5759 C C . TYR A 1 730 ? 8.542 4.473 -32.972 1.00 87.88 730 TYR A C 1
ATOM 5761 O O . TYR A 1 730 ? 7.947 5.540 -32.816 1.00 87.88 730 TYR A O 1
ATOM 5769 N N . PRO A 1 731 ? 7.874 3.314 -33.154 1.00 88.00 731 PRO A N 1
ATOM 5770 C CA . PRO A 1 731 ? 6.412 3.254 -33.286 1.00 88.00 731 PRO A CA 1
ATOM 5771 C C . PRO A 1 731 ? 5.614 3.738 -32.070 1.00 88.00 731 PRO A C 1
ATOM 5773 O O . PRO A 1 731 ? 4.540 4.308 -32.243 1.00 88.00 731 PRO A O 1
ATOM 5776 N N . VAL A 1 732 ? 6.110 3.486 -30.856 1.00 91.44 732 VAL A N 1
ATOM 5777 C CA . VAL A 1 732 ? 5.424 3.827 -29.600 1.00 91.44 732 VAL A CA 1
ATOM 5778 C C . VAL A 1 732 ? 6.396 4.417 -28.589 1.00 91.44 732 VAL A C 1
ATOM 5780 O O . VAL A 1 732 ? 7.577 4.067 -28.569 1.00 91.44 732 VAL A O 1
ATOM 5783 N N . TYR A 1 733 ? 5.882 5.277 -27.712 1.00 92.56 733 TYR A N 1
ATOM 5784 C CA . TYR A 1 733 ? 6.647 5.864 -26.622 1.00 92.56 733 TYR A CA 1
ATOM 5785 C C . TYR A 1 733 ? 7.150 4.812 -25.626 1.00 92.56 733 TYR A C 1
ATOM 5787 O O . TYR A 1 733 ? 6.376 4.017 -25.098 1.00 92.56 733 TYR A O 1
ATOM 5795 N N . SER A 1 734 ? 8.446 4.881 -25.319 1.00 92.19 734 SER A N 1
ATOM 5796 C CA . SER A 1 734 ? 9.079 4.246 -24.163 1.00 92.19 734 SER A CA 1
ATOM 5797 C C . SER A 1 734 ? 10.236 5.113 -23.673 1.00 92.19 734 SER A C 1
ATOM 5799 O O . SER A 1 734 ? 10.744 5.972 -24.413 1.00 92.19 734 SER A O 1
ATOM 5801 N N . TYR A 1 735 ? 10.683 4.886 -22.439 1.00 90.31 735 TYR A N 1
ATOM 5802 C CA . TYR A 1 735 ? 11.792 5.645 -21.875 1.00 90.31 735 TYR A CA 1
ATOM 5803 C C . TYR A 1 735 ? 13.093 5.389 -22.651 1.00 90.31 735 TYR A C 1
ATOM 5805 O O . TYR A 1 735 ? 13.808 6.331 -23.008 1.00 90.31 735 TYR A O 1
ATOM 5813 N N . GLY A 1 736 ? 13.375 4.127 -22.988 1.00 89.44 736 GLY A N 1
ATOM 5814 C CA . GLY A 1 736 ? 14.539 3.729 -23.777 1.00 89.44 736 GLY A CA 1
ATOM 5815 C C . GLY A 1 736 ? 14.534 4.308 -25.193 1.00 89.44 736 GLY A C 1
ATOM 5816 O O . GLY A 1 736 ? 15.550 4.857 -25.625 1.00 89.44 736 GLY A O 1
ATOM 5817 N N . ALA A 1 737 ? 13.395 4.266 -25.892 1.00 90.25 737 ALA A N 1
ATOM 5818 C CA . ALA A 1 737 ? 13.241 4.856 -27.224 1.00 90.25 737 ALA A CA 1
ATOM 5819 C C . ALA A 1 737 ? 13.470 6.378 -27.201 1.00 90.25 737 ALA A C 1
ATOM 5821 O O . ALA A 1 737 ? 14.198 6.916 -28.037 1.00 90.25 737 ALA A O 1
ATOM 5822 N N . CYS A 1 738 ? 12.917 7.065 -26.196 1.00 90.62 738 CYS A N 1
ATOM 5823 C CA . CYS A 1 738 ? 13.116 8.496 -25.980 1.00 90.62 738 CYS A CA 1
ATOM 5824 C C . CYS A 1 738 ? 14.590 8.850 -25.761 1.00 90.62 738 CYS A C 1
ATOM 5826 O O . CYS A 1 738 ? 15.149 9.709 -26.446 1.00 90.62 738 CYS A O 1
ATOM 5828 N N . LYS A 1 739 ? 15.254 8.150 -24.836 1.00 87.94 739 LYS A N 1
ATOM 5829 C CA . LYS A 1 739 ? 16.674 8.371 -24.545 1.00 87.94 739 LYS A CA 1
ATOM 5830 C C . LYS A 1 739 ? 17.557 8.098 -25.755 1.00 87.94 739 LYS A C 1
ATOM 5832 O O . LYS A 1 739 ? 18.515 8.833 -25.994 1.00 87.94 739 LYS A O 1
ATOM 5837 N N . LEU A 1 740 ? 17.241 7.059 -26.524 1.00 87.19 740 LEU A N 1
ATOM 5838 C CA . LEU A 1 740 ? 17.991 6.712 -27.722 1.00 87.19 740 LEU A CA 1
ATOM 5839 C C . LEU A 1 740 ? 17.813 7.756 -28.835 1.00 87.19 740 LEU A C 1
ATOM 5841 O O . LEU A 1 740 ? 18.791 8.081 -29.510 1.00 87.19 740 LEU A O 1
ATOM 5845 N N . ALA A 1 741 ? 16.608 8.309 -28.994 1.00 88.88 741 ALA A N 1
ATOM 5846 C CA . ALA A 1 741 ? 16.322 9.423 -29.898 1.00 88.88 741 ALA A CA 1
ATOM 5847 C C . ALA A 1 741 ? 17.142 10.672 -29.537 1.00 88.88 741 ALA A C 1
ATOM 5849 O O . ALA A 1 741 ? 17.908 11.159 -30.368 1.00 88.88 741 ALA A O 1
ATOM 5850 N N . LEU A 1 742 ? 17.082 11.121 -28.277 1.00 87.06 742 LEU A N 1
ATOM 5851 C CA . LEU A 1 742 ? 17.834 12.296 -27.812 1.00 87.06 742 LEU A CA 1
ATOM 5852 C C . LEU A 1 742 ? 19.345 12.109 -27.933 1.00 87.06 742 LEU A C 1
ATOM 5854 O O . LEU A 1 742 ? 20.034 12.965 -28.478 1.00 87.06 742 LEU A O 1
ATOM 5858 N N . SER A 1 743 ? 19.865 10.948 -27.527 1.00 84.12 743 SER A N 1
ATOM 5859 C CA . SER A 1 743 ? 21.291 10.649 -27.694 1.00 84.12 743 SER A CA 1
ATOM 5860 C C . SER A 1 743 ? 21.712 10.629 -29.167 1.00 84.12 743 SER A C 1
ATOM 5862 O O . SER A 1 743 ? 22.879 10.870 -29.472 1.00 84.12 743 SER A O 1
ATOM 5864 N N . THR A 1 744 ? 20.797 10.302 -30.082 1.00 87.00 744 THR A N 1
ATOM 5865 C CA . THR A 1 744 ? 21.067 10.313 -31.524 1.00 87.00 744 THR A CA 1
ATOM 5866 C C . THR A 1 744 ? 21.056 11.735 -32.073 1.00 87.00 744 THR A C 1
ATOM 5868 O O . THR A 1 744 ? 21.948 12.082 -32.847 1.00 87.00 744 THR A O 1
ATOM 5871 N N . GLU A 1 745 ? 20.113 12.569 -31.635 1.00 87.81 745 GLU A N 1
ATOM 5872 C CA . GLU A 1 745 ? 20.075 13.992 -31.970 1.00 87.81 745 GLU A CA 1
ATOM 5873 C C . GLU A 1 745 ? 21.333 14.715 -31.486 1.00 87.81 745 GLU A C 1
ATOM 5875 O O . GLU A 1 745 ? 21.976 15.407 -32.270 1.00 87.81 745 GLU A O 1
ATOM 5880 N N . GLU A 1 746 ? 21.731 14.542 -30.227 1.00 84.94 746 GLU A N 1
ATOM 5881 C CA . GLU A 1 746 ? 22.915 15.206 -29.675 1.00 84.94 746 GLU A CA 1
ATOM 5882 C C . GLU A 1 746 ? 24.187 14.824 -30.437 1.00 84.94 746 GLU A C 1
ATOM 5884 O O . GLU A 1 746 ? 24.986 15.687 -30.822 1.00 84.94 746 GLU A O 1
ATOM 5889 N N . ALA A 1 747 ? 24.342 13.531 -30.731 1.00 84.31 747 ALA A N 1
ATOM 5890 C CA . ALA A 1 747 ? 25.447 13.050 -31.542 1.00 84.31 747 ALA A CA 1
ATOM 5891 C C . ALA A 1 747 ? 25.398 13.627 -32.968 1.00 84.31 747 ALA A C 1
ATOM 5893 O O . ALA A 1 747 ? 26.438 14.006 -33.514 1.00 84.31 747 ALA A O 1
ATOM 5894 N N . TYR A 1 748 ? 24.206 13.771 -33.557 1.00 89.12 748 TYR A N 1
ATOM 5895 C CA . TYR A 1 748 ? 24.027 14.444 -34.841 1.00 89.12 748 TYR A CA 1
ATOM 5896 C C . TYR A 1 748 ? 24.358 15.937 -34.759 1.00 89.12 748 TYR A C 1
ATOM 5898 O O . TYR A 1 748 ? 25.007 16.468 -35.656 1.00 89.12 748 TYR A O 1
ATOM 5906 N N . GLN A 1 749 ? 23.992 16.644 -33.690 1.00 88.25 749 GLN A N 1
ATOM 5907 C CA . GLN A 1 749 ? 24.326 18.060 -33.543 1.00 88.25 749 GLN A CA 1
ATOM 5908 C C . GLN A 1 749 ? 25.838 18.282 -33.497 1.00 88.25 749 GLN A C 1
ATOM 5910 O O . GLN A 1 749 ? 26.315 19.269 -34.068 1.00 88.25 749 GLN A O 1
ATOM 5915 N N . HIS A 1 750 ? 26.577 17.348 -32.894 1.00 86.75 750 HIS A N 1
ATOM 5916 C CA . HIS A 1 750 ? 28.032 17.396 -32.805 1.00 86.75 750 HIS A CA 1
ATOM 5917 C C . HIS A 1 750 ? 28.733 16.948 -34.097 1.00 86.75 750 HIS A C 1
ATOM 5919 O O . HIS A 1 750 ? 29.597 17.659 -34.607 1.00 86.75 750 HIS A O 1
ATOM 5925 N N . CYS A 1 751 ? 28.350 15.793 -34.647 1.00 87.44 751 CYS A N 1
ATOM 5926 C CA . CYS A 1 751 ? 29.059 15.143 -35.755 1.00 87.44 751 CYS A CA 1
ATOM 5927 C C . CYS A 1 751 ? 28.401 15.326 -37.133 1.00 87.44 751 CYS A C 1
ATOM 5929 O O . CYS A 1 751 ? 28.985 14.934 -38.140 1.00 87.44 751 CYS A O 1
ATOM 5931 N N . LYS A 1 752 ? 27.202 15.921 -37.194 1.00 91.38 752 LYS A N 1
ATOM 5932 C CA . LYS A 1 752 ? 26.378 16.141 -38.403 1.00 91.38 752 LYS A CA 1
ATOM 5933 C C . LYS A 1 752 ? 26.034 14.867 -39.182 1.00 91.38 752 LYS A C 1
ATOM 5935 O O . LYS A 1 752 ? 25.773 14.921 -40.380 1.00 91.38 752 LYS A O 1
ATOM 5940 N N . CYS A 1 753 ? 26.019 13.727 -38.497 1.00 90.06 753 CYS A N 1
ATOM 5941 C CA . CYS A 1 753 ? 25.631 12.437 -39.050 1.00 90.06 753 CYS A CA 1
ATOM 5942 C C . CYS A 1 753 ? 25.182 11.469 -37.941 1.00 90.06 753 CYS A C 1
ATOM 5944 O O . CYS A 1 753 ? 25.435 11.706 -36.759 1.00 90.06 753 CYS A O 1
ATOM 5946 N N . VAL A 1 754 ? 24.510 10.381 -38.323 1.00 89.38 754 VAL A N 1
ATOM 5947 C CA . VAL A 1 754 ? 23.949 9.360 -37.424 1.00 89.38 754 VAL A CA 1
ATOM 5948 C C . VAL A 1 754 ? 24.697 8.033 -37.571 1.00 89.38 754 VAL A C 1
ATOM 5950 O O . VAL A 1 754 ? 25.053 7.633 -38.680 1.00 89.38 754 VAL A O 1
ATOM 5953 N N . HIS A 1 755 ? 24.921 7.316 -36.465 1.00 88.56 755 HIS A N 1
ATOM 5954 C CA . HIS A 1 755 ? 25.561 6.001 -36.520 1.00 88.56 755 HIS A CA 1
ATOM 5955 C C . HIS A 1 755 ? 24.717 5.007 -37.354 1.00 88.56 755 HIS A C 1
ATOM 5957 O O . HIS A 1 755 ? 23.526 4.855 -37.075 1.00 88.56 755 HIS A O 1
ATOM 5963 N N . PRO A 1 756 ? 25.299 4.269 -38.320 1.00 87.19 756 PRO A N 1
ATOM 5964 C CA . PRO A 1 756 ? 24.552 3.382 -39.231 1.00 87.19 756 PRO A CA 1
ATOM 5965 C C . PRO A 1 756 ? 23.817 2.201 -38.572 1.00 87.19 756 PRO A C 1
ATOM 5967 O O . PRO A 1 756 ? 22.954 1.580 -39.189 1.00 87.19 756 PRO A O 1
ATOM 5970 N N . ALA A 1 757 ? 24.145 1.899 -37.313 1.00 84.81 757 ALA A N 1
ATOM 5971 C CA . ALA A 1 757 ? 23.433 0.909 -36.498 1.00 84.81 757 ALA A CA 1
ATOM 5972 C C . ALA A 1 757 ? 22.045 1.380 -36.015 1.00 84.81 757 ALA A C 1
ATOM 5974 O O . ALA A 1 757 ? 21.282 0.561 -35.519 1.00 84.81 757 ALA A O 1
ATOM 5975 N N . ARG A 1 758 ? 21.727 2.680 -36.124 1.00 86.38 758 ARG A N 1
ATOM 5976 C CA . ARG A 1 758 ? 20.422 3.257 -35.743 1.00 86.38 758 ARG A CA 1
ATOM 5977 C C . ARG A 1 758 ? 19.330 2.931 -36.778 1.00 86.38 758 ARG A C 1
ATOM 5979 O O . ARG A 1 758 ? 19.636 2.409 -37.850 1.00 86.38 758 ARG A O 1
ATOM 5986 N N . ASP A 1 759 ? 18.078 3.292 -36.467 1.00 85.38 759 ASP A N 1
ATOM 5987 C CA . ASP A 1 759 ? 16.889 3.033 -37.304 1.00 85.38 759 ASP A CA 1
ATOM 5988 C C . ASP A 1 759 ? 17.086 3.427 -38.780 1.00 85.38 759 ASP A C 1
ATOM 5990 O O . ASP A 1 759 ? 17.761 4.408 -39.116 1.00 85.38 759 ASP A O 1
ATOM 5994 N N . LEU A 1 760 ? 16.494 2.631 -39.673 1.00 81.94 760 LEU A N 1
ATOM 5995 C CA . LEU A 1 760 ? 16.587 2.773 -41.132 1.00 81.94 760 LEU A CA 1
ATOM 5996 C C . LEU A 1 760 ? 16.107 4.124 -41.681 1.00 81.94 760 LEU A C 1
ATOM 5998 O O . LEU A 1 760 ? 16.549 4.548 -42.750 1.00 81.94 760 LEU A O 1
ATOM 6002 N N . SER A 1 761 ? 15.226 4.819 -40.968 1.00 84.50 761 SER A N 1
ATOM 6003 C CA . SER A 1 761 ? 14.764 6.172 -41.303 1.00 84.50 761 SER A CA 1
ATOM 6004 C C . SER A 1 761 ? 15.906 7.192 -41.388 1.00 84.50 761 SER A C 1
ATOM 6006 O O . SER A 1 761 ? 15.823 8.141 -42.167 1.00 84.50 761 SER A O 1
ATOM 6008 N N . TYR A 1 762 ? 17.018 6.964 -40.682 1.00 87.62 762 TYR A N 1
ATOM 6009 C CA . TYR A 1 762 ? 18.195 7.834 -40.724 1.00 87.62 762 TYR A CA 1
ATOM 6010 C C . TYR A 1 762 ? 19.121 7.579 -41.908 1.00 87.62 762 TYR A C 1
ATOM 6012 O O . TYR A 1 762 ? 20.157 8.236 -42.002 1.00 87.62 762 TYR A O 1
ATOM 6020 N N . LYS A 1 763 ? 18.777 6.668 -42.827 1.00 86.12 763 LYS A N 1
ATOM 6021 C CA . LYS A 1 763 ? 19.629 6.301 -43.968 1.00 86.12 763 LYS A CA 1
ATOM 6022 C C . LYS A 1 763 ? 20.256 7.489 -44.718 1.00 86.12 763 LYS A C 1
ATOM 6024 O O . LYS A 1 763 ? 21.445 7.404 -45.019 1.00 86.12 763 LYS A O 1
ATOM 6029 N N . PRO A 1 764 ? 19.543 8.603 -44.988 1.00 87.25 764 PRO A N 1
ATOM 6030 C CA . PRO A 1 764 ? 20.133 9.766 -45.660 1.00 87.25 764 PRO A CA 1
ATOM 6031 C C . PRO A 1 764 ? 21.175 10.526 -44.823 1.00 87.25 764 PRO A C 1
ATOM 6033 O O . PRO A 1 764 ? 21.954 11.297 -45.372 1.00 87.25 764 PRO A O 1
ATOM 6036 N N . MET A 1 765 ? 21.170 10.338 -43.504 1.00 90.06 765 MET A N 1
ATOM 6037 C CA . MET A 1 765 ? 22.001 11.045 -42.525 1.00 90.06 765 MET A CA 1
ATOM 6038 C C . MET A 1 765 ? 23.123 10.170 -41.954 1.00 90.06 765 MET A C 1
ATOM 6040 O O . MET A 1 765 ? 23.826 10.601 -41.039 1.00 90.06 765 MET A O 1
ATOM 6044 N N . TYR A 1 766 ? 23.295 8.939 -42.441 1.00 88.88 766 TYR A N 1
ATOM 6045 C CA . TYR A 1 766 ? 24.299 8.032 -41.900 1.00 88.88 766 TYR A CA 1
ATOM 6046 C C . TYR A 1 766 ? 25.723 8.556 -42.067 1.00 88.88 766 TYR A C 1
ATOM 6048 O O . TYR A 1 766 ? 26.111 9.096 -43.102 1.00 88.88 766 TYR A O 1
ATOM 6056 N N . CYS A 1 767 ? 26.517 8.368 -41.018 1.00 86.25 767 CYS A N 1
ATOM 6057 C CA . CYS A 1 767 ? 27.918 8.738 -41.010 1.00 86.25 767 CYS A CA 1
ATOM 6058 C C . CYS A 1 767 ? 28.713 7.942 -42.049 1.00 86.25 767 CYS A C 1
ATOM 6060 O O . CYS A 1 767 ? 28.640 6.714 -42.109 1.00 86.25 767 CYS A O 1
ATOM 6062 N N . ASN A 1 768 ? 29.549 8.655 -42.802 1.00 81.19 768 ASN A N 1
ATOM 6063 C CA . ASN A 1 768 ? 30.678 8.062 -43.510 1.00 81.19 768 ASN A CA 1
ATOM 6064 C C . ASN A 1 768 ? 31.807 7.711 -42.516 1.00 81.19 768 ASN A C 1
ATOM 6066 O O . ASN A 1 768 ? 31.684 7.925 -41.307 1.00 81.19 768 ASN A O 1
ATOM 6070 N N . TYR A 1 769 ? 32.939 7.208 -43.018 1.00 77.44 769 TYR A N 1
ATOM 6071 C CA . TYR A 1 769 ? 34.076 6.819 -42.173 1.00 77.44 769 TYR A CA 1
ATOM 6072 C C . TYR A 1 769 ? 34.537 7.947 -41.223 1.00 77.44 769 TYR A C 1
ATOM 6074 O O . TYR A 1 769 ? 34.726 7.728 -40.028 1.00 77.44 769 TYR A O 1
ATOM 6082 N N . THR A 1 770 ? 34.663 9.183 -41.721 1.00 77.38 770 THR A N 1
ATOM 6083 C CA . THR A 1 770 ? 35.077 10.333 -40.895 1.00 77.38 770 THR A CA 1
ATOM 6084 C C . THR A 1 770 ? 34.052 10.700 -39.820 1.00 77.38 770 THR A C 1
ATOM 6086 O O . THR A 1 770 ? 34.433 11.065 -38.708 1.00 77.38 770 THR A O 1
ATOM 6089 N N . GLY A 1 771 ? 32.759 10.563 -40.124 1.00 82.38 771 GLY A N 1
ATOM 6090 C CA . GLY A 1 771 ? 31.673 10.828 -39.185 1.00 82.38 771 GLY A CA 1
ATOM 6091 C C . GLY A 1 771 ? 31.608 9.816 -38.039 1.00 82.38 771 GLY A C 1
ATOM 6092 O O . GLY A 1 771 ? 31.383 10.201 -36.894 1.00 82.38 771 GLY A O 1
ATOM 6093 N N . ILE A 1 772 ? 31.888 8.537 -38.312 1.00 81.69 772 ILE A N 1
ATOM 6094 C CA . ILE A 1 772 ? 31.932 7.481 -37.285 1.00 81.69 772 ILE A CA 1
ATOM 6095 C C . ILE A 1 772 ? 33.064 7.712 -36.281 1.00 81.69 772 ILE A C 1
ATOM 6097 O O . ILE A 1 772 ? 32.844 7.576 -35.077 1.00 81.69 772 ILE A O 1
ATOM 6101 N N . ASN A 1 773 ? 34.240 8.155 -36.738 1.00 79.19 773 ASN A N 1
ATOM 6102 C CA . ASN A 1 773 ? 35.338 8.525 -35.838 1.00 79.19 773 ASN A CA 1
ATOM 6103 C C . ASN A 1 773 ? 34.924 9.651 -34.871 1.00 79.19 773 ASN A C 1
ATOM 6105 O O . ASN A 1 773 ? 35.251 9.604 -33.680 1.00 79.19 773 ASN A O 1
ATOM 6109 N N . CYS A 1 774 ? 34.188 10.654 -35.369 1.00 82.94 774 CYS A N 1
ATOM 6110 C CA . CYS A 1 774 ? 33.624 11.716 -34.532 1.00 82.94 774 CYS A CA 1
ATOM 6111 C C . CYS A 1 774 ? 32.643 11.142 -33.507 1.00 82.94 774 CYS A C 1
ATOM 6113 O O . CYS A 1 774 ? 32.776 11.413 -32.313 1.00 82.94 774 CYS A O 1
ATOM 6115 N N . TRP A 1 775 ? 31.710 10.304 -33.965 1.00 82.62 775 TRP A N 1
ATOM 6116 C CA . TRP A 1 775 ? 30.666 9.715 -33.131 1.00 82.62 775 TRP A CA 1
ATOM 6117 C C . TRP A 1 775 ? 31.254 8.950 -31.936 1.00 82.62 775 TRP A C 1
ATOM 6119 O O . TRP A 1 775 ? 30.875 9.179 -30.788 1.00 82.62 775 TRP A O 1
ATOM 6129 N N . HIS A 1 776 ? 32.275 8.126 -32.181 1.00 77.44 776 HIS A N 1
ATOM 6130 C CA . HIS A 1 776 ? 32.952 7.361 -31.131 1.00 77.44 776 HIS A CA 1
ATOM 6131 C C . HIS A 1 776 ? 33.796 8.206 -30.180 1.00 77.44 776 HIS A C 1
ATOM 6133 O O . HIS A 1 776 ? 33.921 7.884 -28.995 1.00 77.44 776 HIS A O 1
ATOM 6139 N N . THR A 1 777 ? 34.381 9.292 -30.686 1.00 74.94 777 THR A N 1
ATOM 6140 C CA . THR A 1 777 ? 35.089 10.268 -29.851 1.00 74.94 777 THR A CA 1
ATOM 6141 C C . THR A 1 777 ? 34.109 10.983 -28.920 1.00 74.94 777 THR A C 1
ATOM 6143 O O . THR A 1 777 ? 34.412 11.162 -27.739 1.00 74.94 777 THR A O 1
ATOM 6146 N N . TYR A 1 778 ? 32.929 11.347 -29.426 1.00 76.94 778 TYR A N 1
ATOM 6147 C CA . TYR A 1 778 ? 31.864 11.993 -28.664 1.00 76.94 778 TYR A CA 1
ATOM 6148 C C . TYR A 1 778 ? 31.310 11.082 -27.554 1.00 76.94 778 TYR A C 1
ATOM 6150 O O . TYR A 1 778 ? 31.336 11.479 -26.384 1.00 76.94 778 TYR A O 1
ATOM 6158 N N . GLU A 1 779 ? 30.905 9.849 -27.886 1.00 72.75 779 GLU A N 1
ATOM 6159 C CA . GLU A 1 779 ? 30.374 8.881 -26.910 1.00 72.75 779 GLU A CA 1
ATOM 6160 C C . GLU A 1 779 ? 31.379 8.585 -25.783 1.00 72.75 779 GLU A C 1
ATOM 6162 O O . GLU A 1 779 ? 31.000 8.553 -24.616 1.00 72.75 779 GLU A O 1
ATOM 6167 N N . ASN A 1 780 ? 32.675 8.447 -26.086 1.00 66.75 780 ASN A N 1
ATOM 6168 C CA . ASN A 1 780 ? 33.671 8.043 -25.085 1.00 66.75 780 ASN A CA 1
ATOM 6169 C C . ASN A 1 780 ? 34.294 9.183 -24.273 1.00 66.75 780 ASN A C 1
ATOM 6171 O O . ASN A 1 780 ? 34.617 8.990 -23.103 1.00 66.75 780 ASN A O 1
ATOM 6175 N N . ASN A 1 781 ? 34.536 10.350 -24.878 1.00 64.44 781 ASN A N 1
ATOM 6176 C CA . ASN A 1 781 ? 35.313 11.415 -24.232 1.00 64.44 781 ASN A CA 1
ATOM 6177 C C . ASN A 1 781 ? 34.460 12.580 -23.740 1.00 64.44 781 ASN A C 1
ATOM 6179 O O . ASN A 1 781 ? 34.852 13.236 -22.776 1.00 64.44 781 ASN A O 1
ATOM 6183 N N . ILE A 1 782 ? 33.340 12.863 -24.406 1.00 58.81 782 ILE A N 1
ATOM 6184 C CA . ILE A 1 782 ? 32.520 14.048 -24.134 1.00 58.81 782 ILE A CA 1
ATOM 6185 C C . ILE A 1 782 ? 31.330 13.653 -23.261 1.00 58.81 782 ILE A C 1
ATOM 6187 O O . ILE A 1 782 ? 31.190 14.184 -22.162 1.00 58.81 782 ILE A O 1
ATOM 6191 N N . LYS A 1 783 ? 30.550 12.649 -23.674 1.00 61.09 783 LYS A N 1
ATOM 6192 C CA . LYS A 1 783 ? 29.372 12.171 -22.932 1.00 61.09 783 LYS A CA 1
ATOM 6193 C C . LYS A 1 783 ? 29.727 11.584 -21.557 1.00 61.09 783 LYS A C 1
ATOM 6195 O O . LYS A 1 783 ? 29.102 11.928 -20.558 1.00 61.09 783 LYS A O 1
ATOM 6200 N N . VAL A 1 784 ? 30.797 10.784 -21.470 1.00 58.19 784 VAL A N 1
ATOM 6201 C CA . VAL A 1 784 ? 31.277 10.190 -20.200 1.00 58.19 784 VAL A CA 1
ATOM 6202 C C . VAL A 1 784 ? 31.830 11.242 -19.225 1.00 58.19 784 VAL A C 1
ATOM 6204 O O . VAL A 1 784 ? 31.655 11.103 -18.016 1.00 58.19 784 VAL A O 1
ATOM 6207 N N . LYS A 1 785 ? 32.477 12.312 -19.715 1.00 50.34 785 LYS A N 1
ATOM 6208 C CA . LYS A 1 785 ? 33.035 13.383 -18.860 1.00 50.34 785 LYS A CA 1
ATOM 6209 C C . LYS A 1 785 ? 32.015 14.450 -18.465 1.00 50.34 785 LYS A C 1
ATOM 6211 O O . LYS A 1 785 ? 32.210 15.101 -17.443 1.00 50.34 785 LYS A O 1
ATOM 6216 N N . ALA A 1 786 ? 30.963 14.643 -19.258 1.00 54.12 786 ALA A N 1
ATOM 6217 C CA . ALA A 1 786 ? 29.951 15.666 -19.014 1.00 54.12 786 ALA A CA 1
ATOM 6218 C C . ALA A 1 786 ? 29.003 15.338 -17.848 1.00 54.12 786 ALA A C 1
ATOM 6220 O O . ALA A 1 786 ? 28.321 16.244 -17.383 1.00 54.12 786 ALA A O 1
ATOM 6221 N N . GLY A 1 787 ? 28.971 14.093 -17.350 1.00 46.59 787 GLY A N 1
ATOM 6222 C CA . GLY A 1 787 ? 28.040 13.704 -16.287 1.00 46.59 787 GLY A CA 1
ATOM 6223 C C . GLY A 1 787 ? 26.585 13.911 -16.725 1.00 46.59 787 GLY A C 1
ATOM 6224 O O . GLY A 1 787 ? 25.930 14.853 -16.296 1.00 46.59 787 GLY A O 1
ATOM 6225 N N . VAL A 1 788 ? 26.111 13.041 -17.615 1.00 51.66 788 VAL A N 1
ATOM 6226 C CA . VAL A 1 788 ? 24.717 12.909 -18.096 1.00 51.66 788 VAL A CA 1
ATOM 6227 C C . VAL A 1 788 ? 23.707 13.075 -16.939 1.00 51.66 788 VAL A C 1
ATOM 6229 O O . VAL A 1 788 ? 23.893 12.468 -15.889 1.00 51.66 788 VAL A O 1
ATOM 6232 N N . ASP A 1 789 ? 22.579 13.790 -16.993 1.00 54.62 789 ASP A N 1
ATOM 6233 C CA . ASP A 1 789 ? 21.946 14.703 -17.953 1.00 54.62 789 ASP A CA 1
ATOM 6234 C C . ASP A 1 789 ? 20.816 15.394 -17.168 1.00 54.62 789 ASP A C 1
ATOM 6236 O O . ASP A 1 789 ? 19.866 14.723 -16.751 1.00 54.62 789 ASP A O 1
ATOM 6240 N N . LYS A 1 790 ? 20.871 16.707 -16.917 1.00 47.97 790 LYS A N 1
ATOM 6241 C CA . LYS A 1 790 ? 19.713 17.390 -16.301 1.00 47.97 790 LYS A CA 1
ATOM 6242 C C . LYS A 1 790 ? 18.570 17.568 -17.304 1.00 47.97 790 LYS A C 1
ATOM 6244 O O . LYS A 1 790 ? 17.420 17.350 -16.949 1.00 47.97 790 LYS A O 1
ATOM 6249 N N . HIS A 1 791 ? 18.895 17.872 -18.560 1.00 51.28 791 HIS A N 1
ATOM 6250 C CA . HIS A 1 791 ? 17.908 18.223 -19.583 1.00 51.28 791 HIS A CA 1
ATOM 6251 C C . HIS A 1 791 ? 17.169 16.998 -20.143 1.00 51.28 791 HIS A C 1
ATOM 6253 O O . HIS A 1 791 ? 15.946 17.000 -20.254 1.00 51.28 791 HIS A O 1
ATOM 6259 N N . ALA A 1 792 ? 17.869 15.883 -20.381 1.00 55.00 792 ALA A N 1
ATOM 6260 C CA . ALA A 1 792 ? 17.215 14.650 -20.822 1.00 55.00 792 ALA A CA 1
ATOM 6261 C C . ALA A 1 792 ? 16.383 13.964 -19.716 1.00 55.00 792 ALA A C 1
ATOM 6263 O O . ALA A 1 792 ? 15.682 12.996 -20.012 1.00 55.00 792 ALA A O 1
ATOM 6264 N N . LYS A 1 793 ? 16.493 14.392 -18.446 1.00 55.31 793 LYS A N 1
ATOM 6265 C CA . LYS A 1 793 ? 15.622 13.943 -17.343 1.00 55.31 793 LYS A CA 1
ATOM 6266 C C . LYS A 1 793 ? 14.292 14.706 -17.324 1.00 55.31 793 LYS A C 1
ATOM 6268 O O . LYS A 1 793 ? 13.292 14.142 -16.905 1.00 55.31 793 LYS A O 1
ATOM 6273 N N . GLU A 1 794 ? 14.288 15.949 -17.804 1.00 63.84 794 GLU A N 1
ATOM 6274 C CA . GLU A 1 794 ? 13.084 16.784 -17.915 1.00 63.84 794 GLU A CA 1
ATOM 6275 C C . GLU A 1 794 ? 12.216 16.383 -19.120 1.00 63.84 794 GLU A C 1
ATOM 6277 O O . GLU A 1 794 ? 10.997 16.517 -19.064 1.00 63.84 794 GLU A O 1
ATOM 6282 N N . LEU A 1 795 ? 12.819 15.853 -20.195 1.00 78.94 795 LEU A N 1
ATOM 6283 C CA . LEU A 1 795 ? 12.089 15.521 -21.426 1.00 78.94 795 LEU A CA 1
ATOM 6284 C C . LEU A 1 795 ? 11.620 14.053 -21.518 1.00 78.94 795 LEU A C 1
ATOM 6286 O O . LEU A 1 795 ? 10.478 13.800 -21.911 1.00 78.94 795 LEU A O 1
ATOM 6290 N N . CYS A 1 796 ? 12.480 13.087 -21.163 1.00 88.00 796 CYS A N 1
ATOM 6291 C CA . CYS A 1 796 ? 12.133 11.661 -21.162 1.00 88.00 796 CYS A CA 1
ATOM 6292 C C . CYS A 1 796 ? 11.592 11.236 -19.796 1.00 88.00 796 CYS A C 1
ATOM 6294 O O . CYS A 1 796 ? 12.359 11.089 -18.843 1.00 88.00 796 CYS A O 1
ATOM 6296 N N . LEU A 1 797 ? 10.288 10.982 -19.732 1.00 89.69 797 LEU A N 1
ATOM 6297 C CA . LEU A 1 797 ? 9.593 10.465 -18.551 1.00 89.69 797 LEU A CA 1
ATOM 6298 C C . LEU A 1 797 ? 9.340 8.948 -18.666 1.00 89.69 797 LEU A C 1
ATOM 6300 O O . LEU A 1 797 ? 9.338 8.427 -19.785 1.00 89.69 797 LEU A O 1
ATOM 6304 N N . PRO A 1 798 ? 9.125 8.223 -17.557 1.00 89.50 798 PRO A N 1
ATOM 6305 C CA . PRO A 1 798 ? 8.717 6.816 -17.595 1.00 89.50 798 PRO A CA 1
ATOM 6306 C C . PRO A 1 798 ? 7.417 6.592 -18.388 1.00 89.50 798 PRO A C 1
ATOM 6308 O O . PRO A 1 798 ? 6.601 7.511 -18.541 1.00 89.50 798 PRO A O 1
ATOM 6311 N N . SER A 1 799 ? 7.207 5.370 -18.887 1.00 90.88 799 SER A N 1
ATOM 6312 C CA . SER A 1 799 ? 5.946 5.011 -19.552 1.00 90.88 799 SER A CA 1
ATOM 6313 C C . SER A 1 799 ? 4.816 4.920 -18.518 1.00 90.88 799 SER A C 1
ATOM 6315 O O . SER A 1 799 ? 4.999 4.455 -17.391 1.00 90.88 799 SER A O 1
ATOM 6317 N N . CYS A 1 800 ? 3.616 5.386 -18.873 1.00 89.81 800 CYS A N 1
ATOM 6318 C CA . CYS A 1 800 ? 2.469 5.283 -17.974 1.00 89.81 800 CYS A CA 1
ATOM 6319 C C . CYS A 1 800 ? 1.936 3.847 -17.858 1.00 89.81 800 CYS A C 1
ATOM 6321 O O . CYS A 1 800 ? 1.230 3.565 -16.893 1.00 89.81 800 CYS A O 1
ATOM 6323 N N . VAL A 1 801 ? 2.242 2.974 -18.821 1.00 89.00 801 VAL A N 1
ATOM 6324 C CA . VAL A 1 801 ? 1.744 1.587 -18.906 1.00 89.00 801 VAL A CA 1
ATOM 6325 C C . VAL A 1 801 ? 2.846 0.549 -18.673 1.00 89.00 801 VAL A C 1
ATOM 6327 O O . VAL A 1 801 ? 2.627 -0.644 -18.870 1.00 89.00 801 VAL A O 1
ATOM 6330 N N . GLU A 1 802 ? 4.020 1.007 -18.240 1.00 89.00 802 GLU A N 1
ATOM 6331 C CA . GLU A 1 802 ? 5.173 0.151 -17.998 1.00 89.00 802 GLU A CA 1
ATOM 6332 C C . GLU A 1 802 ? 4.868 -0.854 -16.892 1.00 89.00 802 GLU A C 1
ATOM 6334 O O . GLU A 1 802 ? 4.497 -0.482 -15.778 1.00 89.00 802 GLU A O 1
ATOM 6339 N N . SER A 1 803 ? 5.022 -2.138 -17.204 1.00 89.50 803 SER A N 1
ATOM 6340 C CA . SER A 1 803 ? 4.894 -3.200 -16.213 1.00 89.50 803 SER A CA 1
ATOM 6341 C C . SER A 1 803 ? 6.208 -3.383 -15.458 1.00 89.50 803 SER A C 1
ATOM 6343 O O . SER A 1 803 ? 7.292 -3.337 -16.039 1.00 89.50 803 SER A O 1
ATOM 6345 N N . GLU A 1 804 ? 6.129 -3.646 -14.159 1.00 88.12 804 GLU A N 1
ATOM 6346 C CA . GLU A 1 804 ? 7.303 -3.977 -13.364 1.00 88.12 804 GLU A CA 1
ATOM 6347 C C . GLU A 1 804 ? 7.658 -5.450 -13.587 1.00 88.12 804 GLU A C 1
ATOM 6349 O O . GLU A 1 804 ? 7.007 -6.364 -13.077 1.00 88.12 804 GLU A O 1
ATOM 6354 N N . VAL A 1 805 ? 8.694 -5.683 -14.391 1.00 89.50 805 VAL A N 1
ATOM 6355 C CA . VAL A 1 805 ? 9.259 -7.012 -14.635 1.00 89.50 805 VAL A CA 1
ATOM 6356 C C . VAL A 1 805 ? 10.452 -7.211 -13.711 1.00 89.50 805 VAL A C 1
ATOM 6358 O O . VAL A 1 805 ? 11.356 -6.383 -13.672 1.00 89.50 805 VAL A O 1
ATOM 6361 N N . THR A 1 806 ? 10.487 -8.327 -12.986 1.00 87.62 806 THR A N 1
ATOM 6362 C CA . THR A 1 806 ? 11.626 -8.694 -12.136 1.00 87.62 806 THR A CA 1
ATOM 6363 C C . THR A 1 806 ? 12.152 -10.070 -12.519 1.00 87.62 806 THR A C 1
ATOM 6365 O O . THR A 1 806 ? 11.421 -11.060 -12.462 1.00 87.62 806 THR A O 1
ATOM 6368 N N . THR A 1 807 ? 13.440 -10.152 -12.863 1.00 86.44 807 THR A N 1
ATOM 6369 C CA . THR A 1 807 ? 14.153 -11.431 -12.990 1.00 86.44 807 THR A CA 1
ATOM 6370 C C . THR A 1 807 ? 14.380 -12.005 -11.592 1.00 86.44 807 THR A C 1
ATOM 6372 O O . THR A 1 807 ? 15.174 -11.474 -10.817 1.00 86.44 807 THR A O 1
ATOM 6375 N N . ILE A 1 808 ? 13.683 -13.089 -11.261 1.00 86.50 808 ILE A N 1
ATOM 6376 C CA . ILE A 1 808 ? 13.801 -13.783 -9.972 1.00 86.50 808 ILE A CA 1
ATOM 6377 C C . ILE A 1 808 ? 15.068 -14.632 -9.938 1.00 86.50 808 ILE A C 1
ATOM 6379 O O . ILE A 1 808 ? 15.771 -14.676 -8.931 1.00 86.50 808 ILE A O 1
ATOM 6383 N N . ASN A 1 809 ? 15.352 -15.324 -11.040 1.00 91.19 809 ASN A N 1
ATOM 6384 C CA . ASN A 1 809 ? 16.524 -16.173 -11.152 1.00 91.19 809 ASN A CA 1
ATOM 6385 C C . ASN A 1 809 ? 16.973 -16.299 -12.607 1.00 91.19 809 ASN A C 1
ATOM 6387 O O . ASN A 1 809 ? 16.146 -16.393 -13.514 1.00 91.19 809 ASN A O 1
ATOM 6391 N N . PHE A 1 810 ? 18.284 -16.380 -12.800 1.00 93.12 810 PHE A N 1
ATOM 6392 C CA . PHE A 1 810 ? 18.909 -16.723 -14.067 1.00 93.12 810 PHE A CA 1
ATOM 6393 C C . PHE A 1 810 ? 19.965 -17.796 -13.818 1.00 93.12 810 PHE A C 1
ATOM 6395 O O . PHE A 1 810 ? 20.823 -17.642 -12.948 1.00 93.12 810 PHE A O 1
ATOM 6402 N N . ALA A 1 811 ? 19.898 -18.885 -14.577 1.00 92.31 811 ALA A N 1
ATOM 6403 C CA . ALA A 1 811 ? 20.882 -19.952 -14.517 1.00 92.31 811 ALA A CA 1
ATOM 6404 C C . ALA A 1 811 ? 21.245 -20.411 -15.928 1.00 92.31 811 ALA A C 1
ATOM 6406 O O . ALA A 1 811 ? 20.427 -21.029 -16.604 1.00 92.31 811 ALA A O 1
ATOM 6407 N N . ALA A 1 812 ? 22.486 -20.161 -16.339 1.00 92.06 812 ALA A N 1
ATOM 6408 C CA . ALA A 1 812 ? 23.070 -20.742 -17.540 1.00 92.06 812 ALA A CA 1
ATOM 6409 C C . ALA A 1 812 ? 24.128 -21.780 -17.153 1.00 92.06 812 ALA A C 1
ATOM 6411 O O . ALA A 1 812 ? 24.923 -21.573 -16.233 1.00 92.06 812 ALA A O 1
ATOM 6412 N N . ARG A 1 813 ? 24.079 -22.949 -17.792 1.00 92.12 813 ARG A N 1
ATOM 6413 C CA . ARG A 1 813 ? 24.936 -24.091 -17.454 1.00 92.12 813 ARG A CA 1
ATOM 6414 C C . ARG A 1 813 ? 25.088 -25.049 -18.623 1.00 92.12 813 ARG A C 1
ATOM 6416 O O . ARG A 1 813 ? 24.298 -25.058 -19.565 1.00 92.12 813 ARG A O 1
ATOM 6423 N N . TRP A 1 814 ? 26.091 -25.909 -18.508 1.00 90.94 814 TRP A N 1
ATOM 6424 C CA . TRP A 1 814 ? 26.222 -27.086 -19.352 1.00 90.94 814 TRP A CA 1
ATOM 6425 C C . TRP A 1 814 ? 25.523 -28.290 -18.707 1.00 90.94 814 TRP A C 1
ATOM 6427 O O . TRP A 1 814 ? 25.702 -28.558 -17.517 1.00 90.94 814 TRP A O 1
ATOM 6437 N N . THR A 1 815 ? 24.727 -29.019 -19.484 1.00 86.81 815 THR A N 1
ATOM 6438 C CA . THR A 1 815 ? 23.946 -30.185 -19.059 1.00 86.81 815 THR A CA 1
ATOM 6439 C C . THR A 1 815 ? 24.153 -31.353 -20.030 1.00 86.81 815 THR A C 1
ATOM 6441 O O . THR A 1 815 ? 23.979 -31.166 -21.229 1.00 86.81 815 THR A O 1
ATOM 6444 N N . PRO A 1 816 ? 24.492 -32.570 -19.566 1.00 82.00 816 PRO A N 1
ATOM 6445 C CA . PRO A 1 816 ? 24.741 -33.707 -20.463 1.00 82.00 816 PRO A CA 1
ATOM 6446 C C . PRO A 1 816 ? 23.531 -34.128 -21.314 1.00 82.00 816 PRO A C 1
ATOM 6448 O O . PRO A 1 816 ? 23.698 -34.780 -22.340 1.00 82.00 816 PRO A O 1
ATOM 6451 N N . GLU A 1 817 ? 22.322 -33.800 -20.856 1.00 77.75 817 GLU A N 1
ATOM 6452 C CA . GLU A 1 817 ? 21.046 -34.213 -21.452 1.00 77.75 817 GLU A CA 1
ATOM 6453 C C . GLU A 1 817 ? 20.680 -33.387 -22.700 1.00 77.75 817 GLU A C 1
ATOM 6455 O O . GLU A 1 817 ? 20.011 -33.893 -23.599 1.00 77.75 817 GLU A O 1
ATOM 6460 N N . GLU A 1 818 ? 21.177 -32.150 -22.807 1.00 77.94 818 GLU A N 1
ATOM 6461 C CA . GLU A 1 818 ? 20.974 -31.267 -23.962 1.00 77.94 818 GLU A CA 1
ATOM 6462 C C . GLU A 1 818 ? 22.118 -31.446 -24.973 1.00 77.94 818 GLU A C 1
ATOM 6464 O O . GLU A 1 818 ? 23.160 -30.797 -24.900 1.00 77.94 818 GLU A O 1
ATOM 6469 N N . SER A 1 819 ? 21.950 -32.367 -25.923 1.00 63.44 819 SER A N 1
ATOM 6470 C CA . SER A 1 819 ? 22.996 -32.747 -26.895 1.00 63.44 819 SER A CA 1
ATOM 6471 C C . SER A 1 819 ? 22.894 -32.048 -28.263 1.00 63.44 819 SER A C 1
ATOM 6473 O O . SER A 1 819 ? 23.583 -32.436 -29.206 1.00 63.44 819 SER A O 1
ATOM 6475 N N . GLY A 1 820 ? 22.052 -31.014 -28.378 1.00 71.12 820 GLY A N 1
ATOM 6476 C CA . GLY A 1 820 ? 21.867 -30.221 -29.600 1.00 71.12 820 GLY A CA 1
ATOM 6477 C C . GLY A 1 820 ? 22.883 -29.084 -29.773 1.00 71.12 820 GLY A C 1
ATOM 6478 O O . GLY A 1 820 ? 23.537 -28.667 -28.820 1.00 71.12 820 GLY A O 1
ATOM 6479 N N . GLU A 1 821 ? 23.000 -28.565 -30.998 1.00 83.25 821 GLU A N 1
ATOM 6480 C CA . GLU A 1 821 ? 23.776 -27.352 -31.292 1.00 83.25 821 GLU A CA 1
ATOM 6481 C C . GLU A 1 821 ? 23.114 -26.125 -30.637 1.00 83.25 821 GLU A C 1
ATOM 6483 O O . GLU A 1 821 ? 21.894 -25.962 -30.696 1.00 83.25 821 GLU A O 1
ATOM 6488 N N . GLY A 1 822 ? 23.907 -25.270 -29.988 1.00 88.25 822 GLY A N 1
ATOM 6489 C CA . GLY A 1 822 ? 23.407 -24.095 -29.270 1.00 88.25 822 GLY A CA 1
ATOM 6490 C C . GLY A 1 822 ? 22.869 -24.388 -27.862 1.00 88.25 822 GLY A C 1
ATOM 6491 O O . GLY A 1 822 ? 23.087 -25.459 -27.296 1.00 88.25 822 GLY A O 1
ATOM 6492 N N . ALA A 1 823 ? 22.166 -23.414 -27.284 1.00 94.56 823 ALA A N 1
ATOM 6493 C CA . ALA A 1 823 ? 21.620 -23.480 -25.931 1.00 94.56 823 ALA A CA 1
ATOM 6494 C C . ALA A 1 823 ? 20.089 -23.545 -25.929 1.00 94.56 823 ALA A C 1
ATOM 6496 O O . ALA A 1 823 ? 19.430 -22.714 -26.553 1.00 94.56 823 ALA A O 1
ATOM 6497 N N . ALA A 1 824 ? 19.511 -24.496 -25.195 1.00 95.50 824 ALA A N 1
ATOM 6498 C CA . ALA A 1 824 ? 18.080 -24.523 -24.914 1.00 95.50 824 ALA A CA 1
ATOM 6499 C C . ALA A 1 824 ? 17.739 -23.439 -23.880 1.00 95.50 824 ALA A C 1
ATOM 6501 O O . ALA A 1 824 ? 18.237 -23.474 -22.753 1.00 95.50 824 ALA A O 1
ATOM 6502 N N . VAL A 1 825 ? 16.912 -22.467 -24.261 1.00 97.06 825 VAL A N 1
ATOM 6503 C CA . VAL A 1 825 ? 16.508 -21.350 -23.403 1.00 97.06 825 VAL A CA 1
ATOM 6504 C C . VAL A 1 825 ? 15.047 -21.505 -23.005 1.00 97.06 825 VAL A C 1
ATOM 6506 O O . VAL A 1 825 ? 14.179 -21.649 -23.864 1.00 97.06 825 VAL A O 1
ATOM 6509 N N . GLU A 1 826 ? 14.769 -21.430 -21.706 1.00 96.69 826 GLU A N 1
ATOM 6510 C CA . GLU A 1 826 ? 13.414 -21.393 -21.154 1.00 96.69 826 GLU A CA 1
ATOM 6511 C C . GLU A 1 826 ? 13.205 -20.082 -20.388 1.00 96.69 826 GLU A C 1
ATOM 6513 O O . GLU A 1 826 ? 13.834 -19.839 -19.359 1.00 96.69 826 GLU A O 1
ATOM 6518 N N . VAL A 1 827 ? 12.305 -19.233 -20.887 1.00 97.31 827 VAL A N 1
ATOM 6519 C CA . VAL A 1 827 ? 11.862 -18.002 -20.225 1.00 97.31 827 VAL A CA 1
ATOM 6520 C C . VAL A 1 827 ? 10.475 -18.246 -19.649 1.00 97.31 827 VAL A C 1
ATOM 6522 O O . VAL A 1 827 ? 9.491 -18.370 -20.384 1.00 97.31 827 VAL A O 1
ATOM 6525 N N . LYS A 1 828 ? 10.394 -18.338 -18.324 1.00 94.62 828 LYS A N 1
ATOM 6526 C CA . LYS A 1 828 ? 9.198 -18.798 -17.622 1.00 94.62 828 LYS A CA 1
ATOM 6527 C C . LYS A 1 828 ? 8.769 -17.842 -16.520 1.00 94.62 828 LYS A C 1
ATOM 6529 O O . LYS A 1 828 ? 9.565 -17.410 -15.687 1.00 94.62 828 LYS A O 1
ATOM 6534 N N . MET A 1 829 ? 7.467 -17.590 -16.475 1.00 92.69 829 MET A N 1
ATOM 6535 C CA . MET A 1 829 ? 6.842 -16.893 -15.361 1.00 92.69 829 MET A CA 1
ATOM 6536 C C . MET A 1 829 ? 6.776 -17.813 -14.131 1.00 92.69 829 MET A C 1
ATOM 6538 O O . MET A 1 829 ? 6.297 -18.945 -14.226 1.00 92.69 829 MET A O 1
ATOM 6542 N N . VAL A 1 830 ? 7.254 -17.341 -12.974 1.00 87.38 830 VAL A N 1
ATOM 6543 C CA . VAL A 1 830 ? 7.284 -18.131 -11.722 1.00 87.38 830 VAL A CA 1
ATOM 6544 C C . VAL A 1 830 ? 5.873 -18.475 -11.257 1.00 87.38 830 VAL A C 1
ATOM 6546 O O . VAL A 1 830 ? 5.567 -19.628 -10.956 1.00 87.38 830 VAL A O 1
ATOM 6549 N N . SER A 1 831 ? 5.015 -17.464 -11.222 1.00 84.62 831 SER A N 1
ATOM 6550 C CA . SER A 1 831 ? 3.616 -17.571 -10.842 1.00 84.62 831 SER A CA 1
ATOM 6551 C C . SER A 1 831 ? 2.814 -16.494 -11.553 1.00 84.62 831 SER A C 1
ATOM 6553 O O . SER A 1 831 ? 3.336 -15.435 -11.898 1.00 84.62 831 SER A O 1
ATOM 6555 N N . LEU A 1 832 ? 1.530 -16.770 -11.741 1.00 83.69 832 LEU A N 1
ATOM 6556 C CA . LEU A 1 832 ? 0.556 -15.792 -12.204 1.00 83.69 832 LEU A CA 1
ATOM 6557 C C . LEU A 1 832 ? 0.574 -14.540 -11.284 1.00 83.69 832 LEU A C 1
ATOM 6559 O O . LEU A 1 832 ? 0.616 -14.733 -10.065 1.00 83.69 832 LEU A O 1
ATOM 6563 N N . PRO A 1 833 ? 0.568 -13.292 -11.805 1.00 80.81 833 PRO A N 1
ATOM 6564 C CA . PRO A 1 833 ? 0.499 -12.081 -10.985 1.00 80.81 833 PRO A CA 1
ATOM 6565 C C . PRO A 1 833 ? -0.635 -12.090 -9.952 1.00 80.81 833 PRO A C 1
ATOM 6567 O O . PRO A 1 833 ? -1.800 -12.321 -10.268 1.00 80.81 833 PRO A O 1
ATOM 6570 N N . THR A 1 834 ? -0.283 -11.805 -8.699 1.00 76.50 834 THR A N 1
ATOM 6571 C CA . THR A 1 834 ? -1.220 -11.675 -7.565 1.00 76.50 834 THR A CA 1
ATOM 6572 C C . THR A 1 834 ? -1.406 -10.225 -7.119 1.00 76.50 834 THR A C 1
ATOM 6574 O O . THR A 1 834 ? -2.140 -9.952 -6.173 1.00 76.50 834 THR A O 1
ATOM 6577 N N . LEU A 1 835 ? -0.699 -9.302 -7.768 1.00 80.62 835 LEU A N 1
ATOM 6578 C CA . LEU A 1 835 ? -0.631 -7.889 -7.438 1.00 80.62 835 LEU A CA 1
ATOM 6579 C C . LEU A 1 835 ? -0.578 -7.088 -8.740 1.00 80.62 835 LEU A C 1
ATOM 6581 O O . LEU A 1 835 ? 0.128 -7.471 -9.674 1.00 80.62 835 LEU A O 1
ATOM 6585 N N . ARG A 1 836 ? -1.280 -5.958 -8.768 1.00 82.94 836 ARG A N 1
ATOM 6586 C CA . ARG A 1 836 ? -1.076 -4.869 -9.729 1.00 82.94 836 ARG A CA 1
ATOM 6587 C C . ARG A 1 836 ? -1.016 -3.539 -8.983 1.00 82.94 836 ARG A C 1
ATOM 6589 O O . ARG A 1 836 ? -1.569 -3.422 -7.892 1.00 82.94 836 ARG A O 1
ATOM 6596 N N . TYR A 1 837 ? -0.381 -2.532 -9.559 1.00 83.06 837 TYR A N 1
ATOM 6597 C CA . TYR A 1 837 ? -0.421 -1.168 -9.042 1.00 83.06 837 TYR A CA 1
ATOM 6598 C C . TYR A 1 837 ? -1.475 -0.358 -9.786 1.00 83.06 837 TYR A C 1
ATOM 6600 O O . TYR A 1 837 ? -1.551 -0.410 -11.008 1.00 83.06 837 TYR A O 1
ATOM 6608 N N . GLN A 1 838 ? -2.271 0.421 -9.061 1.00 83.81 838 GLN A N 1
ATOM 6609 C CA . GLN A 1 838 ? -3.225 1.359 -9.638 1.00 83.81 838 GLN A CA 1
ATOM 6610 C C . GLN A 1 838 ? -2.772 2.800 -9.381 1.00 83.81 838 GLN A C 1
ATOM 6612 O O . GLN A 1 838 ? -2.598 3.198 -8.231 1.00 83.81 838 GLN A O 1
ATOM 6617 N N . ARG A 1 839 ? -2.580 3.583 -10.445 1.00 83.44 839 ARG A N 1
ATOM 6618 C CA . ARG A 1 839 ? -2.187 4.996 -10.403 1.00 83.44 839 ARG A CA 1
ATOM 6619 C C . ARG A 1 839 ? -3.436 5.886 -10.416 1.00 83.44 839 ARG A C 1
ATOM 6621 O O . ARG A 1 839 ? -4.121 5.965 -11.433 1.00 83.44 839 ARG A O 1
ATOM 6628 N N . ASN A 1 840 ? -3.709 6.562 -9.302 1.00 77.50 840 ASN A N 1
ATOM 6629 C CA . ASN A 1 840 ? -4.915 7.356 -9.050 1.00 77.50 840 ASN A CA 1
ATOM 6630 C C . ASN A 1 840 ? -4.629 8.865 -9.019 1.00 77.50 840 ASN A C 1
ATOM 6632 O O . ASN A 1 840 ? -3.609 9.292 -8.477 1.00 77.50 840 ASN A O 1
ATOM 6636 N N . LEU A 1 841 ? -5.565 9.656 -9.550 1.00 65.75 841 LEU A N 1
ATOM 6637 C CA . LEU A 1 841 ? -5.570 11.122 -9.524 1.00 65.75 841 LEU A CA 1
ATOM 6638 C C . LEU A 1 841 ? -6.218 11.620 -8.213 1.00 65.75 841 LEU A C 1
ATOM 6640 O O . LEU A 1 841 ? -7.319 11.187 -7.878 1.00 65.75 841 LEU A O 1
ATOM 6644 N N . LEU A 1 842 ? -5.556 12.498 -7.454 1.00 55.31 842 LEU A N 1
ATOM 6645 C CA . LEU A 1 842 ? -5.999 12.901 -6.109 1.00 55.31 842 LEU A CA 1
ATOM 6646 C C . LEU A 1 842 ? -6.904 14.152 -6.065 1.00 55.31 842 LEU A C 1
ATOM 6648 O O . LEU A 1 842 ? -7.542 14.355 -5.033 1.00 55.31 842 LEU A O 1
ATOM 6652 N N . ARG A 1 843 ? -6.978 14.987 -7.122 1.00 51.81 843 ARG A N 1
ATOM 6653 C CA . ARG A 1 843 ? -7.788 16.235 -7.162 1.00 51.81 843 ARG A CA 1
ATOM 6654 C C . ARG A 1 843 ? -8.319 16.568 -8.568 1.00 51.81 843 ARG A C 1
ATOM 6656 O O . ARG A 1 843 ? -7.542 16.576 -9.513 1.00 51.81 843 ARG A O 1
ATOM 6663 N N . ASP A 1 844 ? -9.603 16.899 -8.709 1.00 46.06 844 ASP A N 1
ATOM 6664 C CA . ASP A 1 844 ? -10.202 17.443 -9.949 1.00 46.06 844 ASP A CA 1
ATOM 6665 C C . ASP A 1 844 ? -10.400 18.975 -9.836 1.00 46.06 844 ASP A C 1
ATOM 6667 O O . ASP A 1 844 ? -10.448 19.537 -8.743 1.00 46.06 844 ASP A O 1
ATOM 6671 N N . ASN A 1 845 ? -10.560 19.685 -10.957 1.00 40.91 845 ASN A N 1
ATOM 6672 C CA . ASN A 1 845 ? -10.874 21.120 -11.021 1.00 40.91 845 ASN A CA 1
ATOM 6673 C C . ASN A 1 845 ? -12.150 21.490 -10.238 1.00 40.91 845 ASN A C 1
ATOM 6675 O O . ASN A 1 845 ? -12.305 22.634 -9.805 1.00 40.91 845 ASN A O 1
ATOM 6679 N N . LEU A 1 846 ? -13.056 20.528 -10.024 1.00 38.25 846 LEU A N 1
ATOM 6680 C CA . LEU A 1 846 ? -14.218 20.684 -9.149 1.00 38.25 846 LEU A CA 1
ATOM 6681 C C . LEU A 1 846 ? -13.824 20.839 -7.670 1.00 38.25 846 LEU A C 1
ATOM 6683 O O . LEU A 1 846 ? -14.436 21.641 -6.965 1.00 38.25 846 LEU A O 1
ATOM 6687 N N . ASP A 1 847 ? -12.776 20.147 -7.217 1.00 39.88 847 ASP A N 1
ATOM 6688 C CA . ASP A 1 847 ? -12.282 20.218 -5.836 1.00 39.88 847 ASP A CA 1
ATOM 6689 C C . ASP A 1 847 ? -11.661 21.586 -5.537 1.00 39.88 847 ASP A C 1
ATOM 6691 O O . ASP A 1 847 ? -11.746 22.076 -4.415 1.00 39.88 847 ASP A O 1
ATOM 6695 N N . LEU A 1 848 ? -11.105 22.256 -6.553 1.00 39.22 848 LEU A N 1
ATOM 6696 C CA . LEU A 1 848 ? -10.548 23.605 -6.439 1.00 39.22 848 LEU A CA 1
ATOM 6697 C C . LEU A 1 848 ? -11.642 24.672 -6.255 1.00 39.22 848 LEU A C 1
ATOM 6699 O O . LEU A 1 848 ? -11.480 25.617 -5.484 1.00 39.22 848 LEU A O 1
ATOM 6703 N N . VAL A 1 849 ? -12.787 24.503 -6.926 1.00 37.34 849 VAL A N 1
ATOM 6704 C CA . VAL A 1 849 ? -13.966 25.371 -6.754 1.00 37.34 849 VAL A CA 1
ATOM 6705 C C . VAL A 1 849 ? -14.585 25.161 -5.373 1.00 37.34 849 VAL A C 1
ATOM 6707 O O . VAL A 1 849 ? -14.960 26.133 -4.714 1.00 37.34 849 VAL A O 1
ATOM 6710 N N . VAL A 1 850 ? -14.630 23.910 -4.903 1.00 37.75 850 VAL A N 1
ATOM 6711 C CA . VAL A 1 850 ? -15.059 23.567 -3.541 1.00 37.75 850 VAL A CA 1
ATOM 6712 C C . VAL A 1 850 ? -14.088 24.146 -2.511 1.00 37.75 850 VAL A C 1
ATOM 6714 O O . VAL A 1 850 ? -14.544 24.741 -1.541 1.00 37.75 850 VAL A O 1
ATOM 6717 N N . PHE A 1 851 ? -12.777 24.083 -2.753 1.00 35.25 851 PHE A N 1
ATOM 6718 C CA . PHE A 1 851 ? -11.740 24.675 -1.905 1.00 35.25 851 PHE A CA 1
ATOM 6719 C C . PHE A 1 851 ? -11.850 26.207 -1.835 1.00 35.25 851 PHE A C 1
ATOM 6721 O O . PHE A 1 851 ? -11.832 26.770 -0.744 1.00 35.25 851 PHE A O 1
ATOM 6728 N N . CYS A 1 852 ? -12.071 26.898 -2.962 1.00 34.38 852 CYS A N 1
ATOM 6729 C CA . CYS A 1 852 ? -12.302 28.348 -2.979 1.00 34.38 852 CYS A CA 1
ATOM 6730 C C . CYS A 1 852 ? -13.619 28.756 -2.295 1.00 34.38 852 CYS A C 1
ATOM 6732 O O . CYS A 1 852 ? -13.647 29.770 -1.595 1.00 34.38 852 CYS A O 1
ATOM 6734 N N . MET A 1 853 ? -14.699 27.978 -2.447 1.00 33.00 853 MET A N 1
ATOM 6735 C CA . MET A 1 853 ? -15.945 28.205 -1.699 1.00 33.00 853 MET A CA 1
ATOM 6736 C C . MET A 1 853 ? -15.764 27.955 -0.197 1.00 33.00 853 MET A C 1
ATOM 6738 O O . MET A 1 853 ? -16.263 28.734 0.613 1.00 33.00 853 MET A O 1
ATOM 6742 N N . PHE A 1 854 ? -15.006 26.925 0.184 1.00 34.28 854 PHE A N 1
ATOM 6743 C CA . PHE A 1 854 ? -14.653 26.647 1.576 1.00 34.28 854 PHE A CA 1
ATOM 6744 C C . PHE A 1 854 ? -13.791 27.757 2.179 1.00 34.28 854 PHE A C 1
ATOM 6746 O O . PHE A 1 854 ? -14.010 28.145 3.320 1.00 34.28 854 PHE A O 1
ATOM 6753 N N . GLN A 1 855 ? -12.849 28.318 1.423 1.00 32.03 855 GLN A N 1
ATOM 6754 C CA . GLN A 1 855 ? -11.960 29.372 1.908 1.00 32.03 855 GLN A CA 1
ATOM 6755 C C . GLN A 1 855 ? -12.689 30.710 2.119 1.00 32.03 855 GLN A C 1
ATOM 6757 O O . GLN A 1 855 ? -12.400 31.412 3.086 1.00 32.03 855 GLN A O 1
ATOM 6762 N N . LEU A 1 856 ? -13.702 31.008 1.293 1.00 33.56 856 LEU A N 1
ATOM 6763 C CA . LEU A 1 856 ? -14.632 32.128 1.501 1.00 33.56 856 LEU A CA 1
ATOM 6764 C C . LEU A 1 856 ? -15.502 31.945 2.756 1.00 33.56 856 LEU A C 1
ATOM 6766 O O . LEU A 1 856 ? -15.755 32.914 3.465 1.00 33.56 856 LEU A O 1
ATOM 6770 N N . LEU A 1 857 ? -15.908 30.709 3.064 1.00 33.12 857 LEU A N 1
ATOM 6771 C CA . LEU A 1 857 ? -16.647 30.372 4.288 1.00 33.12 857 LEU A CA 1
ATOM 6772 C C . LEU A 1 857 ? -15.749 30.358 5.543 1.00 33.12 857 LEU A C 1
ATOM 6774 O O . LEU A 1 857 ? -16.224 30.588 6.652 1.00 33.12 857 LEU A O 1
ATOM 6778 N N . LEU A 1 858 ? -14.443 30.113 5.386 1.00 33.41 858 LEU A N 1
ATOM 6779 C CA . LEU A 1 858 ? -13.470 30.081 6.484 1.00 33.41 858 LEU A CA 1
ATOM 6780 C C . LEU A 1 858 ? -13.047 31.485 6.954 1.00 33.41 858 LEU A C 1
ATOM 6782 O O . LEU A 1 858 ? -12.856 31.671 8.159 1.00 33.41 858 LEU A O 1
ATOM 6786 N N . GLU A 1 859 ? -12.949 32.490 6.073 1.00 32.84 859 GLU A N 1
ATOM 6787 C CA . GLU A 1 859 ? -12.638 33.875 6.489 1.00 32.84 859 GLU A CA 1
ATOM 6788 C C . GLU A 1 859 ? -13.762 34.529 7.316 1.00 32.84 859 GLU A C 1
ATOM 6790 O O . GLU A 1 859 ? -13.470 35.343 8.194 1.00 32.84 859 GLU A O 1
ATOM 6795 N N . GLU A 1 860 ? -15.023 34.105 7.150 1.00 32.88 860 GLU A N 1
ATOM 6796 C CA . GLU A 1 860 ? -16.144 34.546 8.001 1.00 32.88 860 GLU A CA 1
ATOM 6797 C C . GLU A 1 860 ? -15.976 34.144 9.480 1.00 32.88 860 GLU A C 1
ATOM 6799 O O . GLU A 1 860 ? -16.548 34.777 10.368 1.00 32.88 860 GLU A O 1
ATOM 6804 N N . SER A 1 861 ? -15.151 33.135 9.780 1.00 33.97 861 SER A N 1
ATOM 6805 C CA . SER A 1 861 ? -14.987 32.614 11.146 1.00 33.97 861 SER A CA 1
ATOM 6806 C C . SER A 1 861 ? -13.834 33.242 11.945 1.00 33.97 861 SER A C 1
ATOM 6808 O O . SER A 1 861 ? -13.823 33.144 13.175 1.00 33.97 861 SER A O 1
ATOM 6810 N N . TRP A 1 862 ? -12.891 33.934 11.289 1.00 29.39 862 TRP A N 1
ATOM 6811 C CA . TRP A 1 862 ? -11.714 34.518 11.954 1.00 29.39 862 TRP A CA 1
ATOM 6812 C C . TRP A 1 862 ? -11.917 35.965 12.436 1.00 29.39 862 TRP A C 1
ATOM 6814 O O . TRP A 1 862 ? -11.454 36.305 13.528 1.00 29.39 862 TRP A O 1
ATOM 6824 N N . ASP A 1 863 ? -12.659 36.808 11.713 1.00 28.22 863 ASP A N 1
ATOM 6825 C CA . ASP A 1 863 ? -12.849 38.218 12.113 1.00 28.22 863 ASP A CA 1
ATOM 6826 C C . ASP A 1 863 ? -13.962 38.425 13.159 1.00 28.22 863 ASP A C 1
ATOM 6828 O O . ASP A 1 863 ? -13.998 39.464 13.824 1.00 28.22 863 ASP A O 1
ATOM 6832 N N . CYS A 1 864 ? -14.804 37.417 13.420 1.00 27.12 864 CYS A N 1
ATOM 6833 C CA . CYS A 1 864 ? -15.775 37.467 14.520 1.00 27.12 864 CYS A CA 1
ATOM 6834 C C . CYS A 1 864 ? -15.127 37.397 15.919 1.00 27.12 864 CYS A C 1
ATOM 6836 O O . CYS A 1 864 ? -15.776 37.755 16.902 1.00 27.12 864 CYS A O 1
ATOM 6838 N N . PHE A 1 865 ? -13.854 36.991 16.041 1.00 28.17 865 PHE A N 1
ATOM 6839 C CA . PHE A 1 865 ? -13.200 36.816 17.347 1.00 28.17 865 PHE A CA 1
ATOM 6840 C C . PHE A 1 865 ? -12.269 37.963 17.779 1.00 28.17 865 PHE A C 1
ATOM 6842 O O . PHE A 1 865 ? -11.856 37.995 18.938 1.00 28.17 865 PHE A O 1
ATOM 6849 N N . SER A 1 866 ? -11.972 38.945 16.917 1.00 28.59 866 SER A N 1
ATOM 6850 C CA . SER A 1 866 ? -11.130 40.096 17.301 1.00 28.59 866 SER A CA 1
ATOM 6851 C C . SER A 1 866 ? -11.914 41.334 17.772 1.00 28.59 866 SER A C 1
ATOM 6853 O O . SER A 1 866 ? -11.291 42.312 18.184 1.00 28.59 866 SER A O 1
ATOM 6855 N N . ALA A 1 867 ? -13.252 41.320 17.748 1.00 28.61 867 ALA A N 1
ATOM 6856 C CA . ALA A 1 867 ? -14.078 42.485 18.098 1.00 28.61 867 ALA A CA 1
ATOM 6857 C C . ALA A 1 867 ? -14.693 42.455 19.515 1.00 28.61 867 ALA A C 1
ATOM 6859 O O . ALA A 1 867 ? -15.440 43.363 19.859 1.00 28.61 867 ALA A O 1
ATOM 6860 N N . HIS A 1 868 ? -14.365 41.465 20.358 1.00 30.08 868 HIS A N 1
ATOM 6861 C CA . HIS A 1 868 ? -14.880 41.375 21.739 1.00 30.08 868 HIS A CA 1
ATOM 6862 C C . HIS A 1 868 ? -13.848 41.662 22.846 1.00 30.08 868 HIS A C 1
ATOM 6864 O O . HIS A 1 868 ? -14.051 41.318 24.009 1.00 30.08 868 HIS A O 1
ATOM 6870 N N . GLN A 1 869 ? -12.761 42.358 22.511 1.00 31.44 869 GLN A N 1
ATOM 6871 C CA . GLN A 1 869 ? -11.930 43.059 23.493 1.00 31.44 869 GLN A CA 1
ATOM 6872 C C . GLN A 1 869 ? -11.942 44.566 23.222 1.00 31.44 869 GLN A C 1
ATOM 6874 O O . GLN A 1 869 ? -10.915 45.133 22.868 1.00 31.44 869 GLN A O 1
ATOM 6879 N N . PHE A 1 870 ? -13.115 45.185 23.377 1.00 29.31 870 PHE A N 1
ATOM 6880 C CA . PHE A 1 870 ? -13.300 46.515 23.967 1.00 29.31 870 PHE A CA 1
ATOM 6881 C C . PHE A 1 870 ? -14.717 46.650 24.520 1.00 29.31 870 PHE A C 1
ATOM 6883 O O . PHE A 1 870 ? -15.652 46.152 23.853 1.00 29.31 870 PHE A O 1
#

Sequence (870 aa):
MERFCCSVFIISVLFVLNVHESVERIWVTTDELENHINPEDLLEFMNIHQNATTKADYTAPTEAGYAELMDPVTALPVPGSVECFGLGSLSSTIMSLFQMKPDSVNAVNTHFYFSSRNMINRTQVFPGSQFGLDWVDFKANRKTVLIVHGFMSHSNASWVHDMTRAFLAWGDVNVIAVDWSGGGNTWKYWRAVANTRRVGSDVVTFMRQLIATTGARIKDFHFVGHSLGAHIASYASFHLGKVARITGLDPAQPCFRTSDSTERLDATDADFVDIIHTNGRLLSRIGFGFPDPTGHADFYPNGGMKQPGCYNNTKSLWSKLLPFSPTKLQQAICSHGRAYLLFTESLINNNCTFRGHKWDLTYEGVNTSLKAICDRSGSCSEMGIRADGSRGAPPARGPYFVLTTDKEPYCATEWQLLHPQPDLLRDLRKGFLLNRFQNNTTTVPPNTEYADPMGREEPTATSGTTTQQPWYKRWFGLFWLVTLLASSGCLYLMLQPAVERGVDVNFTPDTSYIDWTTTFPAVTLCELHNTKTTQRRFTDLYPEFVEPMNNNLRRYVTDVLFARGYCTGELCAPCGAGVACDVPWRSLIENVHRSCGEMVSECEYNGAVFPCCEYFRAVDSERGPCFSFNSLQRKADLALFVVNRTTGPGVLKFRLLADAEISVHSTEELSTNNLDGKLKNVVHTLSENRADILFSIVEVVNDQLLANTDISVRECRYLHETIDNPFYTYPVYSYGACKLALSTEEAYQHCKCVHPARDLSYKPMYCNYTGINCWHTYENNIKVKAGVDKHAKELCLPSCVESEVTTINFAARWTPEESGEGAAVEVKMVSLPTLRYQRNLLRDNLDLVVFCMFQLLLEESWDCFSAHQF

Secondary structure (DSSP, 8-state):
-HHHHHHHHHHHHHTT-------------GGGTSS---HHHHHHHHHHHHHTTS--------PPPGGGS--TTSPPPPPS---TT--GGGHHHHHTTTT-PPPPHHHH--EEEEE-SS--S-EEE-SSTT--GGGTT--TTSEEEEEE--TT--TTSHHHHHHHHHHHHHSSEEEEEEE-HHHHS-S-HHHHHHHHHHHHHHHHHHHHHHHHHH---GGGEEEEEETHHHHHHHHHHHHHT-EEEEEEES-B-TT---S-GGGS--GGGEEEEEEE-S----TTS---B--S--SSEEEEETTSS--TT-------GGGGSSSS-HHHHHHHHHHHHHHHHHHHHHHH-TT---EEEE--SSHHHHHHHHHPPP-TTSSEEE-SGGGG-TTTPPPP-EEEEE-B-SSSS-BPPHHHHHS--HHHHHHHHHHHTTS--------------------------------PPPGGGGTHHHHHHHHHHHHHHHHHHHHHHHHHSPPPEEEEEE----S--EEPPEEEEEEPP-HHHHHHHHHHH-HHHHTT--HHHHHHHHHHHTT-----GGGSPPTTSSS-S---HHHHHHHHSPPHHHHEEEEEETTEE--HHHHSEEEEETTEEEEEES-SSSSS--PPPEE-TTT-S-EEEEEE-S-EEEEEE-TT----TTS-GGGEEEE-TTT-SEEEEEEEEEEEEE-TTGGGS-HHHH--B-TT---S-TT---SS--HHHHHHHHHHHHHHHHHSSB-TTS-GGGGGGB--HHHHHHHHHIIIIIIHHHT--SHHHHH-PPBTT--EEEEEEEEEE--TT--SSSEEEEEEESS----EEEEEE---HHHHHHHHHHHHHHHHHHGGGSSS--

Organism: Chrysodeixis includens (NCBI:txid689277)

Foldseek 3Di:
DVVVLLVLVLVVVVVVPPDDDDDDDDDDDLVVLLDDDDVVLVVVVVVVVVVVPDDDDDDDDDDDAQVVFDDPPQFDDQPQAFQLDQPPPVVVVVCVVVNLGADDCRQQRKWKWKAWLVRLDTDTAHPHPRRVPVVDPDALPFQEEEEAEAAQDFCPDPLNSLLSVLVNVLDGHMYMYMGRCSQRDDSRNSSNLNNLSVLLRVLLRSVVVVCVVRVRDLQSYEYEAAASGLFSSLSNLQSNVAHAEYEYQQYFDRSQPYPDCNSGHAQVSHVFYE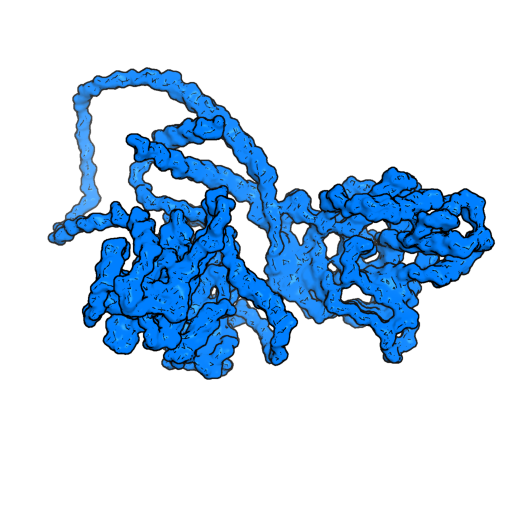YEAQACFDPVQDGGGPLDDGTQEYECALLRRFHAQLDQPDPDPVQVVDPHHPSSVSRNVVRSVVRSVLQSLCSHDPPAWQKWADAPSALVRLVVRLPDDDDLVQRIFTPHPCQCVPPNHHRHGYYTYTYFHNDPVGHDDPVCSVPPDPVSNVVSVVRRVPDDPDDDDDDDDDDDDDDDDDDDDDDDDDDDDDDDDDDCPVCVVVSVVVSVVSVVVVVVVVVVVLVVDFWAKDKDKDLPDADDWAFFWKKKKDADDDLVLLLVQLCVVCVVLPVQDDPLQSSQLSCLLQVRHDDDDPSLDPAPSSGHLFDPSLVSSVRSDDDQVQFWAQKDKLNRTDDRPVAQDWAQASRATMTMGQAPQDPDDDDTDIDDPVSWWMKIKIFTQHWIWIFTFHRHDDPYPPPDPQRIDTAHFVFFAAKEWEKAKAWEAEDPCVQVDDCVNLQAAEQVRDDPAPLQDTNTDALNSLVVSVLQVVLCVFLVAGRSSGDPVRVVRHDGSSSSSSSSCCVPPPVVVVPDDPVSSVVRGHHNGTMDMGGPDMDTGHDPVRPDRGHIYMHTYPGDDSIYMYMDTRDDPVVSVVVVVVVVVVSSPPVVPPPPPD

InterPro domains:
  IPR000734 Triacylglycerol lipase family [PR00821] (132-151)
  IPR000734 Triacylglycerol lipase family [PR00821] (197-216)
  IPR000734 Triacylglycerol lipase family [PR00821] (220-238)
  IPR000734 Triacylglycerol lipase family [PR00821] (334-349)
  IPR000734 Triacylglycerol lipase family [PTHR11610] (82-417)
  IPR001873 Epithelial sodium channel [PF00858] (477-849)
  IPR013818 Lipase [PF00151] (98-410)
  IPR029058 Alpha/Beta hydrolase fold [G3DSA:3.40.50.1820] (79-412)
  IPR029058 Alpha/Beta hydrolase fold [SSF53474] (100-411)
  IPR033906 Lipase, N-terminal [cd00707] (108-406)

Radius of gyration: 37.8 Å; chains: 1; bounding box: 103×98×102 Å